Protein 3EO8 (pdb70)

Sequence (1278 aa):
GELQDTTIFKRQSVRKFKKNQDVSDEDILKIKAAGAAPSGKNIQNWHFVVIKRRRDLEKIADVITKKQQEILVVEDKVSVDKANRFRKFVKNFTLFYLKAPVLVLVFTKVYNPSGYYELELIDAPKETIDKLFIRNPGQSLGAAIENFTLSAIELGYGSCWLTSQNYAADEIEAVLEAETGFEKGEYFLGALALGVPEDNLKSPSSKKPVEEEEICTFIKGELQDTTIFKRQSVRKFKNQDVSDEDILKIKAAGAAPSGKNIQNWHFVVIKRRRDLEKIADVITKKQQEILVEDKVSVDKANRFRKKFVKNFTLFYLKAPVLVLVFTKVYNPSGYYELELIDAPKETIDKLFIRNPGQSLGAAIENFTLSAIELGYGSCWLTSQNYAADEIEAVVLEAETGFEKGEYFLGALALGVPEDNLKSPSKKPVVEEICTFIKGELQDTTIFKRQSVRKFKNQDVSDEEDILLKIKKAAGAAPSGKNIQNWHFVVIKRRDLEKIADVITKKKQQEILVEDKVSVDKANRFRKFVKNFTLFYLKAPVLVLVFTKVYNPSSGYYELELIDAPKETIDKLFIRNPGQSLGAAIENFTLSAIELGYGSCWLTSQNYAADEIEAVLEAETGFEKGEYFLGALALGVPEDNLKSPSSKKPVEEICTFIKGELQDTTIFKRQSVRKFKNQDVSDEDILKIKKAAGAAPSGKNIQNWHFVVIKRRDDLEEKIADVITTKKKQQQQEILVEDKVSVDKANRFRKFVKNFTLFYLKAPVLVLVFTKVYNPSSGYYELELIDAPKETIDKLFIRNPGQSLGAAIENFTLSAIELGYGSCWLTSQNYAADEIEAVLEAETGFEKGEEYFLGALALGVPEDNLKSPSKKPVEEICTFIKGELQDTIFKKRQSVRKFKNQDDVSDEDILKIKAAGAAPSGKNIIQNWHFVVIKRRDLEKIADVITKKQQEILVVEDKVSVDKANRFRKFVKNFTLFYLKAPVLVLVFTKVYNPSGYYELELIDAPKETIDKLFIRNPGQSLGAAIENFTLSAIELGYGSCWLTSQNYAADEIEAVLEAETGFEEKGEYFLGALALGVPEDNLKSPSSKKPVEEICTFIKGELQDTTIFKRQSVRKFKNQDDVSDEDILKIKAAGAAPSGKNIIQNWHFVVIKRRDLEKKIADVITKKQQEILVEDKVSVDKANRFRKFVKNFTLFYLKAPVLVLVFTKVYNPSGYYELEELIDAPKETIDKLFIRNPGQSLGAAIENFTLSAIELGYGSCWLTSQNYAADEIEAVLEAETGFEKGEYFLGALALGVPEDNLKSPSKKPVEEICTFIK

Secondary structure (DSSP, 8-state):
--HHHHHHH--B---B-S----HHHHH--HHHHTS--GGG----EEEEE--TT--HHHHHHHHHHHHHHH---S-HHHHHHHHHHHHHHTGGGGGSSEEEEEEE-----TTHHHHHHTT--HHHHHHHHTT----HHHHHHHHHHHHHHHTT-EEE---TTGGGHHHHHHHHHHHH----TT-EE---EEEPBPSS--------GGGGEEEE-/--HHHHHHH--B---B-S----HHHHH--HHHHTS--GGG----EEEEE--S---HHHHHHHHHHHHHHH---S-HHHHHHHHHHHHHHTGGGGGSSEEEEEEE-----TTHHHHHHTT--HHHHHGGGGG----HHHHHHHHHHHHHHHTT-EEE---TTGGGHHHHHHHHHHHH----TT-EE---EEEPBPSS--------GGGGEEE--/--HHHHHHH--B---B-S----HHHHH--TTGGGS--GGG----EEEEE--S---HHHHHHHHHHHHHHH---S-HHHHHHHHHHHHHHTGGGGGSSEEEEEEE-----TTHHHHHHTT--HHHHHHHHTT----HHHHHHHHHHHHHHHTT-EEE---GGGGGHHHHHHHHHHHH----TT-EE---EEEPBPSS--------GGGGEEEE-/--HHHHHHH--B---B-S----HHHHH--HHHHTS--GGG----EEEEE--TT--HHHHHHHHHHHHHHH---S-HHHHHHHHHHHHHHTGGGGGSSEEEEEEE-----TTHHHHHHTT--HHHHHHHHHT----HHHHHHHHHHHHHHHTT-EEE---GGGGGHHHHHHHHHHHH----TT-EE---EEEPBPSS--------GGGGEEEE-/--HHHHHHH--B---B-S----HHHH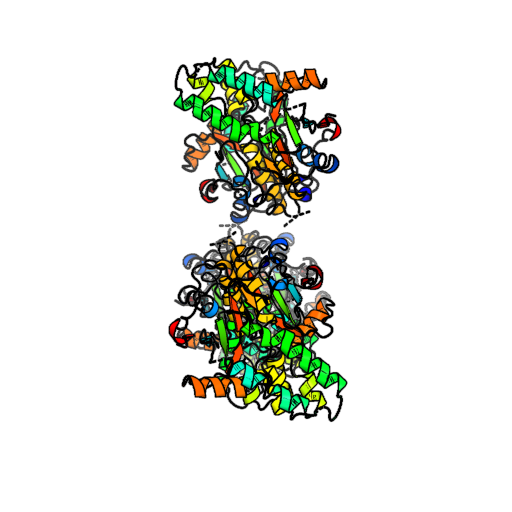H--HHHHTS--GGG----EEEEE--S---HHHHHHHHHHHHHHH---S-HHHHHHHHHHHHHHTGGGGGSSEEEEEEE-----TTHHHHHHTT--HHHHHGGGGG----HHHHHHHHHHHHHHHTT-EEE---GGGGGHHHHHHHHHHHH----TT-EE---EEEPBPSS--------GGGGEEE--/--HHHHHHH--B---B-S----HHHHH--HHHHTS--GGG----EEEEE--S---HHHHHHHHHHHHHHH---S-HHHHHHHHHHHHHHTGGGGGSSEEEEEEE-----TTHHHHHHTT--HHHHHGGGGG----HHHHHHHHHHHHHHHTT-EEE---GGGGGHHHHHHHHHHHH----TT-EE---EEEPBPSS--------GGGGEEE--

Nearest PDB structures (foldseek):
  3eo8-assembly3_E  TM=9.958E-01  e=1.649E-38  Clostridioides difficile 630
  3gfa-assembly1_B  TM=7.137E-01  e=1.592E-14  Clostridioides difficile 630
  6q1l-assembly1_B  TM=7.432E-01  e=4.715E-11  Thermotoga neapolitana DSM 4359
  2isj-assembly1_A  TM=7.017E-01  e=3.077E-09  Sinorhizobium meliloti
  1zch-assembly1_A-2  TM=7.242E-01  e=1.239E-08  Bacillus subtilis

B-factor: mean 27.44, std 5.78, range [9.27, 62.82]

Foldseek 3Di:
DDQVVLVVPADAFLAFDPDDDDPVLLVCLVQLQPFDAAVSPSFKDKDKDQDLVLVVLVVLLVVLLVVVLVCCPVPVVVSVVSVVCCVRAPPSLSNFRMDIFMKGAADQHPPQVVCVVVPHDPVVSCVVPVVRRSCRSVRSVVSSQSSLVVVQKHKHKFDPSVSSFVVSVVSCCVPPVDDQVRITGDIIRMHRGDPDDDDDDDDDPVVVDDDDD/DDDVVLVVPADAFLAFDPDDDDPVLLVCLVLLQPFDAAVSPSFKDKDKDQDLVLVVLVVLLVVLLVVVLVCCPVDVPVSVVSVVCCVRAPVSLSNFRMDIWMKGAQDQHPPQVVCVVVVHDPVVSVVVPVVRRSCRSVRSVVSSQSSLVVVQKHKHKFDPSVSSFVVSVVSCCVVPVDDQDRITTDIIRMHRGDPDDDDDDDDDPVVPDDDDD/DDQVVLVVVADAFLAFDPDDDDPVLLVCLVLLQPFDAAVSPSFKDKDKDQDLVLVVLVVLLVVLLVVVLVCCVVDVPVSVVSVVCCVRAPPSLSNFRMDIFMKGAADQHPPQVVCVVVPHDPVVSVVVPVVRRSCRSVRSVVSSQSSLVVVQKHKHKFDPSVVSFVVSVVSCCVVPVDDQDRITTDIISMHRGDPDDDDDDDDDPVVVDDDDD/DDDVVLVVVADAFLAFDPDDDDPVLLVCLVQLQPFDAAVSPSFKDKDKDQDLVLVVLVVLLVVLLVVVLVCCPVPVVVSVVSVVCCVRAPPSLSNFRMDIFMKGAADQHPPQVVCVVVPHDPVVSVVCCVVRRSCRSVRSVVSSQSSLVVVQKHKHKFDPSVVSFVVSVVSCCVVPVDDQDRITTDIIRMHRGDPDDDDDDDDDPVVVDDDDD/DDQVVLVVVADAFLAFDPDDDDPVLLVCLVQLQPFDAAVSPSFKDKDKDQDLVLVVLVVLLVVLLVVVLVCCPVPVVVSVVSVVCCVRAPPSLSNFRMDIFMKGAADQHPPQVVCVVVPHPPVVSVVVCVVRRSCSSVRSVVSSQSSLVVVQKHKHKADPSVSSFVVSVVSCCVPPVDDQDRITTDIISMHRGDPDDDDDDDDDPVVVDDDDD/DDQVVLVVVADAFLAFDPDDDDPVLLVCLVLLQPFDAAVSPSFKDKDKDQDLVLVVLVVLLVVLLVVVLVCCVPDVVVSVVVVVCCVRAPVSLSNFRMDIFMKGAADQHPPQVVCVVVVHDPVVSVVVPVVRRSCRSVRSVVSSQSSLVVVQKHKHKDDPSVSSFVVSVVSCCVVPVDDQDRITTDIISMHHGDPDDDDDDDDDPVVVDDDDD

InterPro domains:
  IPR000415 Nitroreductase-like [G3DSA:3.40.109.10] (1-218)
  IPR000415 Nitroreductase-like [SSF55469] (1-218)
  IPR029479 Nitroreductase [PF00881] (8-195)
  IPR050627 Nitroreductase/BluB [PTHR23026] (3-215)

Solvent-accessible surface area: 53155 Å² total

Structure (mmCIF, N/CA/C/O backbone):
data_3EO8
#
_entry.id   3EO8
#
_cell.length_a   51.843
_cell.length_b   183.265
_cell.length_c   74.393
_cell.angle_alpha   90.000
_cell.angle_beta   104.890
_cell.angle_gamma   90.000
#
_symmetry.space_group_name_H-M   'P 1 21 1'
#
loop_
_entity.id
_entity.type
_entity.pdbx_description
1 polymer 'BluB-like flavoprotein'
2 non-polymer 'FLAVIN MONONUCLEOTIDE'
3 non-polymer 'ACETATE ION'
4 non-polymer 'CHLORIDE ION'
5 non-polymer GLYCEROL
6 water water
#
loop_
_atom_site.group_PDB
_atom_site.id
_atom_site.type_symbol
_atom_site.label_atom_id
_atom_site.label_alt_id
_atom_site.label_comp_id
_atom_site.label_asym_id
_atom_site.label_entity_id
_atom_site.label_seq_id
_atom_site.pdbx_PDB_ins_code
_atom_site.Cartn_x
_atom_site.Cartn_y
_atom_site.Cartn_z
_atom_site.occupancy
_atom_site.B_iso_or_equiv
_atom_site.auth_seq_id
_atom_site.auth_comp_id
_atom_site.auth_asym_id
_atom_site.auth_atom_id
_atom_site.pdbx_PDB_model_num
ATOM 1 N N . GLY A 1 1 ? 43.835 149.043 -9.148 1.00 33.49 0 GLY A N 1
ATOM 2 C CA . GLY A 1 1 ? 45.282 149.252 -9.438 1.00 32.90 0 GLY A CA 1
ATOM 3 C C . GLY A 1 1 ? 46.114 149.185 -8.169 1.00 32.33 0 GLY A C 1
ATOM 4 O O . GLY A 1 1 ? 45.590 148.942 -7.076 1.00 33.97 0 GLY A O 1
ATOM 13 N N . GLU A 1 3 ? 49.481 151.032 -5.970 1.00 29.78 2 GLU A N 1
ATOM 14 C CA . GLU A 1 3 ? 50.287 152.237 -5.783 1.00 29.44 2 GLU A CA 1
ATOM 15 C C . GLU A 1 3 ? 51.738 151.904 -6.128 1.00 29.21 2 GLU A C 1
ATOM 16 O O . GLU A 1 3 ? 52.167 150.751 -5.964 1.00 27.83 2 GLU A O 1
ATOM 22 N N . LEU A 1 4 ? 52.471 152.912 -6.617 1.00 28.62 3 LEU A N 1
ATOM 23 C CA . LEU A 1 4 ? 53.798 152.712 -7.175 1.00 28.24 3 LEU A CA 1
ATOM 24 C C . LEU A 1 4 ? 54.790 152.034 -6.215 1.00 28.07 3 LEU A C 1
ATOM 25 O O . LEU A 1 4 ? 55.469 151.075 -6.580 1.00 26.79 3 LEU A O 1
ATOM 30 N N . GLN A 1 5 ? 54.933 152.590 -5.016 1.00 28.41 4 GLN A N 1
ATOM 31 C CA . GLN A 1 5 ? 55.904 152.064 -4.059 1.00 28.31 4 GLN A CA 1
ATOM 32 C C . GLN A 1 5 ? 55.531 150.650 -3.695 1.00 28.21 4 GLN A C 1
ATOM 33 O O . GLN A 1 5 ? 56.388 149.802 -3.507 1.00 28.06 4 GLN A O 1
ATOM 39 N N . ASP A 1 6 ? 54.235 150.372 -3.591 1.00 28.17 5 ASP A N 1
ATOM 40 C CA . ASP A 1 6 ? 53.809 149.014 -3.276 1.00 28.52 5 ASP A CA 1
ATOM 41 C C . ASP A 1 6 ? 54.299 148.055 -4.352 1.00 27.73 5 ASP A C 1
ATOM 42 O O . ASP A 1 6 ? 54.786 146.954 -4.042 1.00 28.42 5 ASP A O 1
ATOM 47 N N . THR A 1 7 ? 54.200 148.469 -5.613 1.00 27.35 6 THR A N 1
ATOM 48 C CA A THR A 1 7 ? 54.692 147.629 -6.722 0.50 27.05 6 THR A CA 1
ATOM 49 C CA B THR A 1 7 ? 54.677 147.649 -6.711 0.50 27.20 6 THR A CA 1
ATOM 50 C C . THR A 1 7 ? 56.208 147.508 -6.682 1.00 27.08 6 THR A C 1
ATOM 51 O O . THR A 1 7 ? 56.743 146.433 -6.898 1.00 25.93 6 THR A O 1
ATOM 58 N N . ILE A 1 8 ? 56.892 148.621 -6.427 1.00 26.45 7 ILE A N 1
ATOM 59 C CA . ILE A 1 8 ? 58.355 148.629 -6.416 1.00 26.68 7 ILE A CA 1
ATOM 60 C C . ILE A 1 8 ? 58.907 147.696 -5.331 1.00 26.61 7 ILE A C 1
ATOM 61 O O . ILE A 1 8 ? 59.886 146.992 -5.579 1.00 26.33 7 ILE A O 1
ATOM 66 N N . PHE A 1 9 ? 58.248 147.654 -4.176 1.00 26.07 8 PHE A N 1
ATOM 67 C CA . PHE A 1 9 ? 58.789 146.872 -3.052 1.00 27.46 8 PHE A CA 1
ATOM 68 C C . PHE A 1 9 ? 58.242 145.449 -3.012 1.00 27.97 8 PHE A C 1
ATOM 69 O O . PHE A 1 9 ? 58.746 144.603 -2.285 1.00 28.16 8 PHE A O 1
ATOM 77 N N . LYS A 1 10 ? 57.232 145.184 -3.831 1.00 28.80 9 LYS A N 1
ATOM 78 C CA . LYS A 1 10 ? 56.749 143.822 -4.065 1.00 29.57 9 LYS A CA 1
ATOM 79 C C . LYS A 1 10 ? 57.589 143.088 -5.105 1.00 28.41 9 LYS A C 1
ATOM 80 O O . LYS A 1 10 ? 57.587 141.853 -5.141 1.00 28.09 9 LYS A O 1
ATOM 86 N N . ARG A 1 11 ? 58.290 143.835 -5.960 1.00 27.33 10 ARG A N 1
ATOM 87 C CA . ARG A 1 11 ? 59.043 143.235 -7.036 1.00 26.43 10 ARG A CA 1
ATOM 88 C C . ARG A 1 11 ? 60.158 142.338 -6.532 1.00 26.16 10 ARG A C 1
ATOM 89 O O . ARG A 1 11 ? 61.039 142.755 -5.748 1.00 25.88 10 ARG A O 1
ATOM 97 N N . GLN A 1 12 ? 60.131 141.111 -7.028 1.00 25.41 11 GLN A N 1
ATOM 98 C CA . GLN A 1 12 ? 61.195 140.167 -6.816 1.00 25.44 11 GLN A CA 1
ATOM 99 C C . GLN A 1 12 ? 61.511 139.459 -8.141 1.00 25.49 11 GLN A C 1
ATOM 100 O O . GLN A 1 12 ? 60.704 139.484 -9.070 1.00 24.49 11 GLN A O 1
ATOM 106 N N . SER A 1 13 ? 62.661 138.789 -8.230 1.00 25.05 12 SER A N 1
ATOM 107 C CA . SER A 1 13 ? 62.884 137.856 -9.345 1.00 24.79 12 SER A CA 1
ATOM 108 C C . SER A 1 13 ? 62.158 136.539 -9.116 1.00 25.84 12 SER A C 1
ATOM 109 O O . SER A 1 13 ? 62.547 135.725 -8.262 1.00 25.82 12 SER A O 1
ATOM 112 N N . VAL A 1 14 ? 61.102 136.340 -9.901 1.00 25.43 13 VAL A N 1
ATOM 113 C CA . VAL A 1 14 ? 60.200 135.213 -9.746 1.00 25.15 13 VAL A CA 1
ATOM 114 C C . VAL A 1 14 ? 60.667 134.051 -10.600 1.00 24.86 13 VAL A C 1
ATOM 115 O O . VAL A 1 14 ? 60.700 134.150 -11.825 1.00 24.92 13 VAL A O 1
ATOM 119 N N . ARG A 1 15 ? 61.033 132.957 -9.935 1.00 24.79 14 ARG A N 1
ATOM 120 C CA . ARG A 1 15 ? 61.577 131.786 -10.637 1.00 25.33 14 ARG A CA 1
ATOM 121 C C . ARG A 1 15 ? 60.716 130.535 -10.463 1.00 25.27 14 ARG A C 1
ATOM 122 O O . ARG A 1 15 ? 61.034 129.477 -10.986 1.00 25.49 14 ARG A O 1
ATOM 130 N N . LYS A 1 16 ? 59.594 130.662 -9.765 1.00 25.31 15 LYS A N 1
ATOM 131 C CA . LYS A 1 16 ? 58.660 129.572 -9.647 1.00 25.53 15 LYS A CA 1
ATOM 132 C C . LYS A 1 16 ? 57.283 130.168 -9.816 1.00 25.23 15 LYS A C 1
ATOM 133 O O . LYS A 1 16 ? 57.025 131.259 -9.305 1.00 24.23 15 LYS A O 1
ATOM 136 N N . PHE A 1 17 ? 56.440 129.444 -10.553 1.00 24.82 16 PHE A N 1
ATOM 137 C CA . PHE A 1 17 ? 55.139 129.930 -11.025 1.00 25.27 16 PHE A CA 1
ATOM 138 C C . PHE A 1 17 ? 54.000 128.967 -10.757 1.00 25.82 16 PHE A C 1
ATOM 139 O O . PHE A 1 17 ? 54.168 127.749 -10.798 1.00 25.25 16 PHE A O 1
ATOM 147 N N . LYS A 1 18 ? 52.822 129.537 -10.521 1.00 25.85 17 LYS A N 1
ATOM 148 C CA A LYS A 1 18 ? 51.603 128.757 -10.356 0.50 26.76 17 LYS A CA 1
ATOM 149 C CA B LYS A 1 18 ? 51.615 128.743 -10.351 0.50 26.69 17 LYS A CA 1
ATOM 150 C C . LYS A 1 18 ? 51.116 128.295 -11.721 1.00 27.25 17 LYS A C 1
ATOM 151 O O . LYS A 1 18 ? 51.571 128.797 -12.750 1.00 26.78 17 LYS A O 1
ATOM 162 N N . ASN A 1 19 ? 50.217 127.316 -11.726 1.00 28.26 18 ASN A N 1
ATOM 163 C CA . ASN A 1 19 ? 49.685 126.784 -12.958 1.00 29.19 18 ASN A CA 1
ATOM 164 C C . ASN A 1 19 ? 48.470 127.570 -13.385 1.00 29.47 18 ASN A C 1
ATOM 165 O O . ASN A 1 19 ? 47.328 127.122 -13.179 1.00 29.85 18 ASN A O 1
ATOM 170 N N . GLN A 1 20 ? 48.715 128.756 -13.925 1.00 28.69 19 GLN A N 1
ATOM 171 C CA . GLN A 1 20 ? 47.667 129.694 -14.290 1.00 28.92 19 GLN A CA 1
ATOM 172 C C . GLN A 1 20 ? 48.158 130.460 -15.496 1.00 28.96 19 GLN A C 1
ATOM 173 O O . GLN A 1 20 ? 49.357 130.646 -15.675 1.00 28.89 19 GLN A O 1
ATOM 179 N N . ASP A 1 21 ? 47.217 130.928 -16.297 1.00 29.19 20 ASP A N 1
ATOM 180 C CA . ASP A 1 21 ? 47.541 131.585 -17.547 1.00 29.84 20 ASP A CA 1
ATOM 181 C C . ASP A 1 21 ? 47.720 133.091 -17.360 1.00 29.28 20 ASP A C 1
ATOM 182 O O . ASP A 1 21 ? 47.319 133.653 -16.337 1.00 29.78 20 ASP A O 1
ATOM 185 N N . VAL A 1 22 ? 48.374 133.719 -18.333 1.00 28.69 21 VAL A N 1
ATOM 186 C CA . VAL A 1 22 ? 48.469 135.172 -18.431 1.00 27.84 21 VAL A CA 1
ATOM 187 C C . VAL A 1 22 ? 47.716 135.602 -19.681 1.00 28.02 21 VAL A C 1
ATOM 188 O O . VAL A 1 22 ? 48.003 135.106 -20.782 1.00 26.91 21 VAL A O 1
ATOM 192 N N . SER A 1 23 ? 46.718 136.479 -19.531 1.00 28.04 22 SER A N 1
ATOM 193 C CA . SER A 1 23 ? 45.942 136.897 -20.698 1.00 27.68 22 SER A CA 1
ATOM 194 C C . SER A 1 23 ? 46.741 137.786 -21.640 1.00 27.51 22 SER A C 1
ATOM 195 O O . SER A 1 23 ? 47.595 138.594 -21.209 1.00 25.99 22 SER A O 1
ATOM 198 N N . ASP A 1 24 ? 46.482 137.637 -22.935 1.00 26.94 23 ASP A N 1
ATOM 199 C CA . ASP A 1 24 ? 47.106 138.506 -23.939 1.00 27.06 23 ASP A CA 1
ATOM 200 C C . ASP A 1 24 ? 46.822 139.998 -23.687 1.00 26.25 23 ASP A C 1
ATOM 201 O O . ASP A 1 24 ? 47.713 140.841 -23.810 1.00 25.49 23 ASP A O 1
ATOM 206 N N . GLU A 1 25 ? 45.582 140.304 -23.323 1.00 25.92 24 GLU A N 1
ATOM 207 C CA . GLU A 1 25 ? 45.159 141.660 -22.988 1.00 26.30 24 GLU A CA 1
ATOM 208 C C . GLU A 1 25 ? 46.020 142.253 -21.869 1.00 26.03 24 GLU A C 1
ATOM 209 O O . GLU A 1 25 ? 46.370 143.428 -21.919 1.00 26.16 24 GLU A O 1
ATOM 211 N N . ASP A 1 26 ? 46.368 141.453 -20.860 1.00 25.35 25 ASP A N 1
ATOM 212 C CA . ASP A 1 26 ? 47.170 141.956 -19.759 1.00 24.38 25 ASP A CA 1
ATOM 213 C C . ASP A 1 26 ? 48.620 142.149 -20.212 1.00 23.94 25 ASP A C 1
ATOM 214 O O . ASP A 1 26 ? 49.278 143.115 -19.850 1.00 23.67 25 ASP A O 1
ATOM 219 N N . ILE A 1 27 ? 49.098 141.246 -21.045 1.00 24.22 26 ILE A N 1
ATOM 220 C CA . ILE A 1 27 ? 50.472 141.344 -21.549 1.00 23.81 26 ILE A CA 1
ATOM 221 C C . ILE A 1 27 ? 50.596 142.594 -22.421 1.00 25.03 26 ILE A C 1
ATOM 222 O O . ILE A 1 27 ? 51.609 143.304 -22.404 1.00 25.58 26 ILE A O 1
ATOM 227 N N . LEU A 1 28 ? 49.552 142.870 -23.191 1.00 25.34 27 LEU A N 1
ATOM 228 C CA . LEU A 1 28 ? 49.527 144.090 -23.986 1.00 26.40 27 LEU A CA 1
ATOM 229 C C . LEU A 1 28 ? 49.628 145.346 -23.108 1.00 26.03 27 LEU A C 1
ATOM 230 O O . LEU A 1 28 ? 50.353 146.295 -23.461 1.00 25.80 27 LEU A O 1
ATOM 235 N N . LYS A 1 29 ? 48.924 145.363 -21.969 1.00 25.69 28 LYS A N 1
ATOM 236 C CA . LYS A 1 29 ? 49.034 146.481 -21.030 1.00 25.41 28 LYS A CA 1
ATOM 237 C C . LYS A 1 29 ? 50.472 146.634 -20.538 1.00 25.06 28 LYS A C 1
ATOM 238 O O . LYS A 1 29 ? 50.957 147.753 -20.408 1.00 25.14 28 LYS A O 1
ATOM 251 N N . ILE A 1 31 ? 53.215 145.830 -22.145 1.00 24.11 30 ILE A N 1
ATOM 252 C CA . ILE A 1 31 ? 54.051 146.290 -23.249 1.00 24.39 30 ILE A CA 1
ATOM 253 C C . ILE A 1 31 ? 53.750 147.773 -23.510 1.00 24.62 30 ILE A C 1
ATOM 254 O O . ILE A 1 31 ? 54.643 148.550 -23.815 1.00 24.85 30 ILE A O 1
ATOM 259 N N . LYS A 1 32 ? 52.499 148.166 -23.349 1.00 24.28 31 LYS A N 1
ATOM 260 C CA . LYS A 1 32 ? 52.152 149.588 -23.511 1.00 25.01 31 LYS A CA 1
ATOM 261 C C . LYS A 1 32 ? 52.908 150.417 -22.480 1.00 24.23 31 LYS A C 1
ATOM 262 O O . LYS A 1 32 ? 53.441 151.461 -22.784 1.00 23.55 31 LYS A O 1
ATOM 268 N N . ALA A 1 33 ? 52.976 149.919 -21.253 1.00 24.16 32 ALA A N 1
ATOM 269 C CA . ALA A 1 33 ? 53.716 150.609 -20.200 1.00 23.90 32 ALA A CA 1
ATOM 270 C C . ALA A 1 33 ? 55.208 150.652 -20.521 1.00 23.98 32 ALA A C 1
ATOM 271 O O . ALA A 1 33 ? 55.848 151.681 -20.339 1.00 24.71 32 ALA A O 1
ATOM 273 N N . ALA A 1 34 ? 55.768 149.528 -20.962 1.00 24.08 33 ALA A N 1
ATOM 274 C CA . ALA A 1 34 ? 57.168 149.470 -21.384 1.00 23.21 33 ALA A CA 1
ATOM 275 C C . ALA A 1 34 ? 57.490 150.538 -22.431 1.00 23.67 33 ALA A C 1
ATOM 276 O O . ALA A 1 34 ? 58.541 151.203 -22.388 1.00 24.29 33 ALA A O 1
ATOM 278 N N . GLY A 1 35 ? 56.590 150.678 -23.384 1.00 24.04 34 GLY A N 1
ATOM 279 C CA . GLY A 1 35 ? 56.751 151.617 -24.508 1.00 24.50 34 GLY A CA 1
ATOM 280 C C . GLY A 1 35 ? 56.698 153.085 -24.133 1.00 25.01 34 GLY A C 1
ATOM 281 O O . GLY A 1 35 ? 57.080 153.949 -24.922 1.00 24.70 34 GLY A O 1
ATOM 282 N N . ALA A 1 36 ? 56.201 153.361 -22.931 1.00 24.44 35 ALA A N 1
ATOM 283 C CA . ALA A 1 36 ? 56.183 154.713 -22.389 1.00 24.97 35 ALA A CA 1
ATOM 284 C C . ALA A 1 36 ? 57.483 155.106 -21.677 1.00 25.10 35 ALA A C 1
ATOM 285 O O . ALA A 1 36 ? 57.604 156.241 -21.231 1.00 26.59 35 ALA A O 1
ATOM 287 N N . ALA A 1 37 ? 58.440 154.178 -21.553 1.00 25.36 36 ALA A N 1
ATOM 288 C CA . ALA A 1 37 ? 59.713 154.442 -20.890 1.00 24.82 36 ALA A CA 1
ATOM 289 C C . ALA A 1 37 ? 60.496 155.495 -21.643 1.00 25.21 36 ALA A C 1
ATOM 290 O O . ALA A 1 37 ? 60.374 155.597 -22.869 1.00 24.86 36 ALA A O 1
ATOM 292 N N . PRO A 1 38 ? 61.351 156.245 -20.929 1.00 24.56 37 PRO A N 1
ATOM 293 C CA . PRO A 1 38 ? 62.197 157.203 -21.607 1.00 24.09 37 PRO A CA 1
ATOM 294 C C . PRO A 1 38 ? 63.247 156.433 -22.382 1.00 24.09 37 PRO A C 1
ATOM 295 O O . PRO A 1 38 ? 63.514 155.264 -22.057 1.00 23.72 37 PRO A O 1
ATOM 299 N N . SER A 1 39 ? 63.789 157.055 -23.412 1.00 24.09 38 SER A N 1
ATOM 300 C CA . SER A 1 39 ? 64.866 156.472 -24.165 1.00 23.84 38 SER A CA 1
ATOM 301 C C . SER A 1 39 ? 65.677 157.538 -24.856 1.00 24.80 38 SER A C 1
ATOM 302 O O . SER A 1 39 ? 65.158 158.594 -25.180 1.00 24.67 38 SER A O 1
ATOM 305 N N . GLY A 1 40 ? 66.948 157.244 -25.119 1.00 25.71 39 GLY A N 1
ATOM 306 C CA . GLY A 1 40 ? 67.842 158.225 -25.724 1.00 26.00 39 GLY A CA 1
ATOM 307 C C . GLY A 1 40 ? 67.302 158.705 -27.053 1.00 25.97 39 GLY A C 1
ATOM 308 O O . GLY A 1 40 ? 67.053 157.905 -27.949 1.00 25.33 39 GLY A O 1
ATOM 309 N N . LYS A 1 41 ? 67.096 160.019 -27.169 1.00 26.35 40 LYS A N 1
ATOM 310 C CA . LYS A 1 41 ? 66.589 160.636 -28.397 1.00 26.46 40 LYS A CA 1
ATOM 311 C C . LYS A 1 41 ? 65.304 159.939 -28.894 1.00 26.21 40 LYS A C 1
ATOM 312 O O . LYS A 1 41 ? 65.036 159.862 -30.093 1.00 25.83 40 LYS A O 1
ATOM 318 N N . ASN A 1 42 ? 64.493 159.465 -27.949 1.00 25.74 41 ASN A N 1
ATOM 319 C CA . ASN A 1 42 ? 63.228 158.770 -28.261 1.00 25.28 41 ASN A CA 1
ATOM 320 C C . ASN A 1 42 ? 63.407 157.590 -29.211 1.00 25.17 41 ASN A C 1
ATOM 321 O O . ASN A 1 42 ? 62.505 157.287 -29.976 1.00 25.79 41 ASN A O 1
ATOM 326 N N . ILE A 1 43 ? 64.562 156.922 -29.142 1.00 24.74 42 ILE A N 1
ATOM 327 C CA . ILE A 1 43 ? 64.852 155.794 -30.019 1.00 25.64 42 ILE A CA 1
ATOM 328 C C . ILE A 1 43 ? 63.894 154.613 -29.808 1.00 25.73 42 ILE A C 1
ATOM 329 O O . ILE A 1 43 ? 63.630 153.873 -30.750 1.00 26.17 42 ILE A O 1
ATOM 334 N N . GLN A 1 44 ? 63.354 154.449 -28.597 1.00 25.82 43 GLN A N 1
ATOM 335 C CA . GLN A 1 44 ? 62.450 153.349 -28.311 1.00 24.76 43 GLN A CA 1
ATOM 336 C C . GLN A 1 44 ? 62.977 152.051 -28.909 1.00 24.99 43 GLN A C 1
ATOM 337 O O . GLN A 1 44 ? 62.288 151.377 -29.671 1.00 24.12 43 GLN A O 1
ATOM 343 N N . ASN A 1 45 ? 64.187 151.680 -28.502 1.00 24.29 44 ASN A N 1
ATOM 344 C CA . ASN A 1 45 ? 64.890 150.547 -29.085 1.00 23.99 44 ASN A CA 1
ATOM 345 C C . ASN A 1 45 ? 64.474 149.250 -28.452 1.00 24.46 44 ASN A C 1
ATOM 346 O O . ASN A 1 45 ? 65.236 148.619 -27.709 1.00 24.76 44 ASN A O 1
ATOM 351 N N . TRP A 1 46 ? 63.217 148.877 -28.678 1.00 23.99 45 TRP A N 1
ATOM 352 C CA . TRP A 1 46 ? 62.697 147.664 -28.065 1.00 24.15 45 TRP A CA 1
ATOM 353 C C . TRP A 1 46 ? 61.607 147.041 -28.917 1.00 24.83 45 TRP A C 1
ATOM 354 O O . TRP A 1 46 ? 60.868 147.764 -29.588 1.00 23.18 45 TRP A O 1
ATOM 365 N N . HIS A 1 47 ? 61.536 145.707 -28.887 1.00 25.40 46 HIS A N 1
ATOM 366 C CA . HIS A 1 47 ? 60.445 144.951 -29.519 1.00 25.58 46 HIS A CA 1
ATOM 367 C C . HIS A 1 47 ? 60.210 143.710 -28.667 1.00 25.26 46 HIS A C 1
ATOM 368 O O . HIS A 1 47 ? 61.132 142.947 -28.411 1.00 25.53 46 HIS A O 1
ATOM 375 N N . PHE A 1 48 ? 58.976 143.506 -28.229 1.00 25.00 47 PHE A N 1
ATOM 376 C CA . PHE A 1 48 ? 58.657 142.403 -27.343 1.00 25.44 47 PHE A CA 1
ATOM 377 C C . PHE A 1 48 ? 57.983 141.270 -28.118 1.00 25.71 47 PHE A C 1
ATOM 378 O O . PHE A 1 48 ? 56.879 141.458 -28.644 1.00 25.93 47 PHE A O 1
ATOM 386 N N . VAL A 1 49 ? 58.624 140.100 -28.141 1.00 24.83 48 VAL A N 1
ATOM 387 C CA . VAL A 1 49 ? 58.087 138.915 -28.791 1.00 24.51 48 VAL A CA 1
ATOM 388 C C . VAL A 1 49 ? 57.503 138.002 -27.743 1.00 24.24 48 VAL A C 1
ATOM 389 O O . VAL A 1 49 ? 58.215 137.483 -26.904 1.00 23.21 48 VAL A O 1
ATOM 393 N N . VAL A 1 50 ? 56.183 137.834 -27.767 1.00 24.31 49 VAL A N 1
ATOM 394 C CA . VAL A 1 50 ? 55.499 137.104 -26.718 1.00 23.95 49 VAL A CA 1
ATOM 395 C C . VAL A 1 50 ? 55.211 135.656 -27.118 1.00 23.10 49 VAL A C 1
ATOM 396 O O . VAL A 1 50 ? 54.516 135.399 -28.111 1.00 24.00 49 VAL A O 1
ATOM 400 N N . ILE A 1 51 ? 55.741 134.705 -26.352 1.00 23.03 50 ILE A N 1
ATOM 401 C CA . ILE A 1 51 ? 55.619 133.303 -26.690 1.00 23.10 50 ILE A CA 1
ATOM 402 C C . ILE A 1 51 ? 54.909 132.534 -25.610 1.00 24.56 50 ILE A C 1
ATOM 403 O O . ILE A 1 51 ? 55.291 132.596 -24.451 1.00 23.64 50 ILE A O 1
ATOM 408 N N . LYS A 1 52 ? 53.869 131.796 -26.015 1.00 25.26 51 LYS A N 1
ATOM 409 C CA . LYS A 1 52 ? 53.210 130.815 -25.170 1.00 25.68 51 LYS A CA 1
ATOM 410 C C . LYS A 1 52 ? 53.345 129.394 -25.732 1.00 26.48 51 LYS A C 1
ATOM 411 O O . LYS A 1 52 ? 52.980 128.421 -25.054 1.00 27.47 51 LYS A O 1
ATOM 417 N N . ARG A 1 53 ? 53.893 129.273 -26.937 1.00 25.84 52 ARG A N 1
ATOM 418 C CA A ARG A 1 53 ? 53.970 127.968 -27.598 0.50 26.53 52 ARG A CA 1
ATOM 419 C CA B ARG A 1 53 ? 54.014 127.991 -27.641 0.50 26.64 52 ARG A CA 1
ATOM 420 C C . ARG A 1 53 ? 55.040 127.116 -26.919 1.00 25.81 52 ARG A C 1
ATOM 421 O O . ARG A 1 53 ? 56.215 127.434 -26.951 1.00 26.47 52 ARG A O 1
ATOM 436 N N . ARG A 1 54 ? 54.617 126.016 -26.288 1.00 26.42 53 ARG A N 1
ATOM 437 C CA . ARG A 1 54 ? 55.542 125.210 -25.461 1.00 26.20 53 ARG A CA 1
ATOM 438 C C . ARG A 1 54 ? 56.701 124.682 -26.268 1.00 25.74 53 ARG A C 1
ATOM 439 O O . ARG A 1 54 ? 57.840 124.707 -25.799 1.00 27.04 53 ARG A O 1
ATOM 447 N N . ASP A 1 55 ? 56.436 124.212 -27.484 1.00 25.73 54 ASP A N 1
ATOM 448 C CA . ASP A 1 55 ? 57.508 123.565 -28.218 1.00 26.24 54 ASP A CA 1
ATOM 449 C C . ASP A 1 55 ? 58.590 124.552 -28.606 1.00 24.98 54 ASP A C 1
ATOM 450 O O . ASP A 1 55 ? 59.737 124.161 -28.741 1.00 24.79 54 ASP A O 1
ATOM 455 N N . LEU A 1 56 ? 58.223 125.809 -28.860 1.00 24.44 55 LEU A N 1
ATOM 456 C CA . LEU A 1 56 ? 59.219 126.840 -29.164 1.00 23.77 55 LEU A CA 1
ATOM 457 C C . LEU A 1 56 ? 60.054 127.157 -27.918 1.00 23.44 55 LEU A C 1
ATOM 458 O O . LEU A 1 56 ? 61.267 127.300 -27.981 1.00 22.83 55 LEU A O 1
ATOM 471 N N . GLU A 1 58 ? 60.758 125.090 -25.635 1.00 24.95 57 GLU A N 1
ATOM 472 C CA . GLU A 1 58 ? 61.663 123.963 -25.425 1.00 25.71 57 GLU A CA 1
ATOM 473 C C . GLU A 1 58 ? 62.785 124.001 -26.444 1.00 24.54 57 GLU A C 1
ATOM 474 O O . GLU A 1 58 ? 63.929 123.633 -26.147 1.00 24.34 57 GLU A O 1
ATOM 480 N N . LYS A 1 59 ? 62.457 124.397 -27.677 1.00 23.71 58 LYS A N 1
ATOM 481 C CA . LYS A 1 59 ? 63.472 124.530 -28.705 1.00 23.74 58 LYS A CA 1
ATOM 482 C C . LYS A 1 59 ? 64.531 125.562 -28.335 1.00 23.33 58 LYS A C 1
ATOM 483 O O . LYS A 1 59 ? 65.706 125.379 -28.611 1.00 23.31 58 LYS A O 1
ATOM 489 N N . ILE A 1 60 ? 64.107 126.640 -27.703 1.00 22.94 59 ILE A N 1
ATOM 490 C CA . ILE A 1 60 ? 65.013 127.726 -27.287 1.00 23.55 59 ILE A CA 1
ATOM 491 C C . ILE A 1 60 ? 65.927 127.164 -26.183 1.00 24.22 59 ILE A C 1
ATOM 492 O O . ILE A 1 60 ? 67.125 127.374 -26.173 1.00 23.58 59 ILE A O 1
ATOM 497 N N . ALA A 1 61 ? 65.340 126.405 -25.282 1.00 23.76 60 ALA A N 1
ATOM 498 C CA . ALA A 1 61 ? 66.100 125.790 -24.179 1.00 23.96 60 ALA A CA 1
ATOM 499 C C . ALA A 1 61 ? 67.176 124.873 -24.726 1.00 24.60 60 ALA A C 1
ATOM 500 O O . ALA A 1 61 ? 68.349 124.935 -24.316 1.00 25.34 60 ALA A O 1
ATOM 502 N N . ASP A 1 62 ? 66.820 124.077 -25.719 1.00 24.35 61 ASP A N 1
ATOM 503 C CA . ASP A 1 62 ? 67.777 123.140 -26.298 1.00 24.20 61 ASP A CA 1
ATOM 504 C C . ASP A 1 62 ? 68.969 123.844 -26.941 1.00 23.73 61 ASP A C 1
ATOM 505 O O . ASP A 1 62 ? 70.081 123.318 -26.859 1.00 23.69 61 ASP A O 1
ATOM 510 N N . VAL A 1 63 ? 68.780 125.003 -27.599 1.00 23.80 62 VAL A N 1
ATOM 511 C CA . VAL A 1 63 ? 69.949 125.692 -28.194 1.00 23.94 62 VAL A CA 1
ATOM 512 C C . VAL A 1 63 ? 70.805 126.366 -27.114 1.00 23.99 62 VAL A C 1
ATOM 513 O O . VAL A 1 63 ? 72.031 126.476 -27.256 1.00 24.62 62 VAL A O 1
ATOM 517 N N . ILE A 1 64 ? 70.166 126.777 -26.018 1.00 23.39 63 ILE A N 1
ATOM 518 C CA . ILE A 1 64 ? 70.905 127.304 -24.872 1.00 23.18 63 ILE A CA 1
ATOM 519 C C . ILE A 1 64 ? 71.784 126.183 -24.286 1.00 24.48 63 ILE A C 1
ATOM 520 O O . ILE A 1 64 ? 73.022 126.330 -24.108 1.00 24.63 63 ILE A O 1
ATOM 525 N N . THR A 1 65 ? 71.170 125.038 -24.072 1.00 25.36 64 THR A N 1
ATOM 526 C CA . THR A 1 65 ? 71.903 123.848 -23.583 1.00 25.51 64 THR A CA 1
ATOM 527 C C . THR A 1 65 ? 73.059 123.433 -24.499 1.00 26.13 64 THR A C 1
ATOM 528 O O . THR A 1 65 ? 74.200 123.182 -24.039 1.00 26.16 64 THR A O 1
ATOM 532 N N . LYS A 1 66 ? 72.807 123.405 -25.802 1.00 25.56 65 LYS A N 1
ATOM 533 C CA . LYS A 1 66 ? 73.810 122.968 -26.743 1.00 26.31 65 LYS A CA 1
ATOM 534 C C . LYS A 1 66 ? 75.003 123.911 -26.723 1.00 25.64 65 LYS A C 1
ATOM 535 O O . LYS A 1 66 ? 76.156 123.485 -26.736 1.00 27.17 65 LYS A O 1
ATOM 541 N N . LYS A 1 67 ? 74.734 125.202 -26.713 1.00 25.40 66 LYS A N 1
ATOM 542 C CA . LYS A 1 67 ? 75.804 126.204 -26.643 1.00 25.94 66 LYS A CA 1
ATOM 543 C C . LYS A 1 67 ? 76.536 126.088 -25.307 1.00 25.39 66 LYS A C 1
ATOM 544 O O . LYS A 1 67 ? 77.742 126.138 -25.261 1.00 22.93 66 LYS A O 1
ATOM 550 N N . GLN A 1 68 ? 75.770 125.962 -24.222 1.00 23.47 67 GLN A N 1
ATOM 551 C CA . GLN A 1 68 ? 76.353 125.692 -22.885 1.00 24.17 67 GLN A CA 1
ATOM 552 C C . GLN A 1 68 ? 77.303 124.506 -22.890 1.00 23.72 67 GLN A C 1
ATOM 553 O O . GLN A 1 68 ? 78.378 124.567 -22.309 1.00 24.61 67 GLN A O 1
ATOM 559 N N . GLN A 1 69 ? 76.901 123.414 -23.531 1.00 23.99 68 GLN A N 1
ATOM 560 C CA . GLN A 1 69 ? 77.729 122.229 -23.515 1.00 24.86 68 GLN A CA 1
ATOM 561 C C . GLN A 1 69 ? 79.065 122.434 -24.244 1.00 24.87 68 GLN A C 1
ATOM 562 O O . GLN A 1 69 ? 80.075 121.885 -23.826 1.00 25.50 68 GLN A O 1
ATOM 568 N N . GLU A 1 70 ? 79.070 123.218 -25.322 1.00 24.97 69 GLU A N 1
ATOM 569 C CA . GLU A 1 70 ? 80.307 123.528 -26.029 1.00 26.56 69 GLU A CA 1
ATOM 570 C C . GLU A 1 70 ? 81.280 124.243 -25.102 1.00 25.94 69 GLU A C 1
ATOM 571 O O . GLU A 1 70 ? 82.488 123.965 -25.147 1.00 25.65 69 GLU A O 1
ATOM 577 N N . ILE A 1 71 ? 80.755 125.138 -24.258 1.00 25.02 70 ILE A N 1
ATOM 578 C CA . ILE A 1 71 ? 81.572 125.825 -23.255 1.00 24.80 70 ILE A CA 1
ATOM 579 C C . ILE A 1 71 ? 82.044 124.844 -22.152 1.00 24.34 70 ILE A C 1
ATOM 580 O O . ILE A 1 71 ? 83.222 124.803 -21.844 1.00 23.98 70 ILE A O 1
ATOM 585 N N . LEU A 1 72 ? 81.128 124.023 -21.627 1.00 23.65 71 LEU A N 1
ATOM 586 C CA . LEU A 1 72 ? 81.440 123.076 -20.558 1.00 23.95 71 LEU A CA 1
ATOM 587 C C . LEU A 1 72 ? 82.556 122.073 -20.891 1.00 24.01 71 LEU A C 1
ATOM 588 O O . LEU A 1 72 ? 83.414 121.773 -20.049 1.00 23.69 71 LEU A O 1
ATOM 593 N N . VAL A 1 73 ? 82.536 121.506 -22.092 1.00 24.57 72 VAL A N 1
ATOM 594 C CA A VAL A 1 73 ? 83.563 120.534 -22.470 0.50 24.21 72 VAL A CA 1
ATOM 595 C CA B VAL A 1 73 ? 83.550 120.541 -22.507 0.50 24.12 72 VAL A CA 1
ATOM 596 C C . VAL A 1 73 ? 84.940 121.181 -22.496 1.00 23.88 72 VAL A C 1
ATOM 597 O O . VAL A 1 73 ? 85.947 120.514 -22.260 1.00 24.42 72 VAL A O 1
ATOM 604 N N . GLU A 1 74 ? 85.007 122.473 -22.768 1.00 23.74 73 GLU A N 1
ATOM 605 C CA . GLU A 1 74 ? 86.305 123.163 -22.656 1.00 23.93 73 GLU A CA 1
ATOM 606 C C . GLU A 1 74 ? 86.640 123.565 -21.196 1.00 22.91 73 GLU A C 1
ATOM 607 O O . GLU A 1 74 ? 87.805 123.537 -20.797 1.00 23.70 73 GLU A O 1
ATOM 621 N N . ASP A 1 76 ? 85.843 121.970 -18.527 1.00 22.19 75 ASP A N 1
ATOM 622 C CA . ASP A 1 76 ? 86.245 120.790 -17.775 1.00 23.26 75 ASP A CA 1
ATOM 623 C C . ASP A 1 76 ? 87.729 120.512 -17.898 1.00 23.69 75 ASP A C 1
ATOM 624 O O . ASP A 1 76 ? 88.312 119.884 -17.013 1.00 24.81 75 ASP A O 1
ATOM 629 N N . LYS A 1 77 ? 88.335 120.928 -18.997 1.00 24.50 76 LYS A N 1
ATOM 630 C CA . LYS A 1 77 ? 89.769 120.709 -19.204 1.00 25.27 76 LYS A CA 1
ATOM 631 C C . LYS A 1 77 ? 90.637 121.634 -18.327 1.00 25.64 76 LYS A C 1
ATOM 632 O O . LYS A 1 77 ? 91.826 121.362 -18.131 1.00 26.66 76 LYS A O 1
ATOM 638 N N . VAL A 1 78 ? 90.048 122.710 -17.819 1.00 25.72 77 VAL A N 1
ATOM 639 C CA . VAL A 1 78 ? 90.756 123.707 -16.989 1.00 25.88 77 VAL A CA 1
ATOM 640 C C . VAL A 1 78 ? 90.369 123.527 -15.529 1.00 25.99 77 VAL A C 1
ATOM 641 O O . VAL A 1 78 ? 91.230 123.463 -14.657 1.00 26.70 77 VAL A O 1
ATOM 645 N N . SER A 1 79 ? 89.070 123.458 -15.254 1.00 26.44 78 SER A N 1
ATOM 646 C CA . SER A 1 79 ? 88.598 123.352 -13.888 1.00 27.03 78 SER A CA 1
ATOM 647 C C . SER A 1 79 ? 87.222 122.710 -13.827 1.00 27.00 78 SER A C 1
ATOM 648 O O . SER A 1 79 ? 86.223 123.350 -14.149 1.00 25.80 78 SER A O 1
ATOM 651 N N . VAL A 1 80 ? 87.189 121.468 -13.358 1.00 26.88 79 VAL A N 1
ATOM 652 C CA . VAL A 1 80 ? 85.954 120.711 -13.262 1.00 27.75 79 VAL A CA 1
ATOM 653 C C . VAL A 1 80 ? 85.008 121.394 -12.262 1.00 27.38 79 VAL A C 1
ATOM 654 O O . VAL A 1 80 ? 83.800 121.396 -12.467 1.00 27.11 79 VAL A O 1
ATOM 658 N N . ASP A 1 81 ? 85.547 121.998 -11.197 1.00 28.30 80 ASP A N 1
ATOM 659 C CA . ASP A 1 81 ? 84.686 122.641 -10.199 1.00 28.24 80 ASP A CA 1
ATOM 660 C C . ASP A 1 81 ? 84.009 123.878 -10.782 1.00 28.63 80 ASP A C 1
ATOM 661 O O . ASP A 1 81 ? 82.800 124.111 -10.583 1.00 26.76 80 ASP A O 1
ATOM 666 N N . LYS A 1 82 ? 84.783 124.671 -11.510 1.00 28.45 81 LYS A N 1
ATOM 667 C CA . LYS A 1 82 ? 84.220 125.829 -12.168 1.00 29.50 81 LYS A CA 1
ATOM 668 C C . LYS A 1 82 ? 83.197 125.400 -13.221 1.00 27.99 81 LYS A C 1
ATOM 669 O O . LYS A 1 82 ? 82.133 126.012 -13.314 1.00 27.69 81 LYS A O 1
ATOM 675 N N . ALA A 1 83 ? 83.490 124.343 -13.984 1.00 26.65 82 ALA A N 1
ATOM 676 C CA . ALA A 1 83 ? 82.462 123.809 -14.920 1.00 26.05 82 ALA A CA 1
ATOM 677 C C . ALA A 1 83 ? 81.198 123.392 -14.157 1.00 26.16 82 ALA A C 1
ATOM 678 O O . ALA A 1 83 ? 80.055 123.725 -14.553 1.00 26.07 82 ALA A O 1
ATOM 680 N N . ASN A 1 84 ? 81.387 122.683 -13.047 1.00 26.04 83 ASN A N 1
ATOM 681 C CA . ASN A 1 84 ? 80.242 122.288 -12.204 1.00 25.89 83 ASN A CA 1
ATOM 682 C C . ASN A 1 84 ? 79.453 123.447 -11.657 1.00 25.66 83 ASN A C 1
ATOM 683 O O . ASN A 1 84 ? 78.212 123.377 -11.593 1.00 24.24 83 ASN A O 1
ATOM 688 N N . ARG A 1 85 ? 80.130 124.517 -11.251 1.00 24.78 84 ARG A N 1
ATOM 689 C CA . ARG A 1 85 ? 79.417 125.709 -10.826 1.00 25.91 84 ARG A CA 1
ATOM 690 C C . ARG A 1 85 ? 78.557 126.256 -11.986 1.00 24.94 84 ARG A C 1
ATOM 691 O O . ARG A 1 85 ? 77.397 126.657 -11.786 1.00 24.90 84 ARG A O 1
ATOM 699 N N . PHE A 1 86 ? 79.078 126.203 -13.198 1.00 24.64 85 PHE A N 1
ATOM 700 C CA . PHE A 1 86 ? 78.304 126.672 -14.379 1.00 24.48 85 PHE A CA 1
ATOM 701 C C . PHE A 1 86 ? 77.110 125.754 -14.719 1.00 24.94 85 PHE A C 1
ATOM 702 O O . PHE A 1 86 ? 76.037 126.242 -15.089 1.00 25.36 85 PHE A O 1
ATOM 710 N N . ARG A 1 87 ? 77.276 124.441 -14.566 1.00 25.20 86 ARG A N 1
ATOM 711 C CA . ARG A 1 87 ? 76.154 123.510 -14.716 1.00 24.81 86 ARG A CA 1
ATOM 712 C C . ARG A 1 87 ? 74.989 123.868 -13.794 1.00 25.63 86 ARG A C 1
ATOM 713 O O . ARG A 1 87 ? 73.821 123.877 -14.200 1.00 24.24 86 ARG A O 1
ATOM 721 N N . LYS A 1 88 ? 75.310 124.133 -12.531 1.00 26.81 87 LYS A N 1
ATOM 722 C CA . LYS A 1 88 ? 74.264 124.429 -11.540 1.00 26.38 87 LYS A CA 1
ATOM 723 C C . LYS A 1 88 ? 73.661 125.781 -11.872 1.00 26.48 87 LYS A C 1
ATOM 724 O O . LYS A 1 88 ? 72.452 125.966 -11.784 1.00 26.22 87 LYS A O 1
ATOM 728 N N . PHE A 1 89 ? 74.514 126.733 -12.243 1.00 25.78 88 PHE A N 1
ATOM 729 C CA . PHE A 1 89 ? 74.051 128.090 -12.555 1.00 26.30 88 PHE A CA 1
ATOM 730 C C . PHE A 1 89 ? 73.013 128.120 -13.698 1.00 26.52 88 PHE A C 1
ATOM 731 O O . PHE A 1 89 ? 71.961 128.766 -13.595 1.00 26.05 88 PHE A O 1
ATOM 739 N N . VAL A 1 90 ? 73.307 127.415 -14.787 1.00 26.16 89 VAL A N 1
ATOM 740 C CA . VAL A 1 90 ? 72.398 127.436 -15.932 1.00 25.89 89 VAL A CA 1
ATOM 741 C C . VAL A 1 90 ? 71.020 126.830 -15.608 1.00 26.24 89 VAL A C 1
ATOM 742 O O . VAL A 1 90 ? 70.003 127.354 -16.064 1.00 27.27 89 VAL A O 1
ATOM 746 N N . LYS A 1 91 ? 70.981 125.781 -14.779 1.00 26.42 90 LYS A N 1
ATOM 747 C CA . LYS A 1 91 ? 69.698 125.184 -14.348 1.00 27.85 90 LYS A CA 1
ATOM 748 C C . LYS A 1 91 ? 68.904 126.130 -13.510 1.00 26.90 90 LYS A C 1
ATOM 749 O O . LYS A 1 91 ? 67.686 126.273 -13.681 1.00 28.46 90 LYS A O 1
ATOM 755 N N . ASN A 1 92 ? 69.586 126.761 -12.566 1.00 26.56 91 ASN A N 1
ATOM 756 C CA . ASN A 1 92 ? 68.889 127.549 -11.553 1.00 27.03 91 ASN A CA 1
ATOM 757 C C . ASN A 1 92 ? 68.535 128.966 -11.983 1.00 26.61 91 ASN A C 1
ATOM 758 O O . ASN A 1 92 ? 67.489 129.511 -11.584 1.00 25.73 91 ASN A O 1
ATOM 763 N N . PHE A 1 93 ? 69.403 129.543 -12.809 1.00 25.37 92 PHE A N 1
ATOM 764 C CA . PHE A 1 93 ? 69.292 130.942 -13.253 1.00 25.68 92 PHE A CA 1
ATOM 765 C C . PHE A 1 93 ? 69.062 131.141 -14.757 1.00 25.00 92 PHE A C 1
ATOM 766 O O . PHE A 1 93 ? 69.029 132.275 -15.249 1.00 23.62 92 PHE A O 1
ATOM 774 N N . THR A 1 94 ? 68.856 130.078 -15.508 1.00 24.82 93 THR A N 1
ATOM 775 C CA . THR A 1 94 ? 68.473 130.282 -16.908 1.00 26.03 93 THR A CA 1
ATOM 776 C C . THR A 1 94 ? 67.281 129.373 -17.295 1.00 25.68 93 THR A C 1
ATOM 777 O O . THR A 1 94 ? 66.205 129.858 -17.652 1.00 26.06 93 THR A O 1
ATOM 781 N N . LEU A 1 95 ? 67.447 128.058 -17.194 1.00 25.22 94 LEU A N 1
ATOM 782 C CA . LEU A 1 95 ? 66.470 127.173 -17.794 1.00 25.64 94 LEU A CA 1
ATOM 783 C C . LEU A 1 95 ? 65.184 127.053 -16.957 1.00 25.86 94 LEU A C 1
ATOM 784 O O . LEU A 1 95 ? 64.255 126.377 -17.379 1.00 26.43 94 LEU A O 1
ATOM 789 N N . PHE A 1 96 ? 65.139 127.707 -15.792 1.00 25.37 95 PHE A N 1
ATOM 790 C CA . PHE A 1 96 ? 63.921 127.756 -14.974 1.00 25.55 95 PHE A CA 1
ATOM 791 C C . PHE A 1 96 ? 62.763 128.464 -15.657 1.00 25.29 95 PHE A C 1
ATOM 792 O O . PHE A 1 96 ? 61.620 128.297 -15.245 1.00 25.51 95 PHE A O 1
ATOM 800 N N . TYR A 1 97 ? 63.029 129.258 -16.690 1.00 25.19 96 TYR A N 1
ATOM 801 C CA . TYR A 1 97 ? 61.948 129.958 -17.394 1.00 25.32 96 TYR A CA 1
ATOM 802 C C . TYR A 1 97 ? 60.878 129.007 -17.928 1.00 25.55 96 TYR A C 1
ATOM 803 O O . TYR A 1 97 ? 59.734 129.417 -18.134 1.00 26.61 96 TYR A O 1
ATOM 812 N N . LEU A 1 98 ? 61.233 127.743 -18.154 1.00 25.63 97 LEU A N 1
ATOM 813 C CA . LEU A 1 98 ? 60.287 126.777 -18.685 1.00 25.67 97 LEU A CA 1
ATOM 814 C C . LEU A 1 98 ? 59.146 126.517 -17.690 1.00 25.61 97 LEU A C 1
ATOM 815 O O . LEU A 1 98 ? 58.114 125.987 -18.049 1.00 25.52 97 LEU A O 1
ATOM 820 N N . LYS A 1 99 ? 59.366 126.912 -16.439 1.00 25.53 98 LYS A N 1
ATOM 821 C CA . LYS A 1 99 ? 58.359 126.779 -15.383 1.00 25.24 98 LYS A CA 1
ATOM 822 C C . LYS A 1 99 ? 57.219 127.773 -15.522 1.00 24.83 98 LYS A C 1
ATOM 823 O O . LYS A 1 99 ? 56.189 127.609 -14.847 1.00 24.47 98 LYS A O 1
ATOM 829 N N . ALA A 1 100 ? 57.402 128.804 -16.352 1.00 24.70 99 ALA A N 1
ATOM 830 C CA . ALA A 1 100 ? 56.380 129.828 -16.585 1.00 24.11 99 ALA A CA 1
ATOM 831 C C . ALA A 1 100 ? 55.548 129.526 -17.828 1.00 24.40 99 ALA A C 1
ATOM 832 O O . ALA A 1 100 ? 56.031 128.880 -18.753 1.00 24.20 99 ALA A O 1
ATOM 834 N N . PRO A 1 101 ? 54.294 130.020 -17.860 1.00 24.74 100 PRO A N 1
ATOM 835 C CA . PRO A 1 101 ? 53.439 129.932 -19.031 1.00 24.25 100 PRO A CA 1
ATOM 836 C C . PRO A 1 101 ? 53.825 130.841 -20.191 1.00 24.45 100 PRO A C 1
ATOM 837 O O . PRO A 1 101 ? 53.417 130.585 -21.305 1.00 24.32 100 PRO A O 1
ATOM 841 N N . VAL A 1 102 ? 54.612 131.881 -19.950 1.00 24.81 101 VAL A N 1
ATOM 842 C CA . VAL A 1 102 ? 54.945 132.848 -21.000 1.00 24.39 101 VAL A CA 1
ATOM 843 C C . VAL A 1 102 ? 56.423 133.145 -20.977 1.00 24.59 101 VAL A C 1
ATOM 844 O O . VAL A 1 102 ? 56.993 133.349 -19.911 1.00 25.10 101 VAL A O 1
ATOM 848 N N . LEU A 1 103 ? 57.031 133.149 -22.158 1.00 24.09 102 LEU A N 1
ATOM 849 C CA . LEU A 1 103 ? 58.395 133.614 -22.380 1.00 23.55 102 LEU A CA 1
ATOM 850 C C . LEU A 1 103 ? 58.303 134.849 -23.270 1.00 24.04 102 LEU A C 1
ATOM 851 O O . LEU A 1 103 ? 57.717 134.788 -24.337 1.00 24.51 102 LEU A O 1
ATOM 856 N N . VAL A 1 104 ? 58.909 135.955 -22.841 1.00 24.47 103 VAL A N 1
ATOM 857 C CA . VAL A 1 104 ? 58.963 137.143 -23.673 1.00 24.40 103 VAL A CA 1
ATOM 858 C C . VAL A 1 104 ? 60.412 137.359 -24.092 1.00 24.37 103 VAL A C 1
ATOM 859 O O . VAL A 1 104 ? 61.301 137.394 -23.259 1.00 26.03 103 VAL A O 1
ATOM 863 N N . LEU A 1 105 ? 60.669 137.473 -25.382 1.00 23.48 104 LEU A N 1
ATOM 864 C CA . LEU A 1 105 ? 61.987 137.792 -25.850 1.00 23.80 104 LEU A CA 1
ATOM 865 C C . LEU A 1 105 ? 61.979 139.263 -26.123 1.00 24.46 104 LEU A C 1
ATOM 866 O O . LEU A 1 105 ? 61.134 139.754 -26.905 1.00 25.28 104 LEU A O 1
ATOM 871 N N . VAL A 1 106 ? 62.887 139.973 -25.471 1.00 24.73 105 VAL A N 1
ATOM 872 C CA . VAL A 1 106 ? 62.958 141.404 -25.626 1.00 24.49 105 VAL A CA 1
ATOM 873 C C . VAL A 1 106 ? 64.111 141.693 -26.554 1.00 24.33 105 VAL A C 1
ATOM 874 O O . VAL A 1 106 ? 65.295 141.531 -26.181 1.00 23.93 105 VAL A O 1
ATOM 878 N N . PHE A 1 107 ? 63.754 142.083 -27.778 1.00 24.18 106 PHE A N 1
ATOM 879 C CA . PHE A 1 107 ? 64.733 142.480 -28.791 1.00 23.44 106 PHE A CA 1
ATOM 880 C C . PHE A 1 107 ? 65.048 143.961 -28.638 1.00 23.30 106 PHE A C 1
ATOM 881 O O . PHE A 1 107 ? 64.241 144.734 -28.148 1.00 23.14 106 PHE A O 1
ATOM 889 N N . THR A 1 108 ? 66.236 144.345 -29.072 1.00 22.93 107 THR A N 1
ATOM 890 C CA . THR A 1 108 ? 66.702 145.710 -28.933 1.00 23.68 107 THR A CA 1
ATOM 891 C C . THR A 1 108 ? 67.653 145.984 -30.115 1.00 23.81 107 THR A C 1
ATOM 892 O O . THR A 1 108 ? 67.894 145.110 -30.944 1.00 23.96 107 THR A O 1
ATOM 896 N N . LYS A 1 109 ? 68.106 147.214 -30.237 1.00 23.65 108 LYS A N 1
ATOM 897 C CA . LYS A 1 109 ? 69.060 147.603 -31.237 1.00 24.67 108 LYS A CA 1
ATOM 898 C C . LYS A 1 109 ? 70.043 148.638 -30.673 1.00 25.85 108 LYS A C 1
ATOM 899 O O . LYS A 1 109 ? 69.778 149.279 -29.637 1.00 25.51 108 LYS A O 1
ATOM 905 N N . VAL A 1 110 ? 71.189 148.781 -31.335 1.00 26.47 109 VAL A N 1
ATOM 906 C CA . VAL A 1 110 ? 72.227 149.680 -30.850 1.00 27.67 109 VAL A CA 1
ATOM 907 C C . VAL A 1 110 ? 71.764 151.125 -30.947 1.00 27.91 109 VAL A C 1
ATOM 908 O O . VAL A 1 110 ? 71.098 151.505 -31.906 1.00 29.59 109 VAL A O 1
ATOM 912 N N . TYR A 1 111 ? 72.072 151.910 -29.926 1.00 28.38 110 TYR A N 1
ATOM 913 C CA . TYR A 1 111 ? 71.848 153.357 -29.916 1.00 27.91 110 TYR A CA 1
ATOM 914 C C . TYR A 1 111 ? 73.209 154.029 -29.845 1.00 27.23 110 TYR A C 1
ATOM 915 O O . TYR A 1 111 ? 73.945 153.823 -28.893 1.00 26.40 110 TYR A O 1
ATOM 924 N N . ASN A 1 112 ? 73.556 154.793 -30.883 1.00 26.63 111 ASN A N 1
ATOM 925 C CA . ASN A 1 112 ? 74.807 155.558 -30.902 1.00 27.21 111 ASN A CA 1
ATOM 926 C C . ASN A 1 112 ? 74.532 156.879 -30.169 1.00 26.91 111 ASN A C 1
ATOM 927 O O . ASN A 1 112 ? 73.764 157.710 -30.660 1.00 27.46 111 ASN A O 1
ATOM 932 N N . PRO A 1 113 ? 75.109 157.056 -28.970 1.00 26.06 112 PRO A N 1
ATOM 933 C CA . PRO A 1 113 ? 74.705 158.150 -28.082 1.00 27.00 112 PRO A CA 1
ATOM 934 C C . PRO A 1 113 ? 75.358 159.473 -28.464 1.00 27.58 112 PRO A C 1
ATOM 935 O O . PRO A 1 113 ? 76.162 159.508 -29.379 1.00 27.73 112 PRO A O 1
ATOM 939 N N . SER A 1 114 ? 75.019 160.547 -27.744 1.00 29.10 113 SER A N 1
ATOM 940 C CA . SER A 1 114 ? 75.607 161.852 -28.000 1.00 28.87 113 SER A CA 1
ATOM 941 C C . SER A 1 114 ? 77.091 161.766 -27.831 1.00 28.67 113 SER A C 1
ATOM 942 O O . SER A 1 114 ? 77.574 161.077 -26.941 1.00 28.44 113 SER A O 1
ATOM 945 N N . GLY A 1 115 ? 77.826 162.459 -28.693 1.00 27.58 114 GLY A N 1
ATOM 946 C CA . GLY A 1 115 ? 79.260 162.378 -28.725 1.00 27.50 114 GLY A CA 1
ATOM 947 C C . GLY A 1 115 ? 79.738 161.472 -29.842 1.00 26.77 114 GLY A C 1
ATOM 948 O O . GLY A 1 115 ? 80.799 161.677 -30.399 1.00 26.13 114 GLY A O 1
ATOM 949 N N . TYR A 1 116 ? 78.947 160.467 -30.190 1.00 26.85 115 TYR A N 1
ATOM 950 C CA . TYR A 1 116 ? 79.395 159.465 -31.154 1.00 26.48 115 TYR A CA 1
ATOM 951 C C . TYR A 1 116 ? 79.666 160.036 -32.532 1.00 25.73 115 TYR A C 1
ATOM 952 O O . TYR A 1 116 ? 80.784 159.935 -33.072 1.00 24.78 115 TYR A O 1
ATOM 961 N N . TYR A 1 117 ? 78.650 160.626 -33.135 1.00 25.93 116 TYR A N 1
ATOM 962 C CA . TYR A 1 117 ? 78.841 161.158 -34.481 1.00 27.01 116 TYR A CA 1
ATOM 963 C C . TYR A 1 117 ? 79.763 162.387 -34.510 1.00 27.16 116 TYR A C 1
ATOM 964 O O . TYR A 1 117 ? 80.485 162.622 -35.468 1.00 27.59 116 TYR A O 1
ATOM 973 N N . GLU A 1 118 ? 79.722 163.168 -33.443 1.00 27.56 117 GLU A N 1
ATOM 974 C CA . GLU A 1 118 ? 80.593 164.325 -33.296 1.00 26.98 117 GLU A CA 1
ATOM 975 C C . GLU A 1 118 ? 82.062 163.891 -33.248 1.00 27.38 117 GLU A C 1
ATOM 976 O O . GLU A 1 118 ? 82.897 164.454 -33.937 1.00 27.18 117 GLU A O 1
ATOM 982 N N . LEU A 1 119 ? 82.371 162.860 -32.458 1.00 27.68 118 LEU A N 1
ATOM 983 C CA . LEU A 1 119 ? 83.729 162.359 -32.361 1.00 27.85 118 LEU A CA 1
ATOM 984 C C . LEU A 1 119 ? 84.184 161.656 -33.632 1.00 28.23 118 LEU A C 1
ATOM 985 O O . LEU A 1 119 ? 85.326 161.825 -34.040 1.00 28.26 118 LEU A O 1
ATOM 990 N N . GLU A 1 120 ? 83.292 160.887 -34.260 1.00 28.32 119 GLU A N 1
ATOM 991 C CA . GLU A 1 120 ? 83.558 160.277 -35.573 1.00 29.18 119 GLU A CA 1
ATOM 992 C C . GLU A 1 120 ? 83.869 161.323 -36.623 1.00 28.36 119 GLU A C 1
ATOM 993 O O . GLU A 1 120 ? 84.738 161.121 -37.470 1.00 26.83 119 GLU A O 1
ATOM 999 N N . LEU A 1 121 ? 83.161 162.446 -36.580 1.00 27.51 120 LEU A N 1
ATOM 1000 C CA . LEU A 1 121 ? 83.327 163.473 -37.589 1.00 26.86 120 LEU A CA 1
ATOM 1001 C C . LEU A 1 121 ? 84.763 163.961 -37.610 1.00 26.99 120 LEU A C 1
ATOM 1002 O O . LEU A 1 121 ? 85.285 164.267 -38.660 1.00 27.84 120 LEU A O 1
ATOM 1007 N N . ILE A 1 122 ? 85.372 164.032 -36.429 1.00 27.24 121 ILE A N 1
ATOM 1008 C CA . ILE A 1 122 ? 86.719 164.591 -36.240 1.00 27.07 121 ILE A CA 1
ATOM 1009 C C . ILE A 1 122 ? 87.774 163.501 -36.104 1.00 28.23 121 ILE A C 1
ATOM 1010 O O . ILE A 1 122 ? 88.901 163.777 -35.687 1.00 28.33 121 ILE A O 1
ATOM 1015 N N . ASP A 1 123 ? 87.417 162.281 -36.499 1.00 29.12 122 ASP A N 1
ATOM 1016 C CA . ASP A 1 123 ? 88.322 161.133 -36.484 1.00 29.85 122 ASP A CA 1
ATOM 1017 C C . ASP A 1 123 ? 88.968 160.933 -35.131 1.00 29.49 122 ASP A C 1
ATOM 1018 O O . ASP A 1 123 ? 90.173 160.734 -35.033 1.00 29.05 122 ASP A O 1
ATOM 1023 N N . ALA A 1 124 ? 88.168 161.014 -34.079 1.00 28.49 123 ALA A N 1
ATOM 1024 C CA . ALA A 1 124 ? 88.649 160.753 -32.723 1.00 29.28 123 ALA A CA 1
ATOM 1025 C C . ALA A 1 124 ? 89.051 159.296 -32.631 1.00 29.56 123 ALA A C 1
ATOM 1026 O O . ALA A 1 124 ? 88.467 158.455 -33.325 1.00 29.12 123 ALA A O 1
ATOM 1028 N N . PRO A 1 125 ? 90.038 158.982 -31.778 1.00 30.49 124 PRO A N 1
ATOM 1029 C CA . PRO A 1 125 ? 90.443 157.580 -31.601 1.00 30.92 124 PRO A CA 1
ATOM 1030 C C . PRO A 1 125 ? 89.295 156.692 -31.212 1.00 31.86 124 PRO A C 1
ATOM 1031 O O . PRO A 1 125 ? 88.454 157.089 -30.403 1.00 29.93 124 PRO A O 1
ATOM 1035 N N . LYS A 1 126 ? 89.265 155.491 -31.777 1.00 32.61 125 LYS A N 1
ATOM 1036 C CA . LYS A 1 126 ? 88.221 154.519 -31.466 1.00 33.60 125 LYS A CA 1
ATOM 1037 C C . LYS A 1 126 ? 88.125 154.276 -29.956 1.00 33.46 125 LYS A C 1
ATOM 1038 O O . LYS A 1 126 ? 87.027 154.098 -29.417 1.00 33.99 125 LYS A O 1
ATOM 1041 N N . GLU A 1 127 ? 89.267 154.288 -29.277 1.00 33.72 126 GLU A N 1
ATOM 1042 C CA . GLU A 1 127 ? 89.299 154.084 -27.820 1.00 34.25 126 GLU A CA 1
ATOM 1043 C C . GLU A 1 127 ? 88.547 155.191 -27.056 1.00 33.15 126 GLU A C 1
ATOM 1044 O O . GLU A 1 127 ? 87.953 154.930 -26.022 1.00 33.57 126 GLU A O 1
ATOM 1050 N N . THR A 1 128 ? 88.562 156.417 -27.580 1.00 31.41 127 THR A N 1
ATOM 1051 C CA . THR A 1 128 ? 87.782 157.514 -27.003 1.00 30.56 127 THR A CA 1
ATOM 1052 C C . THR A 1 128 ? 86.282 157.319 -27.223 1.00 29.48 127 THR A C 1
ATOM 1053 O O . THR A 1 128 ? 85.468 157.451 -26.296 1.00 27.99 127 THR A O 1
ATOM 1057 N N . ILE A 1 129 ? 85.910 156.966 -28.448 1.00 29.40 128 ILE A N 1
ATOM 1058 C CA . ILE A 1 129 ? 84.498 156.772 -28.756 1.00 29.17 128 ILE A CA 1
ATOM 1059 C C . ILE A 1 129 ? 83.928 155.583 -27.955 1.00 28.85 128 ILE A C 1
ATOM 1060 O O . ILE A 1 129 ? 82.766 155.602 -27.478 1.00 27.46 128 ILE A O 1
ATOM 1065 N N . ASP A 1 130 ? 84.739 154.544 -27.790 1.00 28.25 129 ASP A N 1
ATOM 1066 C CA . ASP A 1 130 ? 84.313 153.364 -27.033 1.00 28.76 129 ASP A CA 1
ATOM 1067 C C . ASP A 1 130 ? 83.863 153.707 -25.613 1.00 28.38 129 ASP A C 1
ATOM 1068 O O . ASP A 1 130 ? 82.972 153.046 -25.059 1.00 27.71 129 ASP A O 1
ATOM 1073 N N . LYS A 1 131 ? 84.477 154.735 -25.028 1.00 27.33 130 LYS A N 1
ATOM 1074 C CA . LYS A 1 131 ? 84.142 155.146 -23.659 1.00 27.49 130 LYS A CA 1
ATOM 1075 C C . LYS A 1 131 ? 82.687 155.566 -23.494 1.00 26.60 130 LYS A C 1
ATOM 1076 O O . LYS A 1 131 ? 82.126 155.400 -22.410 1.00 26.90 130 LYS A O 1
ATOM 1082 N N . LEU A 1 132 ? 82.047 156.071 -24.553 1.00 26.37 131 LEU A N 1
ATOM 1083 C CA . LEU A 1 132 ? 80.607 156.380 -24.461 1.00 26.15 131 LEU A CA 1
ATOM 1084 C C . LEU A 1 132 ? 79.789 155.133 -24.154 1.00 26.58 131 LEU A C 1
ATOM 1085 O O . LEU A 1 132 ? 78.722 155.215 -23.529 1.00 25.70 131 LEU A O 1
ATOM 1090 N N . PHE A 1 133 ? 80.277 153.969 -24.602 1.00 25.69 132 PHE A N 1
ATOM 1091 C CA . PHE A 1 133 ? 79.498 152.756 -24.504 1.00 25.33 132 PHE A CA 1
ATOM 1092 C C . PHE A 1 133 ? 79.667 151.979 -23.197 1.00 25.94 132 PHE A C 1
ATOM 1093 O O . PHE A 1 133 ? 78.851 151.091 -22.919 1.00 24.65 132 PHE A O 1
ATOM 1101 N N . ILE A 1 134 ? 80.667 152.321 -22.376 1.00 25.53 133 ILE A N 1
ATOM 1102 C CA . ILE A 1 134 ? 80.796 151.678 -21.054 1.00 25.22 133 ILE A CA 1
ATOM 1103 C C . ILE A 1 134 ? 79.567 151.972 -20.165 1.00 25.18 133 ILE A C 1
ATOM 1104 O O . ILE A 1 134 ? 79.323 151.268 -19.199 1.00 24.38 133 ILE A O 1
ATOM 1109 N N . ARG A 1 135 ? 78.835 153.041 -20.478 1.00 25.22 134 ARG A N 1
ATOM 1110 C CA . ARG A 1 135 ? 77.583 153.346 -19.796 1.00 25.35 134 ARG A CA 1
ATOM 1111 C C . ARG A 1 135 ? 76.409 153.229 -20.761 1.00 25.02 134 ARG A C 1
ATOM 1112 O O . ARG A 1 135 ? 75.325 153.709 -20.464 1.00 26.22 134 ARG A O 1
ATOM 1120 N N . ASN A 1 136 ? 76.620 152.483 -21.847 1.00 25.03 135 ASN A N 1
ATOM 1121 C CA . ASN A 1 136 ? 75.593 152.186 -22.863 1.00 24.99 135 ASN A CA 1
ATOM 1122 C C . ASN A 1 136 ? 74.187 152.784 -22.624 1.00 24.63 135 ASN A C 1
ATOM 1123 O O . ASN A 1 136 ? 73.298 152.123 -22.077 1.00 24.59 135 ASN A O 1
ATOM 1128 N N . PRO A 1 137 ? 73.987 154.061 -23.025 1.00 24.79 136 PRO A N 1
ATOM 1129 C CA . PRO A 1 137 ? 72.663 154.690 -22.909 1.00 25.31 136 PRO A CA 1
ATOM 1130 C C . PRO A 1 137 ? 71.519 153.913 -23.596 1.00 24.20 136 PRO A C 1
ATOM 1131 O O . PRO A 1 137 ? 70.389 153.878 -23.091 1.00 24.09 136 PRO A O 1
ATOM 1135 N N . GLY A 1 138 ? 71.807 153.215 -24.696 1.00 24.43 137 GLY A N 1
ATOM 1136 C CA . GLY A 1 138 ? 70.790 152.345 -25.315 1.00 24.79 137 GLY A CA 1
ATOM 1137 C C . GLY A 1 138 ? 70.259 151.271 -24.381 1.00 24.14 137 GLY A C 1
ATOM 1138 O O . GLY A 1 138 ? 69.068 150.936 -24.383 1.00 25.05 137 GLY A O 1
ATOM 1147 N N . GLN A 1 140 ? 70.640 151.412 -21.015 1.00 24.48 139 GLN A N 1
ATOM 1148 C CA . GLN A 1 140 ? 69.921 152.074 -19.954 1.00 24.66 139 GLN A CA 1
ATOM 1149 C C . GLN A 1 140 ? 68.461 152.258 -20.358 1.00 23.97 139 GLN A C 1
ATOM 1150 O O . GLN A 1 140 ? 67.545 152.059 -19.557 1.00 24.34 139 GLN A O 1
ATOM 1156 N N . SER A 1 141 ? 68.239 152.662 -21.612 1.00 23.83 140 SER A N 1
ATOM 1157 C CA . SER A 1 141 ? 66.892 152.852 -22.148 1.00 23.39 140 SER A CA 1
ATOM 1158 C C . SER A 1 141 ? 66.113 151.536 -22.120 1.00 22.43 140 SER A C 1
ATOM 1159 O O . SER A 1 141 ? 64.948 151.490 -21.681 1.00 22.69 140 SER A O 1
ATOM 1162 N N . LEU A 1 142 ? 66.730 150.462 -22.595 1.00 23.05 141 LEU A N 1
ATOM 1163 C CA . LEU A 1 142 ? 66.061 149.147 -22.568 1.00 24.00 141 LEU A CA 1
ATOM 1164 C C . LEU A 1 142 ? 65.649 148.738 -21.150 1.00 24.02 141 LEU A C 1
ATOM 1165 O O . LEU A 1 142 ? 64.512 148.268 -20.907 1.00 23.37 141 LEU A O 1
ATOM 1170 N N . GLY A 1 143 ? 66.552 148.964 -20.190 1.00 25.29 142 GLY A N 1
ATOM 1171 C CA . GLY A 1 143 ? 66.248 148.681 -18.786 1.00 24.17 142 GLY A CA 1
ATOM 1172 C C . GLY A 1 143 ? 65.068 149.452 -18.251 1.00 23.80 142 GLY A C 1
ATOM 1173 O O . GLY A 1 143 ? 64.223 148.905 -17.496 1.00 23.59 142 GLY A O 1
ATOM 1174 N N . ALA A 1 144 ? 64.966 150.717 -18.642 1.00 23.13 143 ALA A N 1
ATOM 1175 C CA . ALA A 1 144 ? 63.809 151.529 -18.266 1.00 23.24 143 ALA A CA 1
ATOM 1176 C C . ALA A 1 144 ? 62.511 150.897 -18.784 1.00 23.60 143 ALA A C 1
ATOM 1177 O O . ALA A 1 144 ? 61.526 150.761 -18.040 1.00 24.22 143 ALA A O 1
ATOM 1179 N N . ALA A 1 145 ? 62.498 150.471 -20.052 1.00 22.67 144 ALA A N 1
ATOM 1180 C CA . ALA A 1 145 ? 61.303 149.804 -20.618 1.00 23.28 144 ALA A CA 1
ATOM 1181 C C . ALA A 1 145 ? 60.958 148.501 -19.911 1.00 23.46 144 ALA A C 1
ATOM 1182 O O . ALA A 1 145 ? 59.795 148.227 -19.566 1.00 22.17 144 ALA A O 1
ATOM 1184 N N . ILE A 1 146 ? 61.973 147.680 -19.692 1.00 23.94 145 ILE A N 1
ATOM 1185 C CA . ILE A 1 146 ? 61.732 146.350 -19.079 1.00 23.49 145 ILE A CA 1
ATOM 1186 C C . ILE A 1 146 ? 61.326 146.510 -17.614 1.00 23.31 145 ILE A C 1
ATOM 1187 O O . ILE A 1 146 ? 60.446 145.776 -17.106 1.00 23.63 145 ILE A O 1
ATOM 1192 N N . GLU A 1 147 ? 61.825 147.545 -16.944 1.00 23.23 146 GLU A N 1
ATOM 1193 C CA . GLU A 1 147 ? 61.325 147.834 -15.582 1.00 22.59 146 GLU A CA 1
ATOM 1194 C C . GLU A 1 147 ? 59.867 148.267 -15.560 1.00 22.73 146 GLU A C 1
ATOM 1195 O O . GLU A 1 147 ? 59.133 147.788 -14.723 1.00 23.03 146 GLU A O 1
ATOM 1201 N N . ASN A 1 148 ? 59.434 149.097 -16.516 1.00 23.42 147 ASN A N 1
ATOM 1202 C CA . ASN A 1 148 ? 58.032 149.480 -16.633 1.00 23.44 147 ASN A CA 1
ATOM 1203 C C . ASN A 1 148 ? 57.126 148.254 -16.861 1.00 23.49 147 ASN A C 1
ATOM 1204 O O . ASN A 1 148 ? 56.049 148.138 -16.274 1.00 23.52 147 ASN A O 1
ATOM 1209 N N . PHE A 1 149 ? 57.580 147.340 -17.710 1.00 24.33 148 PHE A N 1
ATOM 1210 C CA . PHE A 1 149 ? 56.905 146.060 -17.964 1.00 23.64 148 PHE A CA 1
ATOM 1211 C C . PHE A 1 149 ? 56.815 145.276 -16.650 1.00 23.69 148 PHE A C 1
ATOM 1212 O O . PHE A 1 149 ? 55.736 144.826 -16.255 1.00 24.07 148 PHE A O 1
ATOM 1220 N N . THR A 1 150 ? 57.952 145.125 -15.993 1.00 23.02 149 THR A N 1
ATOM 1221 C CA . THR A 1 150 ? 58.069 144.375 -14.731 1.00 22.85 149 THR A CA 1
ATOM 1222 C C . THR A 1 150 ? 57.087 144.846 -13.655 1.00 22.61 149 THR A C 1
ATOM 1223 O O . THR A 1 150 ? 56.366 144.049 -13.019 1.00 24.65 149 THR A O 1
ATOM 1227 N N . LEU A 1 151 ? 57.048 146.155 -13.452 1.00 22.26 150 LEU A N 1
ATOM 1228 C CA . LEU A 1 151 ? 56.187 146.717 -12.437 1.00 22.55 150 LEU A CA 1
ATOM 1229 C C . LEU A 1 151 ? 54.721 146.535 -12.819 1.00 22.90 150 LEU A C 1
ATOM 1230 O O . LEU A 1 151 ? 53.855 146.285 -11.961 1.00 23.43 150 LEU A O 1
ATOM 1235 N N . SER A 1 152 ? 54.434 146.660 -14.109 1.00 23.68 151 SER A N 1
ATOM 1236 C CA . SER A 1 152 ? 53.070 146.531 -14.607 1.00 23.77 151 SER A CA 1
ATOM 1237 C C . SER A 1 152 ? 52.556 145.114 -14.455 1.00 23.59 151 SER A C 1
ATOM 1238 O O . SER A 1 152 ? 51.402 144.903 -14.083 1.00 22.87 151 SER A O 1
ATOM 1241 N N . ALA A 1 153 ? 53.423 144.154 -14.739 1.00 23.09 152 ALA A N 1
ATOM 1242 C CA . ALA A 1 153 ? 53.110 142.732 -14.497 1.00 24.48 152 ALA A CA 1
ATOM 1243 C C . ALA A 1 153 ? 52.655 142.526 -13.063 1.00 24.30 152 ALA A C 1
ATOM 1244 O O . ALA A 1 153 ? 51.623 141.898 -12.821 1.00 25.25 152 ALA A O 1
ATOM 1246 N N . ILE A 1 154 ? 53.398 143.094 -12.104 1.00 24.37 153 ILE A N 1
ATOM 1247 C CA . ILE A 1 154 ? 53.044 142.958 -10.668 1.00 24.60 153 ILE A CA 1
ATOM 1248 C C . ILE A 1 154 ? 51.696 143.610 -10.329 1.00 24.67 153 ILE A C 1
ATOM 1249 O O . ILE A 1 154 ? 50.815 143.003 -9.674 1.00 25.72 153 ILE A O 1
ATOM 1254 N N . GLU A 1 155 ? 51.464 144.812 -10.845 1.00 25.06 154 GLU A N 1
ATOM 1255 C CA . GLU A 1 155 ? 50.172 145.460 -10.635 1.00 24.71 154 GLU A CA 1
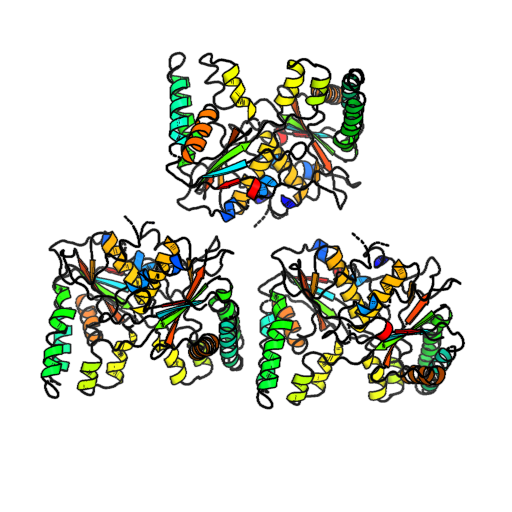ATOM 1256 C C . GLU A 1 155 ? 49.005 144.613 -11.104 1.00 24.77 154 GLU A C 1
ATOM 1257 O O . GLU A 1 155 ? 47.940 144.647 -10.501 1.00 23.96 154 GLU A O 1
ATOM 1263 N N . LEU A 1 156 ? 49.198 143.892 -12.203 1.00 24.44 155 LEU A N 1
ATOM 1264 C CA . LEU A 1 156 ? 48.134 143.086 -12.812 1.00 24.44 155 LEU A CA 1
ATOM 1265 C C . LEU A 1 156 ? 47.962 141.692 -12.165 1.00 24.86 155 LEU A C 1
ATOM 1266 O O . LEU A 1 156 ? 47.064 140.926 -12.555 1.00 25.72 155 LEU A O 1
ATOM 1271 N N . GLY A 1 157 ? 48.785 141.372 -11.162 1.00 24.49 156 GLY A N 1
ATOM 1272 C CA . GLY A 1 157 ? 48.652 140.116 -10.429 1.00 24.91 156 GLY A CA 1
ATOM 1273 C C . GLY A 1 157 ? 49.621 139.026 -10.837 1.00 25.77 156 GLY A C 1
ATOM 1274 O O . GLY A 1 157 ? 49.444 137.857 -10.480 1.00 26.02 156 GLY A O 1
ATOM 1275 N N . TYR A 1 158 ? 50.650 139.416 -11.565 1.00 24.74 157 TYR A N 1
ATOM 1276 C CA . TYR A 1 158 ? 51.631 138.479 -12.066 1.00 25.42 157 TYR A CA 1
ATOM 1277 C C . TYR A 1 158 ? 52.997 138.837 -11.505 1.00 25.39 157 TYR A C 1
ATOM 1278 O O . TYR A 1 158 ? 53.109 139.639 -10.595 1.00 25.36 157 TYR A O 1
ATOM 1287 N N . GLY A 1 159 ? 54.041 138.203 -12.034 1.00 24.51 158 GLY A N 1
ATOM 1288 C CA . GLY A 1 159 ? 55.401 138.521 -11.659 1.00 24.47 158 GLY A CA 1
ATOM 1289 C C . GLY A 1 159 ? 56.309 137.920 -12.697 1.00 23.92 158 GLY A C 1
ATOM 1290 O O . GLY A 1 159 ? 55.855 137.176 -13.562 1.00 24.25 158 GLY A O 1
ATOM 1291 N N . SER A 1 160 ? 57.601 138.231 -12.624 1.00 24.54 159 SER A N 1
ATOM 1292 C CA . SER A 1 160 ? 58.496 137.834 -13.674 1.00 24.13 159 SER A CA 1
ATOM 1293 C C . SER A 1 160 ? 59.943 137.779 -13.181 1.00 24.19 159 SER A C 1
ATOM 1294 O O . SER A 1 160 ? 60.276 138.262 -12.097 1.00 24.80 159 SER A O 1
ATOM 1297 N N . CYS A 1 161 ? 60.797 137.210 -14.008 1.00 24.66 160 CYS A N 1
ATOM 1298 C CA . CYS A 1 161 ? 62.223 137.313 -13.809 1.00 23.98 160 CYS A CA 1
ATOM 1299 C C . CYS A 1 161 ? 62.760 137.782 -15.115 1.00 24.80 160 CYS A C 1
ATOM 1300 O O . CYS A 1 161 ? 62.342 137.318 -16.167 1.00 23.96 160 CYS A O 1
ATOM 1303 N N . TRP A 1 162 ? 63.701 138.702 -15.005 1.00 24.63 161 TRP A N 1
ATOM 1304 C CA . TRP A 1 162 ? 64.469 139.264 -16.106 1.00 25.33 161 TRP A CA 1
ATOM 1305 C C . TRP A 1 162 ? 65.685 138.377 -16.340 1.00 26.06 161 TRP A C 1
ATOM 1306 O O . TRP A 1 162 ? 66.322 137.983 -15.384 1.00 26.43 161 TRP A O 1
ATOM 1317 N N . LEU A 1 163 ? 65.979 138.026 -17.589 1.00 25.37 162 LEU A N 1
ATOM 1318 C CA . LEU A 1 163 ? 67.133 137.185 -17.894 1.00 25.47 162 LEU A CA 1
ATOM 1319 C C . LEU A 1 163 ? 68.025 137.761 -18.952 1.00 24.65 162 LEU A C 1
ATOM 1320 O O . LEU A 1 163 ? 67.578 138.138 -20.028 1.00 24.88 162 LEU A O 1
ATOM 1325 N N . THR A 1 164 ? 69.316 137.766 -18.675 1.00 25.05 163 THR A N 1
ATOM 1326 C CA . THR A 1 164 ? 70.309 137.995 -19.727 1.00 24.31 163 THR A CA 1
ATOM 1327 C C . THR A 1 164 ? 71.333 136.871 -19.757 1.00 23.77 163 THR A C 1
ATOM 1328 O O . THR A 1 164 ? 72.231 136.871 -20.612 1.00 25.31 163 THR A O 1
ATOM 1332 N N . SER A 1 165 ? 71.218 135.891 -18.866 1.00 23.19 164 SER A N 1
ATOM 1333 C CA . SER A 1 165 ? 72.252 134.853 -18.745 1.00 23.16 164 SER A CA 1
ATOM 1334 C C . SER A 1 165 ? 72.283 133.919 -19.959 1.00 23.38 164 SER A C 1
ATOM 1335 O O . SER A 1 165 ? 73.237 133.211 -20.155 1.00 23.94 164 SER A O 1
ATOM 1338 N N . GLN A 1 166 ? 71.231 133.919 -20.764 1.00 23.27 165 GLN A N 1
ATOM 1339 C CA . GLN A 1 166 ? 71.215 133.112 -21.980 1.00 23.02 165 GLN A CA 1
ATOM 1340 C C . GLN A 1 166 ? 72.053 133.673 -23.129 1.00 23.88 165 GLN A C 1
ATOM 1341 O O . GLN A 1 166 ? 72.180 133.012 -24.159 1.00 24.58 165 GLN A O 1
ATOM 1347 N N . ASN A 1 167 ? 72.567 134.890 -23.000 1.00 24.20 166 ASN A N 1
ATOM 1348 C CA . ASN A 1 167 ? 72.976 135.647 -24.188 1.00 23.69 166 ASN A CA 1
ATOM 1349 C C . ASN A 1 167 ? 74.265 135.181 -24.856 1.00 23.57 166 ASN A C 1
ATOM 1350 O O . ASN A 1 167 ? 74.511 135.574 -25.989 1.00 22.90 166 ASN A O 1
ATOM 1355 N N . TYR A 1 168 ? 75.038 134.308 -24.223 1.00 23.38 167 TYR A N 1
ATOM 1356 C CA . TYR A 1 168 ? 76.115 133.609 -24.942 1.00 23.30 167 TYR A CA 1
ATOM 1357 C C . TYR A 1 168 ? 75.529 132.752 -26.098 1.00 23.24 167 TYR A C 1
ATOM 1358 O O . TYR A 1 168 ? 76.275 132.356 -27.005 1.00 22.60 167 TYR A O 1
ATOM 1367 N N . ALA A 1 169 ? 74.221 132.494 -26.058 1.00 22.75 168 ALA A N 1
ATOM 1368 C CA . ALA A 1 169 ? 73.508 131.763 -27.118 1.00 23.72 168 ALA A CA 1
ATOM 1369 C C . ALA A 1 169 ? 72.459 132.614 -27.863 1.00 23.49 168 ALA A C 1
ATOM 1370 O O . ALA A 1 169 ? 71.582 132.079 -28.532 1.00 24.09 168 ALA A O 1
ATOM 1372 N N . ALA A 1 170 ? 72.569 133.921 -27.766 1.00 24.06 169 ALA A N 1
ATOM 1373 C CA . ALA A 1 170 ? 71.586 134.826 -28.371 1.00 23.79 169 ALA A CA 1
ATOM 1374 C C . ALA A 1 170 ? 71.411 134.593 -29.870 1.00 23.95 169 ALA A C 1
ATOM 1375 O O . ALA A 1 170 ? 70.270 134.564 -30.370 1.00 24.57 169 ALA A O 1
ATOM 1377 N N . ASP A 1 171 ? 72.517 134.448 -30.592 1.00 23.13 170 ASP A N 1
ATOM 1378 C CA . ASP A 1 171 ? 72.420 134.237 -32.020 1.00 23.78 170 ASP A CA 1
ATOM 1379 C C . ASP A 1 171 ? 71.626 132.987 -32.355 1.00 23.08 170 ASP A C 1
ATOM 1380 O O . ASP A 1 171 ? 70.843 132.951 -33.313 1.00 22.56 170 ASP A O 1
ATOM 1385 N N . GLU A 1 172 ? 71.839 131.935 -31.573 1.00 22.77 171 GLU A N 1
ATOM 1386 C CA . GLU A 1 172 ? 71.203 130.652 -31.806 1.00 22.77 171 GLU A CA 1
ATOM 1387 C C . GLU A 1 172 ? 69.729 130.686 -31.460 1.00 23.53 171 GLU A C 1
ATOM 1388 O O . GLU A 1 172 ? 68.934 130.047 -32.126 1.00 24.64 171 GLU A O 1
ATOM 1394 N N . ILE A 1 173 ? 69.384 131.419 -30.414 1.00 23.06 172 ILE A N 1
ATOM 1395 C CA . ILE A 1 173 ? 67.981 131.656 -30.022 1.00 22.87 172 ILE A CA 1
ATOM 1396 C C . ILE A 1 173 ? 67.226 132.398 -31.132 1.00 22.84 172 ILE A C 1
ATOM 1397 O O . ILE A 1 173 ? 66.094 132.039 -31.481 1.00 21.00 172 ILE A O 1
ATOM 1402 N N . GLU A 1 174 ? 67.852 133.446 -31.660 1.00 23.13 173 GLU A N 1
ATOM 1403 C CA . GLU A 1 174 ? 67.296 134.212 -32.758 1.00 23.99 173 GLU A CA 1
ATOM 1404 C C . GLU A 1 174 ? 67.021 133.324 -34.000 1.00 24.33 173 GLU A C 1
ATOM 1405 O O . GLU A 1 174 ? 65.964 133.436 -34.632 1.00 23.38 173 GLU A O 1
ATOM 1411 N N . ALA A 1 175 ? 67.966 132.447 -34.326 1.00 24.05 174 ALA A N 1
ATOM 1412 C CA . ALA A 1 175 ? 67.828 131.517 -35.448 1.00 23.43 174 ALA A CA 1
ATOM 1413 C C . ALA A 1 175 ? 66.653 130.558 -35.271 1.00 23.04 174 ALA A C 1
ATOM 1414 O O . ALA A 1 175 ? 65.912 130.299 -36.214 1.00 23.92 174 ALA A O 1
ATOM 1416 N N . VAL A 1 176 ? 66.494 130.005 -34.072 1.00 24.12 175 VAL A N 1
ATOM 1417 C CA . VAL A 1 176 ? 65.326 129.163 -33.769 1.00 24.33 175 VAL A CA 1
ATOM 1418 C C . VAL A 1 176 ? 64.026 129.933 -33.931 1.00 23.52 175 VAL A C 1
ATOM 1419 O O . VAL A 1 176 ? 63.086 129.445 -34.562 1.00 22.54 175 VAL A O 1
ATOM 1423 N N . LEU A 1 177 ? 63.953 131.128 -33.353 1.00 22.87 176 LEU A N 1
ATOM 1424 C CA . LEU A 1 177 ? 62.731 131.922 -33.442 1.00 23.39 176 LEU A CA 1
ATOM 1425 C C . LEU A 1 177 ? 62.363 132.164 -34.891 1.00 23.41 176 LEU A C 1
ATOM 1426 O O . LEU A 1 177 ? 61.198 132.019 -35.280 1.00 23.36 176 LEU A O 1
ATOM 1431 N N . GLU A 1 178 ? 63.361 132.554 -35.675 1.00 23.79 177 GLU A N 1
ATOM 1432 C CA . GLU A 1 178 ? 63.159 132.852 -37.107 1.00 23.34 177 GLU A CA 1
ATOM 1433 C C . GLU A 1 178 ? 62.686 131.607 -37.870 1.00 22.80 177 GLU A C 1
ATOM 1434 O O . GLU A 1 178 ? 61.715 131.662 -38.618 1.00 22.17 177 GLU A O 1
ATOM 1440 N N . ALA A 1 179 ? 63.358 130.486 -37.628 1.00 22.28 178 ALA A N 1
ATOM 1441 C CA . ALA A 1 179 ? 63.053 129.245 -38.328 1.00 22.10 178 ALA A CA 1
ATOM 1442 C C . ALA A 1 179 ? 61.637 128.724 -38.025 1.00 21.58 178 ALA A C 1
ATOM 1443 O O . ALA A 1 179 ? 61.001 128.110 -38.898 1.00 21.22 178 ALA A O 1
ATOM 1445 N N . GLU A 1 180 ? 61.163 128.969 -36.805 1.00 22.56 179 GLU A N 1
ATOM 1446 C CA . GLU A 1 180 ? 59.913 128.402 -36.306 1.00 23.45 179 GLU A CA 1
ATOM 1447 C C . GLU A 1 180 ? 58.682 129.320 -36.408 1.00 23.81 179 GLU A C 1
ATOM 1448 O O . GLU A 1 180 ? 57.553 128.846 -36.249 1.00 24.07 179 GLU A O 1
ATOM 1454 N N . THR A 1 181 ? 58.885 130.609 -36.649 1.00 23.69 180 THR A N 1
ATOM 1455 C CA . THR A 1 181 ? 57.794 131.573 -36.626 1.00 24.51 180 THR A CA 1
ATOM 1456 C C . THR A 1 181 ? 57.754 132.551 -37.807 1.00 25.00 180 THR A C 1
ATOM 1457 O O . THR A 1 181 ? 56.765 133.247 -37.980 1.00 24.68 180 THR A O 1
ATOM 1461 N N . GLY A 1 182 ? 58.831 132.668 -38.576 1.00 25.18 181 GLY A N 1
ATOM 1462 C CA . GLY A 1 182 ? 58.904 133.705 -39.581 1.00 26.00 181 GLY A CA 1
ATOM 1463 C C . GLY A 1 182 ? 59.250 135.102 -39.072 1.00 25.71 181 GLY A C 1
ATOM 1464 O O . GLY A 1 182 ? 59.310 136.029 -39.873 1.00 26.66 181 GLY A O 1
ATOM 1465 N N . PHE A 1 183 ? 59.480 135.280 -37.766 1.00 25.35 182 PHE A N 1
ATOM 1466 C CA . PHE A 1 183 ? 59.800 136.590 -37.221 1.00 25.89 182 PHE A CA 1
ATOM 1467 C C . PHE A 1 183 ? 61.062 137.124 -37.865 1.00 26.53 182 PHE A C 1
ATOM 1468 O O . PHE A 1 183 ? 62.049 136.409 -37.903 1.00 27.85 182 PHE A O 1
ATOM 1476 N N . GLU A 1 184 ? 61.015 138.368 -38.348 1.00 26.54 183 GLU A N 1
ATOM 1477 C CA . GLU A 1 184 ? 62.162 139.021 -38.988 1.00 26.76 183 GLU A CA 1
ATOM 1478 C C . GLU A 1 184 ? 62.746 140.080 -38.052 1.00 27.08 183 GLU A C 1
ATOM 1479 O O . GLU A 1 184 ? 62.136 141.140 -37.865 1.00 26.75 183 GLU A O 1
ATOM 1481 N N . LYS A 1 185 ? 63.903 139.801 -37.454 1.00 27.06 184 LYS A N 1
ATOM 1482 C CA . LYS A 1 185 ? 64.479 140.702 -36.442 1.00 27.05 184 LYS A CA 1
ATOM 1483 C C . LYS A 1 185 ? 65.049 141.988 -37.039 1.00 27.86 184 LYS A C 1
ATOM 1484 O O . LYS A 1 185 ? 65.243 142.966 -36.320 1.00 27.22 184 LYS A O 1
ATOM 1490 N N . GLY A 1 186 ? 65.340 141.977 -38.344 1.00 28.60 185 GLY A N 1
ATOM 1491 C CA . GLY A 1 186 ? 66.011 143.095 -38.983 1.00 29.35 185 GLY A CA 1
ATOM 1492 C C . GLY A 1 186 ? 67.310 143.442 -38.279 1.00 29.39 185 GLY A C 1
ATOM 1493 O O . GLY A 1 186 ? 68.170 142.585 -38.141 1.00 29.00 185 GLY A O 1
ATOM 1494 N N . GLU A 1 187 ? 67.439 144.698 -37.839 1.00 29.87 186 GLU A N 1
ATOM 1495 C CA . GLU A 1 187 ? 68.668 145.188 -37.205 1.00 30.74 186 GLU A CA 1
ATOM 1496 C C . GLU A 1 187 ? 68.705 144.897 -35.693 1.00 28.89 186 GLU A C 1
ATOM 1497 O O . GLU A 1 187 ? 69.695 145.215 -35.011 1.00 27.17 186 GLU A O 1
ATOM 1503 N N . TYR A 1 188 ? 67.620 144.328 -35.180 1.00 26.86 187 TYR A N 1
ATOM 1504 C CA . TYR A 1 188 ? 67.485 144.072 -33.759 1.00 25.88 187 TYR A CA 1
ATOM 1505 C C . TYR A 1 188 ? 68.131 142.743 -33.392 1.00 25.46 187 TYR A C 1
ATOM 1506 O O . TYR A 1 188 ? 68.345 141.887 -34.240 1.00 24.73 187 TYR A O 1
ATOM 1515 N N . PHE A 1 189 ? 68.444 142.594 -32.115 1.00 24.58 188 PHE A N 1
ATOM 1516 C CA . PHE A 1 189 ? 69.046 141.393 -31.566 1.00 24.85 188 PHE A CA 1
ATOM 1517 C C . PHE A 1 189 ? 68.446 141.182 -30.173 1.00 24.38 188 PHE A C 1
ATOM 1518 O O . PHE A 1 189 ? 67.853 142.099 -29.581 1.00 24.27 188 PHE A O 1
ATOM 1526 N N . LEU A 1 190 ? 68.576 139.961 -29.662 1.00 24.20 189 LEU A N 1
ATOM 1527 C CA . LEU A 1 190 ? 68.016 139.625 -28.358 1.00 23.64 189 LEU A CA 1
ATOM 1528 C C . LEU A 1 190 ? 68.720 140.440 -27.284 1.00 23.87 189 LEU A C 1
ATOM 1529 O O . LEU A 1 190 ? 69.949 140.441 -27.196 1.00 23.94 189 LEU A O 1
ATOM 1534 N N . GLY A 1 191 ? 67.960 141.195 -26.505 1.00 22.83 190 GLY A N 1
ATOM 1535 C CA . GLY A 1 191 ? 68.540 141.927 -25.381 1.00 23.78 190 GLY A CA 1
ATOM 1536 C C . GLY A 1 191 ? 68.391 141.205 -24.046 1.00 24.21 190 GLY A C 1
ATOM 1537 O O . GLY A 1 191 ? 69.316 141.161 -23.232 1.00 25.38 190 GLY A O 1
ATOM 1538 N N . ALA A 1 192 ? 67.196 140.676 -23.810 1.00 24.04 191 ALA A N 1
ATOM 1539 C CA . ALA A 1 192 ? 66.857 140.052 -22.546 1.00 24.51 191 ALA A CA 1
ATOM 1540 C C . ALA A 1 192 ? 65.663 139.122 -22.793 1.00 24.64 191 ALA A C 1
ATOM 1541 O O . ALA A 1 192 ? 65.021 139.230 -23.847 1.00 24.23 191 ALA A O 1
ATOM 1551 N N . LEU A 1 194 ? 62.146 137.616 -20.456 1.00 24.41 193 LEU A N 1
ATOM 1552 C CA . LEU A 1 194 ? 61.350 137.668 -19.241 1.00 24.72 193 LEU A CA 1
ATOM 1553 C C . LEU A 1 194 ? 60.579 136.360 -19.099 1.00 25.07 193 LEU A C 1
ATOM 1554 O O . LEU A 1 194 ? 59.878 135.924 -20.056 1.00 25.28 193 LEU A O 1
ATOM 1559 N N . ALA A 1 195 ? 60.711 135.727 -17.932 1.00 25.26 194 ALA A N 1
ATOM 1560 C CA . ALA A 1 195 ? 59.842 134.600 -17.564 1.00 25.08 194 ALA A CA 1
ATOM 1561 C C . ALA A 1 195 ? 58.658 135.208 -16.824 1.00 24.92 194 ALA A C 1
ATOM 1562 O O . ALA A 1 195 ? 58.850 135.899 -15.820 1.00 25.38 194 A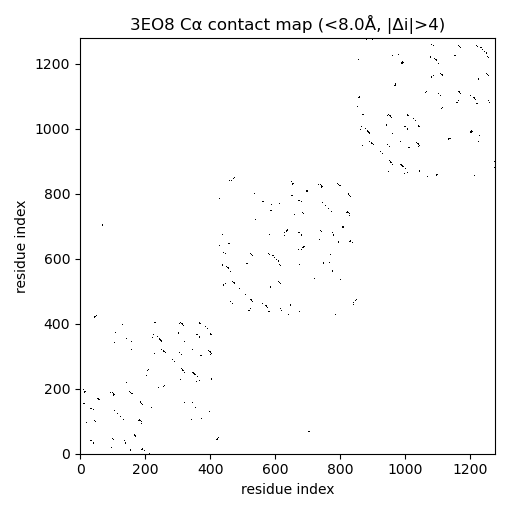LA A O 1
ATOM 1564 N N . LEU A 1 196 ? 57.446 134.935 -17.306 1.00 24.86 195 LEU A N 1
ATOM 1565 C CA . LEU A 1 196 ? 56.255 135.647 -16.872 1.00 23.89 195 LEU A CA 1
ATOM 1566 C C . LEU A 1 196 ? 55.122 134.702 -16.522 1.00 23.79 195 LEU A C 1
ATOM 1567 O O . LEU A 1 196 ? 54.770 133.825 -17.304 1.00 24.41 195 LEU A O 1
ATOM 1572 N N . GLY A 1 197 ? 54.520 134.926 -15.360 1.00 23.60 196 GLY A N 1
ATOM 1573 C CA . GLY A 1 197 ? 53.424 134.089 -14.863 1.00 24.20 196 GLY A CA 1
ATOM 1574 C C . GLY A 1 197 ? 52.827 134.589 -13.565 1.00 24.59 196 GLY A C 1
ATOM 1575 O O . GLY A 1 197 ? 53.163 135.662 -13.075 1.00 24.14 196 GLY A O 1
ATOM 1576 N N . VAL A 1 198 ? 51.911 133.810 -13.007 1.00 24.70 197 VAL A N 1
ATOM 1577 C CA . VAL A 1 198 ? 51.414 134.093 -11.684 1.00 25.35 197 VAL A CA 1
ATOM 1578 C C . VAL A 1 198 ? 52.421 133.480 -10.740 1.00 25.83 197 VAL A C 1
ATOM 1579 O O . VAL A 1 198 ? 52.693 132.278 -10.822 1.00 25.66 197 VAL A O 1
ATOM 1583 N N . PRO A 1 199 ? 53.023 134.305 -9.868 1.00 26.81 198 PRO A N 1
ATOM 1584 C CA . PRO A 1 199 ? 54.124 133.817 -9.025 1.00 26.59 198 PRO A CA 1
ATOM 1585 C C . PRO A 1 199 ? 53.696 132.829 -7.955 1.00 26.69 198 PRO A C 1
ATOM 1586 O O . PRO A 1 199 ? 52.598 132.958 -7.405 1.00 24.01 198 PRO A O 1
ATOM 1590 N N . GLU A 1 200 ? 54.551 131.849 -7.675 1.00 26.80 199 GLU A N 1
ATOM 1591 C CA . GLU A 1 200 ? 54.433 131.031 -6.468 1.00 27.84 199 GLU A CA 1
ATOM 1592 C C . GLU A 1 200 ? 54.588 131.871 -5.216 1.00 28.42 199 GLU A C 1
ATOM 1593 O O . GLU A 1 200 ? 55.150 132.967 -5.234 1.00 28.48 199 GLU A O 1
ATOM 1599 N N . ASP A 1 201 ? 54.106 131.315 -4.119 1.00 29.53 200 ASP A N 1
ATOM 1600 C CA . ASP A 1 201 ? 54.294 131.907 -2.819 1.00 30.37 200 ASP A CA 1
ATOM 1601 C C . ASP A 1 201 ? 55.720 131.673 -2.268 1.00 31.00 200 ASP A C 1
ATOM 1602 O O . ASP A 1 201 ? 56.489 130.870 -2.814 1.00 31.13 200 ASP A O 1
ATOM 1607 N N . ASN A 1 202 ? 56.047 132.434 -1.228 1.00 32.09 201 ASN A N 1
ATOM 1608 C CA . ASN A 1 202 ? 57.268 132.284 -0.443 1.00 32.77 201 ASN A CA 1
ATOM 1609 C C . ASN A 1 202 ? 58.510 132.487 -1.270 1.00 32.69 201 ASN A C 1
ATOM 1610 O O . ASN A 1 202 ? 59.447 131.677 -1.214 1.00 33.72 201 ASN A O 1
ATOM 1615 N N . LEU A 1 203 ? 58.514 133.557 -2.058 1.00 31.70 202 LEU A N 1
ATOM 1616 C CA . LEU A 1 203 ? 59.689 133.843 -2.886 1.00 31.15 202 LEU A CA 1
ATOM 1617 C C . LEU A 1 203 ? 60.729 134.603 -2.089 1.00 30.15 202 LEU A C 1
ATOM 1618 O O . LEU A 1 203 ? 60.395 135.429 -1.247 1.00 29.76 202 LEU A O 1
ATOM 1623 N N . LYS A 1 204 ? 61.992 134.299 -2.372 1.00 29.26 203 LYS A N 1
ATOM 1624 C CA . LYS A 1 204 ? 63.120 134.858 -1.649 1.00 29.49 203 LYS A CA 1
ATOM 1625 C C . LYS A 1 204 ? 63.993 135.712 -2.564 1.00 27.83 203 LYS A C 1
ATOM 1626 O O . LYS A 1 204 ? 64.209 135.388 -3.732 1.00 27.14 203 LYS A O 1
ATOM 1632 N N . SER A 1 205 ? 64.463 136.823 -2.007 1.00 26.56 204 SER A N 1
ATOM 1633 C CA . SER A 1 205 ? 65.406 137.718 -2.675 1.00 26.08 204 SER A CA 1
ATOM 1634 C C . SER A 1 205 ? 66.605 137.908 -1.770 1.00 24.89 204 SER A C 1
ATOM 1635 O O . SER A 1 205 ? 66.478 137.834 -0.559 1.00 24.08 204 SER A O 1
ATOM 1638 N N . PRO A 1 206 ? 67.779 138.150 -2.359 1.00 24.91 205 PRO A N 1
ATOM 1639 C CA . PRO A 1 206 ? 68.968 138.347 -1.563 1.00 24.15 205 PRO A CA 1
ATOM 1640 C C . PRO A 1 206 ? 68.987 139.658 -0.789 1.00 23.43 205 PRO A C 1
ATOM 1641 O O . PRO A 1 206 ? 68.211 140.580 -1.105 1.00 23.45 205 PRO A O 1
ATOM 1645 N N . SER A 1 207 ? 69.901 139.726 0.187 1.00 23.19 206 SER A N 1
ATOM 1646 C CA A SER A 1 207 ? 70.137 140.939 0.950 0.50 23.05 206 SER A CA 1
ATOM 1647 C CA B SER A 1 207 ? 70.109 140.950 0.935 0.50 23.02 206 SER A CA 1
ATOM 1648 C C . SER A 1 207 ? 70.585 142.059 0.009 1.00 22.58 206 SER A C 1
ATOM 1649 O O . SER A 1 207 ? 71.328 141.826 -0.984 1.00 23.08 206 SER A O 1
ATOM 1654 N N . LYS A 1 208 ? 70.171 143.274 0.339 1.00 22.35 207 LYS A N 1
ATOM 1655 C CA . LYS A 1 208 ? 70.519 144.428 -0.437 1.00 22.67 207 LYS A CA 1
ATOM 1656 C C . LYS A 1 208 ? 71.430 145.364 0.346 1.00 23.24 207 LYS A C 1
ATOM 1657 O O . LYS A 1 208 ? 71.460 145.359 1.580 1.00 21.83 207 LYS A O 1
ATOM 1663 N N . LYS A 1 209 ? 72.176 146.181 -0.389 1.00 23.90 208 LYS A N 1
ATOM 1664 C CA . LYS A 1 209 ? 72.971 147.231 0.216 1.00 24.28 208 LYS A CA 1
ATOM 1665 C C . LYS A 1 209 ? 72.067 148.180 0.998 1.00 24.69 208 LYS A C 1
ATOM 1666 O O . LYS A 1 209 ? 70.927 148.448 0.568 1.00 24.94 208 LYS A O 1
ATOM 1672 N N . PRO A 1 210 ? 72.559 148.703 2.129 1.00 24.71 209 PRO A N 1
ATOM 1673 C CA . PRO A 1 210 ? 71.787 149.734 2.819 1.00 24.69 209 PRO A CA 1
ATOM 1674 C C . PRO A 1 210 ? 71.802 151.009 2.013 1.00 24.48 209 PRO A C 1
ATOM 1675 O O . PRO A 1 210 ? 72.790 151.299 1.327 1.00 23.35 209 PRO A O 1
ATOM 1679 N N . VAL A 1 211 ? 70.706 151.751 2.091 1.00 25.07 210 VAL A N 1
ATOM 1680 C CA . VAL A 1 211 ? 70.535 152.925 1.219 1.00 26.06 210 VAL A CA 1
ATOM 1681 C C . VAL A 1 211 ? 71.653 153.960 1.464 1.00 26.45 210 VAL A C 1
ATOM 1682 O O . VAL A 1 211 ? 72.128 154.577 0.516 1.00 26.79 210 VAL A O 1
ATOM 1686 N N . GLU A 1 212 ? 72.132 154.093 2.702 1.00 27.96 211 GLU A N 1
ATOM 1687 C CA A GLU A 1 212 ? 73.215 155.036 2.993 0.50 27.69 211 GLU A CA 1
ATOM 1688 C CA B GLU A 1 212 ? 73.210 155.042 2.996 0.50 27.66 211 GLU A CA 1
ATOM 1689 C C . GLU A 1 212 ? 74.442 154.756 2.133 1.00 27.98 211 GLU A C 1
ATOM 1690 O O . GLU A 1 212 ? 75.203 155.672 1.812 1.00 27.45 211 GLU A O 1
ATOM 1701 N N . GLU A 1 213 ? 74.640 153.498 1.755 1.00 27.46 212 GLU A N 1
ATOM 1702 C CA A GLU A 1 213 ? 75.797 153.066 0.940 0.50 27.48 212 GLU A CA 1
ATOM 1703 C CA B GLU A 1 213 ? 75.832 153.182 0.985 0.50 27.38 212 GLU A CA 1
ATOM 1704 C C . GLU A 1 213 ? 75.697 153.450 -0.520 1.00 27.19 212 GLU A C 1
ATOM 1705 O O . GLU A 1 213 ? 76.723 153.507 -1.228 1.00 27.55 212 GLU A O 1
ATOM 1716 N N . ILE A 1 214 ? 74.470 153.660 -1.001 1.00 26.29 213 ILE A N 1
ATOM 1717 C CA . ILE A 1 214 ? 74.247 153.864 -2.430 1.00 25.91 213 ILE A CA 1
ATOM 1718 C C . ILE A 1 214 ? 73.961 155.306 -2.763 1.00 24.83 213 ILE A C 1
ATOM 1719 O O . ILE A 1 214 ? 73.507 155.614 -3.869 1.00 25.53 213 ILE A O 1
ATOM 1724 N N . CYS A 1 215 ? 74.207 156.202 -1.814 1.00 25.18 214 CYS A N 1
ATOM 1725 C CA . CYS A 1 215 ? 74.055 157.631 -2.096 1.00 25.69 214 CYS A CA 1
ATOM 1726 C C . CYS A 1 215 ? 74.966 158.505 -1.269 1.00 26.05 214 CYS A C 1
ATOM 1727 O O . CYS A 1 215 ? 75.499 158.093 -0.227 1.00 26.13 214 CYS A O 1
ATOM 1730 N N . THR A 1 216 ? 75.130 159.724 -1.767 1.00 25.70 215 THR A N 1
ATOM 1731 C CA . THR A 1 216 ? 75.933 160.764 -1.137 1.00 26.47 215 THR A CA 1
ATOM 1732 C C . THR A 1 216 ? 75.191 162.084 -1.348 1.00 26.26 215 THR A C 1
ATOM 1733 O O . THR A 1 216 ? 74.893 162.419 -2.489 1.00 25.77 215 THR A O 1
ATOM 1737 N N . PHE A 1 217 ? 74.869 162.801 -0.263 1.00 27.15 216 PHE A N 1
ATOM 1738 C CA . PHE A 1 217 ? 74.259 164.114 -0.369 1.00 28.10 216 PHE A CA 1
ATOM 1739 C C . PHE A 1 217 ? 75.342 165.154 -0.164 1.00 29.46 216 PHE A C 1
ATOM 1740 O O . PHE A 1 217 ? 75.915 165.264 0.911 1.00 28.38 216 PHE A O 1
ATOM 1748 N N . ILE A 1 218 ? 75.626 165.909 -1.216 1.00 31.31 217 ILE A N 1
ATOM 1749 C CA . ILE A 1 218 ? 76.685 166.902 -1.167 1.00 33.36 217 ILE A CA 1
ATOM 1750 C C . ILE A 1 218 ? 76.168 168.110 -0.423 1.00 35.30 217 ILE A C 1
ATOM 1751 O O . ILE A 1 218 ? 75.096 168.623 -0.724 1.00 35.21 217 ILE A O 1
ATOM 1756 N N . LYS A 1 219 ? 76.961 168.546 0.555 1.00 37.83 218 LYS A N 1
ATOM 1757 C CA . LYS A 1 219 ? 76.542 169.539 1.542 1.00 39.09 218 LYS A CA 1
ATOM 1758 C C . LYS A 1 219 ? 77.460 170.756 1.526 1.00 40.11 218 LYS A C 1
ATOM 1759 O O . LYS A 1 219 ? 78.181 170.973 0.554 1.00 40.84 218 LYS A O 1
ATOM 1765 N N . GLY B 1 1 ? 49.506 158.633 -2.103 1.00 31.53 0 GLY B N 1
ATOM 1766 C CA . GLY B 1 1 ? 50.241 157.835 -3.126 1.00 31.66 0 GLY B CA 1
ATOM 1767 C C . GLY B 1 1 ? 49.665 158.009 -4.521 1.00 31.20 0 GLY B C 1
ATOM 1768 O O . GLY B 1 1 ? 48.644 158.703 -4.691 1.00 31.68 0 GLY B O 1
ATOM 1777 N N . GLU B 1 3 ? 48.913 155.753 -8.344 1.00 28.13 2 GLU B N 1
ATOM 1778 C CA . GLU B 1 3 ? 48.801 154.432 -8.988 1.00 27.51 2 GLU B CA 1
ATOM 1779 C C . GLU B 1 3 ? 49.867 154.287 -10.076 1.00 27.32 2 GLU B C 1
ATOM 1780 O O . GLU B 1 3 ? 50.251 155.269 -10.703 1.00 26.54 2 GLU B O 1
ATOM 1786 N N . LEU B 1 4 ? 50.343 153.065 -10.290 1.00 27.27 3 LEU B N 1
ATOM 1787 C CA . LEU B 1 4 ? 51.472 152.809 -11.169 1.00 27.88 3 LEU B CA 1
ATOM 1788 C C . LEU B 1 4 ? 51.275 153.332 -12.594 1.00 27.62 3 LEU B C 1
ATOM 1789 O O . LEU B 1 4 ? 52.108 154.091 -13.091 1.00 27.39 3 LEU B O 1
ATOM 1794 N N . GLN B 1 5 ? 50.193 152.922 -13.255 1.00 27.45 4 GLN B N 1
ATOM 1795 C CA . GLN B 1 5 ? 49.993 153.333 -14.645 1.00 27.51 4 GLN B CA 1
ATOM 1796 C C . GLN B 1 5 ? 49.903 154.851 -14.764 1.00 27.86 4 GLN B C 1
ATOM 1797 O O . GLN B 1 5 ? 50.441 155.422 -15.685 1.00 27.14 4 GLN B O 1
ATOM 1803 N N . ASP B 1 6 ? 49.237 155.495 -13.812 1.00 27.61 5 ASP B N 1
ATOM 1804 C CA . ASP B 1 6 ? 49.193 156.950 -13.769 1.00 28.52 5 ASP B CA 1
ATOM 1805 C C . ASP B 1 6 ? 50.596 157.595 -13.787 1.00 27.94 5 ASP B C 1
ATOM 1806 O O . ASP B 1 6 ? 50.840 158.542 -14.553 1.00 28.22 5 ASP B O 1
ATOM 1811 N N . THR B 1 7 ? 51.514 157.063 -12.985 1.00 27.87 6 THR B N 1
ATOM 1812 C CA A THR B 1 7 ? 52.880 157.584 -12.915 0.50 27.73 6 THR B CA 1
ATOM 1813 C CA B THR B 1 7 ? 52.863 157.576 -12.903 0.50 27.45 6 THR B CA 1
ATOM 1814 C C . THR B 1 7 ? 53.603 157.325 -14.227 1.00 26.94 6 THR B C 1
ATOM 1815 O O . THR B 1 7 ? 54.253 158.213 -14.771 1.00 27.36 6 THR B O 1
ATOM 1822 N N . ILE B 1 8 ? 53.484 156.111 -14.733 1.00 25.85 7 ILE B N 1
ATOM 1823 C CA . ILE B 1 8 ? 54.119 155.724 -15.986 1.00 25.38 7 ILE B CA 1
ATOM 1824 C C . ILE B 1 8 ? 53.744 156.623 -17.182 1.00 25.30 7 ILE B C 1
ATOM 1825 O O . ILE B 1 8 ? 54.606 157.026 -17.972 1.00 25.03 7 ILE B O 1
ATOM 1830 N N . PHE B 1 9 ? 52.460 156.906 -17.324 1.00 25.30 8 PHE B N 1
ATOM 1831 C CA . PHE B 1 9 ? 51.979 157.676 -18.463 1.00 25.80 8 PHE B CA 1
ATOM 1832 C C . PHE B 1 9 ? 52.053 159.152 -18.226 1.00 26.62 8 PHE B C 1
ATOM 1833 O O . PHE B 1 9 ? 52.042 159.921 -19.194 1.00 27.00 8 PHE B O 1
ATOM 1841 N N . LYS B 1 10 ? 52.195 159.556 -16.958 1.00 26.47 9 LYS B N 1
ATOM 1842 C CA . LYS B 1 10 ? 52.458 160.953 -16.623 1.00 27.45 9 LYS B CA 1
ATOM 1843 C C . LYS B 1 10 ? 53.904 161.330 -16.922 1.00 26.69 9 LYS B C 1
ATOM 1844 O O . LYS B 1 10 ? 54.233 162.506 -17.088 1.00 27.44 9 LYS B O 1
ATOM 1850 N N . ARG B 1 11 ? 54.779 160.342 -16.926 1.00 26.00 10 ARG B N 1
ATOM 1851 C CA . ARG B 1 11 ? 56.213 160.609 -17.012 1.00 25.36 10 ARG B CA 1
ATOM 1852 C C . ARG B 1 11 ? 56.573 161.265 -18.302 1.00 25.32 10 ARG B C 1
ATOM 1853 O O . ARG B 1 11 ? 56.196 160.785 -19.354 1.00 26.02 10 ARG B O 1
ATOM 1861 N N . GLN B 1 12 ? 57.308 162.382 -18.199 1.00 25.51 11 GLN B N 1
ATOM 1862 C CA . GLN B 1 12 ? 57.914 163.093 -19.326 1.00 24.89 11 GLN B CA 1
ATOM 1863 C C . GLN B 1 12 ? 59.333 163.507 -18.989 1.00 24.41 11 GLN B C 1
ATOM 1864 O O . GLN B 1 12 ? 59.742 163.522 -17.809 1.00 24.23 11 GLN B O 1
ATOM 1870 N N . SER B 1 13 ? 60.091 163.869 -20.014 1.00 24.77 12 SER B N 1
ATOM 1871 C CA . SER B 1 13 ? 61.412 164.453 -19.802 1.00 24.67 12 SER B CA 1
ATOM 1872 C C . SER B 1 13 ? 61.219 165.917 -19.482 1.00 24.92 12 SER B C 1
ATOM 1873 O O . SER B 1 13 ? 60.952 166.736 -20.388 1.00 24.09 12 SER B O 1
ATOM 1876 N N . VAL B 1 14 ? 61.408 166.258 -18.211 1.00 24.64 13 VAL B N 1
ATOM 1877 C CA . VAL B 1 14 ? 61.112 167.582 -17.726 1.00 24.39 13 VAL B CA 1
ATOM 1878 C C . VAL B 1 14 ? 62.346 168.458 -17.907 1.00 24.71 13 VAL B C 1
ATOM 1879 O O . VAL B 1 14 ? 63.388 168.183 -17.321 1.00 24.00 13 VAL B O 1
ATOM 1883 N N . ARG B 1 15 ? 62.213 169.512 -18.727 1.00 24.20 14 ARG B N 1
ATOM 1884 C CA . ARG B 1 15 ? 63.309 170.442 -18.978 1.00 25.15 14 ARG B CA 1
ATOM 1885 C C . ARG B 1 15 ? 63.047 171.900 -18.555 1.00 25.22 14 ARG B C 1
ATOM 1886 O O . ARG B 1 15 ? 63.887 172.782 -18.740 1.00 24.48 14 ARG B O 1
ATOM 1894 N N . LYS B 1 16 ? 61.893 172.126 -17.920 1.00 25.65 15 LYS B N 1
ATOM 1895 C CA . LYS B 1 16 ? 61.570 173.411 -17.317 1.00 25.64 15 LYS B CA 1
ATOM 1896 C C . LYS B 1 16 ? 60.976 173.174 -15.931 1.00 25.47 15 LYS B C 1
ATOM 1897 O O . LYS B 1 16 ? 60.123 172.304 -15.771 1.00 24.48 15 LYS B O 1
ATOM 1900 N N . PHE B 1 17 ? 61.403 173.986 -14.954 1.00 25.59 16 PHE B N 1
ATOM 1901 C CA . PHE B 1 17 ? 61.112 173.743 -13.551 1.00 26.51 16 PHE B CA 1
ATOM 1902 C C . PHE B 1 17 ? 60.584 174.987 -12.853 1.00 26.83 16 PHE B C 1
ATOM 1903 O O . PHE B 1 17 ? 60.966 176.112 -13.185 1.00 27.53 16 PHE B O 1
ATOM 1911 N N . LYS B 1 18 ? 59.676 174.774 -11.910 1.00 27.00 17 LYS B N 1
ATOM 1912 C CA . LYS B 1 18 ? 59.189 175.853 -11.081 1.00 27.62 17 LYS B CA 1
ATOM 1913 C C . LYS B 1 18 ? 60.254 176.184 -10.041 1.00 28.26 17 LYS B C 1
ATOM 1914 O O . LYS B 1 18 ? 61.141 175.383 -9.750 1.00 27.12 17 LYS B O 1
ATOM 1920 N N . ASN B 1 19 ? 60.169 177.374 -9.486 1.00 28.73 18 ASN B N 1
ATOM 1921 C CA . ASN B 1 19 ? 61.078 177.790 -8.445 1.00 29.93 18 ASN B CA 1
ATOM 1922 C C . ASN B 1 19 ? 60.617 177.256 -7.090 1.00 30.09 18 ASN B C 1
ATOM 1923 O O . ASN B 1 19 ? 60.070 177.996 -6.266 1.00 30.33 18 ASN B O 1
ATOM 1928 N N . GLN B 1 20 ? 60.838 175.961 -6.868 1.00 30.23 19 GLN B N 1
ATOM 1929 C CA . GLN B 1 20 ? 60.459 175.290 -5.620 1.00 30.28 19 GLN B CA 1
ATOM 1930 C C . GLN B 1 20 ? 61.514 174.253 -5.274 1.00 30.44 19 GLN B C 1
ATOM 1931 O O . GLN B 1 20 ? 62.208 173.745 -6.153 1.00 29.65 19 GLN B O 1
ATOM 1937 N N . ASP B 1 21 ? 61.608 173.939 -3.992 1.00 30.35 20 ASP B N 1
ATOM 1938 C CA . ASP B 1 21 ? 62.629 173.035 -3.476 1.00 30.64 20 ASP B CA 1
ATOM 1939 C C . ASP B 1 21 ? 62.172 171.596 -3.594 1.00 28.98 20 ASP B C 1
ATOM 1940 O O . ASP B 1 21 ? 60.970 171.318 -3.716 1.00 28.74 20 ASP B O 1
ATOM 1945 N N . VAL B 1 22 ? 63.146 170.698 -3.494 1.00 27.20 21 VAL B N 1
ATOM 1946 C CA . VAL B 1 22 ? 62.922 169.260 -3.391 1.00 26.15 21 VAL B CA 1
ATOM 1947 C C . VAL B 1 22 ? 63.552 168.779 -2.081 1.00 25.98 21 VAL B C 1
ATOM 1948 O O . VAL B 1 22 ? 64.768 168.848 -1.931 1.00 26.55 21 VAL B O 1
ATOM 1952 N N . SER B 1 23 ? 62.751 168.270 -1.147 1.00 25.37 22 SER B N 1
ATOM 1953 C CA . SER B 1 23 ? 63.289 167.899 0.163 1.00 25.71 22 SER B CA 1
ATOM 1954 C C . SER B 1 23 ? 64.233 166.720 0.064 1.00 25.96 22 SER B C 1
ATOM 1955 O O . SER B 1 23 ? 64.020 165.817 -0.746 1.00 25.01 22 SER B O 1
ATOM 1958 N N . ASP B 1 24 ? 65.268 166.722 0.911 1.00 26.88 23 ASP B N 1
ATOM 1959 C CA . ASP B 1 24 ? 66.203 165.590 0.996 1.00 27.16 23 ASP B CA 1
ATOM 1960 C C . ASP B 1 24 ? 65.481 164.276 1.317 1.00 26.89 23 ASP B C 1
ATOM 1961 O O . ASP B 1 24 ? 65.849 163.204 0.813 1.00 27.38 23 ASP B O 1
ATOM 1966 N N . GLU B 1 25 ? 64.443 164.372 2.142 1.00 25.83 24 GLU B N 1
ATOM 1967 C CA . GLU B 1 25 ? 63.680 163.199 2.554 1.00 26.37 24 GLU B CA 1
ATOM 1968 C C . GLU B 1 25 ? 62.945 162.562 1.360 1.00 25.79 24 GLU B C 1
ATOM 1969 O O . GLU B 1 25 ? 62.895 161.329 1.207 1.00 26.76 24 GLU B O 1
ATOM 1975 N N . ASP B 1 26 ? 62.372 163.400 0.507 1.00 25.27 25 ASP B N 1
ATOM 1976 C CA . ASP B 1 26 ? 61.735 162.923 -0.728 1.00 25.04 25 ASP B CA 1
ATOM 1977 C C . ASP B 1 26 ? 62.776 162.320 -1.679 1.00 24.41 25 ASP B C 1
ATOM 1978 O O . ASP B 1 26 ? 62.520 161.284 -2.303 1.00 25.16 25 ASP B O 1
ATOM 1983 N N . ILE B 1 27 ? 63.942 162.942 -1.762 1.00 23.08 26 ILE B N 1
ATOM 1984 C CA . ILE B 1 27 ? 64.996 162.425 -2.634 1.00 23.54 26 ILE B CA 1
ATOM 1985 C C . ILE B 1 27 ? 65.452 161.074 -2.100 1.00 24.19 26 ILE B C 1
ATOM 1986 O O . ILE B 1 27 ? 65.686 160.133 -2.878 1.00 24.43 26 ILE B O 1
ATOM 1991 N N . LEU B 1 28 ? 65.570 160.957 -0.780 1.00 24.29 27 LEU B N 1
ATOM 1992 C CA . LEU B 1 28 ? 65.954 159.667 -0.220 1.00 25.46 27 LEU B CA 1
ATOM 1993 C C . LEU B 1 28 ? 64.930 158.564 -0.564 1.00 26.01 27 LEU B C 1
ATOM 1994 O O . LEU B 1 28 ? 65.326 157.433 -0.827 1.00 25.82 27 LEU B O 1
ATOM 1999 N N . LYS B 1 29 ? 63.627 158.894 -0.554 1.00 25.49 28 LYS B N 1
ATOM 2000 C CA . LYS B 1 29 ? 62.597 157.921 -0.975 1.00 25.61 28 LYS B CA 1
ATOM 2001 C C . LYS B 1 29 ? 62.838 157.434 -2.400 1.00 24.64 28 LYS B C 1
ATOM 2002 O O . LYS B 1 29 ? 62.683 156.252 -2.686 1.00 24.49 28 LYS B O 1
ATOM 2014 N N . ILE B 1 31 ? 65.638 157.356 -3.954 1.00 23.72 30 ILE B N 1
ATOM 2015 C CA . ILE B 1 31 ? 66.821 156.536 -3.935 1.00 23.95 30 ILE B CA 1
ATOM 2016 C C . ILE B 1 31 ? 66.542 155.126 -3.384 1.00 23.41 30 ILE B C 1
ATOM 2017 O O . ILE B 1 31 ? 66.985 154.136 -3.969 1.00 24.20 30 ILE B O 1
ATOM 2022 N N . LYS B 1 32 ? 65.785 155.018 -2.305 1.00 24.63 31 LYS B N 1
ATOM 2023 C CA . LYS B 1 32 ? 65.346 153.707 -1.800 1.00 25.28 31 LYS B CA 1
ATOM 2024 C C . LYS B 1 32 ? 64.622 152.891 -2.899 1.00 25.14 31 LYS B C 1
ATOM 2025 O O . LYS B 1 32 ? 64.817 151.684 -3.018 1.00 25.60 31 LYS B O 1
ATOM 2031 N N . ALA B 1 33 ? 63.796 153.565 -3.703 1.00 25.17 32 ALA B N 1
ATOM 2032 C CA . ALA B 1 33 ? 63.088 152.914 -4.799 1.00 24.31 32 ALA B CA 1
ATOM 2033 C C . ALA B 1 33 ? 64.100 152.416 -5.829 1.00 24.11 32 ALA B C 1
ATOM 2034 O O . ALA B 1 33 ? 64.028 151.263 -6.277 1.00 24.22 32 ALA B O 1
ATOM 2036 N N . ALA B 1 34 ? 65.075 153.264 -6.170 1.00 22.63 33 ALA B N 1
ATOM 2037 C CA . ALA B 1 34 ? 66.146 152.882 -7.097 1.00 22.98 33 ALA B CA 1
ATOM 2038 C C . ALA B 1 34 ? 66.869 151.631 -6.602 1.00 23.57 33 ALA B C 1
ATOM 2039 O O . ALA B 1 34 ? 67.145 150.682 -7.373 1.00 23.94 33 ALA B O 1
ATOM 2041 N N . GLY B 1 35 ? 67.179 151.649 -5.312 1.00 24.66 34 GLY B N 1
ATOM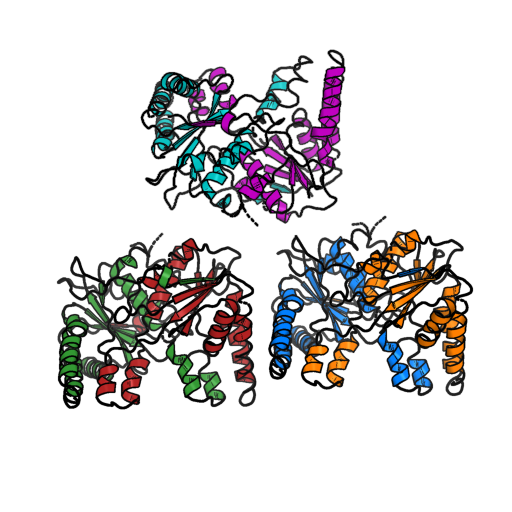 2042 C CA . GLY B 1 35 ? 67.954 150.585 -4.679 1.00 24.80 34 GLY B CA 1
ATOM 2043 C C . GLY B 1 35 ? 67.300 149.226 -4.681 1.00 25.49 34 GLY B C 1
ATOM 2044 O O . GLY B 1 35 ? 67.969 148.208 -4.479 1.00 26.16 34 GLY B O 1
ATOM 2045 N N . ALA B 1 36 ? 65.980 149.225 -4.847 1.00 25.11 35 ALA B N 1
ATOM 2046 C CA . ALA B 1 36 ? 65.167 148.021 -4.879 1.00 25.43 35 ALA B CA 1
ATOM 2047 C C . ALA B 1 36 ? 65.017 147.452 -6.306 1.00 25.31 35 ALA B C 1
ATOM 2048 O O . ALA B 1 36 ? 64.357 146.453 -6.502 1.00 24.99 35 ALA B O 1
ATOM 2050 N N . ALA B 1 37 ? 65.622 148.102 -7.297 1.00 25.12 36 ALA B N 1
ATOM 2051 C CA . ALA B 1 37 ? 65.589 147.654 -8.676 1.00 24.65 36 ALA B CA 1
ATOM 2052 C C . ALA B 1 37 ? 66.305 146.317 -8.833 1.00 24.55 36 ALA B C 1
ATOM 2053 O O . ALA B 1 37 ? 67.205 146.003 -8.055 1.00 23.91 36 ALA B O 1
ATOM 2055 N N . PRO B 1 38 ? 65.918 145.532 -9.856 1.00 23.23 37 PRO B N 1
ATOM 2056 C CA . PRO B 1 38 ? 66.602 144.287 -10.072 1.00 23.12 37 PRO B CA 1
ATOM 2057 C C . PRO B 1 38 ? 67.965 144.629 -10.678 1.00 22.86 37 PRO B C 1
ATOM 2058 O O . PRO B 1 38 ? 68.127 145.728 -11.227 1.00 24.12 37 PRO B O 1
ATOM 2062 N N . SER B 1 39 ? 68.931 143.735 -10.523 1.00 23.71 38 SER B N 1
ATOM 2063 C CA . SER B 1 39 ? 70.242 143.917 -11.113 1.00 23.42 38 SER B CA 1
ATOM 2064 C C . SER B 1 39 ? 70.928 142.600 -11.340 1.00 25.20 38 SER B C 1
ATOM 2065 O O . SER B 1 39 ? 70.726 141.677 -10.583 1.00 24.39 38 SER B O 1
ATOM 2068 N N . GLY B 1 40 ? 71.757 142.528 -12.384 1.00 24.96 39 GLY B N 1
ATOM 2069 C CA . GLY B 1 40 ? 72.476 141.301 -12.739 1.00 25.83 39 GLY B CA 1
ATOM 2070 C C . GLY B 1 40 ? 73.292 140.773 -11.574 1.00 25.97 39 GLY B C 1
ATOM 2071 O O . GLY B 1 40 ? 74.109 141.496 -11.008 1.00 25.08 39 GLY B O 1
ATOM 2072 N N . LYS B 1 41 ? 73.023 139.526 -11.202 1.00 26.04 40 LYS B N 1
ATOM 2073 C CA . LYS B 1 41 ? 73.637 138.872 -10.022 1.00 26.22 40 LYS B CA 1
ATOM 2074 C C . LYS B 1 41 ? 73.631 139.751 -8.765 1.00 26.05 40 LYS B C 1
ATOM 2075 O O . LYS B 1 41 ? 74.545 139.671 -7.947 1.00 26.45 40 LYS B O 1
ATOM 2081 N N . ASN B 1 42 ? 72.597 140.576 -8.613 1.00 25.50 41 ASN B N 1
ATOM 2082 C CA . ASN B 1 42 ? 72.467 141.472 -7.453 1.00 25.08 41 ASN B CA 1
ATOM 2083 C C . ASN B 1 42 ? 73.681 142.402 -7.280 1.00 24.87 41 ASN B C 1
ATOM 2084 O O . ASN B 1 42 ? 74.083 142.778 -6.169 1.00 23.70 41 ASN B O 1
ATOM 2089 N N . ILE B 1 43 ? 74.279 142.768 -8.395 1.00 24.15 42 ILE B N 1
ATOM 2090 C CA . ILE B 1 43 ? 75.438 143.632 -8.365 1.00 24.54 42 ILE B CA 1
ATOM 2091 C C . ILE B 1 43 ? 75.094 145.049 -7.821 1.00 23.84 42 ILE B C 1
ATOM 2092 O O . ILE B 1 43 ? 75.922 145.677 -7.170 1.00 24.32 42 ILE B O 1
ATOM 2097 N N . GLN B 1 44 ? 73.866 145.534 -8.039 1.00 23.67 43 GLN B N 1
ATOM 2098 C CA . GLN B 1 44 ? 73.474 146.813 -7.481 1.00 23.95 43 GLN B CA 1
ATOM 2099 C C . GLN B 1 44 ? 74.493 147.894 -7.845 1.00 24.42 43 GLN B C 1
ATOM 2100 O O . GLN B 1 44 ? 75.030 148.627 -6.972 1.00 24.07 43 GLN B O 1
ATOM 2106 N N . ASN B 1 45 ? 74.773 147.976 -9.147 1.00 24.51 44 ASN B N 1
ATOM 2107 C CA . ASN B 1 45 ? 75.872 148.805 -9.659 1.00 23.99 44 ASN B CA 1
ATOM 2108 C C . ASN B 1 45 ? 75.459 150.253 -9.821 1.00 24.80 44 ASN B C 1
ATOM 2109 O O . ASN B 1 45 ? 75.350 150.777 -10.936 1.00 24.86 44 ASN B O 1
ATOM 2114 N N . TRP B 1 46 ? 75.225 150.909 -8.695 1.00 24.87 45 TRP B N 1
ATOM 2115 C CA . TRP B 1 46 ? 74.716 152.265 -8.708 1.00 24.92 45 TRP B CA 1
ATOM 2116 C C . TRP B 1 46 ? 75.066 153.041 -7.423 1.00 24.19 45 TRP B C 1
ATOM 2117 O O . TRP B 1 46 ? 75.178 152.475 -6.337 1.00 24.68 45 TRP B O 1
ATOM 2128 N N . HIS B 1 47 ? 75.255 154.336 -7.578 1.00 25.41 46 HIS B N 1
ATOM 2129 C CA . HIS B 1 47 ? 75.485 155.239 -6.462 1.00 25.15 46 HIS B CA 1
ATOM 2130 C C . HIS B 1 47 ? 75.018 156.617 -6.908 1.00 25.30 46 HIS B C 1
ATOM 2131 O O . HIS B 1 47 ? 75.524 157.143 -7.888 1.00 24.86 46 HIS B O 1
ATOM 2138 N N . PHE B 1 48 ? 74.087 157.201 -6.156 1.00 23.71 47 PHE B N 1
ATOM 2139 C CA . PHE B 1 48 ? 73.447 158.466 -6.504 1.00 22.87 47 PHE B CA 1
ATOM 2140 C C . PHE B 1 48 ? 74.097 159.603 -5.719 1.00 23.31 47 PHE B C 1
ATOM 2141 O O . PHE B 1 48 ? 74.083 159.588 -4.477 1.00 23.27 47 PHE B O 1
ATOM 2149 N N . VAL B 1 49 ? 74.698 160.553 -6.437 1.00 22.89 48 VAL B N 1
ATOM 2150 C CA . VAL B 1 49 ? 75.301 161.744 -5.819 1.00 23.69 48 VAL B CA 1
ATOM 2151 C C . VAL B 1 49 ? 74.319 162.908 -6.015 1.00 23.56 48 VAL B C 1
ATOM 2152 O O . VAL B 1 49 ? 74.075 163.341 -7.142 1.00 24.04 48 VAL B O 1
ATOM 2156 N N . VAL B 1 50 ? 73.708 163.350 -4.921 1.00 24.26 49 VAL B N 1
ATOM 2157 C CA . VAL B 1 50 ? 72.691 164.396 -4.912 1.00 24.32 49 VAL B CA 1
ATOM 2158 C C . VAL B 1 50 ? 73.331 165.779 -4.642 1.00 24.52 49 VAL B C 1
ATOM 2159 O O . VAL B 1 50 ? 73.898 166.031 -3.581 1.00 23.81 49 VAL B O 1
ATOM 2163 N N . ILE B 1 51 ? 73.191 166.689 -5.605 1.00 24.67 50 ILE B N 1
ATOM 2164 C CA . ILE B 1 51 ? 73.839 167.982 -5.534 1.00 25.01 50 ILE B CA 1
ATOM 2165 C C . ILE B 1 51 ? 72.763 169.060 -5.539 1.00 25.70 50 ILE B C 1
ATOM 2166 O O . ILE B 1 51 ? 71.945 169.125 -6.452 1.00 25.64 50 ILE B O 1
ATOM 2171 N N . LYS B 1 52 ? 72.774 169.898 -4.503 1.00 26.61 51 LYS B N 1
ATOM 2172 C CA . LYS B 1 52 ? 72.000 171.126 -4.502 1.00 27.37 51 LYS B CA 1
ATOM 2173 C C . LYS B 1 52 ? 72.891 172.375 -4.556 1.00 28.60 51 LYS B C 1
ATOM 2174 O O . LYS B 1 52 ? 72.380 173.488 -4.744 1.00 29.46 51 LYS B O 1
ATOM 2180 N N . ARG B 1 53 ? 74.205 172.167 -4.439 1.00 29.28 52 ARG B N 1
ATOM 2181 C CA A ARG B 1 53 ? 75.192 173.256 -4.404 0.50 29.66 52 ARG B CA 1
ATOM 2182 C CA B ARG B 1 53 ? 75.177 173.256 -4.391 0.50 29.79 52 ARG B CA 1
ATOM 2183 C C . ARG B 1 53 ? 75.321 173.911 -5.759 1.00 29.65 52 ARG B C 1
ATOM 2184 O O . ARG B 1 53 ? 75.841 173.322 -6.701 1.00 29.57 52 ARG B O 1
ATOM 2199 N N . ARG B 1 54 ? 74.824 175.127 -5.852 1.00 29.75 53 ARG B N 1
ATOM 2200 C CA . ARG B 1 54 ? 74.818 175.899 -7.066 1.00 29.94 53 ARG B CA 1
ATOM 2201 C C . ARG B 1 54 ? 76.193 176.022 -7.746 1.00 29.25 53 ARG B C 1
ATOM 2202 O O . ARG B 1 54 ? 76.333 175.802 -8.961 1.00 29.28 53 ARG B O 1
ATOM 2210 N N . ASP B 1 55 ? 77.213 176.380 -6.974 1.00 28.66 54 ASP B N 1
ATOM 2211 C CA . ASP B 1 55 ? 78.559 176.550 -7.555 1.00 28.53 54 ASP B CA 1
ATOM 2212 C C . ASP B 1 55 ? 79.079 175.244 -8.169 1.00 27.60 54 ASP B C 1
ATOM 2213 O O . ASP B 1 55 ? 79.768 175.270 -9.182 1.00 27.37 54 ASP B O 1
ATOM 2218 N N . LEU B 1 56 ? 78.718 174.106 -7.593 1.00 26.54 55 LEU B N 1
ATOM 2219 C CA . LEU B 1 56 ? 79.190 172.812 -8.087 1.00 26.29 55 LEU B CA 1
ATOM 2220 C C . LEU B 1 56 ? 78.479 172.440 -9.371 1.00 25.71 55 LEU B C 1
ATOM 2221 O O . LEU B 1 56 ? 79.092 171.901 -10.294 1.00 25.84 55 LEU B O 1
ATOM 2234 N N . GLU B 1 58 ? 77.349 174.629 -11.436 1.00 25.15 57 GLU B N 1
ATOM 2235 C CA . GLU B 1 58 ? 77.908 175.537 -12.430 1.00 26.57 57 GLU B CA 1
ATOM 2236 C C . GLU B 1 58 ? 79.323 175.112 -12.878 1.00 25.76 57 GLU B C 1
ATOM 2237 O O . GLU B 1 58 ? 79.688 175.254 -14.062 1.00 26.65 57 GLU B O 1
ATOM 2243 N N . LYS B 1 59 ? 80.121 174.599 -11.947 1.00 25.85 58 LYS B N 1
ATOM 2244 C CA . LYS B 1 59 ? 81.458 174.092 -12.270 1.00 24.93 58 LYS B CA 1
ATOM 2245 C C . LYS B 1 59 ? 81.398 172.874 -13.198 1.00 24.98 58 LYS B C 1
ATOM 2246 O O . LYS B 1 59 ? 82.241 172.709 -14.069 1.00 24.38 58 LYS B O 1
ATOM 2252 N N . ILE B 1 60 ? 80.399 172.032 -12.990 1.00 24.79 59 ILE B N 1
ATOM 2253 C CA . ILE B 1 60 ? 80.181 170.848 -13.843 1.00 24.58 59 ILE B CA 1
ATOM 2254 C C . ILE B 1 60 ? 79.783 171.323 -15.253 1.00 25.07 59 ILE B C 1
ATOM 2255 O O . ILE B 1 60 ? 80.264 170.803 -16.283 1.00 25.17 59 ILE B O 1
ATOM 2260 N N . ALA B 1 61 ? 78.900 172.313 -15.304 1.00 25.41 60 ALA B N 1
ATOM 2261 C CA . ALA B 1 61 ? 78.512 172.938 -16.586 1.00 25.54 60 ALA B CA 1
ATOM 2262 C C . ALA B 1 61 ? 79.740 173.448 -17.306 1.00 25.62 60 ALA B C 1
ATOM 2263 O O . ALA B 1 61 ? 79.910 173.231 -18.516 1.00 24.99 60 ALA B O 1
ATOM 2265 N N . ASP B 1 62 ? 80.597 174.140 -16.569 1.00 25.17 61 ASP B N 1
ATOM 2266 C CA . ASP B 1 62 ? 81.795 174.698 -17.153 1.00 25.58 61 ASP B CA 1
ATOM 2267 C C . ASP B 1 62 ? 82.731 173.652 -17.725 1.00 25.53 61 ASP B C 1
ATOM 2268 O O . ASP B 1 62 ? 83.329 173.905 -18.762 1.00 24.29 61 ASP B O 1
ATOM 2273 N N . VAL B 1 63 ? 82.888 172.500 -17.062 1.00 25.59 62 VAL B N 1
ATOM 2274 C CA . VAL B 1 63 ? 83.745 171.446 -17.601 1.00 25.55 62 VAL B CA 1
ATOM 2275 C C . VAL B 1 63 ? 83.135 170.767 -18.826 1.00 25.42 62 VAL B C 1
ATOM 2276 O O . VAL B 1 63 ? 83.861 170.404 -19.749 1.00 24.35 62 VAL B O 1
ATOM 2280 N N . ILE B 1 64 ? 81.826 170.589 -18.838 1.00 24.99 63 ILE B N 1
ATOM 2281 C CA . ILE B 1 64 ? 81.134 170.111 -20.053 1.00 24.51 63 ILE B CA 1
ATOM 2282 C C . ILE B 1 64 ? 81.422 171.077 -21.220 1.00 24.84 63 ILE B C 1
ATOM 2283 O O . ILE B 1 64 ? 81.825 170.638 -22.305 1.00 25.57 63 ILE B O 1
ATOM 2288 N N . THR B 1 65 ? 81.237 172.378 -20.994 1.00 24.56 64 THR B N 1
ATOM 2289 C CA . THR B 1 65 ? 81.489 173.397 -22.019 1.00 24.55 64 THR B CA 1
ATOM 2290 C C . THR B 1 65 ? 82.949 173.392 -22.487 1.00 24.99 64 THR B C 1
ATOM 2291 O O . THR B 1 65 ? 83.225 173.508 -23.682 1.00 24.54 64 THR B O 1
ATOM 2295 N N . LYS B 1 66 ? 83.885 173.261 -21.565 1.00 24.97 65 LYS B N 1
ATOM 2296 C CA . LYS B 1 66 ? 85.292 173.248 -21.942 1.00 25.26 65 LYS B CA 1
ATOM 2297 C C . LYS B 1 66 ? 85.594 172.062 -22.871 1.00 25.11 65 LYS B C 1
ATOM 2298 O O . LYS B 1 66 ? 86.276 172.218 -23.903 1.00 24.87 65 LYS B O 1
ATOM 2304 N N . LYS B 1 67 ? 85.091 170.885 -22.503 1.00 24.58 66 LYS B N 1
ATOM 2305 C CA . LYS B 1 67 ? 85.250 169.708 -23.337 1.00 25.13 66 LYS B CA 1
ATOM 2306 C C . LYS B 1 67 ? 84.531 169.862 -24.684 1.00 24.80 66 LYS B C 1
ATOM 2307 O O . LYS B 1 67 ? 85.069 169.521 -25.727 1.00 23.94 66 LYS B O 1
ATOM 2313 N N . GLN B 1 68 ? 83.286 170.316 -24.637 1.00 24.98 67 GLN B N 1
ATOM 2314 C CA . GLN B 1 68 ? 82.521 170.576 -25.858 1.00 25.42 67 GLN B CA 1
ATOM 2315 C C . GLN B 1 68 ? 83.259 171.531 -26.820 1.00 25.12 67 GLN B C 1
ATOM 2316 O O . GLN B 1 68 ? 83.239 171.345 -28.026 1.00 25.40 67 GLN B O 1
ATOM 2322 N N . GLN B 1 69 ? 83.855 172.586 -26.287 1.00 25.83 68 GLN B N 1
ATOM 2323 C CA . GLN B 1 69 ? 84.568 173.549 -27.122 1.00 26.74 68 GLN B CA 1
ATOM 2324 C C . GLN B 1 69 ? 85.799 172.938 -27.800 1.00 27.09 68 GLN B C 1
ATOM 2325 O O . GLN B 1 69 ? 86.140 173.293 -28.944 1.00 26.32 68 GLN B O 1
ATOM 2331 N N . GLU B 1 70 ? 86.480 172.037 -27.100 1.00 26.48 69 GLU B N 1
ATOM 2332 C CA . GLU B 1 70 ? 87.613 171.340 -27.687 1.00 26.77 69 GLU B CA 1
ATOM 2333 C C . GLU B 1 70 ? 87.179 170.520 -28.912 1.00 26.29 69 GLU B C 1
ATOM 2334 O O . GLU B 1 70 ? 87.873 170.491 -29.932 1.00 26.91 69 GLU B O 1
ATOM 2340 N N . ILE B 1 71 ? 86.033 169.854 -28.788 1.00 25.04 70 ILE B N 1
ATOM 2341 C CA . ILE B 1 71 ? 85.420 169.099 -29.890 1.00 24.19 70 ILE B CA 1
ATOM 2342 C C . ILE B 1 71 ? 84.988 170.051 -31.014 1.00 24.13 70 ILE B C 1
ATOM 2343 O O . ILE B 1 71 ? 85.273 169.796 -32.191 1.00 22.67 70 ILE B O 1
ATOM 2348 N N . LEU B 1 72 ? 84.348 171.166 -30.643 1.00 23.38 71 LEU B N 1
ATOM 2349 C CA . LEU B 1 72 ? 83.866 172.136 -31.641 1.00 23.85 71 LEU B CA 1
ATOM 2350 C C . LEU B 1 72 ? 84.980 172.746 -32.456 1.00 24.27 71 LEU B C 1
ATOM 2351 O O . LEU B 1 72 ? 84.808 172.966 -33.653 1.00 25.13 71 LEU B O 1
ATOM 2356 N N . VAL B 1 73 ? 86.124 173.043 -31.832 1.00 24.94 72 VAL B N 1
ATOM 2357 C CA . VAL B 1 73 ? 87.252 173.591 -32.583 1.00 25.20 72 VAL B CA 1
ATOM 2358 C C . VAL B 1 73 ? 87.637 172.677 -33.747 1.00 24.71 72 VAL B C 1
ATOM 2359 O O . VAL B 1 73 ? 87.903 173.146 -34.822 1.00 24.91 72 VAL B O 1
ATOM 2363 N N . GLU B 1 74 ? 87.649 171.378 -33.512 1.00 24.46 73 GLU B N 1
ATOM 2364 C CA . GLU B 1 74 ? 87.871 170.396 -34.571 1.00 24.12 73 GLU B CA 1
ATOM 2365 C C . GLU B 1 74 ? 86.683 170.208 -35.521 1.00 23.23 73 GLU B C 1
ATOM 2366 O O . GLU B 1 74 ? 86.907 170.033 -36.708 1.00 23.11 73 GLU B O 1
ATOM 2380 N N . ASP B 1 76 ? 84.411 172.462 -36.418 1.00 22.71 75 ASP B N 1
ATOM 2381 C CA . ASP B 1 76 ? 84.366 173.628 -37.287 1.00 23.63 75 ASP B CA 1
ATOM 2382 C C . ASP B 1 76 ? 85.289 173.514 -38.526 1.00 24.37 75 ASP B C 1
ATOM 2383 O O . ASP B 1 76 ? 85.015 174.129 -39.567 1.00 24.30 75 ASP B O 1
ATOM 2388 N N . LYS B 1 77 ? 86.388 172.777 -38.392 1.00 24.14 76 LYS B N 1
ATOM 2389 C CA . LYS B 1 77 ? 87.305 172.550 -39.511 1.00 24.77 76 LYS B CA 1
ATOM 2390 C C . LYS B 1 77 ? 86.730 171.617 -40.587 1.00 24.75 76 LYS B C 1
ATOM 2391 O O . LYS B 1 77 ? 87.235 171.572 -41.720 1.00 24.09 76 LYS B O 1
ATOM 2397 N N . VAL B 1 78 ? 85.704 170.857 -40.209 1.00 24.00 77 VAL B N 1
ATOM 2398 C CA . VAL B 1 78 ? 85.123 169.834 -41.065 1.00 24.54 77 VAL B CA 1
ATOM 2399 C C . VAL B 1 78 ? 83.764 170.296 -41.573 1.00 25.17 77 VAL B C 1
ATOM 2400 O O . VAL B 1 78 ? 83.500 170.255 -42.765 1.00 25.31 77 VAL B O 1
ATOM 2404 N N . SER B 1 79 ? 82.899 170.713 -40.653 1.00 25.13 78 SER B N 1
ATOM 2405 C CA . SER B 1 79 ? 81.534 171.095 -41.003 1.00 25.66 78 SER B CA 1
ATOM 2406 C C . SER B 1 79 ? 80.957 172.054 -39.962 1.00 25.65 78 SER B C 1
ATOM 2407 O O . SER B 1 79 ? 80.564 171.628 -38.881 1.00 25.03 78 SER B O 1
ATOM 2410 N N . VAL B 1 80 ? 80.922 173.343 -40.288 1.00 25.12 79 VAL B N 1
ATOM 2411 C CA . VAL B 1 80 ? 80.305 174.330 -39.401 1.00 25.75 79 VAL B CA 1
ATOM 2412 C C . VAL B 1 80 ? 78.817 174.036 -39.218 1.00 25.55 79 VAL B C 1
ATOM 2413 O O . VAL B 1 80 ? 78.264 174.330 -38.158 1.00 25.95 79 VAL B O 1
ATOM 2417 N N . ASP B 1 81 ? 78.175 173.458 -40.241 1.00 26.28 80 ASP B N 1
ATOM 2418 C CA . ASP B 1 81 ? 76.775 173.001 -40.127 1.00 26.21 80 ASP B CA 1
ATOM 2419 C C . ASP B 1 81 ? 76.624 172.064 -38.936 1.00 25.94 80 ASP B C 1
ATOM 2420 O O . ASP B 1 81 ? 75.844 172.321 -38.019 1.00 26.24 80 ASP B O 1
ATOM 2425 N N . LYS B 1 82 ? 77.359 170.967 -38.962 1.00 25.46 81 LYS B N 1
ATOM 2426 C CA . LYS B 1 82 ? 77.296 169.980 -37.907 1.00 25.35 81 LYS B CA 1
ATOM 2427 C C . LYS B 1 82 ? 77.745 170.554 -36.558 1.00 24.05 81 LYS B C 1
ATOM 2428 O O . LYS B 1 82 ? 77.131 170.264 -35.524 1.00 24.40 81 LYS B O 1
ATOM 2434 N N . ALA B 1 83 ? 78.804 171.355 -36.569 1.00 22.95 82 ALA B N 1
ATOM 2435 C CA . ALA B 1 83 ? 79.305 172.003 -35.355 1.00 22.40 82 ALA B CA 1
ATOM 2436 C C . ALA B 1 83 ? 78.218 172.893 -34.732 1.00 22.05 82 ALA B C 1
ATOM 2437 O O . ALA B 1 83 ? 77.995 172.845 -33.520 1.00 22.07 82 ALA B O 1
ATOM 2439 N N . ASN B 1 84 ? 77.520 173.668 -35.569 1.00 22.27 83 ASN B N 1
ATOM 2440 C CA . ASN B 1 84 ? 76.480 174.576 -35.087 1.00 21.63 83 ASN B CA 1
ATOM 2441 C C . ASN B 1 84 ? 75.270 173.820 -34.523 1.00 22.08 83 ASN B C 1
ATOM 2442 O O . ASN B 1 84 ? 74.698 174.224 -33.524 1.00 22.06 83 ASN B O 1
ATOM 2447 N N . ARG B 1 85 ? 74.907 172.706 -35.138 1.00 22.02 84 ARG B N 1
ATOM 2448 C CA . ARG B 1 85 ? 73.847 171.865 -34.590 1.00 22.41 84 ARG B CA 1
ATOM 2449 C C . ARG B 1 85 ? 74.235 171.309 -33.230 1.00 22.59 84 ARG B C 1
ATOM 2450 O O . ARG B 1 85 ? 73.377 171.185 -32.349 1.00 23.17 84 ARG B O 1
ATOM 2458 N N . PHE B 1 86 ? 75.524 171.000 -33.051 1.00 22.93 85 PHE B N 1
ATOM 2459 C CA . PHE B 1 86 ? 76.046 170.504 -31.755 1.00 23.19 85 PHE B CA 1
ATOM 2460 C C . PHE B 1 86 ? 76.002 171.610 -30.710 1.00 22.78 85 PHE B C 1
ATOM 2461 O O . PHE B 1 86 ? 75.705 171.342 -29.539 1.00 24.39 85 PHE B O 1
ATOM 2469 N N . ARG B 1 87 ? 76.293 172.845 -31.120 1.00 23.23 86 ARG B N 1
ATOM 2470 C CA . ARG B 1 87 ? 76.208 173.995 -30.233 1.00 23.37 86 ARG B CA 1
ATOM 2471 C C . ARG B 1 87 ? 74.784 174.145 -29.702 1.00 24.54 86 ARG B C 1
ATOM 2472 O O . ARG B 1 87 ? 74.557 174.303 -28.480 1.00 24.39 86 ARG B O 1
ATOM 2480 N N . LYS B 1 88 ? 73.812 174.052 -30.594 1.00 24.81 87 LYS B N 1
ATOM 2481 C CA A LYS B 1 88 ? 72.415 174.186 -30.175 0.50 24.76 87 LYS B CA 1
ATOM 2482 C CA B LYS B 1 88 ? 72.404 174.167 -30.208 0.50 24.87 87 LYS B CA 1
ATOM 2483 C C . LYS B 1 88 ? 71.995 173.008 -29.292 1.00 25.13 87 LYS B C 1
ATOM 2484 O O . LYS B 1 88 ? 71.279 173.191 -28.305 1.00 25.15 87 LYS B O 1
ATOM 2489 N N . PHE B 1 89 ? 72.446 171.803 -29.645 1.00 25.12 88 PHE B N 1
ATOM 2490 C CA . PHE B 1 89 ? 72.068 170.588 -28.910 1.00 24.93 88 PHE B CA 1
ATOM 2491 C C . PHE B 1 89 ? 72.511 170.614 -27.462 1.00 24.76 88 PHE B C 1
ATOM 2492 O O . PHE B 1 89 ? 71.738 170.320 -26.543 1.00 24.49 88 PHE B O 1
ATOM 2500 N N . VAL B 1 90 ? 73.765 170.970 -27.226 1.00 25.30 89 VAL B N 1
ATOM 2501 C CA . VAL B 1 90 ? 74.264 171.010 -25.844 1.00 25.18 89 VAL B CA 1
ATOM 2502 C C . VAL B 1 90 ? 73.510 172.037 -24.998 1.00 25.15 89 VAL B C 1
ATOM 2503 O O . VAL B 1 90 ? 73.165 171.783 -23.836 1.00 23.89 89 VAL B O 1
ATOM 2507 N N . LYS B 1 91 ? 73.207 173.195 -25.584 1.00 26.30 90 LYS B N 1
ATOM 2508 C CA . LYS B 1 91 ? 72.429 174.220 -24.879 1.00 26.51 90 LYS B CA 1
ATOM 2509 C C . LYS B 1 91 ? 71.048 173.723 -24.464 1.00 26.68 90 LYS B C 1
ATOM 2510 O O . LYS B 1 91 ? 70.625 173.920 -23.314 1.00 27.03 90 LYS B O 1
ATOM 2514 N N . ASN B 1 92 ? 70.342 173.088 -25.394 1.00 26.73 91 ASN B N 1
ATOM 2515 C CA . ASN B 1 92 ? 68.949 172.732 -25.178 1.00 27.08 91 ASN B CA 1
ATOM 2516 C C . ASN B 1 92 ? 68.764 171.381 -24.505 1.00 26.76 91 ASN B C 1
ATOM 2517 O O . ASN B 1 92 ? 67.742 171.159 -23.876 1.00 27.24 91 ASN B O 1
ATOM 2522 N N . PHE B 1 93 ? 69.729 170.478 -24.690 1.00 26.36 92 PHE B N 1
ATOM 2523 C CA . PHE B 1 93 ? 69.608 169.099 -24.223 1.00 26.49 92 PHE B CA 1
ATOM 2524 C C . PHE B 1 93 ? 70.692 168.652 -23.250 1.00 25.70 92 PHE B C 1
ATOM 2525 O O . PHE B 1 93 ? 70.741 167.494 -22.869 1.00 24.63 92 PHE B O 1
ATOM 2533 N N . THR B 1 94 ? 71.500 169.578 -22.756 1.00 25.64 93 THR B N 1
ATOM 2534 C CA . THR B 1 94 ? 72.427 169.216 -21.693 1.00 24.94 93 THR B CA 1
ATOM 2535 C C . THR B 1 94 ? 72.354 170.273 -20.613 1.00 25.07 93 THR B C 1
ATOM 2536 O O . THR B 1 94 ? 71.931 169.962 -19.483 1.00 25.43 93 THR B O 1
ATOM 2540 N N . LEU B 1 95 ? 72.708 171.515 -20.951 1.00 24.23 94 LEU B N 1
ATOM 2541 C CA . LEU B 1 95 ? 72.923 172.533 -19.924 1.00 25.47 94 LEU B CA 1
ATOM 2542 C C . LEU B 1 95 ? 71.651 173.119 -19.363 1.00 25.74 94 LEU B C 1
ATOM 2543 O O . LEU B 1 95 ? 71.693 173.910 -18.397 1.00 26.87 94 LEU B O 1
ATOM 2548 N N . PHE B 1 96 ? 70.518 172.732 -19.940 1.00 25.95 95 PHE B N 1
ATOM 2549 C CA . PHE B 1 96 ? 69.219 173.060 -19.355 1.00 25.78 95 PHE B CA 1
ATOM 2550 C C . PHE B 1 96 ? 69.125 172.567 -17.906 1.00 25.63 95 PHE B C 1
ATOM 2551 O O . PHE B 1 96 ? 68.290 173.064 -17.138 1.00 26.87 95 PHE B O 1
ATOM 2559 N N . TYR B 1 97 ? 69.972 171.619 -17.492 1.00 24.47 96 TYR B N 1
ATOM 2560 C CA . TYR B 1 97 ? 69.844 171.074 -16.133 1.00 24.98 96 TYR B CA 1
ATOM 2561 C C . TYR B 1 97 ? 70.004 172.139 -15.041 1.00 24.86 96 TYR B C 1
ATOM 2562 O O . TYR B 1 97 ? 69.482 171.982 -13.936 1.00 26.02 96 TYR B O 1
ATOM 2571 N N . LEU B 1 98 ? 70.688 173.226 -15.371 1.00 24.97 97 LEU B N 1
ATOM 2572 C CA . LEU B 1 98 ? 70.853 174.355 -14.444 1.00 24.68 97 LEU B CA 1
ATOM 2573 C C . LEU B 1 98 ? 69.526 175.007 -14.046 1.00 24.49 97 LEU B C 1
ATOM 2574 O O . LEU B 1 98 ? 69.448 175.733 -13.041 1.00 24.56 97 LEU B O 1
ATOM 2579 N N . LYS B 1 99 ? 68.486 174.733 -14.819 1.00 25.08 98 LYS B N 1
ATOM 2580 C CA . LYS B 1 99 ? 67.156 175.251 -14.531 1.00 26.32 98 LYS B CA 1
ATOM 2581 C C . LYS B 1 99 ? 66.502 174.560 -13.361 1.00 25.97 98 LYS B C 1
ATOM 2582 O O . LYS B 1 99 ? 65.502 175.050 -12.831 1.00 27.68 98 LYS B O 1
ATOM 2588 N N . ALA B 1 100 ? 67.050 173.421 -12.945 1.00 25.83 99 ALA B N 1
ATOM 2589 C CA . ALA B 1 100 ? 66.452 172.632 -11.883 1.00 25.68 99 ALA B CA 1
ATOM 2590 C C . ALA B 1 100 ? 67.168 172.944 -10.568 1.00 25.99 99 ALA B C 1
ATOM 2591 O O . ALA B 1 100 ? 68.329 173.353 -10.566 1.00 24.70 99 ALA B O 1
ATOM 2593 N N . PRO B 1 101 ? 66.479 172.732 -9.445 1.00 25.19 100 PRO B N 1
ATOM 2594 C CA . PRO B 1 101 ? 67.112 172.930 -8.159 1.00 25.44 100 PRO B CA 1
ATOM 2595 C C . PRO B 1 101 ? 68.052 171.820 -7.707 1.00 25.36 100 PRO B C 1
ATOM 2596 O O . PRO B 1 101 ? 68.826 172.018 -6.769 1.00 25.32 100 PRO B O 1
ATOM 2600 N N . VAL B 1 102 ? 67.950 170.646 -8.330 1.00 24.49 101 VAL B N 1
ATOM 2601 C CA . VAL B 1 102 ? 68.753 169.485 -7.922 1.00 24.70 101 VAL B CA 1
ATOM 2602 C C . VAL B 1 102 ? 69.363 168.839 -9.160 1.00 24.41 101 VAL B C 1
ATOM 2603 O O . VAL B 1 102 ? 68.669 168.646 -10.165 1.00 25.18 101 VAL B O 1
ATOM 2607 N N . LEU B 1 103 ? 70.656 168.552 -9.084 1.00 23.36 102 LEU B N 1
ATOM 2608 C CA . LEU B 1 103 ? 71.344 167.719 -10.042 1.00 23.13 102 LEU B CA 1
ATOM 2609 C C . LEU B 1 103 ? 71.721 166.394 -9.368 1.00 22.52 102 LEU B C 1
ATOM 2610 O O . LEU B 1 103 ? 72.359 166.401 -8.324 1.00 23.14 102 LEU B O 1
ATOM 2615 N N . VAL B 1 104 ? 71.347 165.273 -9.969 1.00 23.07 103 VAL B N 1
ATOM 2616 C CA . VAL B 1 104 ? 71.768 163.970 -9.419 1.00 22.96 103 VAL B CA 1
ATOM 2617 C C . VAL B 1 104 ? 72.776 163.326 -10.380 1.00 23.21 103 VAL B C 1
ATOM 2618 O O . VAL B 1 104 ? 72.510 163.173 -11.595 1.00 25.14 103 VAL B O 1
ATOM 2622 N N . LEU B 1 105 ? 73.953 162.999 -9.877 1.00 24.24 104 LEU B N 1
ATOM 2623 C CA . LEU B 1 105 ? 74.901 162.290 -10.695 1.00 23.65 104 LEU B CA 1
ATOM 2624 C C . LEU B 1 105 ? 74.750 160.805 -10.381 1.00 23.97 104 LEU B C 1
ATOM 2625 O O . LEU B 1 105 ? 74.985 160.374 -9.243 1.00 24.97 104 LEU B O 1
ATOM 2630 N N . VAL B 1 106 ? 74.404 160.012 -11.381 1.00 23.40 105 VAL B N 1
ATOM 2631 C CA . VAL B 1 106 ? 74.304 158.572 -11.159 1.00 23.18 105 VAL B CA 1
ATOM 2632 C C . VAL B 1 106 ? 75.567 157.854 -11.646 1.00 23.26 105 VAL B C 1
ATOM 2633 O O . VAL B 1 106 ? 75.794 157.712 -12.842 1.00 22.96 105 VAL B O 1
ATOM 2637 N N . PHE B 1 107 ? 76.345 157.376 -10.679 1.00 23.16 106 PHE B N 1
ATOM 2638 C CA . PHE B 1 107 ? 77.564 156.618 -10.906 1.00 23.39 106 PHE B CA 1
ATOM 2639 C C . PHE B 1 107 ? 77.183 155.137 -11.003 1.00 23.89 106 PHE B C 1
ATOM 2640 O O . PHE B 1 107 ? 76.176 154.684 -10.447 1.00 23.73 106 PHE B O 1
ATOM 2648 N N . THR B 1 108 ? 78.038 154.393 -11.688 1.00 23.76 107 THR B N 1
ATOM 2649 C CA . THR B 1 108 ? 77.805 152.984 -11.951 1.00 23.63 107 THR B CA 1
ATOM 2650 C C . THR B 1 108 ? 79.171 152.300 -12.085 1.00 23.42 107 THR B C 1
ATOM 2651 O O . THR B 1 108 ? 80.224 152.950 -11.992 1.00 23.57 107 THR B O 1
ATOM 2655 N N . LYS B 1 109 ? 79.151 150.990 -12.284 1.00 25.08 108 LYS B N 1
ATOM 2656 C CA . LYS B 1 109 ? 80.366 150.226 -12.533 1.00 24.86 108 LYS B CA 1
ATOM 2657 C C . LYS B 1 109 ? 80.076 149.135 -13.560 1.00 25.37 108 LYS B C 1
ATOM 2658 O O . LYS B 1 109 ? 78.928 148.799 -13.807 1.00 25.14 108 LYS B O 1
ATOM 2664 N N . VAL B 1 110 ? 81.118 148.644 -14.207 1.00 25.10 109 VAL B N 1
ATOM 2665 C CA . VAL B 1 110 ? 80.963 147.584 -15.193 1.00 26.34 109 VAL B CA 1
ATOM 2666 C C . VAL B 1 110 ? 80.465 146.314 -14.505 1.00 27.16 109 VAL B C 1
ATOM 2667 O O . VAL B 1 110 ? 80.943 145.974 -13.414 1.00 28.89 109 VAL B O 1
ATOM 2671 N N . TYR B 1 111 ? 79.504 145.634 -15.129 1.00 27.18 110 TYR B N 1
ATOM 2672 C CA . TYR B 1 111 ? 79.062 144.333 -14.717 1.00 26.77 110 TYR B CA 1
ATOM 2673 C C . TYR B 1 111 ? 79.511 143.368 -15.813 1.00 27.30 110 TYR B C 1
ATOM 2674 O O . TYR B 1 111 ? 79.067 143.484 -16.939 1.00 27.98 110 TYR B O 1
ATOM 2683 N N . ASN B 1 112 ? 80.444 142.476 -15.495 1.00 27.24 111 ASN B N 1
ATOM 2684 C CA . ASN B 1 112 ? 80.790 141.396 -16.393 1.00 27.36 111 ASN B CA 1
ATOM 2685 C C . ASN B 1 112 ? 79.717 140.312 -16.286 1.00 28.16 111 ASN B C 1
ATOM 2686 O O . ASN B 1 112 ? 79.615 139.656 -15.265 1.00 28.46 111 ASN B O 1
ATOM 2691 N N . PRO B 1 113 ? 78.916 140.109 -17.346 1.00 28.12 112 PRO B N 1
ATOM 2692 C CA . PRO B 1 113 ? 77.741 139.260 -17.192 1.00 28.49 112 PRO B CA 1
ATOM 2693 C C . PRO B 1 113 ? 77.971 137.757 -17.393 1.00 28.45 112 PRO B C 1
ATOM 2694 O O . PRO B 1 113 ? 79.086 137.317 -17.678 1.00 28.11 112 PRO B O 1
ATOM 2698 N N . SER B 1 114 ? 76.895 136.974 -17.257 1.00 28.07 113 SER B N 1
ATOM 2699 C CA . SER B 1 114 ? 77.016 135.523 -17.409 1.00 27.95 113 SER B CA 1
ATOM 2700 C C . SER B 1 114 ? 77.627 135.153 -18.751 1.00 27.74 113 SER B C 1
ATOM 2701 O O . SER B 1 114 ? 77.262 135.716 -19.785 1.00 27.57 113 SER B O 1
ATOM 2704 N N . GLY B 1 115 ? 78.531 134.189 -18.731 1.00 26.62 114 GLY B N 1
ATOM 2705 C CA . GLY B 1 115 ? 79.305 133.816 -19.902 1.00 26.53 114 GLY B CA 1
ATOM 2706 C C . GLY B 1 115 ? 80.682 134.446 -19.913 1.00 26.11 114 GLY B C 1
ATOM 2707 O O . GLY B 1 115 ? 81.627 133.879 -20.452 1.00 24.83 114 GLY B O 1
ATOM 2708 N N . TYR B 1 116 ? 80.834 135.630 -19.317 1.00 26.41 115 TYR B N 1
ATOM 2709 C CA . TYR B 1 116 ? 82.119 136.335 -19.374 1.00 26.82 115 TYR B CA 1
ATOM 2710 C C . TYR B 1 116 ? 83.291 135.540 -18.767 1.00 26.93 115 TYR B C 1
ATOM 2711 O O . TYR B 1 116 ? 84.300 135.256 -19.435 1.00 27.20 115 TYR B O 1
ATOM 2720 N N . TYR B 1 117 ? 83.192 135.191 -17.491 1.00 27.39 116 TYR B N 1
ATOM 2721 C CA . TYR B 1 117 ? 84.314 134.480 -16.864 1.00 26.91 116 TYR B CA 1
ATOM 2722 C C . TYR B 1 117 ? 84.451 133.052 -17.370 1.00 26.72 116 TYR B C 1
ATOM 2723 O O . TYR B 1 117 ? 85.560 132.504 -17.401 1.00 25.58 116 TYR B O 1
ATOM 2732 N N . GLU B 1 118 ? 83.332 132.452 -17.761 1.00 25.64 117 GLU B N 1
ATOM 2733 C CA . GLU B 1 118 ? 83.350 131.094 -18.304 1.00 25.48 117 GLU B CA 1
ATOM 2734 C C . GLU B 1 118 ? 84.148 131.107 -19.606 1.00 25.22 117 GLU B C 1
ATOM 2735 O O . GLU B 1 118 ? 85.009 130.264 -19.806 1.00 25.06 117 GLU B O 1
ATOM 2741 N N . LEU B 1 119 ? 83.839 132.061 -20.490 1.00 25.33 118 LEU B N 1
ATOM 2742 C CA . LEU B 1 119 ? 84.529 132.172 -21.778 1.00 25.95 118 LEU B CA 1
ATOM 2743 C C . LEU B 1 119 ? 85.968 132.585 -21.618 1.00 25.47 118 LEU B C 1
ATOM 2744 O O . LEU B 1 119 ? 86.851 132.108 -22.345 1.00 26.08 118 LEU B O 1
ATOM 2749 N N . GLU B 1 120 ? 86.233 133.487 -20.665 1.00 26.08 119 GLU B N 1
ATOM 2750 C CA . GLU B 1 120 ? 87.616 133.862 -20.355 1.00 26.35 119 GLU B CA 1
ATOM 2751 C C . GLU B 1 120 ? 88.407 132.648 -19.869 1.00 26.75 119 GLU B C 1
ATOM 2752 O O . GLU B 1 120 ? 89.558 132.454 -20.263 1.00 24.61 119 GLU B O 1
ATOM 2755 N N . LEU B 1 121 ? 87.789 131.821 -19.036 1.00 26.77 120 LEU B N 1
ATOM 2756 C CA . LEU B 1 121 ? 88.474 130.631 -18.493 1.00 27.02 120 LEU B CA 1
ATOM 2757 C C . LEU B 1 121 ? 89.024 129.744 -19.597 1.00 27.15 120 LEU B C 1
ATOM 2758 O O . LEU B 1 121 ? 90.112 129.162 -19.452 1.00 26.97 120 LEU B O 1
ATOM 2763 N N . ILE B 1 122 ? 88.300 129.648 -20.710 1.00 27.12 121 ILE B N 1
ATOM 2764 C CA . ILE B 1 122 ? 88.672 128.753 -21.815 1.00 27.87 121 ILE B CA 1
ATOM 2765 C C . ILE B 1 122 ? 89.352 129.495 -22.969 1.00 28.47 121 ILE B C 1
ATOM 2766 O O . ILE B 1 122 ? 89.457 128.964 -24.079 1.00 28.00 121 ILE B O 1
ATOM 2771 N N . ASP B 1 123 ? 89.805 130.715 -22.679 1.00 28.77 122 ASP B N 1
ATOM 2772 C CA . ASP B 1 123 ? 90.527 131.544 -23.639 1.00 29.42 122 ASP B CA 1
ATOM 2773 C C . ASP B 1 123 ? 89.731 131.780 -24.927 1.00 28.40 122 ASP B C 1
ATOM 2774 O O . ASP B 1 123 ? 90.298 131.790 -26.008 1.00 27.50 122 ASP B O 1
ATOM 2779 N N . ALA B 1 124 ? 88.412 131.979 -24.804 1.00 27.11 123 ALA B N 1
ATOM 2780 C CA . ALA B 1 124 ? 87.588 132.359 -25.940 1.00 28.12 123 ALA B CA 1
ATOM 2781 C C . ALA B 1 124 ? 88.107 133.659 -26.556 1.00 29.01 123 ALA B C 1
ATOM 2782 O O . ALA B 1 124 ? 88.618 134.502 -25.834 1.00 29.07 123 ALA B O 1
ATOM 2784 N N . PRO B 1 125 ? 87.934 133.839 -27.882 1.00 30.41 124 PRO B N 1
ATOM 2785 C CA . PRO B 1 125 ? 88.290 135.088 -28.532 1.00 30.96 124 PRO B CA 1
ATOM 2786 C C . PRO B 1 125 ? 87.568 136.270 -27.894 1.00 31.70 124 PRO B C 1
ATOM 2787 O O . PRO B 1 125 ? 86.388 136.163 -27.521 1.00 31.00 124 PRO B O 1
ATOM 2791 N N . LYS B 1 126 ? 88.279 137.384 -27.780 1.00 32.11 125 LYS B N 1
ATOM 2792 C CA . LYS B 1 126 ? 87.688 138.608 -27.254 1.00 32.53 125 LYS B CA 1
ATOM 2793 C C . LYS B 1 126 ? 86.465 139.007 -28.041 1.00 31.55 125 LYS B C 1
ATOM 2794 O O . LYS B 1 126 ? 85.514 139.489 -27.444 1.00 31.09 125 LYS B O 1
ATOM 2799 N N . GLU B 1 127 ? 86.494 138.805 -29.362 1.00 30.48 126 GLU B N 1
ATOM 2800 C CA . GLU B 1 127 ? 85.356 139.119 -30.250 1.00 30.14 126 GLU B CA 1
ATOM 2801 C C . GLU B 1 127 ? 84.070 138.423 -29.805 1.00 29.64 126 GLU B C 1
ATOM 2802 O O . GLU B 1 127 ? 82.974 138.994 -29.898 1.00 29.86 126 GLU B O 1
ATOM 2804 N N . THR B 1 128 ? 84.195 137.192 -29.314 1.00 28.82 127 THR B N 1
ATOM 2805 C CA . THR B 1 128 ? 83.050 136.449 -28.821 1.00 28.15 127 THR B CA 1
ATOM 2806 C C . THR B 1 128 ? 82.557 137.012 -27.484 1.00 27.94 127 THR B C 1
ATOM 2807 O O . THR B 1 128 ? 81.347 137.161 -27.254 1.00 27.16 127 THR B O 1
ATOM 2811 N N . ILE B 1 129 ? 83.486 137.332 -26.605 1.00 27.48 128 ILE B N 1
ATOM 2812 C CA . ILE B 1 129 ? 83.129 137.845 -25.290 1.00 28.10 128 ILE B CA 1
ATOM 2813 C C . ILE B 1 129 ? 82.464 139.211 -25.440 1.00 27.34 128 ILE B C 1
ATOM 2814 O O . ILE B 1 129 ? 81.491 139.493 -24.755 1.00 29.05 128 ILE B O 1
ATOM 2819 N N . ASP B 1 130 ? 82.964 140.028 -26.377 1.00 26.57 129 ASP B N 1
ATOM 2820 C CA . ASP B 1 130 ? 82.438 141.378 -26.588 1.00 26.29 129 ASP B CA 1
ATOM 2821 C C . ASP B 1 130 ? 80.953 141.358 -26.910 1.00 25.70 129 ASP B C 1
ATOM 2822 O O . ASP B 1 130 ? 80.239 142.298 -26.613 1.00 25.63 129 ASP B O 1
ATOM 2827 N N . LYS B 1 131 ? 80.475 140.292 -27.546 1.00 25.01 130 LYS B N 1
ATOM 2828 C CA . LYS B 1 131 ? 79.084 140.227 -27.952 1.00 25.22 130 LYS B CA 1
ATOM 2829 C C . LYS B 1 131 ? 78.155 140.240 -26.740 1.00 24.62 130 LYS B C 1
ATOM 2830 O O . LYS B 1 131 ? 77.002 140.641 -26.839 1.00 24.74 130 LYS B O 1
ATOM 2836 N N . LEU B 1 132 ? 78.642 139.789 -25.584 1.00 24.78 131 LEU B N 1
ATOM 2837 C CA . LEU B 1 132 ? 77.819 139.851 -24.362 1.00 24.00 131 LEU B CA 1
ATOM 2838 C C . LEU B 1 132 ? 77.457 141.297 -23.990 1.00 23.71 131 LEU B C 1
ATOM 2839 O O . LEU B 1 132 ? 76.401 141.541 -23.404 1.00 23.48 131 LEU B O 1
ATOM 2844 N N . PHE B 1 133 ? 78.331 142.231 -24.347 1.00 24.40 132 PHE B N 1
ATOM 2845 C CA . PHE B 1 133 ? 78.172 143.655 -23.965 1.00 24.58 132 PHE B CA 1
ATOM 2846 C C . PHE B 1 133 ? 77.373 144.506 -24.939 1.00 24.22 132 PHE B C 1
ATOM 2847 O O . PHE B 1 133 ? 76.993 145.606 -24.575 1.00 22.93 132 PHE B O 1
ATOM 2855 N N . ILE B 1 134 ? 77.035 143.996 -26.127 1.00 23.76 133 ILE B N 1
ATOM 2856 C CA . ILE B 1 134 ? 76.199 144.789 -27.044 1.00 24.04 133 ILE B CA 1
ATOM 2857 C C . ILE B 1 134 ? 74.797 145.002 -26.427 1.00 24.09 133 ILE B C 1
ATOM 2858 O O . ILE B 1 134 ? 74.067 145.928 -26.817 1.00 25.33 133 ILE B O 1
ATOM 2863 N N . ARG B 1 135 ? 74.444 144.180 -25.429 1.00 23.99 134 ARG B N 1
ATOM 2864 C CA . ARG B 1 135 ? 73.138 144.279 -24.742 1.00 23.98 134 ARG B CA 1
ATOM 2865 C C . ARG B 1 135 ? 73.407 144.558 -23.247 1.00 24.18 134 ARG B C 1
ATOM 2866 O O . ARG B 1 135 ? 72.522 144.403 -22.409 1.00 24.82 134 ARG B O 1
ATOM 2874 N N . ASN B 1 136 ? 74.618 145.044 -22.977 1.00 24.24 135 ASN B N 1
ATOM 2875 C CA . ASN B 1 136 ? 75.105 145.464 -21.651 1.00 24.09 135 ASN B CA 1
ATOM 2876 C C . ASN B 1 136 ? 74.121 145.301 -20.499 1.00 25.23 135 ASN B C 1
ATOM 2877 O O . ASN B 1 136 ? 73.408 146.256 -20.134 1.00 25.08 135 ASN B O 1
ATOM 2882 N N . PRO B 1 137 ? 74.079 144.084 -19.916 1.00 25.26 136 PRO B N 1
ATOM 2883 C CA . PRO B 1 137 ? 73.171 143.845 -18.773 1.00 25.40 136 PRO B CA 1
ATOM 2884 C C . PRO B 1 137 ? 73.436 144.771 -17.586 1.00 24.55 136 PRO B C 1
ATOM 2885 O O . PRO B 1 137 ? 72.509 145.088 -16.857 1.00 24.18 136 PRO B O 1
ATOM 2889 N N . GLY B 1 138 ? 74.676 145.212 -17.413 1.00 23.95 137 GLY B N 1
ATOM 2890 C CA . GLY B 1 138 ? 74.992 146.174 -16.342 1.00 24.26 137 GLY B CA 1
ATOM 2891 C C . GLY B 1 138 ? 74.255 147.489 -16.512 1.00 23.73 137 GLY B C 1
ATOM 2892 O O . GLY B 1 138 ? 73.811 148.110 -15.540 1.00 24.36 137 GLY B O 1
ATOM 2901 N N . GLN B 1 140 ? 71.422 147.784 -18.436 1.00 23.73 139 GLN B N 1
ATOM 2902 C CA . GLN B 1 140 ? 69.997 147.465 -18.202 1.00 23.36 139 GLN B CA 1
ATOM 2903 C C . GLN B 1 140 ? 69.651 147.611 -16.749 1.00 23.24 139 GLN B C 1
ATOM 2904 O O . GLN B 1 140 ? 68.595 148.210 -16.391 1.00 23.76 139 GLN B O 1
ATOM 2910 N N . SER B 1 141 ? 70.521 147.085 -15.885 1.00 23.77 140 SER B N 1
ATOM 2911 C CA . SER B 1 141 ? 70.319 147.164 -14.449 1.00 23.57 140 SER B CA 1
ATOM 2912 C C . SER B 1 141 ? 70.287 148.619 -14.014 1.00 23.26 140 SER B C 1
ATOM 2913 O O . SER B 1 141 ? 69.399 149.026 -13.293 1.00 22.97 140 SER B O 1
ATOM 2916 N N . LEU B 1 142 ? 71.267 149.407 -14.433 1.00 23.46 141 LEU B N 1
ATOM 2917 C CA . LEU B 1 142 ? 71.262 150.823 -14.055 1.00 23.42 141 LEU B CA 1
ATOM 2918 C C . LEU B 1 142 ? 69.947 151.475 -14.497 1.00 23.58 141 LEU B C 1
ATOM 2919 O O . LEU B 1 142 ? 69.373 152.276 -13.793 1.00 22.97 141 LEU B O 1
ATOM 2924 N N . GLY B 1 143 ? 69.496 151.177 -15.716 1.00 23.71 142 GLY B N 1
ATOM 2925 C CA . GLY B 1 143 ? 68.261 151.780 -16.213 1.00 21.53 142 GLY B CA 1
ATOM 2926 C C . GLY B 1 143 ? 67.021 151.415 -15.409 1.00 22.04 142 GLY B C 1
ATOM 2927 O O . GLY B 1 143 ? 66.128 152.243 -15.239 1.00 21.42 142 GLY B O 1
ATOM 2928 N N . ALA B 1 144 ? 66.973 150.187 -14.886 1.00 21.78 143 ALA B N 1
ATOM 2929 C CA . ALA B 1 144 ? 65.873 149.763 -13.990 1.00 22.76 143 ALA B CA 1
ATOM 2930 C C . ALA B 1 144 ? 65.873 150.647 -12.728 1.00 22.61 143 ALA B C 1
ATOM 2931 O O . ALA B 1 144 ? 64.806 151.075 -12.254 1.00 23.71 143 ALA B O 1
ATOM 2933 N N . ALA B 1 145 ? 67.066 150.911 -12.192 1.00 22.80 144 ALA B N 1
ATOM 2934 C CA . ALA B 1 145 ? 67.216 151.705 -10.938 1.00 23.20 144 ALA B CA 1
ATOM 2935 C C . ALA B 1 145 ? 66.825 153.158 -11.187 1.00 23.57 144 ALA B C 1
ATOM 2936 O O . ALA B 1 145 ? 66.067 153.791 -10.417 1.00 24.56 144 ALA B O 1
ATOM 2938 N N . ILE B 1 146 ? 67.295 153.691 -12.303 1.00 23.18 145 ILE B N 1
ATOM 2939 C CA . ILE B 1 146 ? 66.993 155.080 -12.623 1.00 23.35 145 ILE B CA 1
ATOM 2940 C C . ILE B 1 146 ? 65.504 155.255 -12.973 1.00 23.13 145 ILE B C 1
ATOM 2941 O O . ILE B 1 146 ? 64.921 156.264 -12.650 1.00 22.93 145 ILE B O 1
ATOM 2946 N N . GLU B 1 147 ? 64.904 154.278 -13.645 1.00 23.15 146 GLU B N 1
ATOM 2947 C CA . GLU B 1 147 ? 63.449 154.314 -13.885 1.00 22.59 146 GLU B CA 1
ATOM 2948 C C . GLU B 1 147 ? 62.635 154.261 -12.585 1.00 22.82 146 GLU B C 1
ATOM 2949 O O . GLU B 1 147 ? 61.621 154.938 -12.460 1.00 22.49 146 GLU B O 1
ATOM 2955 N N . ASN B 1 148 ? 63.058 153.451 -11.608 1.00 22.98 147 ASN B N 1
ATOM 2956 C CA . ASN B 1 148 ? 62.391 153.421 -10.303 1.00 22.89 147 ASN B CA 1
ATOM 2957 C C . ASN B 1 148 ? 62.463 154.807 -9.637 1.00 22.82 147 ASN B C 1
ATOM 2958 O O . ASN B 1 148 ? 61.477 155.301 -9.069 1.00 22.33 147 ASN B O 1
ATOM 2963 N N . PHE B 1 149 ? 63.634 155.422 -9.731 1.00 21.81 148 PHE B N 1
ATOM 2964 C CA . PHE B 1 149 ? 63.852 156.763 -9.196 1.00 22.43 148 PHE B CA 1
ATOM 2965 C C . PHE B 1 149 ? 62.912 157.774 -9.859 1.00 21.77 148 PHE B C 1
ATOM 2966 O O . PHE B 1 149 ? 62.255 158.571 -9.168 1.00 23.22 148 PHE B O 1
ATOM 2974 N N . THR B 1 150 ? 62.866 157.704 -11.194 1.00 22.41 149 THR B N 1
ATOM 2975 C CA . THR B 1 150 ? 62.099 158.582 -12.075 1.00 22.14 149 THR B CA 1
ATOM 2976 C C . THR B 1 150 ? 60.612 158.492 -11.739 1.00 23.51 149 THR B C 1
ATOM 2977 O O . THR B 1 150 ? 59.961 159.511 -11.549 1.00 23.79 149 THR B O 1
ATOM 2981 N N . LEU B 1 151 ? 60.072 157.279 -11.677 1.00 23.71 150 LEU B N 1
ATOM 2982 C CA . LEU B 1 151 ? 58.655 157.136 -11.348 1.00 24.52 150 LEU B CA 1
ATOM 2983 C C . LEU B 1 151 ? 58.373 157.606 -9.932 1.00 24.48 150 LEU B C 1
ATOM 2984 O O . LEU B 1 151 ? 57.349 158.218 -9.663 1.00 24.24 150 LEU B O 1
ATOM 2989 N N . SER B 1 152 ? 59.292 157.367 -9.011 1.00 24.93 151 SER B N 1
ATOM 2990 C CA . SER B 1 152 ? 59.041 157.773 -7.637 1.00 25.35 151 SER B CA 1
ATOM 2991 C C . SER B 1 152 ? 59.036 159.301 -7.514 1.00 25.05 151 SER B C 1
ATOM 2992 O O . SER B 1 152 ? 58.306 159.840 -6.701 1.00 25.65 151 SER B O 1
ATOM 2995 N N . ALA B 1 153 ? 59.883 159.989 -8.280 1.00 25.25 152 ALA B N 1
ATOM 2996 C CA . ALA B 1 153 ? 59.846 161.460 -8.327 1.00 24.04 152 ALA B CA 1
ATOM 2997 C C . ALA B 1 153 ? 58.436 161.962 -8.651 1.00 24.05 152 ALA B C 1
ATOM 2998 O O . ALA B 1 153 ? 57.904 162.867 -8.010 1.00 24.10 152 ALA B O 1
ATOM 3000 N N . ILE B 1 154 ? 57.815 161.329 -9.636 1.00 24.28 153 ILE B N 1
ATOM 3001 C CA . ILE B 1 154 ? 56.517 161.760 -10.107 1.00 24.44 153 ILE B CA 1
ATOM 3002 C C . ILE B 1 154 ? 55.465 161.533 -9.026 1.00 24.46 153 ILE B C 1
ATOM 3003 O O . ILE B 1 154 ? 54.653 162.428 -8.732 1.00 24.52 153 ILE B O 1
ATOM 3008 N N . GLU B 1 155 ? 55.512 160.376 -8.373 1.00 24.26 154 GLU B N 1
ATOM 3009 C CA . GLU B 1 155 ? 54.544 160.079 -7.314 1.00 24.62 154 GLU B CA 1
ATOM 3010 C C . GLU B 1 155 ? 54.602 161.133 -6.226 1.00 24.06 154 GLU B C 1
ATOM 3011 O O . GLU B 1 155 ? 53.577 161.479 -5.641 1.00 24.71 154 GLU B O 1
ATOM 3017 N N . LEU B 1 156 ? 55.799 161.648 -5.974 1.00 23.85 155 LEU B N 1
ATOM 3018 C CA . LEU B 1 156 ? 56.030 162.597 -4.900 1.00 23.49 155 LEU B CA 1
ATOM 3019 C C . LEU B 1 156 ? 55.786 164.055 -5.301 1.00 23.99 155 LEU B C 1
ATOM 3020 O O . LEU B 1 156 ? 55.941 164.949 -4.462 1.00 24.56 155 LEU B O 1
ATOM 3025 N N . GLY B 1 157 ? 55.350 164.297 -6.536 1.00 23.93 156 GLY B N 1
ATOM 3026 C CA . GLY B 1 157 ? 54.997 165.658 -6.971 1.00 24.11 156 GLY B CA 1
ATOM 3027 C C . GLY B 1 157 ? 56.098 166.398 -7.723 1.00 25.02 156 GLY B C 1
ATOM 3028 O O . GLY B 1 157 ? 56.030 167.623 -7.920 1.00 25.71 156 GLY B O 1
ATOM 3029 N N . TYR B 1 158 ? 57.093 165.659 -8.165 1.00 24.26 157 TYR B N 1
ATOM 3030 C CA . TYR B 1 158 ? 58.232 166.228 -8.878 1.00 24.75 157 TYR B CA 1
ATOM 3031 C C . TYR B 1 158 ? 58.299 165.626 -10.284 1.00 25.17 157 TYR B C 1
ATOM 3032 O O . TYR B 1 158 ? 57.366 164.982 -10.736 1.00 25.64 157 TYR B O 1
ATOM 3041 N N . GLY B 1 159 ? 59.402 165.854 -10.977 1.00 23.83 158 GLY B N 1
ATOM 3042 C CA . GLY B 1 159 ? 59.626 165.270 -12.280 1.00 23.60 158 GLY B CA 1
ATOM 3043 C C . GLY B 1 159 ? 61.093 165.491 -12.584 1.00 23.12 158 GLY B C 1
ATOM 3044 O O . GLY B 1 159 ? 61.780 166.189 -11.854 1.00 22.71 158 GLY B O 1
ATOM 3045 N N . SER B 1 160 ? 61.551 164.943 -13.688 1.00 23.31 159 SER B N 1
ATOM 3046 C CA . SER B 1 160 ? 62.973 164.913 -13.948 1.00 23.21 159 SER B CA 1
ATOM 3047 C C . SER B 1 160 ? 63.241 164.714 -15.403 1.00 24.43 159 SER B C 1
ATOM 3048 O O . SER B 1 160 ? 62.340 164.269 -16.159 1.00 24.77 159 SER B O 1
ATOM 3051 N N . CYS B 1 161 ? 64.496 164.954 -15.788 1.00 24.30 160 CYS B N 1
ATOM 3052 C CA . CYS B 1 161 ? 65.011 164.527 -17.077 1.00 24.25 160 CYS B CA 1
ATOM 3053 C C . CYS B 1 161 ? 66.246 163.664 -16.827 1.00 24.54 160 CYS B C 1
ATOM 3054 O O . CYS B 1 161 ? 67.065 163.977 -15.979 1.00 24.31 160 CYS B O 1
ATOM 3057 N N . TRP B 1 162 ? 66.309 162.549 -17.546 1.00 24.12 161 TRP B N 1
ATOM 3058 C CA . TRP B 1 162 ? 67.460 161.644 -17.562 1.00 24.66 161 TRP B CA 1
ATOM 3059 C C . TRP B 1 162 ? 68.449 162.201 -18.582 1.00 24.84 161 TRP B C 1
ATOM 3060 O O . TRP B 1 162 ? 68.033 162.667 -19.656 1.00 26.29 161 TRP B O 1
ATOM 3071 N N . LEU B 1 163 ? 69.751 162.178 -18.287 1.00 25.72 162 LEU B N 1
ATOM 3072 C CA . LEU B 1 163 ? 70.757 162.703 -19.203 1.00 26.02 162 LEU B CA 1
ATOM 3073 C C . LEU B 1 163 ? 71.950 161.806 -19.329 1.00 26.01 162 LEU B C 1
ATOM 3074 O O . LEU B 1 163 ? 72.549 161.439 -18.310 1.00 26.32 162 LEU B O 1
ATOM 3079 N N . THR B 1 164 ? 72.292 161.451 -20.567 1.00 25.78 163 THR B N 1
ATOM 3080 C CA . THR B 1 164 ? 73.603 160.872 -20.868 1.00 24.82 163 THR B CA 1
ATOM 3081 C C . THR B 1 164 ? 74.386 161.702 -21.875 1.00 24.46 163 THR B C 1
ATOM 3082 O O . THR B 1 164 ? 75.510 161.360 -22.183 1.00 24.79 163 THR B O 1
ATOM 3086 N N . SER B 1 165 ? 73.823 162.818 -22.348 1.00 25.05 164 SER B N 1
ATOM 3087 C CA . SER B 1 165 ? 74.479 163.619 -23.390 1.00 24.93 164 SER B CA 1
ATOM 3088 C C . SER B 1 165 ? 75.779 164.282 -22.943 1.00 25.33 164 SER B C 1
ATOM 3089 O O . SER B 1 165 ? 76.605 164.677 -23.776 1.00 24.90 164 SER B O 1
ATOM 3092 N N . GLN B 1 166 ? 75.973 164.407 -21.635 1.00 24.59 165 GLN B N 1
ATOM 3093 C CA . GLN B 1 166 ? 77.246 164.937 -21.099 1.00 24.59 165 GLN B CA 1
ATOM 3094 C C . GLN B 1 166 ? 78.447 163.981 -21.163 1.00 24.78 165 GLN B C 1
ATOM 3095 O O . GLN B 1 166 ? 79.593 164.385 -20.897 1.00 25.06 165 GLN B O 1
ATOM 3101 N N . ASN B 1 167 ? 78.227 162.716 -21.515 1.00 25.40 166 ASN B N 1
ATOM 3102 C CA . ASN B 1 167 ? 79.225 161.711 -21.150 1.00 24.62 166 ASN B CA 1
ATOM 3103 C C . ASN B 1 167 ? 80.504 161.719 -21.990 1.00 24.15 166 ASN B C 1
ATOM 3104 O O . ASN B 1 167 ? 81.438 161.075 -21.608 1.00 25.22 166 ASN B O 1
ATOM 3109 N N . TYR B 1 168 ? 80.562 162.460 -23.094 1.00 24.35 167 TYR B N 1
ATOM 3110 C CA . TYR B 1 168 ? 81.880 162.729 -23.701 1.00 23.49 167 TYR B CA 1
ATOM 3111 C C . TYR B 1 168 ? 82.766 163.520 -22.749 1.00 23.82 167 TYR B C 1
ATOM 3112 O O . TYR B 1 168 ? 83.976 163.626 -22.985 1.00 23.68 167 TYR B O 1
ATOM 3121 N N . ALA B 1 169 ? 82.176 164.127 -21.709 1.00 23.56 168 ALA B N 1
ATOM 3122 C CA . ALA B 1 169 ? 82.967 164.861 -20.685 1.00 23.41 168 ALA B CA 1
ATOM 3123 C C . ALA B 1 169 ? 82.916 164.197 -19.310 1.00 23.72 168 ALA B C 1
ATOM 3124 O O . ALA B 1 169 ? 83.237 164.831 -18.308 1.00 24.55 168 ALA B O 1
ATOM 3126 N N . ALA B 1 170 ? 82.549 162.921 -19.261 1.00 24.56 169 ALA B N 1
ATOM 3127 C CA . ALA B 1 170 ? 82.380 162.216 -17.977 1.00 25.23 169 ALA B CA 1
ATOM 3128 C C . ALA B 1 170 ? 83.639 162.223 -17.086 1.00 24.87 169 ALA B C 1
ATOM 3129 O O . ALA B 1 170 ? 83.552 162.417 -15.866 1.00 25.39 169 ALA B O 1
ATOM 3131 N N . ASP B 1 171 ? 84.811 162.044 -17.670 1.00 24.97 170 ASP B N 1
ATOM 3132 C CA . ASP B 1 171 ? 86.025 161.944 -16.878 1.00 24.39 170 ASP B CA 1
ATOM 3133 C C . ASP B 1 171 ? 86.250 163.271 -16.192 1.00 24.21 170 ASP B C 1
ATOM 3134 O O . ASP B 1 171 ? 86.652 163.338 -15.020 1.00 24.34 170 ASP B O 1
ATOM 3139 N N . GLU B 1 172 ? 85.998 164.342 -16.940 1.00 24.20 171 GLU B N 1
ATOM 3140 C CA . GLU B 1 172 ? 86.194 165.708 -16.480 1.00 23.70 171 GLU B CA 1
ATOM 3141 C C . GLU B 1 172 ? 85.190 166.085 -15.401 1.00 23.62 171 GLU B C 1
ATOM 3142 O O . GLU B 1 172 ? 85.526 166.798 -14.440 1.00 24.79 171 GLU B O 1
ATOM 3148 N N . ILE B 1 173 ? 83.953 165.619 -15.561 1.00 23.22 172 ILE B N 1
ATOM 3149 C CA . ILE B 1 173 ? 82.927 165.775 -14.535 1.00 23.26 172 ILE B CA 1
ATOM 3150 C C . ILE B 1 173 ? 83.332 165.067 -13.229 1.00 23.89 172 ILE B C 1
ATOM 3151 O O . ILE B 1 173 ? 83.227 165.651 -12.137 1.00 24.11 172 ILE B O 1
ATOM 3156 N N . GLU B 1 174 ? 83.775 163.818 -13.341 1.00 24.64 173 GLU B N 1
ATOM 3157 C CA . GLU B 1 174 ? 84.255 163.063 -12.162 1.00 25.04 173 GLU B CA 1
ATOM 3158 C C . GLU B 1 174 ? 85.390 163.793 -11.469 1.00 25.77 173 GLU B C 1
ATOM 3159 O O . GLU B 1 174 ? 85.410 163.905 -10.234 1.00 25.91 173 GLU B O 1
ATOM 3165 N N . ALA B 1 175 ? 86.313 164.324 -12.264 1.00 25.90 174 ALA B N 1
ATOM 3166 C CA . ALA B 1 175 ? 87.465 165.061 -11.723 1.00 25.87 174 ALA B CA 1
ATOM 3167 C C . ALA B 1 175 ? 87.050 166.299 -10.938 1.00 25.96 174 ALA B C 1
ATOM 3168 O O . ALA B 1 175 ? 87.609 166.554 -9.855 1.00 26.47 174 ALA B O 1
ATOM 3170 N N . VAL B 1 176 ? 86.107 167.086 -11.459 1.00 25.29 175 VAL B N 1
ATOM 3171 C CA A VAL B 1 176 ? 85.708 168.293 -10.754 0.50 25.23 175 VAL B CA 1
ATOM 3172 C CA B VAL B 1 176 ? 85.626 168.295 -10.781 0.50 25.61 175 VAL B CA 1
ATOM 3173 C C . VAL B 1 176 ? 84.917 167.929 -9.477 1.00 25.72 175 VAL B C 1
ATOM 3174 O O . VAL B 1 176 ? 85.147 168.535 -8.416 1.00 25.19 175 VAL B O 1
ATOM 3181 N N . LEU B 1 177 ? 84.040 166.927 -9.546 1.00 25.95 176 LEU B N 1
ATOM 3182 C CA . LEU B 1 177 ? 83.350 166.458 -8.366 1.00 26.59 176 LEU B CA 1
ATOM 3183 C C . LEU B 1 177 ? 84.332 166.117 -7.256 1.00 27.47 176 LEU B C 1
ATOM 3184 O O . LEU B 1 177 ? 84.172 166.538 -6.106 1.00 27.87 176 LEU B O 1
ATOM 3189 N N . GLU B 1 178 ? 85.353 165.352 -7.618 1.00 28.54 177 GLU B N 1
ATOM 3190 C CA . GLU B 1 178 ? 86.357 164.945 -6.656 1.00 29.80 177 GLU B CA 1
ATOM 3191 C C . GLU B 1 178 ? 87.126 166.128 -6.045 1.00 29.82 177 GLU B C 1
ATOM 3192 O O . GLU B 1 178 ? 87.340 166.175 -4.842 1.00 29.38 177 GLU B O 1
ATOM 3198 N N . ALA B 1 179 ? 87.534 167.086 -6.872 1.00 30.18 178 ALA B N 1
ATOM 3199 C CA . ALA B 1 179 ? 88.241 168.272 -6.373 1.00 30.67 178 ALA B CA 1
ATOM 3200 C C . ALA B 1 179 ? 87.361 169.111 -5.436 1.00 31.00 178 ALA B C 1
ATOM 3201 O O . ALA B 1 179 ? 87.811 169.620 -4.409 1.00 30.40 178 ALA B O 1
ATOM 3203 N N . GLU B 1 180 ? 86.090 169.221 -5.765 1.00 31.69 179 GLU B N 1
ATOM 3204 C CA . GLU B 1 180 ? 85.194 170.122 -5.053 1.00 32.46 179 GLU B CA 1
ATOM 3205 C C . GLU B 1 180 ? 84.618 169.506 -3.763 1.00 33.13 179 GLU B C 1
ATOM 3206 O O . GLU B 1 180 ? 84.225 170.247 -2.839 1.00 34.02 179 GLU B O 1
ATOM 3212 N N . THR B 1 181 ? 84.580 168.174 -3.689 1.00 32.22 180 THR B N 1
ATOM 3213 C CA . THR B 1 181 ? 83.885 167.511 -2.606 1.00 31.68 180 THR B CA 1
ATOM 3214 C C . THR B 1 181 ? 84.669 166.404 -1.886 1.00 32.17 180 THR B C 1
ATOM 3215 O O . THR B 1 181 ? 84.242 165.958 -0.829 1.00 32.65 180 THR B O 1
ATOM 3219 N N . GLY B 1 182 ? 85.782 165.949 -2.459 1.00 31.90 181 GLY B N 1
ATOM 3220 C CA . GLY B 1 182 ? 86.470 164.763 -1.968 1.00 31.54 181 GLY B CA 1
ATOM 3221 C C . GLY B 1 182 ? 85.718 163.452 -2.159 1.00 31.68 181 GLY B C 1
ATOM 3222 O O . GLY B 1 182 ? 86.110 162.427 -1.600 1.00 32.57 181 GLY B O 1
ATOM 3223 N N . PHE B 1 183 ? 84.643 163.440 -2.942 1.00 30.95 182 PHE B N 1
ATOM 3224 C CA . PHE B 1 183 ? 83.956 162.189 -3.217 1.00 30.28 182 PHE B CA 1
ATOM 3225 C C . PHE B 1 183 ? 84.949 161.242 -3.881 1.00 30.27 182 PHE B C 1
ATOM 3226 O O . PHE B 1 183 ? 85.682 161.653 -4.792 1.00 28.53 182 PHE B O 1
ATOM 3234 N N . GLU B 1 184 ? 84.977 159.982 -3.416 1.00 29.91 183 GLU B N 1
ATOM 3235 C CA . GLU B 1 184 ? 85.838 158.947 -3.997 1.00 30.02 183 GLU B CA 1
ATOM 3236 C C . GLU B 1 184 ? 85.004 157.907 -4.758 1.00 29.46 183 GLU B C 1
ATOM 3237 O O . GLU B 1 184 ? 84.310 157.048 -4.166 1.00 29.45 183 GLU B O 1
ATOM 3243 N N . LYS B 1 185 ? 85.088 157.974 -6.080 1.00 28.27 184 LYS B N 1
ATOM 3244 C CA . LYS B 1 185 ? 84.322 157.089 -6.947 1.00 27.53 184 LYS B CA 1
ATOM 3245 C C . LYS B 1 185 ? 84.789 155.624 -6.932 1.00 27.31 184 LYS B C 1
ATOM 3246 O O . LYS B 1 185 ? 84.030 154.740 -7.278 1.00 27.24 184 LYS B O 1
ATOM 3252 N N . GLY B 1 186 ? 86.040 155.356 -6.567 1.00 27.53 185 GLY B N 1
ATOM 3253 C CA . GLY B 1 186 ? 86.534 153.980 -6.565 1.00 27.64 185 GLY B CA 1
ATOM 3254 C C . GLY B 1 186 ? 86.567 153.452 -7.988 1.00 27.30 185 GLY B C 1
ATOM 3255 O O . GLY B 1 186 ? 87.116 154.096 -8.863 1.00 27.19 185 GLY B O 1
ATOM 3256 N N . GLU B 1 187 ? 85.937 152.300 -8.210 1.00 27.20 186 GLU B N 1
ATOM 3257 C CA . GLU B 1 187 ? 85.828 151.678 -9.534 1.00 27.70 186 GLU B CA 1
ATOM 3258 C C . GLU B 1 187 ? 84.648 152.210 -10.359 1.00 27.61 186 GLU B C 1
ATOM 3259 O O . GLU B 1 187 ? 84.448 151.825 -11.536 1.00 26.89 186 GLU B O 1
ATOM 3261 N N . TYR B 1 188 ? 83.868 153.097 -9.744 1.00 26.65 187 TYR B N 1
ATOM 3262 C CA . TYR B 1 188 ? 82.677 153.600 -10.372 1.00 25.86 187 TYR B CA 1
ATOM 3263 C C . TYR B 1 188 ? 83.002 154.759 -11.321 1.00 25.94 187 TYR B C 1
ATOM 3264 O O . TYR B 1 188 ? 84.028 155.420 -11.178 1.00 24.46 187 TYR B O 1
ATOM 3273 N N . PHE B 1 189 ? 82.114 155.002 -12.271 1.00 25.22 188 PHE B N 1
ATOM 3274 C CA . PHE B 1 189 ? 82.223 156.117 -13.210 1.00 25.08 188 PHE B CA 1
ATOM 3275 C C . PHE B 1 189 ? 80.812 156.697 -13.438 1.00 24.64 188 PHE B C 1
ATOM 3276 O O . PHE B 1 189 ? 79.833 156.081 -13.112 1.00 24.84 188 PHE B O 1
ATOM 3284 N N . LEU B 1 190 ? 80.743 157.898 -13.982 1.00 24.50 189 LEU B N 1
ATOM 3285 C CA . LEU B 1 190 ? 79.457 158.523 -14.258 1.00 24.70 189 LEU B CA 1
ATOM 3286 C C . LEU B 1 190 ? 78.709 157.715 -15.340 1.00 24.56 189 LEU B C 1
ATOM 3287 O O . LEU B 1 190 ? 79.265 157.472 -16.417 1.00 24.50 189 LEU B O 1
ATOM 3292 N N . GLY B 1 191 ? 77.470 157.335 -15.046 1.00 24.94 190 GLY B N 1
ATOM 3293 C CA . GLY B 1 191 ? 76.572 156.672 -15.989 1.00 24.03 190 GLY B CA 1
ATOM 3294 C C . GLY B 1 191 ? 75.569 157.627 -16.626 1.00 24.20 190 GLY B C 1
ATOM 3295 O O . GLY B 1 191 ? 75.301 157.552 -17.824 1.00 23.93 190 GLY B O 1
ATOM 3296 N N . ALA B 1 192 ? 74.988 158.500 -15.811 1.00 23.46 191 ALA B N 1
ATOM 3297 C CA . ALA B 1 192 ? 73.865 159.343 -16.209 1.00 23.86 191 ALA B CA 1
ATOM 3298 C C . ALA B 1 192 ? 73.763 160.493 -15.207 1.00 23.78 191 ALA B C 1
ATOM 3299 O O . ALA B 1 192 ? 74.367 160.426 -14.140 1.00 24.95 191 ALA B O 1
ATOM 3309 N N . LEU B 1 194 ? 70.566 163.286 -13.534 1.00 23.59 193 LEU B N 1
ATOM 3310 C CA . LEU B 1 194 ? 69.136 163.600 -13.510 1.00 23.86 193 LEU B CA 1
ATOM 3311 C C . LEU B 1 194 ? 68.947 165.027 -13.079 1.00 23.93 193 LEU B C 1
ATOM 3312 O O . LEU B 1 194 ? 69.577 165.443 -12.086 1.00 24.84 193 LEU B O 1
ATOM 3317 N N . ALA B 1 195 ? 68.195 165.783 -13.894 1.00 23.90 194 ALA B N 1
ATOM 3318 C CA . ALA B 1 195 ? 67.724 167.129 -13.569 1.00 23.17 194 ALA B CA 1
ATOM 3319 C C . ALA B 1 195 ? 66.390 166.964 -12.854 1.00 23.61 194 ALA B C 1
ATOM 3320 O O . ALA B 1 195 ? 65.456 166.385 -13.404 1.00 22.41 194 ALA B O 1
ATOM 3322 N N . LEU B 1 196 ? 66.315 167.430 -11.611 1.00 23.05 195 LEU B N 1
ATOM 3323 C CA . LEU B 1 196 ? 65.173 167.108 -10.739 1.00 23.23 195 LEU B CA 1
ATOM 3324 C C . LEU B 1 196 ? 64.586 168.331 -10.062 1.00 24.23 195 LEU B C 1
ATOM 3325 O O . LEU B 1 196 ? 65.308 169.123 -9.453 1.00 24.22 195 LEU B O 1
ATOM 3330 N N . GLY B 1 197 ? 63.266 168.461 -10.167 1.00 24.06 196 GLY B N 1
ATOM 3331 C CA . GLY B 1 197 ? 62.533 169.541 -9.528 1.00 24.06 196 GLY B CA 1
ATOM 3332 C C . GLY B 1 197 ? 61.033 169.446 -9.702 1.00 24.46 196 GLY B C 1
ATOM 3333 O O . GLY B 1 197 ? 60.515 168.428 -10.117 1.00 25.20 196 GLY B O 1
ATOM 3334 N N . VAL B 1 198 ? 60.338 170.543 -9.409 1.00 24.57 197 VAL B N 1
ATOM 3335 C CA . VAL B 1 198 ? 58.892 170.627 -9.640 1.00 24.29 197 VAL B CA 1
ATOM 3336 C C . VAL B 1 198 ? 58.718 171.075 -11.083 1.00 24.31 197 VAL B C 1
ATOM 3337 O O . VAL B 1 198 ? 59.207 172.119 -11.475 1.00 24.09 197 VAL B O 1
ATOM 3341 N N . PRO B 1 199 ? 58.068 170.250 -11.908 1.00 24.73 198 PRO B N 1
ATOM 3342 C CA . PRO B 1 199 ? 57.972 170.631 -13.320 1.00 25.35 198 PRO B CA 1
ATOM 3343 C C . PRO B 1 199 ? 57.046 171.801 -13.572 1.00 25.74 198 PRO B C 1
ATOM 3344 O O . PRO B 1 199 ? 56.083 172.025 -12.827 1.00 24.45 198 PRO B O 1
ATOM 3348 N N . GLU B 1 200 ? 57.355 172.568 -14.601 1.00 27.08 199 GLU B N 1
ATOM 3349 C CA . GLU B 1 200 ? 56.377 173.517 -15.115 1.00 28.87 199 GLU B CA 1
ATOM 3350 C C . GLU B 1 2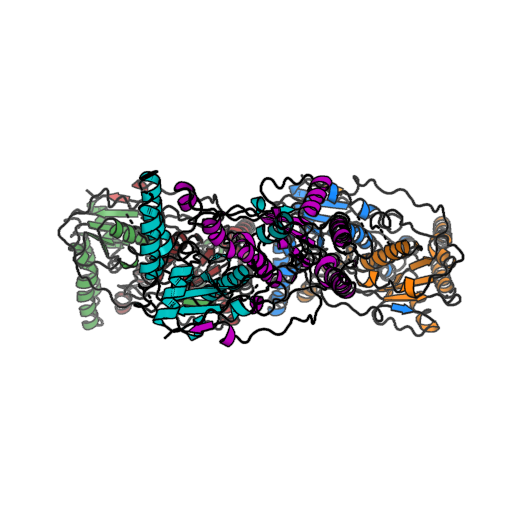00 ? 55.259 172.699 -15.723 1.00 29.55 199 GLU B C 1
ATOM 3351 O O . GLU B 1 200 ? 55.405 171.499 -15.924 1.00 30.54 199 GLU B O 1
ATOM 3357 N N . ASP B 1 201 ? 54.129 173.349 -15.978 1.00 31.19 200 ASP B N 1
ATOM 3358 C CA . ASP B 1 201 ? 52.983 172.699 -16.628 1.00 31.35 200 ASP B CA 1
ATOM 3359 C C . ASP B 1 201 ? 53.155 172.708 -18.148 1.00 30.80 200 ASP B C 1
ATOM 3360 O O . ASP B 1 201 ? 53.952 173.467 -18.685 1.00 30.78 200 ASP B O 1
ATOM 3365 N N . ASN B 1 202 ? 52.409 171.847 -18.827 1.00 30.76 201 ASN B N 1
ATOM 3366 C CA . ASN B 1 202 ? 52.205 171.926 -20.278 1.00 31.05 201 ASN B CA 1
ATOM 3367 C C . ASN B 1 202 ? 53.497 171.717 -21.036 1.00 30.21 201 ASN B C 1
ATOM 3368 O O . ASN B 1 202 ? 53.835 172.488 -21.939 1.00 30.77 201 ASN B O 1
ATOM 3373 N N . LEU B 1 203 ? 54.219 170.682 -20.624 1.00 28.79 202 LEU B N 1
ATOM 3374 C CA . LEU B 1 203 ? 55.472 170.306 -21.234 1.00 28.07 202 LEU B CA 1
ATOM 3375 C C . LEU B 1 203 ? 55.160 169.340 -22.382 1.00 27.87 202 LEU B C 1
ATOM 3376 O O . LEU B 1 203 ? 54.139 168.657 -22.384 1.00 26.55 202 LEU B O 1
ATOM 3381 N N . LYS B 1 204 ? 56.063 169.293 -23.343 1.00 26.27 203 LYS B N 1
ATOM 3382 C CA . LYS B 1 204 ? 55.854 168.515 -24.531 1.00 26.83 203 LYS B CA 1
ATOM 3383 C C . LYS B 1 204 ? 56.837 167.350 -24.646 1.00 26.37 203 LYS B C 1
ATOM 3384 O O . LYS B 1 204 ? 58.009 167.444 -24.223 1.00 25.93 203 LYS B O 1
ATOM 3386 N N . SER B 1 205 ? 56.329 166.276 -25.247 1.00 26.05 204 SER B N 1
ATOM 3387 C CA . SER B 1 205 ? 57.080 165.087 -25.543 1.00 25.49 204 SER B CA 1
ATOM 3388 C C . SER B 1 205 ? 56.788 164.664 -26.996 1.00 25.25 204 SER B C 1
ATOM 3389 O O . SER B 1 205 ? 55.681 164.862 -27.495 1.00 23.85 204 SER B O 1
ATOM 3392 N N . PRO B 1 206 ? 57.771 164.041 -27.669 1.00 24.76 205 PRO B N 1
ATOM 3393 C CA . PRO B 1 206 ? 57.508 163.511 -28.989 1.00 25.24 205 PRO B CA 1
ATOM 3394 C C . PRO B 1 206 ? 56.557 162.321 -28.956 1.00 25.10 205 PRO B C 1
ATOM 3395 O O . PRO B 1 206 ? 56.453 161.644 -27.935 1.00 25.27 205 PRO B O 1
ATOM 3399 N N . SER B 1 207 ? 55.910 162.034 -30.084 1.00 25.02 206 SER B N 1
ATOM 3400 C CA . SER B 1 207 ? 54.980 160.923 -30.152 1.00 25.16 206 SER B CA 1
ATOM 3401 C C . SER B 1 207 ? 55.733 159.623 -30.026 1.00 24.89 206 SER B C 1
ATOM 3402 O O . SER B 1 207 ? 56.931 159.539 -30.342 1.00 25.53 206 SER B O 1
ATOM 3405 N N . LYS B 1 208 ? 55.027 158.615 -29.526 1.00 24.96 207 LYS B N 1
ATOM 3406 C CA . LYS B 1 208 ? 55.614 157.290 -29.362 1.00 24.09 207 LYS B CA 1
ATOM 3407 C C . LYS B 1 208 ? 55.001 156.323 -30.354 1.00 24.41 207 LYS B C 1
ATOM 3408 O O . LYS B 1 208 ? 53.954 156.589 -30.927 1.00 24.28 207 LYS B O 1
ATOM 3414 N N . LYS B 1 209 ? 55.690 155.209 -30.525 1.00 24.22 208 LYS B N 1
ATOM 3415 C CA . LYS B 1 209 ? 55.257 154.125 -31.389 1.00 24.14 208 LYS B CA 1
ATOM 3416 C C . LYS B 1 209 ? 53.978 153.524 -30.835 1.00 24.58 208 LYS B C 1
ATOM 3417 O O . LYS B 1 209 ? 53.830 153.409 -29.605 1.00 24.22 208 LYS B O 1
ATOM 3423 N N . PRO B 1 210 ? 53.052 153.142 -31.733 1.00 25.65 209 PRO B N 1
ATOM 3424 C CA . PRO B 1 210 ? 51.879 152.441 -31.262 1.00 26.23 209 PRO B CA 1
ATOM 3425 C C . PRO B 1 210 ? 52.294 151.135 -30.639 1.00 26.11 209 PRO B C 1
ATOM 3426 O O . PRO B 1 210 ? 53.294 150.509 -31.052 1.00 26.22 209 PRO B O 1
ATOM 3430 N N . VAL B 1 211 ? 51.534 150.710 -29.646 1.00 26.39 210 VAL B N 1
ATOM 3431 C CA A VAL B 1 211 ? 51.923 149.516 -28.911 0.50 26.49 210 VAL B CA 1
ATOM 3432 C CA B VAL B 1 211 ? 51.868 149.486 -28.914 0.50 26.77 210 VAL B CA 1
ATOM 3433 C C . VAL B 1 211 ? 52.030 148.315 -29.863 1.00 26.90 210 VAL B C 1
ATOM 3434 O O . VAL B 1 211 ? 52.926 147.484 -29.733 1.00 26.50 210 VAL B O 1
ATOM 3441 N N . GLU B 1 212 ? 51.168 148.260 -30.860 1.00 28.37 211 GLU B N 1
ATOM 3442 C CA . GLU B 1 212 ? 51.176 147.165 -31.786 1.00 29.11 211 GLU B CA 1
ATOM 3443 C C . GLU B 1 212 ? 52.462 147.123 -32.620 1.00 29.21 211 GLU B C 1
ATOM 3444 O O . GLU B 1 212 ? 52.849 146.075 -33.125 1.00 29.44 211 GLU B O 1
ATOM 3450 N N . GLU B 1 213 ? 53.156 148.248 -32.758 1.00 29.06 212 GLU B N 1
ATOM 3451 C CA . GLU B 1 213 ? 54.414 148.262 -33.514 1.00 28.98 212 GLU B CA 1
ATOM 3452 C C . GLU B 1 213 ? 55.575 147.601 -32.767 1.00 28.13 212 GLU B C 1
ATOM 3453 O O . GLU B 1 213 ? 56.515 147.045 -33.379 1.00 28.73 212 GLU B O 1
ATOM 3459 N N . ILE B 1 214 ? 55.541 147.676 -31.444 1.00 26.36 213 ILE B N 1
ATOM 3460 C CA . ILE B 1 214 ? 56.674 147.252 -30.630 1.00 25.54 213 ILE B CA 1
ATOM 3461 C C . ILE B 1 214 ? 56.495 145.850 -30.059 1.00 25.15 213 ILE B C 1
ATOM 3462 O O . ILE B 1 214 ? 57.189 145.482 -29.110 1.00 25.71 213 ILE B O 1
ATOM 3467 N N . CYS B 1 215 ? 55.596 145.059 -30.643 1.00 25.48 214 CYS B N 1
ATOM 3468 C CA . CYS B 1 215 ? 55.451 143.697 -30.202 1.00 25.02 214 CYS B CA 1
ATOM 3469 C C . CYS B 1 215 ? 54.942 142.763 -31.271 1.00 24.82 214 CYS B C 1
ATOM 3470 O O . CYS B 1 215 ? 54.303 143.182 -32.238 1.00 24.78 214 CYS B O 1
ATOM 3473 N N . THR B 1 216 ? 55.216 141.487 -31.040 1.00 24.83 215 THR B N 1
ATOM 3474 C CA . THR B 1 216 ? 54.711 140.413 -31.879 1.00 24.82 215 THR B CA 1
ATOM 3475 C C . THR B 1 216 ? 54.263 139.267 -30.966 1.00 24.80 215 THR B C 1
ATOM 3476 O O . THR B 1 216 ? 55.051 138.760 -30.187 1.00 25.34 215 THR B O 1
ATOM 3480 N N . PHE B 1 217 ? 52.992 138.877 -31.058 1.00 25.28 216 PHE B N 1
ATOM 3481 C CA . PHE B 1 217 ? 52.497 137.719 -30.331 1.00 25.88 216 PHE B CA 1
ATOM 3482 C C . PHE B 1 217 ? 52.602 136.472 -31.210 1.00 26.80 216 PHE B C 1
ATOM 3483 O O . PHE B 1 217 ? 51.894 136.347 -32.209 1.00 27.33 216 PHE B O 1
ATOM 3491 N N . ILE B 1 218 ? 53.485 135.548 -30.860 1.00 28.14 217 ILE B N 1
ATOM 3492 C CA . ILE B 1 218 ? 53.629 134.322 -31.649 1.00 29.27 217 ILE B CA 1
ATOM 3493 C C . ILE B 1 218 ? 52.391 133.462 -31.472 1.00 31.80 217 ILE B C 1
ATOM 3494 O O . ILE B 1 218 ? 51.957 133.220 -30.351 1.00 30.84 217 ILE B O 1
ATOM 3499 N N . LYS B 1 219 ? 51.829 132.995 -32.586 1.00 34.13 218 LYS B N 1
ATOM 3500 C CA . LYS B 1 219 ? 50.607 132.201 -32.547 1.00 36.54 218 LYS B CA 1
ATOM 3501 C C . LYS B 1 219 ? 50.991 130.741 -32.751 1.00 38.49 218 LYS B C 1
ATOM 3502 O O . LYS B 1 219 ? 51.778 130.467 -33.654 1.00 39.87 218 LYS B O 1
ATOM 3505 N N . GLY C 1 1 ? 41.509 84.376 -9.433 1.00 33.73 0 GLY C N 1
ATOM 3506 C CA . GLY C 1 1 ? 42.741 85.180 -9.549 1.00 33.01 0 GLY C CA 1
ATOM 3507 C C . GLY C 1 1 ? 43.495 85.120 -8.245 1.00 32.48 0 GLY C C 1
ATOM 3508 O O . GLY C 1 1 ? 42.945 84.719 -7.201 1.00 33.06 0 GLY C O 1
ATOM 3517 N N . GLU C 1 3 ? 46.257 87.523 -5.866 1.00 27.72 2 GLU C N 1
ATOM 3518 C CA . GLU C 1 3 ? 46.797 88.858 -5.631 1.00 27.33 2 GLU C CA 1
ATOM 3519 C C . GLU C 1 3 ? 48.321 88.827 -5.864 1.00 27.19 2 GLU C C 1
ATOM 3520 O O . GLU C 1 3 ? 48.946 87.789 -5.695 1.00 26.70 2 GLU C O 1
ATOM 3526 N N . LEU C 1 4 ? 48.891 89.959 -6.276 1.00 26.06 3 LEU C N 1
ATOM 3527 C CA . LEU C 1 4 ? 50.298 90.016 -6.714 1.00 25.92 3 LEU C CA 1
ATOM 3528 C C . LEU C 1 4 ? 51.275 89.551 -5.653 1.00 25.87 3 LEU C C 1
ATOM 3529 O O . LEU C 1 4 ? 52.122 88.710 -5.918 1.00 26.37 3 LEU C O 1
ATOM 3534 N N . GLN C 1 5 ? 51.236 90.173 -4.480 1.00 26.15 4 GLN C N 1
ATOM 3535 C CA . GLN C 1 5 ? 52.214 89.797 -3.442 1.00 25.96 4 GLN C CA 1
ATOM 3536 C C . GLN C 1 5 ? 52.088 88.324 -3.063 1.00 25.77 4 GLN C C 1
ATOM 3537 O O . GLN C 1 5 ? 53.077 87.654 -2.845 1.00 25.96 4 GLN C O 1
ATOM 3543 N N . ASP C 1 6 ? 50.866 87.813 -2.947 1.00 26.57 5 ASP C N 1
ATOM 3544 C CA . ASP C 1 6 ? 50.698 86.384 -2.667 1.00 26.60 5 ASP C CA 1
ATOM 3545 C C . ASP C 1 6 ? 51.469 85.518 -3.667 1.00 26.53 5 ASP C C 1
ATOM 3546 O O . ASP C 1 6 ? 52.201 84.571 -3.296 1.00 26.45 5 ASP C O 1
ATOM 3551 N N . THR C 1 7 ? 51.354 85.848 -4.944 1.00 26.50 6 THR C N 1
ATOM 3552 C CA A THR C 1 7 ? 52.080 85.094 -5.988 0.50 26.16 6 THR C CA 1
ATOM 3553 C CA B THR C 1 7 ? 52.065 85.103 -5.977 0.50 26.34 6 THR C CA 1
ATOM 3554 C C . THR C 1 7 ? 53.579 85.225 -5.814 1.00 26.23 6 THR C C 1
ATOM 3555 O O . THR C 1 7 ? 54.307 84.230 -5.879 1.00 26.36 6 THR C O 1
ATOM 3562 N N . ILE C 1 8 ? 54.037 86.455 -5.594 1.00 25.90 7 ILE C N 1
ATOM 3563 C CA . ILE C 1 8 ? 55.457 86.745 -5.464 1.00 25.76 7 ILE C CA 1
ATOM 3564 C C . ILE C 1 8 ? 56.082 85.932 -4.336 1.00 26.36 7 ILE C C 1
ATOM 3565 O O . ILE C 1 8 ? 57.151 85.354 -4.509 1.00 25.07 7 ILE C O 1
ATOM 3570 N N . PHE C 1 9 ? 55.402 85.869 -3.200 1.00 26.76 8 PHE C N 1
ATOM 3571 C CA . PHE C 1 9 ? 55.966 85.180 -2.027 1.00 27.56 8 PHE C CA 1
ATOM 3572 C C . PHE C 1 9 ? 55.641 83.691 -2.005 1.00 27.78 8 PHE C C 1
ATOM 3573 O O . PHE C 1 9 ? 56.246 82.956 -1.249 1.00 28.70 8 PHE C O 1
ATOM 3581 N N . LYS C 1 10 ? 54.726 83.238 -2.848 1.00 28.33 9 LYS C N 1
ATOM 3582 C CA . LYS C 1 10 ? 54.485 81.801 -3.031 1.00 28.69 9 LYS C CA 1
ATOM 3583 C C . LYS C 1 10 ? 55.565 81.168 -3.934 1.00 29.01 9 LYS C C 1
ATOM 3584 O O . LYS C 1 10 ? 55.863 79.975 -3.844 1.00 28.86 9 LYS C O 1
ATOM 3590 N N . ARG C 1 11 ? 56.129 81.974 -4.811 1.00 27.26 10 ARG C N 1
ATOM 3591 C CA . ARG C 1 11 ? 57.088 81.484 -5.794 1.00 27.04 10 ARG C CA 1
ATOM 3592 C C . ARG C 1 11 ? 58.284 80.807 -5.146 1.00 26.67 10 ARG C C 1
ATOM 3593 O O . ARG C 1 11 ? 58.967 81.389 -4.322 1.00 27.36 10 ARG C O 1
ATOM 3601 N N . GLN C 1 12 ? 58.539 79.572 -5.555 1.00 25.79 11 GLN C N 1
ATOM 3602 C CA . GLN C 1 12 ? 59.773 78.892 -5.271 1.00 25.33 11 GLN C CA 1
ATOM 3603 C C . GLN C 1 12 ? 60.320 78.235 -6.552 1.00 23.74 11 GLN C C 1
ATOM 3604 O O . GLN C 1 12 ? 59.619 78.142 -7.561 1.00 24.48 11 GLN C O 1
ATOM 3610 N N . SER C 1 13 ? 61.557 77.766 -6.508 1.00 23.84 12 SER C N 1
ATOM 3611 C CA . SER C 1 13 ? 62.072 76.889 -7.561 1.00 23.74 12 SER C CA 1
ATOM 3612 C C . SER C 1 13 ? 61.581 75.470 -7.346 1.00 24.53 12 SER C C 1
ATOM 3613 O O . SER C 1 13 ? 62.038 74.769 -6.428 1.00 24.21 12 SER C O 1
ATOM 3616 N N . VAL C 1 14 ? 60.649 75.058 -8.195 1.00 24.28 13 VAL C N 1
ATOM 3617 C CA . VAL C 1 14 ? 60.009 73.761 -8.084 1.00 24.63 13 VAL C CA 1
ATOM 3618 C C . VAL C 1 14 ? 60.796 72.688 -8.834 1.00 24.87 13 VAL C C 1
ATOM 3619 O O . VAL C 1 14 ? 60.964 72.765 -10.051 1.00 24.28 13 VAL C O 1
ATOM 3623 N N . ARG C 1 15 ? 61.245 71.673 -8.087 1.00 25.28 14 ARG C N 1
ATOM 3624 C CA . ARG C 1 15 ? 62.061 70.599 -8.668 1.00 25.80 14 ARG C CA 1
ATOM 3625 C C . ARG C 1 15 ? 61.442 69.214 -8.491 1.00 26.08 14 ARG C C 1
ATOM 3626 O O . ARG C 1 15 ? 62.041 68.213 -8.867 1.00 26.73 14 ARG C O 1
ATOM 3634 N N . LYS C 1 16 ? 60.223 69.175 -7.959 1.00 26.13 15 LYS C N 1
ATOM 3635 C CA . LYS C 1 16 ? 59.456 67.950 -7.826 1.00 26.75 15 LYS C CA 1
ATOM 3636 C C . LYS C 1 16 ? 58.030 68.317 -8.152 1.00 25.75 15 LYS C C 1
ATOM 3637 O O . LYS C 1 16 ? 57.531 69.361 -7.737 1.00 25.03 15 LYS C O 1
ATOM 3640 N N . PHE C 1 17 ? 57.379 67.444 -8.909 1.00 26.98 16 PHE C N 1
ATOM 3641 C CA . PHE C 1 17 ? 56.095 67.722 -9.503 1.00 26.65 16 PHE C CA 1
ATOM 3642 C C . PHE C 1 17 ? 55.127 66.570 -9.322 1.00 27.89 16 PHE C C 1
ATOM 3643 O O . PHE C 1 17 ? 55.515 65.396 -9.290 1.00 27.51 16 PHE C O 1
ATOM 3651 N N . LYS C 1 18 ? 53.852 66.916 -9.222 1.00 28.94 17 LYS C N 1
ATOM 3652 C CA . LYS C 1 18 ? 52.811 65.918 -9.142 1.00 30.95 17 LYS C CA 1
ATOM 3653 C C . LYS C 1 18 ? 52.508 65.381 -10.537 1.00 32.02 17 LYS C C 1
ATOM 3654 O O . LYS C 1 18 ? 52.962 65.912 -11.545 1.00 32.51 17 LYS C O 1
ATOM 3660 N N . ASN C 1 19 ? 51.731 64.315 -10.590 1.00 33.73 18 ASN C N 1
ATOM 3661 C CA . ASN C 1 19 ? 51.408 63.694 -11.864 1.00 34.89 18 ASN C CA 1
ATOM 3662 C C . ASN C 1 19 ? 50.104 64.304 -12.375 1.00 35.03 18 ASN C C 1
ATOM 3663 O O . ASN C 1 19 ? 49.041 63.708 -12.255 1.00 35.01 18 ASN C O 1
ATOM 3668 N N . GLN C 1 20 ? 50.198 65.529 -12.898 1.00 34.55 19 GLN C N 1
ATOM 3669 C CA . GLN C 1 20 ? 49.051 66.239 -13.484 1.00 34.71 19 GLN C CA 1
ATOM 3670 C C . GLN C 1 20 ? 49.546 67.037 -14.675 1.00 33.92 19 GLN C C 1
ATOM 3671 O O . GLN C 1 20 ? 50.658 67.540 -14.653 1.00 34.16 19 GLN C O 1
ATOM 3677 N N . ASP C 1 21 ? 48.730 67.160 -15.710 1.00 33.79 20 ASP C N 1
ATOM 3678 C CA . ASP C 1 21 ? 49.146 67.893 -16.907 1.00 33.03 20 ASP C CA 1
ATOM 3679 C C . ASP C 1 21 ? 48.869 69.386 -16.728 1.00 31.39 20 ASP C C 1
ATOM 3680 O O . ASP C 1 21 ? 48.182 69.802 -15.778 1.00 31.82 20 ASP C O 1
ATOM 3685 N N . VAL C 1 22 ? 49.457 70.164 -17.633 1.00 30.11 21 VAL C N 1
ATOM 3686 C CA . VAL C 1 22 ? 49.283 71.604 -17.738 1.00 28.70 21 VAL C CA 1
ATOM 3687 C C . VAL C 1 22 ? 48.619 71.870 -19.081 1.00 28.51 21 VAL C C 1
ATOM 3688 O O . VAL C 1 22 ? 49.164 71.492 -20.117 1.00 28.12 21 VAL C O 1
ATOM 3692 N N . SER C 1 23 ? 47.451 72.520 -19.081 1.00 27.87 22 SER C N 1
ATOM 3693 C CA . SER C 1 23 ? 46.734 72.771 -20.335 1.00 27.41 22 SER C CA 1
ATOM 3694 C C . SER C 1 23 ? 47.456 73.780 -21.202 1.00 27.22 22 SER C C 1
ATOM 3695 O O . SER C 1 23 ? 48.035 74.762 -20.710 1.00 25.95 22 SER C O 1
ATOM 3698 N N . ASP C 1 24 ? 47.415 73.536 -22.507 1.00 27.32 23 ASP C N 1
ATOM 3699 C CA . ASP C 1 24 ? 47.966 74.474 -23.473 1.00 27.21 23 ASP C CA 1
ATOM 3700 C C . ASP C 1 24 ? 47.398 75.872 -23.285 1.00 25.78 23 ASP C C 1
ATOM 3701 O O . ASP C 1 24 ? 48.073 76.879 -23.429 1.00 24.05 23 ASP C O 1
ATOM 3706 N N . GLU C 1 25 ? 46.115 75.941 -22.977 1.00 25.49 24 GLU C N 1
ATOM 3707 C CA A GLU C 1 25 ? 45.448 77.220 -22.804 0.50 25.34 24 GLU C CA 1
ATOM 3708 C CA B GLU C 1 25 ? 45.470 77.234 -22.815 0.50 25.67 24 GLU C CA 1
ATOM 3709 C C . GLU C 1 25 ? 46.012 77.971 -21.603 1.00 24.84 24 GLU C C 1
ATOM 3710 O O . GLU C 1 25 ? 46.199 79.172 -21.665 1.00 25.03 24 GLU C O 1
ATOM 3721 N N . ASP C 1 26 ? 46.288 77.260 -20.515 1.00 24.09 25 ASP C N 1
ATOM 3722 C CA . ASP C 1 26 ? 46.937 77.902 -19.375 1.00 23.30 25 ASP C CA 1
ATOM 3723 C C . ASP C 1 26 ? 48.342 78.402 -19.758 1.00 23.70 25 ASP C C 1
ATOM 3724 O O . ASP C 1 26 ? 48.732 79.505 -19.395 1.00 23.97 25 ASP C O 1
ATOM 3729 N N . ILE C 1 27 ? 49.087 77.596 -20.505 1.00 23.09 26 ILE C N 1
ATOM 3730 C CA . ILE C 1 27 ? 50.445 77.987 -20.919 1.00 23.21 26 ILE C CA 1
ATOM 3731 C C . ILE C 1 27 ? 50.371 79.219 -21.797 1.00 22.69 26 ILE C C 1
ATOM 3732 O O . ILE C 1 27 ? 51.173 80.138 -21.626 1.00 23.87 26 ILE C O 1
ATOM 3737 N N . LEU C 1 28 ? 49.438 79.273 -22.749 1.00 22.78 27 LEU C N 1
ATOM 3738 C CA A LEU C 1 28 ? 49.239 80.503 -23.541 0.50 22.60 27 LEU C CA 1
ATOM 3739 C CA B LEU C 1 28 ? 49.245 80.485 -23.544 0.50 22.66 27 LEU C CA 1
ATOM 3740 C C . LEU C 1 28 ? 48.988 81.721 -22.660 1.00 23.08 27 LEU C C 1
ATOM 3741 O O . LEU C 1 28 ? 49.438 82.812 -22.975 1.00 23.94 27 LEU C O 1
ATOM 3750 N N . LYS C 1 29 ? 48.287 81.556 -21.543 1.00 23.51 28 LYS C N 1
ATOM 3751 C CA . LYS C 1 29 ? 48.075 82.705 -20.642 1.00 24.48 28 LYS C CA 1
ATOM 3752 C C . LYS C 1 29 ? 49.377 83.208 -20.023 1.00 24.06 28 LYS C C 1
ATOM 3753 O O . LYS C 1 29 ? 49.600 84.418 -19.885 1.00 23.27 28 LYS C O 1
ATOM 3765 N N . ILE C 1 31 ? 52.305 82.880 -21.402 1.00 23.34 30 ILE C N 1
ATOM 3766 C CA . ILE C 1 31 ? 53.096 83.463 -22.480 1.00 23.41 30 ILE C CA 1
ATOM 3767 C C . ILE C 1 31 ? 52.619 84.883 -22.811 1.00 24.07 30 ILE C C 1
ATOM 3768 O O . ILE C 1 31 ? 53.436 85.789 -23.067 1.00 23.82 30 ILE C O 1
ATOM 3773 N N . LYS C 1 32 ? 51.298 85.089 -22.802 1.00 24.56 31 LYS C N 1
ATOM 3774 C CA A LYS C 1 32 ? 50.738 86.408 -23.049 0.50 24.84 31 LYS C CA 1
ATOM 3775 C CA B LYS C 1 32 ? 50.742 86.402 -23.053 0.50 25.02 31 LYS C CA 1
ATOM 3776 C C . LYS C 1 32 ? 51.251 87.360 -21.981 1.00 24.32 31 LYS C C 1
ATOM 3777 O O . LYS C 1 32 ? 51.612 88.486 -22.275 1.00 22.97 31 LYS C O 1
ATOM 3788 N N . ALA C 1 33 ? 51.284 86.868 -20.736 1.00 23.90 32 ALA C N 1
ATOM 3789 C CA . ALA C 1 33 ? 51.807 87.639 -19.608 1.00 23.53 32 ALA C CA 1
ATOM 3790 C C . ALA C 1 33 ? 53.271 87.984 -19.810 1.00 23.15 32 ALA C C 1
ATOM 3791 O O . ALA C 1 33 ? 53.687 89.142 -19.622 1.00 23.16 32 ALA C O 1
ATOM 3793 N N . ALA C 1 34 ? 54.069 86.981 -20.149 1.00 22.45 33 ALA C N 1
ATOM 3794 C CA . ALA C 1 34 ? 55.480 87.175 -20.509 1.00 22.24 33 ALA C CA 1
ATOM 3795 C C . ALA C 1 34 ? 55.646 88.250 -21.564 1.00 23.87 33 ALA C C 1
ATOM 3796 O O . ALA C 1 34 ? 56.533 89.113 -21.474 1.00 24.44 33 ALA C O 1
ATOM 3798 N N . GLY C 1 35 ? 54.787 88.219 -22.573 1.00 24.53 34 GLY C N 1
ATOM 3799 C CA . GLY C 1 35 ? 54.933 89.106 -23.718 1.00 24.81 34 GLY C CA 1
ATOM 3800 C C . GLY C 1 35 ? 54.603 90.554 -23.391 1.00 24.36 34 GLY C C 1
ATOM 3801 O O . GLY C 1 35 ? 54.867 91.443 -24.192 1.00 25.40 34 GLY C O 1
ATOM 3802 N N . ALA C 1 36 ? 54.010 90.771 -22.218 1.00 23.78 35 ALA C N 1
ATOM 3803 C CA . ALA C 1 36 ? 53.682 92.112 -21.734 1.00 24.12 35 ALA C CA 1
ATOM 3804 C C . ALA C 1 36 ? 54.814 92.736 -20.928 1.00 24.78 35 ALA C C 1
ATOM 3805 O O . ALA C 1 36 ? 54.705 93.876 -20.505 1.00 24.58 35 ALA C O 1
ATOM 3807 N N . ALA C 1 37 ? 55.909 92.003 -20.714 1.00 24.87 36 ALA C N 1
ATOM 3808 C CA . ALA C 1 37 ? 57.040 92.514 -19.974 1.00 24.43 36 ALA C CA 1
ATOM 3809 C C . ALA C 1 37 ? 57.669 93.704 -20.690 1.00 24.74 36 ALA C C 1
ATOM 3810 O O . ALA C 1 37 ? 57.587 93.806 -21.923 1.00 24.96 36 ALA C O 1
ATOM 3812 N N . PRO C 1 38 ? 58.356 94.578 -19.934 1.00 24.01 37 PRO C N 1
ATOM 3813 C CA . PRO C 1 38 ? 59.037 95.664 -20.608 1.00 23.98 37 PRO C CA 1
ATOM 3814 C C . PRO C 1 38 ? 60.315 95.088 -21.237 1.00 24.18 37 PRO C C 1
ATOM 3815 O O . PRO C 1 38 ? 60.781 94.015 -20.843 1.00 22.98 37 PRO C O 1
ATOM 3819 N N . SER C 1 39 ? 60.834 95.790 -22.219 1.00 23.70 38 SER C N 1
ATOM 3820 C CA . SER C 1 39 ? 62.073 95.406 -22.859 1.00 23.85 38 SER C CA 1
ATOM 3821 C C . SER C 1 39 ? 62.726 96.591 -23.532 1.00 24.57 38 SER C C 1
ATOM 3822 O O . SER C 1 39 ? 62.040 97.487 -24.063 1.00 24.01 38 SER C O 1
ATOM 3825 N N . GLY C 1 40 ? 64.048 96.541 -23.584 1.00 24.30 39 GLY C N 1
ATOM 3826 C CA . GLY C 1 40 ? 64.831 97.605 -24.171 1.00 25.97 39 GLY C CA 1
ATOM 3827 C C . GLY C 1 40 ? 64.394 97.907 -25.583 1.00 25.53 39 GLY C C 1
ATOM 3828 O O . GLY C 1 40 ? 64.324 97.002 -26.436 1.00 26.16 39 GLY C O 1
ATOM 3829 N N . LYS C 1 41 ? 64.059 99.170 -25.814 1.00 25.86 40 LYS C N 1
ATOM 3830 C CA . LYS C 1 41 ? 63.565 99.629 -27.113 1.00 26.80 40 LYS C CA 1
ATOM 3831 C C . LYS C 1 41 ? 62.450 98.739 -27.666 1.00 26.44 40 LYS C C 1
ATOM 3832 O O . LYS C 1 41 ? 62.248 98.624 -28.866 1.00 24.66 40 LYS C O 1
ATOM 3838 N N . ASN C 1 42 ? 61.674 98.164 -26.758 1.00 26.25 41 ASN C N 1
ATOM 3839 C CA . ASN C 1 42 ? 60.564 97.279 -27.119 1.00 26.04 41 ASN C CA 1
ATOM 3840 C C . ASN C 1 42 ? 60.986 96.103 -27.992 1.00 25.65 41 ASN C C 1
ATOM 3841 O O . ASN C 1 42 ? 60.203 95.599 -28.807 1.00 25.11 41 ASN C O 1
ATOM 3846 N N . ILE C 1 43 ? 62.218 95.636 -27.812 1.00 24.92 42 ILE C N 1
ATOM 3847 C CA . ILE C 1 43 ? 62.740 94.544 -28.633 1.00 26.02 42 ILE C CA 1
ATOM 3848 C C . ILE C 1 43 ? 61.970 93.233 -28.451 1.00 25.64 42 ILE C C 1
ATOM 3849 O O . ILE C 1 43 ? 61.917 92.407 -29.368 1.00 25.18 42 ILE C O 1
ATOM 3854 N N . GLN C 1 44 ? 61.385 93.027 -27.272 1.00 25.55 43 GLN C N 1
ATOM 3855 C CA . GLN C 1 44 ? 60.628 91.804 -26.986 1.00 26.16 43 GLN C CA 1
ATOM 3856 C C . GLN C 1 44 ? 61.390 90.560 -27.422 1.00 25.28 43 GLN C C 1
ATOM 3857 O O . GLN C 1 44 ? 60.909 89.743 -28.217 1.00 24.52 43 GLN C O 1
ATOM 3863 N N . ASN C 1 45 ? 62.612 90.447 -26.895 1.00 25.14 44 ASN C N 1
ATOM 3864 C CA . ASN C 1 45 ? 63.601 89.437 -27.320 1.00 24.36 44 ASN C CA 1
ATOM 3865 C C . ASN C 1 45 ? 63.329 88.089 -26.651 1.00 25.08 44 ASN C C 1
ATOM 3866 O O . ASN C 1 45 ? 64.103 87.606 -25.812 1.00 25.66 44 ASN C O 1
ATOM 3871 N N . TRP C 1 46 ? 62.199 87.505 -27.023 1.00 24.36 45 TRP C N 1
ATOM 3872 C CA . TRP C 1 46 ? 61.756 86.246 -26.418 1.00 24.92 45 TRP C CA 1
ATOM 3873 C C . TRP C 1 46 ? 60.886 85.416 -27.338 1.00 24.37 45 TRP C C 1
ATOM 3874 O O . TRP C 1 46 ? 60.104 85.939 -28.127 1.00 24.39 45 TRP C O 1
ATOM 3885 N N . HIS C 1 47 ? 61.060 84.101 -27.252 1.00 24.39 46 HIS C N 1
ATOM 3886 C CA . HIS C 1 47 ? 60.217 83.153 -27.952 1.00 24.03 46 HIS C CA 1
ATOM 3887 C C . HIS C 1 47 ? 60.147 81.840 -27.139 1.00 23.79 46 HIS C C 1
ATOM 3888 O O . HIS C 1 47 ? 61.159 81.207 -26.860 1.00 24.45 46 HIS C O 1
ATOM 3895 N N . PHE C 1 48 ? 58.956 81.457 -26.738 1.00 23.23 47 PHE C N 1
ATOM 3896 C CA . PHE C 1 48 ? 58.768 80.316 -25.875 1.00 22.73 47 PHE C CA 1
ATOM 3897 C C . PHE C 1 48 ? 58.417 79.072 -26.679 1.00 23.49 47 PHE C C 1
ATOM 3898 O O . PHE C 1 48 ? 57.379 79.053 -27.320 1.00 22.87 47 PHE C O 1
ATOM 3906 N N . VAL C 1 49 ? 59.265 78.043 -26.619 1.00 22.51 48 VAL C N 1
ATOM 3907 C CA . VAL C 1 49 ? 59.007 76.758 -27.300 1.00 22.89 48 VAL C CA 1
ATOM 3908 C C . VAL C 1 49 ? 58.526 75.800 -26.218 1.00 23.40 48 VAL C C 1
ATOM 3909 O O . VAL C 1 49 ? 59.295 75.410 -25.341 1.00 24.92 48 VAL C O 1
ATOM 3913 N N . VAL C 1 50 ? 57.229 75.478 -26.270 1.00 24.15 49 VAL C N 1
ATOM 3914 C CA . VAL C 1 50 ? 56.558 74.602 -25.293 1.00 22.74 49 VAL C CA 1
ATOM 3915 C C . VAL C 1 50 ? 56.595 73.151 -25.777 1.00 23.31 49 VAL C C 1
ATOM 3916 O O . VAL C 1 50 ? 56.064 72.805 -26.847 1.00 22.64 49 VAL C O 1
ATOM 3920 N N . ILE C 1 51 ? 57.197 72.283 -24.966 1.00 23.63 50 ILE C N 1
ATOM 3921 C CA . ILE C 1 51 ? 57.401 70.893 -25.307 1.00 23.09 50 ILE C CA 1
ATOM 3922 C C . ILE C 1 51 ? 56.734 69.983 -24.273 1.00 23.73 50 ILE C C 1
ATOM 3923 O O . ILE C 1 51 ? 57.034 70.094 -23.082 1.00 21.83 50 ILE C O 1
ATOM 3928 N N . LYS C 1 52 ? 55.866 69.084 -24.738 1.00 24.10 51 LYS C N 1
ATOM 3929 C CA . LYS C 1 52 ? 55.295 68.005 -23.903 1.00 26.20 51 LYS C CA 1
ATOM 3930 C C . LYS C 1 52 ? 55.727 66.586 -24.362 1.00 28.08 51 LYS C C 1
ATOM 3931 O O . LYS C 1 52 ? 55.578 65.595 -23.629 1.00 29.72 51 LYS C O 1
ATOM 3937 N N . ARG C 1 53 ? 56.323 66.501 -25.540 1.00 28.60 52 ARG C N 1
ATOM 3938 C CA . ARG C 1 53 ? 56.720 65.240 -26.133 1.00 29.83 52 ARG C CA 1
ATOM 3939 C C . ARG C 1 53 ? 57.885 64.632 -25.366 1.00 28.11 52 ARG C C 1
ATOM 3940 O O . ARG C 1 53 ? 58.978 65.221 -25.350 1.00 28.56 52 ARG C O 1
ATOM 3948 N N . ARG C 1 54 ? 57.687 63.473 -24.741 1.00 27.85 53 ARG C N 1
ATOM 3949 C CA . ARG C 1 54 ? 58.740 62.897 -23.884 1.00 27.56 53 ARG C CA 1
ATOM 3950 C C . ARG C 1 54 ? 59.989 62.571 -24.690 1.00 27.13 53 ARG C C 1
ATOM 3951 O O . ARG C 1 54 ? 61.100 62.708 -24.189 1.00 27.32 53 ARG C O 1
ATOM 3959 N N . ASP C 1 55 ? 59.814 62.109 -25.925 1.00 27.24 54 ASP C N 1
ATOM 3960 C CA . ASP C 1 55 ? 60.979 61.686 -26.680 1.00 27.37 54 ASP C CA 1
ATOM 3961 C C . ASP C 1 55 ? 61.879 62.871 -26.959 1.00 26.29 54 ASP C C 1
ATOM 3962 O O . ASP C 1 55 ? 63.096 62.698 -26.939 1.00 25.00 54 ASP C O 1
ATOM 3967 N N . LEU C 1 56 ? 61.315 64.066 -27.170 1.00 24.91 55 LEU C N 1
ATOM 3968 C CA . LEU C 1 56 ? 62.155 65.235 -27.410 1.00 25.20 55 LEU C CA 1
ATOM 3969 C C . LEU C 1 56 ? 62.830 65.740 -26.112 1.00 23.98 55 LEU C C 1
ATOM 3970 O O . LEU C 1 56 ? 63.998 66.154 -26.096 1.00 23.81 55 LEU C O 1
ATOM 3983 N N . GLU C 1 58 ? 63.718 63.813 -23.746 1.00 24.51 57 GLU C N 1
ATOM 3984 C CA . GLU C 1 58 ? 64.761 62.830 -23.494 1.00 24.41 57 GLU C CA 1
ATOM 3985 C C . GLU C 1 58 ? 65.935 63.018 -24.451 1.00 23.97 57 GLU C C 1
ATOM 3986 O O . GLU C 1 58 ? 67.068 62.849 -24.049 1.00 24.57 57 GLU C O 1
ATOM 3992 N N . LYS C 1 59 ? 65.687 63.413 -25.699 1.00 23.75 58 LYS C N 1
ATOM 3993 C CA . LYS C 1 59 ? 66.814 63.693 -26.626 1.00 24.83 58 LYS C CA 1
ATOM 3994 C C . LYS C 1 59 ? 67.594 64.954 -26.237 1.00 24.45 58 LYS C C 1
ATOM 3995 O O . LYS C 1 59 ? 68.806 65.029 -26.440 1.00 24.07 58 LYS C O 1
ATOM 4001 N N . ILE C 1 60 ? 66.884 65.953 -25.715 1.00 24.28 59 ILE C N 1
ATOM 4002 C CA . ILE C 1 60 ? 67.513 67.137 -25.133 1.00 24.90 59 ILE C CA 1
ATOM 4003 C C . ILE C 1 60 ? 68.415 66.745 -23.946 1.00 25.33 59 ILE C C 1
ATOM 4004 O O . ILE C 1 60 ? 69.592 67.191 -23.848 1.00 24.91 59 ILE C O 1
ATOM 4009 N N . ALA C 1 61 ? 67.891 65.873 -23.091 1.00 24.72 60 ALA C N 1
ATOM 4010 C CA . ALA C 1 61 ? 68.650 65.399 -21.930 1.00 25.40 60 ALA C CA 1
ATOM 4011 C C . ALA C 1 61 ? 69.929 64.728 -22.438 1.00 25.48 60 ALA C C 1
ATOM 4012 O O . ALA C 1 61 ? 71.018 64.979 -21.905 1.00 26.58 60 ALA C O 1
ATOM 4014 N N . ASP C 1 62 ? 69.805 63.952 -23.520 1.00 25.89 61 ASP C N 1
ATOM 4015 C CA . ASP C 1 62 ? 70.953 63.264 -24.130 1.00 26.36 61 ASP C CA 1
ATOM 4016 C C . ASP C 1 62 ? 72.011 64.235 -24.664 1.00 26.40 61 ASP C C 1
ATOM 4017 O O . ASP C 1 62 ? 73.195 63.971 -24.537 1.00 26.00 61 ASP C O 1
ATOM 4022 N N . VAL C 1 63 ? 71.603 65.349 -25.277 1.00 25.59 62 VAL C N 1
ATOM 4023 C CA . VAL C 1 63 ? 72.596 66.248 -25.836 1.00 25.21 62 VAL C CA 1
ATOM 4024 C C . VAL C 1 63 ? 73.285 66.972 -24.681 1.00 23.90 62 VAL C C 1
ATOM 4025 O O . VAL C 1 63 ? 74.469 67.255 -24.746 1.00 22.42 62 VAL C O 1
ATOM 4029 N N . ILE C 1 64 ? 72.546 67.236 -23.613 1.00 23.23 63 ILE C N 1
ATOM 4030 C CA . ILE C 1 64 ? 73.149 67.890 -22.436 1.00 23.63 63 ILE C CA 1
ATOM 4031 C C . ILE C 1 64 ? 74.215 66.965 -21.795 1.00 24.23 63 ILE C C 1
ATOM 4032 O O . ILE C 1 64 ? 75.322 67.411 -21.455 1.00 26.04 63 ILE C O 1
ATOM 4037 N N . THR C 1 65 ? 73.883 65.688 -21.624 1.00 24.42 64 THR C N 1
ATOM 4038 C CA . THR C 1 65 ? 74.779 64.740 -20.941 1.00 24.23 64 THR C CA 1
ATOM 4039 C C . THR C 1 65 ? 75.958 64.405 -21.872 1.00 24.92 64 THR C C 1
ATOM 4040 O O . THR C 1 65 ? 77.096 64.224 -21.412 1.00 25.36 64 THR C O 1
ATOM 4044 N N . LYS C 1 66 ? 75.707 64.394 -23.181 1.00 24.83 65 LYS C N 1
ATOM 4045 C CA A LYS C 1 66 ? 76.772 64.184 -24.169 0.50 24.62 65 LYS C CA 1
ATOM 4046 C CA B LYS C 1 66 ? 76.775 64.176 -24.149 0.50 24.45 65 LYS C CA 1
ATOM 4047 C C . LYS C 1 66 ? 77.826 65.280 -24.091 1.00 24.36 65 LYS C C 1
ATOM 4048 O O . LYS C 1 66 ? 79.030 65.003 -24.073 1.00 23.61 65 LYS C O 1
ATOM 4059 N N . LYS C 1 67 ? 77.368 66.528 -24.101 1.00 24.57 66 LYS C N 1
ATOM 4060 C CA . LYS C 1 67 ? 78.255 67.671 -23.992 1.00 24.90 66 LYS C CA 1
ATOM 4061 C C . LYS C 1 67 ? 78.948 67.634 -22.626 1.00 25.12 66 LYS C C 1
ATOM 4062 O O . LYS C 1 67 ? 80.150 67.808 -22.544 1.00 23.69 66 LYS C O 1
ATOM 4068 N N . GLN C 1 68 ? 78.196 67.370 -21.561 1.00 24.17 67 GLN C N 1
ATOM 4069 C CA . GLN C 1 68 ? 78.813 67.276 -20.234 1.00 24.97 67 GLN C CA 1
ATOM 4070 C C . GLN C 1 68 ? 79.980 66.281 -20.207 1.00 24.96 67 GLN C C 1
ATOM 4071 O O . GLN C 1 68 ? 81.022 66.555 -19.640 1.00 25.19 67 GLN C O 1
ATOM 4077 N N . GLN C 1 69 ? 79.799 65.120 -20.816 1.00 24.94 68 GLN C N 1
ATOM 4078 C CA . GLN C 1 69 ? 80.793 64.076 -20.720 1.00 25.91 68 GLN C CA 1
ATOM 4079 C C . GLN C 1 69 ? 82.054 64.474 -21.497 1.00 25.71 68 GLN C C 1
ATOM 4080 O O . GLN C 1 69 ? 83.177 64.138 -21.109 1.00 25.31 68 GLN C O 1
ATOM 4086 N N . GLU C 1 70 ? 81.874 65.197 -22.591 1.00 25.09 69 GLU C N 1
ATOM 4087 C CA . GLU C 1 70 ? 83.017 65.721 -23.359 1.00 25.84 69 GLU C CA 1
ATOM 4088 C C . GLU C 1 70 ? 83.825 66.707 -22.493 1.00 24.81 69 GLU C C 1
ATOM 4089 O O . GLU C 1 70 ? 85.054 66.677 -22.490 1.00 26.01 69 GLU C O 1
ATOM 4095 N N . ILE C 1 71 ? 83.126 67.528 -21.720 1.00 24.35 70 ILE C N 1
ATOM 4096 C CA . ILE C 1 71 ? 83.778 68.441 -20.763 1.00 23.55 70 ILE C CA 1
ATOM 4097 C C . ILE C 1 71 ? 84.467 67.657 -19.629 1.00 23.18 70 ILE C C 1
ATOM 4098 O O . ILE C 1 71 ? 85.625 67.961 -19.263 1.00 23.69 70 ILE C O 1
ATOM 4103 N N . LEU C 1 72 ? 83.768 66.655 -19.086 1.00 23.24 71 LEU C N 1
ATOM 4104 C CA . LEU C 1 72 ? 84.296 65.798 -18.003 1.00 23.30 71 LEU C CA 1
ATOM 4105 C C . LEU C 1 72 ? 85.589 65.100 -18.380 1.00 23.50 71 LEU C C 1
ATOM 4106 O O . LEU C 1 72 ? 86.466 64.899 -17.544 1.00 25.70 71 LEU C O 1
ATOM 4111 N N . VAL C 1 73 ? 85.699 64.670 -19.633 1.00 24.87 72 VAL C N 1
ATOM 4112 C CA . VAL C 1 73 ? 86.921 64.028 -20.073 1.00 24.81 72 VAL C CA 1
ATOM 4113 C C . VAL C 1 73 ? 88.101 65.002 -19.992 1.00 25.19 72 VAL C C 1
ATOM 4114 O O . VAL C 1 73 ? 89.228 64.617 -19.663 1.00 25.81 72 VAL C O 1
ATOM 4118 N N . GLU C 1 74 ? 87.865 66.250 -20.317 1.00 25.21 73 GLU C N 1
ATOM 4119 C CA . GLU C 1 74 ? 88.939 67.220 -20.238 1.00 25.51 73 GLU C CA 1
ATOM 4120 C C . GLU C 1 74 ? 89.188 67.617 -18.781 1.00 25.00 73 GLU C C 1
ATOM 4121 O O . GLU C 1 74 ? 90.324 67.855 -18.406 1.00 25.51 73 GLU C O 1
ATOM 4135 N N . ASP C 1 76 ? 88.946 65.748 -16.141 1.00 25.37 75 ASP C N 1
ATOM 4136 C CA . ASP C 1 76 ? 89.662 64.634 -15.523 1.00 26.99 75 ASP C CA 1
ATOM 4137 C C . ASP C 1 76 ? 91.155 64.758 -15.718 1.00 27.44 75 ASP C C 1
ATOM 4138 O O . ASP C 1 76 ? 91.919 64.214 -14.939 1.00 28.64 75 ASP C O 1
ATOM 4143 N N . LYS C 1 77 ? 91.577 65.452 -16.771 1.00 27.93 76 LYS C N 1
ATOM 4144 C CA . LYS C 1 77 ? 93.009 65.662 -17.029 1.00 29.14 76 LYS C CA 1
ATOM 4145 C C . LYS C 1 77 ? 93.642 66.669 -16.067 1.00 29.25 76 LYS C C 1
ATOM 4146 O O . LYS C 1 77 ? 94.881 66.700 -15.933 1.00 29.64 76 LYS C O 1
ATOM 4152 N N . VAL C 1 78 ? 92.811 67.484 -15.422 1.00 29.49 77 VAL C N 1
ATOM 4153 C CA . VAL C 1 78 ? 93.270 68.533 -14.509 1.00 29.80 77 VAL C CA 1
ATOM 4154 C C . VAL C 1 78 ? 92.876 68.174 -13.069 1.00 29.33 77 VAL C C 1
ATOM 4155 O O . VAL C 1 78 ? 93.709 68.204 -12.172 1.00 30.09 77 VAL C O 1
ATOM 4159 N N . SER C 1 79 ? 91.612 67.826 -12.865 1.00 28.23 78 SER C N 1
ATOM 4160 C CA . SER C 1 79 ? 91.075 67.517 -11.539 1.00 27.95 78 SER C CA 1
ATOM 4161 C C . SER C 1 79 ? 89.918 66.549 -11.617 1.00 27.31 78 SER C C 1
ATOM 4162 O O . SER C 1 79 ? 88.774 66.944 -11.892 1.00 26.62 78 SER C O 1
ATOM 4165 N N . VAL C 1 80 ? 90.197 65.282 -11.323 1.00 26.73 79 VAL C N 1
ATOM 4166 C CA . VAL C 1 80 ? 89.128 64.295 -11.236 1.00 26.37 79 VAL C CA 1
ATOM 4167 C C . VAL C 1 80 ? 88.091 64.719 -10.189 1.00 26.32 79 VAL C C 1
ATOM 4168 O O . VAL C 1 80 ? 86.881 64.538 -10.370 1.00 26.80 79 VAL C O 1
ATOM 4172 N N . ASP C 1 81 ? 88.545 65.303 -9.085 1.00 26.39 80 ASP C N 1
ATOM 4173 C CA . ASP C 1 81 ? 87.585 65.724 -8.030 1.00 26.61 80 ASP C CA 1
ATOM 4174 C C . ASP C 1 81 ? 86.625 66.809 -8.508 1.00 26.21 80 ASP C C 1
ATOM 4175 O O . ASP C 1 81 ? 85.437 66.766 -8.231 1.00 25.82 80 ASP C O 1
ATOM 4180 N N . LYS C 1 82 ? 87.141 67.823 -9.195 1.00 26.14 81 LYS C N 1
ATOM 4181 C CA . LYS C 1 82 ? 86.259 68.817 -9.788 1.00 26.28 81 LYS C CA 1
ATOM 4182 C C . LYS C 1 82 ? 85.304 68.206 -10.852 1.00 25.64 81 LYS C C 1
ATOM 4183 O O . LYS C 1 82 ? 84.129 68.555 -10.907 1.00 25.96 81 LYS C O 1
ATOM 4189 N N . ALA C 1 83 ? 85.808 67.304 -11.687 1.00 25.99 82 ALA C N 1
ATOM 4190 C CA . ALA C 1 83 ? 84.947 66.534 -12.607 1.00 26.15 82 ALA C CA 1
ATOM 4191 C C . ALA C 1 83 ? 83.797 65.838 -11.845 1.00 26.50 82 ALA C C 1
ATOM 4192 O O . ALA C 1 83 ? 82.625 65.950 -12.185 1.00 26.30 82 ALA C O 1
ATOM 4194 N N . ASN C 1 84 ? 84.129 65.150 -10.769 1.00 27.67 83 ASN C N 1
ATOM 4195 C CA . ASN C 1 84 ? 83.105 64.427 -10.014 1.00 27.91 83 ASN C CA 1
ATOM 4196 C C . ASN C 1 84 ? 82.000 65.310 -9.445 1.00 27.78 83 ASN C C 1
ATOM 4197 O O . ASN C 1 84 ? 80.846 64.903 -9.388 1.00 28.29 83 ASN C O 1
ATOM 4202 N N . ARG C 1 85 ? 82.353 66.526 -9.034 1.00 27.70 84 ARG C N 1
ATOM 4203 C CA . ARG C 1 85 ? 81.378 67.469 -8.506 1.00 28.03 84 ARG C CA 1
ATOM 4204 C C . ARG C 1 85 ? 80.456 67.942 -9.629 1.00 27.75 84 ARG C C 1
ATOM 4205 O O . ARG C 1 85 ? 79.257 68.150 -9.433 1.00 27.15 84 ARG C O 1
ATOM 4208 N N . PHE C 1 86 ? 81.014 68.128 -10.825 1.00 28.36 85 PHE C N 1
ATOM 4209 C CA . PHE C 1 86 ? 80.203 68.575 -11.980 1.00 28.46 85 PHE C CA 1
ATOM 4210 C C . PHE C 1 86 ? 79.230 67.482 -12.423 1.00 28.59 85 PHE C C 1
ATOM 4211 O O . PHE C 1 86 ? 78.099 67.750 -12.799 1.00 30.34 85 PHE C O 1
ATOM 4219 N N . ARG C 1 87 ? 79.662 66.240 -12.342 1.00 29.60 86 ARG C N 1
ATOM 4220 C CA . ARG C 1 87 ? 78.796 65.122 -12.685 1.00 29.64 86 ARG C CA 1
ATOM 4221 C C . ARG C 1 87 ? 77.570 65.122 -11.788 1.00 29.22 86 ARG C C 1
ATOM 4222 O O . ARG C 1 87 ? 76.468 64.952 -12.277 1.00 29.11 86 ARG C O 1
ATOM 4230 N N . LYS C 1 88 ? 77.736 65.391 -10.493 1.00 28.61 87 LYS C N 1
ATOM 4231 C CA . LYS C 1 88 ? 76.615 65.368 -9.539 1.00 28.53 87 LYS C CA 1
ATOM 4232 C C . LYS C 1 88 ? 75.705 66.573 -9.712 1.00 27.72 87 LYS C C 1
ATOM 4233 O O . LYS C 1 88 ? 74.488 66.470 -9.611 1.00 26.65 87 LYS C O 1
ATOM 4236 N N . PHE C 1 89 ? 76.330 67.725 -9.936 1.00 27.92 88 PHE C N 1
ATOM 4237 C CA . PHE C 1 89 ? 75.628 68.979 -10.125 1.00 27.87 88 PHE C CA 1
ATOM 4238 C C . PHE C 1 89 ? 74.576 68.929 -11.253 1.00 27.14 88 PHE C C 1
ATOM 4239 O O . PHE C 1 89 ? 73.432 69.381 -11.096 1.00 28.08 88 PHE C O 1
ATOM 4247 N N . VAL C 1 90 ? 74.961 68.382 -12.395 1.00 27.00 89 VAL C N 1
ATOM 4248 C CA . VAL C 1 90 ? 74.078 68.359 -13.575 1.00 26.61 89 VAL C CA 1
ATOM 4249 C C . VAL C 1 90 ? 72.877 67.458 -13.309 1.00 25.99 89 VAL C C 1
ATOM 4250 O O . VAL C 1 90 ? 71.772 67.765 -13.676 1.00 25.80 89 VAL C O 1
ATOM 4254 N N . LYS C 1 91 ? 73.093 66.348 -12.635 1.00 26.06 90 LYS C N 1
ATOM 4255 C CA . LYS C 1 91 ? 71.985 65.465 -12.300 1.00 26.38 90 LYS C CA 1
ATOM 4256 C C . LYS C 1 91 ? 70.975 66.186 -11.412 1.00 26.64 90 LYS C C 1
ATOM 4257 O O . LYS C 1 91 ? 69.771 66.099 -11.613 1.00 26.48 90 LYS C O 1
ATOM 4261 N N . ASN C 1 92 ? 71.472 66.862 -10.392 1.00 27.31 91 ASN C N 1
ATOM 4262 C CA . ASN C 1 92 ? 70.582 67.423 -9.376 1.00 27.61 91 ASN C CA 1
ATOM 4263 C C . ASN C 1 92 ? 69.967 68.748 -9.775 1.00 27.55 91 ASN C C 1
ATOM 4264 O O . ASN C 1 92 ? 68.816 69.040 -9.421 1.00 27.08 91 ASN C O 1
ATOM 4269 N N . PHE C 1 93 ? 70.717 69.532 -10.528 1.00 26.39 92 PHE C N 1
ATOM 4270 C CA . PHE C 1 93 ? 70.287 70.898 -10.883 1.00 27.22 92 PHE C CA 1
ATOM 4271 C C . PHE C 1 93 ? 70.008 71.163 -12.355 1.00 26.53 92 PHE C C 1
ATOM 4272 O O . PHE C 1 93 ? 69.724 72.298 -12.731 1.00 26.67 92 PHE C O 1
ATOM 4280 N N . THR C 1 94 ? 70.024 70.115 -13.176 1.00 26.27 93 THR C N 1
ATOM 4281 C CA . THR C 1 94 ? 69.612 70.239 -14.553 1.00 25.72 93 THR C CA 1
ATOM 4282 C C . THR C 1 94 ? 68.626 69.128 -14.954 1.00 26.26 93 THR C C 1
ATOM 4283 O O . THR C 1 94 ? 67.498 69.423 -15.380 1.00 27.08 93 THR C O 1
ATOM 4287 N N . LEU C 1 95 ? 69.023 67.869 -14.810 1.00 26.25 94 LEU C N 1
ATOM 4288 C CA . LEU C 1 95 ? 68.220 66.784 -15.393 1.00 26.77 94 LEU C CA 1
ATOM 4289 C C . LEU C 1 95 ? 66.909 66.483 -14.663 1.00 26.65 94 LEU C C 1
ATOM 4290 O O . LEU C 1 95 ? 66.087 65.713 -15.158 1.00 26.94 94 LEU C O 1
ATOM 4295 N N . PHE C 1 96 ? 66.697 67.129 -13.514 1.00 26.69 95 PHE C N 1
ATOM 4296 C CA . PHE C 1 96 ? 65.433 67.000 -12.781 1.00 26.22 95 PHE C CA 1
ATOM 4297 C C . PHE C 1 96 ? 64.224 67.516 -13.584 1.00 25.87 95 PHE C C 1
ATOM 4298 O O . PHE C 1 96 ? 63.076 67.190 -13.244 1.00 25.52 95 PHE C O 1
ATOM 4306 N N . TYR C 1 97 ? 64.458 68.340 -14.611 1.00 25.53 96 TYR C N 1
ATOM 4307 C CA . TYR C 1 97 ? 63.364 68.828 -15.462 1.00 25.46 96 TYR C CA 1
ATOM 4308 C C . TYR C 1 97 ? 62.497 67.695 -16.031 1.00 25.42 96 TYR C C 1
ATOM 4309 O O . TYR C 1 97 ? 61.284 67.857 -16.221 1.00 25.19 96 TYR C O 1
ATOM 4318 N N . LEU C 1 98 ? 63.110 66.534 -16.265 1.00 25.36 97 LEU C N 1
ATOM 4319 C CA . LEU C 1 98 ? 62.400 65.382 -16.773 1.00 25.14 97 LEU C CA 1
ATOM 4320 C C . LEU C 1 98 ? 61.285 64.944 -15.833 1.00 25.30 97 LEU C C 1
ATOM 4321 O O . LEU C 1 98 ? 60.374 64.219 -16.244 1.00 25.44 97 LEU C O 1
ATOM 4326 N N . LYS C 1 99 ? 61.312 65.407 -14.587 1.00 24.78 98 LYS C N 1
ATOM 4327 C CA . LYS C 1 99 ? 60.222 65.086 -13.654 1.00 25.69 98 LYS C CA 1
ATOM 4328 C C . LYS C 1 99 ? 58.948 65.889 -13.892 1.00 24.53 98 LYS C C 1
ATOM 4329 O O . LYS C 1 99 ? 57.900 65.568 -13.306 1.00 24.38 98 LYS C O 1
ATOM 4335 N N . ALA C 1 100 ? 59.029 66.934 -14.722 1.00 24.51 99 ALA C N 1
ATOM 4336 C CA . ALA C 1 100 ? 57.887 67.795 -15.021 1.00 25.02 99 ALA C CA 1
ATOM 4337 C C . ALA C 1 100 ? 57.180 67.293 -16.295 1.00 25.17 99 ALA C C 1
ATOM 4338 O O . ALA C 1 100 ? 57.814 66.657 -17.145 1.00 26.15 99 ALA C O 1
ATOM 4340 N N . PRO C 1 101 ? 55.889 67.585 -16.434 1.00 25.64 100 PRO C N 1
ATOM 4341 C CA . PRO C 1 101 ? 55.164 67.254 -17.664 1.00 25.34 100 PRO C CA 1
ATOM 4342 C C . PRO C 1 101 ? 55.469 68.170 -18.851 1.00 24.89 100 PRO C C 1
ATOM 4343 O O . PRO C 1 101 ? 55.168 67.805 -19.983 1.00 26.23 100 PRO C O 1
ATOM 4347 N N . VAL C 1 102 ? 56.035 69.354 -18.599 1.00 24.99 101 VAL C N 1
ATOM 4348 C CA . VAL C 1 102 ? 56.289 70.348 -19.658 1.00 24.51 101 VAL C CA 1
ATOM 4349 C C . VAL C 1 102 ? 57.687 70.922 -19.493 1.00 23.20 101 VAL C C 1
ATOM 4350 O O . VAL C 1 102 ? 58.078 71.307 -18.389 1.00 24.63 101 VAL C O 1
ATOM 4354 N N . LEU C 1 103 ? 58.394 70.995 -20.606 1.00 23.05 102 LEU C N 1
ATOM 4355 C CA . LEU C 1 103 ? 59.657 71.709 -20.727 1.00 22.39 102 LEU C CA 1
ATOM 4356 C C . LEU C 1 103 ? 59.398 72.895 -21.662 1.00 22.41 102 LEU C C 1
ATOM 4357 O O . LEU C 1 103 ? 58.884 72.690 -22.774 1.00 22.63 102 LEU C O 1
ATOM 4362 N N . VAL C 1 104 ? 59.759 74.107 -21.235 1.00 22.55 103 VAL C N 1
ATOM 4363 C CA . VAL C 1 104 ? 59.629 75.315 -22.091 1.00 22.02 103 VAL C CA 1
ATOM 4364 C C . VAL C 1 104 ? 61.069 75.761 -22.400 1.00 23.44 103 VAL C C 1
ATOM 4365 O O . VAL C 1 104 ? 61.828 76.058 -21.476 1.00 23.74 103 VAL C O 1
ATOM 4369 N N . LEU C 1 105 ? 61.449 75.765 -23.670 1.00 23.50 104 LEU C N 1
ATOM 4370 C CA . LEU C 1 105 ? 62.733 76.313 -24.060 1.00 23.95 104 LEU C CA 1
ATOM 4371 C C . LEU C 1 105 ? 62.487 77.811 -24.308 1.00 24.08 104 LEU C C 1
ATOM 4372 O O . LEU C 1 105 ? 61.642 78.149 -25.146 1.00 24.46 104 LEU C O 1
ATOM 4377 N N . VAL C 1 106 ? 63.193 78.699 -23.605 1.00 23.69 105 VAL C N 1
ATOM 4378 C CA . VAL C 1 106 ? 62.988 80.140 -23.821 1.00 24.55 105 VAL C CA 1
ATOM 4379 C C . VAL C 1 106 ? 64.135 80.647 -24.674 1.00 24.82 105 VAL C C 1
ATOM 4380 O O . VAL C 1 106 ? 65.267 80.746 -24.202 1.00 24.75 105 VAL C O 1
ATOM 4384 N N . PHE C 1 107 ? 63.820 80.954 -25.937 1.00 24.26 106 PHE C N 1
ATOM 4385 C CA . PHE C 1 107 ? 64.767 81.558 -26.864 1.00 24.30 106 PHE C CA 1
ATOM 4386 C C . PHE C 1 107 ? 64.796 83.073 -26.693 1.00 23.68 106 PHE C C 1
ATOM 4387 O O . PHE C 1 107 ? 63.819 83.691 -26.298 1.00 23.11 106 PHE C O 1
ATOM 4395 N N . THR C 1 108 ? 65.938 83.664 -27.027 1.00 23.37 107 THR C N 1
ATOM 4396 C CA . THR C 1 108 ? 66.104 85.097 -26.935 1.00 24.03 107 THR C CA 1
ATOM 4397 C C . THR C 1 108 ? 67.014 85.560 -28.046 1.00 24.50 107 THR C C 1
ATOM 4398 O O . THR C 1 108 ? 67.454 84.752 -28.855 1.00 23.72 107 THR C O 1
ATOM 4402 N N . LYS C 1 109 ? 67.287 86.849 -28.091 1.00 25.07 108 LYS C N 1
ATOM 4403 C CA . LYS C 1 109 ? 68.281 87.375 -29.024 1.00 25.61 108 LYS C CA 1
ATOM 4404 C C . LYS C 1 109 ? 69.050 88.519 -28.377 1.00 26.35 108 LYS C C 1
ATOM 4405 O O . LYS C 1 109 ? 68.645 89.036 -27.355 1.00 26.60 108 LYS C O 1
ATOM 4411 N N . VAL C 1 110 ? 70.143 88.912 -29.011 1.00 27.69 109 VAL C N 1
ATOM 4412 C CA . VAL C 1 110 ? 70.994 89.964 -28.491 1.00 28.03 109 VAL C CA 1
ATOM 4413 C C . VAL C 1 110 ? 70.332 91.315 -28.656 1.00 28.45 109 VAL C C 1
ATOM 4414 O O . VAL C 1 110 ? 69.746 91.599 -29.699 1.00 29.11 109 VAL C O 1
ATOM 4418 N N . TYR C 1 111 ? 70.449 92.157 -27.632 1.00 28.59 110 TYR C N 1
ATOM 4419 C CA . TYR C 1 111 ? 70.029 93.549 -27.701 1.00 28.37 110 TYR C CA 1
ATOM 4420 C C . TYR C 1 111 ? 71.276 94.409 -27.534 1.00 28.66 110 TYR C C 1
ATOM 4421 O O . TYR C 1 111 ? 72.008 94.273 -26.559 1.00 29.13 110 TYR C O 1
ATOM 4430 N N . ASN C 1 112 ? 71.557 95.226 -28.536 1.00 28.45 111 ASN C N 1
ATOM 4431 C CA . ASN C 1 112 ? 72.644 96.173 -28.457 1.00 28.88 111 ASN C CA 1
ATOM 4432 C C . ASN C 1 112 ? 72.128 97.443 -27.816 1.00 28.65 111 ASN C C 1
ATOM 4433 O O . ASN C 1 112 ? 71.279 98.156 -28.388 1.00 29.00 111 ASN C O 1
ATOM 4438 N N . PRO C 1 113 ? 72.592 97.722 -26.595 1.00 27.89 112 PRO C N 1
ATOM 4439 C CA . PRO C 1 113 ? 72.017 98.787 -25.809 1.00 28.00 112 PRO C CA 1
ATOM 4440 C C . PRO C 1 113 ? 72.510 100.181 -26.150 1.00 27.93 112 PRO C C 1
ATOM 4441 O O . PRO C 1 113 ? 73.449 100.334 -26.960 1.00 27.48 112 PRO C O 1
ATOM 4445 N N . SER C 1 114 ? 71.845 101.187 -25.573 1.00 27.11 113 SER C N 1
ATOM 4446 C CA A SER C 1 114 ? 72.242 102.561 -25.764 0.50 27.27 113 SER C CA 1
ATOM 4447 C CA B SER C 1 114 ? 72.249 102.586 -25.725 0.50 27.17 113 SER C CA 1
ATOM 4448 C C . SER C 1 114 ? 73.728 102.715 -25.474 1.00 27.09 113 SER C C 1
ATOM 4449 O O . SER C 1 114 ? 74.250 102.208 -24.467 1.00 27.42 113 SER C O 1
ATOM 4454 N N . GLY C 1 115 ? 74.418 103.393 -26.369 1.00 26.58 114 GLY C N 1
ATOM 4455 C CA . GLY C 1 115 ? 75.842 103.529 -26.246 1.00 26.57 114 GLY C CA 1
ATOM 4456 C C . GLY C 1 115 ? 76.594 102.659 -27.237 1.00 27.11 114 GLY C C 1
ATOM 4457 O O . GLY C 1 115 ? 77.712 102.981 -27.653 1.00 25.68 114 GLY C O 1
ATOM 4458 N N . TYR C 1 116 ? 75.997 101.547 -27.637 1.00 27.44 115 TYR C N 1
ATOM 4459 C CA . TYR C 1 116 ? 76.740 100.578 -28.431 1.00 27.36 115 TYR C CA 1
ATOM 4460 C C . TYR C 1 116 ? 77.087 101.153 -29.792 1.00 27.22 115 TYR C C 1
ATOM 4461 O O . TYR C 1 116 ? 78.263 101.163 -30.195 1.00 25.59 115 TYR C O 1
ATOM 4470 N N . TYR C 1 117 ? 76.076 101.616 -30.519 1.00 26.43 116 TYR C N 1
ATOM 4471 C CA . TYR C 1 117 ? 76.322 102.091 -31.893 1.00 26.75 116 TYR C CA 1
ATOM 4472 C C . TYR C 1 117 ? 77.071 103.396 -31.908 1.00 26.32 116 TYR C C 1
ATOM 4473 O O . TYR C 1 117 ? 77.840 103.695 -32.822 1.00 25.19 116 TYR C O 1
ATOM 4482 N N . GLU C 1 118 ? 76.847 104.187 -30.875 1.00 25.69 117 GLU C N 1
ATOM 4483 C CA . GLU C 1 118 ? 77.539 105.443 -30.718 1.00 25.78 117 GLU C CA 1
ATOM 4484 C C . GLU C 1 118 ? 79.028 105.223 -30.490 1.00 25.57 117 GLU C C 1
ATOM 4485 O O . GLU C 1 118 ? 79.859 105.861 -31.146 1.00 25.55 117 GLU C O 1
ATOM 4491 N N . LEU C 1 119 ? 79.374 104.301 -29.589 1.00 25.59 118 LEU C N 1
ATOM 4492 C CA . LEU C 1 119 ? 80.793 103.987 -29.331 1.00 25.72 118 LEU C CA 1
ATOM 4493 C C . LEU C 1 119 ? 81.458 103.254 -30.488 1.00 26.53 118 LEU C C 1
ATOM 4494 O O . LEU C 1 119 ? 82.633 103.476 -30.754 1.00 26.84 118 LEU C O 1
ATOM 4499 N N . GLU C 1 120 ? 80.716 102.398 -31.196 1.00 27.65 119 GLU C N 1
ATOM 4500 C CA . GLU C 1 120 ? 81.254 101.765 -32.408 1.00 28.39 119 GLU C CA 1
ATOM 4501 C C . GLU C 1 120 ? 81.594 102.826 -33.441 1.00 28.54 119 GLU C C 1
ATOM 4502 O O . GLU C 1 120 ? 82.620 102.736 -34.091 1.00 27.46 119 GLU C O 1
ATOM 4508 N N . LEU C 1 121 ? 80.749 103.857 -33.550 1.00 28.42 120 LEU C N 1
ATOM 4509 C CA . LEU C 1 121 ? 80.922 104.895 -34.577 1.00 28.28 120 LEU C CA 1
ATOM 4510 C C . LEU C 1 121 ? 82.260 105.605 -34.451 1.00 28.60 120 LEU C C 1
ATOM 4511 O O . LEU C 1 121 ? 82.853 105.946 -35.452 1.00 29.15 120 LEU C O 1
ATOM 4516 N N . ILE C 1 122 ? 82.712 105.823 -33.220 1.00 29.36 121 ILE C N 1
ATOM 4517 C CA . ILE C 1 122 ? 83.947 106.540 -32.943 1.00 29.67 121 ILE C CA 1
ATOM 4518 C C . ILE C 1 122 ? 85.101 105.578 -32.640 1.00 31.01 121 ILE C C 1
ATOM 4519 O O . ILE C 1 122 ? 86.133 105.988 -32.106 1.00 32.52 121 ILE C O 1
ATOM 4524 N N . ASP C 1 123 ? 84.925 104.313 -32.990 1.00 32.17 122 ASP C N 1
ATOM 4525 C CA . ASP C 1 123 ? 85.953 103.289 -32.816 1.00 32.88 122 ASP C CA 1
ATOM 4526 C C . ASP C 1 123 ? 86.511 103.234 -31.406 1.00 32.10 122 ASP C C 1
ATOM 4527 O O . ASP C 1 123 ? 87.713 103.116 -31.191 1.00 30.85 122 ASP C O 1
ATOM 4532 N N . ALA C 1 124 ? 85.612 103.293 -30.434 1.00 30.80 123 ALA C N 1
ATOM 4533 C CA . ALA C 1 124 ? 86.016 103.173 -29.048 1.00 30.95 123 ALA C CA 1
ATOM 4534 C C . ALA C 1 124 ? 86.647 101.799 -28.856 1.00 31.25 123 ALA C C 1
ATOM 4535 O O . ALA C 1 124 ? 86.323 100.861 -29.584 1.00 31.01 123 ALA C O 1
ATOM 4537 N N . PRO C 1 125 ? 87.532 101.668 -27.858 1.00 31.78 124 PRO C N 1
ATOM 4538 C CA . PRO C 1 125 ? 88.148 100.368 -27.568 1.00 32.30 124 PRO C CA 1
ATOM 4539 C C . PRO C 1 125 ? 87.094 99.315 -27.213 1.00 32.64 124 PRO C C 1
ATOM 4540 O O . PRO C 1 125 ? 86.071 99.647 -26.595 1.00 31.97 124 PRO C O 1
ATOM 4544 N N . LYS C 1 126 ? 87.323 98.064 -27.613 1.00 32.80 125 LYS C N 1
ATOM 4545 C CA . LYS C 1 126 ? 86.388 96.973 -27.308 1.00 33.54 125 LYS C CA 1
ATOM 4546 C C . LYS C 1 126 ? 86.115 96.875 -25.823 1.00 33.67 125 LYS C C 1
ATOM 4547 O O . LYS C 1 126 ? 84.984 96.656 -25.412 1.00 33.61 125 LYS C O 1
ATOM 4549 N N . GLU C 1 127 ? 87.164 97.033 -25.028 1.00 33.62 126 GLU C N 1
ATOM 4550 C CA . GLU C 1 127 ? 87.058 96.977 -23.573 1.00 33.81 126 GLU C CA 1
ATOM 4551 C C . GLU C 1 127 ? 86.020 97.975 -23.055 1.00 32.74 126 GLU C C 1
ATOM 4552 O O . GLU C 1 127 ? 85.306 97.686 -22.107 1.00 33.95 126 GLU C O 1
ATOM 4554 N N . THR C 1 128 ? 85.930 99.139 -23.694 1.00 31.68 127 THR C N 1
ATOM 4555 C CA . THR C 1 128 ? 84.937 100.151 -23.324 1.00 30.73 127 THR C CA 1
ATOM 4556 C C . THR C 1 128 ? 83.510 99.749 -23.724 1.00 30.28 127 THR C C 1
ATOM 4557 O O . THR C 1 128 ? 82.581 99.891 -22.937 1.00 27.52 127 THR C O 1
ATOM 4561 N N . ILE C 1 129 ? 83.341 99.229 -24.936 1.00 29.71 128 ILE C N 1
ATOM 4562 C CA . ILE C 1 129 ? 82.012 98.813 -25.381 1.00 30.11 128 ILE C CA 1
ATOM 4563 C C . ILE C 1 129 ? 81.546 97.600 -24.572 1.00 29.37 128 ILE C C 1
ATOM 4564 O O . ILE C 1 129 ? 80.363 97.468 -24.189 1.00 27.41 128 ILE C O 1
ATOM 4569 N N . ASP C 1 130 ? 82.476 96.709 -24.272 1.00 28.77 129 ASP C N 1
ATOM 4570 C CA . ASP C 1 130 ? 82.166 95.554 -23.421 1.00 30.06 129 ASP C CA 1
ATOM 4571 C C . ASP C 1 130 ? 81.463 95.889 -22.098 1.00 29.73 129 ASP C C 1
ATOM 4572 O O . ASP C 1 130 ? 80.652 95.105 -21.604 1.00 29.57 129 ASP C O 1
ATOM 4577 N N . LYS C 1 131 ? 81.785 97.044 -21.512 1.00 29.31 130 LYS C N 1
ATOM 4578 C CA . LYS C 1 131 ? 81.203 97.445 -20.239 1.00 29.47 130 LYS C CA 1
ATOM 4579 C C . LYS C 1 131 ? 79.699 97.609 -20.320 1.00 27.47 130 LYS C C 1
ATOM 4580 O O . LYS C 1 131 ? 78.984 97.373 -19.343 1.00 27.43 130 LYS C O 1
ATOM 4586 N N . LEU C 1 132 ? 79.175 97.974 -21.484 1.00 26.44 131 LEU C N 1
ATOM 4587 C CA . LEU C 1 132 ? 77.709 98.004 -21.659 1.00 26.32 131 LEU C CA 1
ATOM 4588 C C . LEU C 1 132 ? 77.035 96.630 -21.408 1.00 26.61 131 LEU C C 1
ATOM 4589 O O . LEU C 1 132 ? 75.874 96.566 -20.945 1.00 25.90 131 LEU C O 1
ATOM 4594 N N . PHE C 1 133 ? 77.757 95.545 -21.708 1.00 26.61 132 PHE C N 1
ATOM 4595 C CA . PHE C 1 133 ? 77.196 94.209 -21.672 1.00 27.08 132 PHE C CA 1
ATOM 4596 C C . PHE C 1 133 ? 77.384 93.491 -20.332 1.00 26.50 132 PHE C C 1
ATOM 4597 O O . PHE C 1 133 ? 76.716 92.485 -20.080 1.00 25.87 132 PHE C O 1
ATOM 4605 N N . ILE C 1 134 ? 78.205 94.043 -19.431 1.00 26.32 133 ILE C N 1
ATOM 4606 C CA . ILE C 1 134 ? 78.289 93.452 -18.099 1.00 25.80 133 ILE C CA 1
ATOM 4607 C C . ILE C 1 134 ? 76.963 93.591 -17.344 1.00 25.72 133 ILE C C 1
ATOM 4608 O O . ILE C 1 134 ? 76.724 92.835 -16.424 1.00 27.21 133 ILE C O 1
ATOM 4613 N N . ARG C 1 135 ? 76.111 94.521 -17.747 1.00 25.61 134 ARG C N 1
ATOM 4614 C CA . ARG C 1 135 ? 74.768 94.617 -17.168 1.00 25.69 134 ARG C CA 1
ATOM 4615 C C . ARG C 1 135 ? 73.717 94.317 -18.211 1.00 26.05 134 ARG C C 1
ATOM 4616 O O . ARG C 1 135 ? 72.546 94.667 -18.046 1.00 26.27 134 ARG C O 1
ATOM 4624 N N . ASN C 1 136 ? 74.142 93.604 -19.256 1.00 25.91 135 ASN C N 1
ATOM 4625 C CA . ASN C 1 136 ? 73.279 93.093 -20.319 1.00 26.06 135 ASN C CA 1
ATOM 4626 C C . ASN C 1 136 ? 71.780 93.427 -20.224 1.00 25.13 135 ASN C C 1
ATOM 4627 O O . ASN C 1 136 ? 70.969 92.614 -19.729 1.00 24.78 135 ASN C O 1
ATOM 4632 N N . PRO C 1 137 ? 71.395 94.598 -20.759 1.00 24.54 136 PRO C N 1
ATOM 4633 C CA . PRO C 1 137 ? 70.002 94.984 -20.795 1.00 24.06 136 PRO C CA 1
ATOM 4634 C C . PRO C 1 137 ? 69.070 94.032 -21.542 1.00 24.08 136 PRO C C 1
ATOM 4635 O O . PRO C 1 137 ? 67.885 93.905 -21.177 1.00 22.96 136 PRO C O 1
ATOM 4639 N N . GLY C 1 138 ? 69.566 93.359 -22.562 1.00 24.08 137 GLY C N 1
ATOM 4640 C CA . GLY C 1 138 ? 68.756 92.337 -23.246 1.00 24.13 137 GLY C CA 1
ATOM 4641 C C . GLY C 1 138 ? 68.358 91.186 -22.335 1.00 24.45 137 GLY C C 1
ATOM 4642 O O . GLY C 1 138 ? 67.212 90.743 -22.377 1.00 23.90 137 GLY C O 1
ATOM 4651 N N . GLN C 1 140 ? 68.314 91.371 -19.012 1.00 24.99 139 GLN C N 1
ATOM 4652 C CA . GLN C 1 140 ? 67.347 91.960 -18.063 1.00 25.03 139 GLN C CA 1
ATOM 4653 C C . GLN C 1 140 ? 65.943 91.870 -18.584 1.00 24.54 139 GLN C C 1
ATOM 4654 O O . GLN C 1 140 ? 65.018 91.505 -17.846 1.00 25.44 139 GLN C O 1
ATOM 4660 N N . SER C 1 141 ? 65.773 92.279 -19.841 1.00 25.10 140 SER C N 1
ATOM 4661 C CA . SER C 1 141 ? 64.500 92.223 -20.529 1.00 24.82 140 SER C CA 1
ATOM 4662 C C . SER C 1 141 ? 63.963 90.787 -20.539 1.00 24.69 140 SER C C 1
ATOM 4663 O O . SER C 1 141 ? 62.813 90.563 -20.217 1.00 24.38 140 SER C O 1
ATOM 4666 N N . LEU C 1 142 ? 64.819 89.825 -20.882 1.00 24.35 141 LEU C N 1
ATOM 4667 C CA . LEU C 1 142 ? 64.396 88.394 -20.881 1.00 24.17 141 LEU C CA 1
ATOM 4668 C C . LEU C 1 142 ? 63.910 87.970 -19.491 1.00 24.40 141 LEU C C 1
ATOM 4669 O O . LEU C 1 142 ? 62.845 87.278 -19.325 1.00 24.35 141 LEU C O 1
ATOM 4674 N N . GLY C 1 143 ? 64.652 88.404 -18.470 1.00 23.88 142 GLY C N 1
ATOM 4675 C CA . GLY C 1 143 ? 64.330 88.097 -17.096 1.00 23.22 142 GLY C CA 1
ATOM 4676 C C . GLY C 1 143 ? 62.962 88.617 -16.713 1.00 23.14 142 GLY C C 1
ATOM 4677 O O . GLY C 1 143 ? 62.193 87.968 -16.021 1.00 22.14 142 GLY C O 1
ATOM 4678 N N . ALA C 1 144 ? 62.648 89.820 -17.158 1.00 23.07 143 ALA C N 1
ATOM 4679 C CA . ALA C 1 144 ? 61.331 90.403 -16.872 1.00 22.59 143 ALA C CA 1
ATOM 4680 C C . ALA C 1 144 ? 60.212 89.554 -17.473 1.00 22.75 143 ALA C C 1
ATOM 4681 O O . ALA C 1 144 ? 59.175 89.327 -16.826 1.00 24.17 143 ALA C O 1
ATOM 4683 N N . ALA C 1 145 ? 60.403 89.083 -18.714 1.00 23.00 144 ALA C N 1
ATOM 4684 C CA . ALA C 1 145 ? 59.411 88.232 -19.393 1.00 22.88 144 ALA C CA 1
ATOM 4685 C C . ALA C 1 145 ? 59.250 86.888 -18.672 1.00 22.89 144 ALA C C 1
ATOM 4686 O O . ALA C 1 145 ? 58.151 86.425 -18.414 1.00 22.44 144 ALA C O 1
ATOM 4688 N N . ILE C 1 146 ? 60.361 86.249 -18.370 1.00 23.64 145 ILE C N 1
ATOM 4689 C CA . ILE C 1 146 ? 60.300 84.924 -17.706 1.00 23.36 145 ILE C CA 1
ATOM 4690 C C . ILE C 1 146 ? 59.680 85.045 -16.278 1.00 23.49 145 ILE C C 1
ATOM 4691 O O . ILE C 1 146 ? 58.953 84.132 -15.803 1.00 24.07 145 ILE C O 1
ATOM 4696 N N . GLU C 1 147 ? 59.933 86.157 -15.588 1.00 22.87 146 GLU C N 1
ATOM 4697 C CA . GLU C 1 147 ? 59.316 86.378 -14.289 1.00 23.02 146 GLU C CA 1
ATOM 4698 C C . GLU C 1 147 ? 57.813 86.569 -14.422 1.00 22.86 146 GLU C C 1
ATOM 4699 O O . GLU C 1 147 ? 57.036 86.037 -13.629 1.00 22.98 146 GLU C O 1
ATOM 4705 N N . ASN C 1 148 ? 57.361 87.312 -15.433 1.00 22.87 147 ASN C N 1
ATOM 4706 C CA . ASN C 1 148 ? 55.918 87.425 -15.650 1.00 22.79 147 ASN C CA 1
ATOM 4707 C C . ASN C 1 148 ? 55.288 86.033 -15.887 1.00 23.17 147 ASN C C 1
ATOM 4708 O O . ASN C 1 148 ? 54.192 85.688 -15.356 1.00 23.71 147 ASN C O 1
ATOM 4713 N N . PHE C 1 149 ? 55.981 85.224 -16.671 1.00 22.73 148 PHE C N 1
ATOM 4714 C CA . PHE C 1 149 ? 55.536 83.839 -16.962 1.00 22.85 148 PHE C CA 1
ATOM 4715 C C . PHE C 1 149 ? 55.461 83.029 -15.659 1.00 23.04 148 PHE C C 1
ATOM 4716 O O . PHE C 1 149 ? 54.472 82.333 -15.387 1.00 22.88 148 PHE C O 1
ATOM 4724 N N . THR C 1 150 ? 56.531 83.137 -14.871 1.00 23.00 149 THR C N 1
ATOM 4725 C CA . THR C 1 150 ? 56.690 82.417 -13.582 1.00 23.20 149 THR C CA 1
ATOM 4726 C C . THR C 1 150 ? 55.552 82.724 -12.619 1.00 23.01 149 THR C C 1
ATOM 4727 O O . THR C 1 150 ? 54.932 81.819 -12.029 1.00 23.55 149 THR C O 1
ATOM 4731 N N . LEU C 1 151 ? 55.294 84.010 -12.437 1.00 22.99 150 LEU C N 1
ATOM 4732 C CA . LEU C 1 151 ? 54.228 84.422 -11.506 1.00 22.96 150 LEU C CA 1
ATOM 4733 C C . LEU C 1 151 ? 52.874 83.962 -12.047 1.00 23.31 150 LEU C C 1
ATOM 4734 O O . LEU C 1 151 ? 52.017 83.515 -11.284 1.00 23.02 150 LEU C O 1
ATOM 4739 N N . SER C 1 152 ? 52.658 84.074 -13.348 1.00 23.35 151 SER C N 1
ATOM 4740 C CA . SER C 1 152 ? 51.407 83.604 -13.937 1.00 23.02 151 SER C CA 1
ATOM 4741 C C . SER C 1 152 ? 51.160 82.093 -13.723 1.00 23.04 151 SER C C 1
ATOM 4742 O O . SER C 1 152 ? 50.016 81.676 -13.428 1.00 23.41 151 SER C O 1
ATOM 4745 N N . ALA C 1 153 ? 52.219 81.287 -13.856 1.00 22.55 152 ALA C N 1
ATOM 4746 C CA . ALA C 1 153 ? 52.125 79.847 -13.572 1.00 23.18 152 ALA C CA 1
ATOM 4747 C C . ALA C 1 153 ? 51.506 79.613 -12.209 1.00 24.12 152 ALA C C 1
ATOM 4748 O O . ALA C 1 153 ? 50.651 78.734 -12.053 1.00 25.99 152 ALA C O 1
ATOM 4750 N N . ILE C 1 154 ? 51.983 80.363 -11.214 1.00 23.92 153 ILE C N 1
ATOM 4751 C CA . ILE C 1 154 ? 51.577 80.196 -9.826 1.00 23.92 153 ILE C CA 1
ATOM 4752 C C . ILE C 1 154 ? 50.130 80.582 -9.656 1.00 23.88 153 ILE C C 1
ATOM 4753 O O . ILE C 1 154 ? 49.343 79.871 -9.021 1.00 23.55 153 ILE C O 1
ATOM 4758 N N . GLU C 1 155 ? 49.760 81.692 -10.270 1.00 24.00 154 GLU C N 1
ATOM 4759 C CA . GLU C 1 155 ? 48.364 82.118 -10.231 1.00 24.75 154 GLU C CA 1
ATOM 4760 C C . GLU C 1 155 ? 47.439 81.031 -10.760 1.00 25.54 154 GLU C C 1
ATOM 4761 O O . GLU C 1 155 ? 46.338 80.831 -10.231 1.00 24.79 154 GLU C O 1
ATOM 4767 N N . LEU C 1 156 ? 47.883 80.353 -11.807 1.00 25.47 155 LEU C N 1
ATOM 4768 C CA . LEU C 1 156 ? 47.070 79.328 -12.458 1.00 25.57 155 LEU C CA 1
ATOM 4769 C C . LEU C 1 156 ? 47.152 77.952 -11.784 1.00 26.25 155 LEU C C 1
ATOM 4770 O O . LEU C 1 156 ? 46.544 76.984 -12.272 1.00 26.90 155 LEU C O 1
ATOM 4775 N N . GLY C 1 157 ? 47.858 77.847 -10.663 1.00 25.15 156 GLY C N 1
ATOM 4776 C CA . GLY C 1 157 ? 47.888 76.590 -9.920 1.00 24.65 156 GLY C CA 1
ATOM 4777 C C . GLY C 1 157 ? 49.078 75.706 -10.198 1.00 24.18 156 GLY C C 1
ATOM 4778 O O . GLY C 1 157 ? 49.120 74.549 -9.773 1.00 23.79 156 GLY C O 1
ATOM 4779 N N . TYR C 1 158 ? 50.087 76.258 -10.876 1.00 23.75 157 TYR C N 1
ATOM 4780 C CA . TYR C 1 158 ? 51.266 75.494 -11.201 1.00 24.17 157 TYR C CA 1
ATOM 4781 C C . TYR C 1 158 ? 52.474 76.117 -10.519 1.00 24.31 157 TYR C C 1
ATOM 4782 O O . TYR C 1 158 ? 52.346 76.972 -9.641 1.00 23.92 157 TYR C O 1
ATOM 4791 N N . GLY C 1 159 ? 53.645 75.613 -10.876 1.00 24.12 158 GLY C N 1
ATOM 4792 C CA . GLY C 1 159 ? 54.917 76.196 -10.460 1.00 24.35 158 GLY C CA 1
ATOM 4793 C C . GLY C 1 159 ? 55.994 75.738 -11.412 1.00 23.55 158 GLY C C 1
ATOM 4794 O O . GLY C 1 159 ? 55.743 74.912 -12.318 1.00 24.27 158 GLY C O 1
ATOM 4795 N N . SER C 1 160 ? 57.200 76.255 -11.219 1.00 23.52 159 SER C N 1
ATOM 4796 C CA . SER C 1 160 ? 58.273 76.048 -12.175 1.00 23.78 159 SER C CA 1
ATOM 4797 C C . SER C 1 160 ? 59.612 76.242 -11.533 1.00 23.55 159 SER C C 1
ATOM 4798 O O . SER C 1 160 ? 59.724 76.821 -10.431 1.00 22.79 159 SER C O 1
ATOM 4801 N N . CYS C 1 161 ? 60.627 75.735 -12.226 1.00 24.45 160 CYS C N 1
ATOM 4802 C CA . CYS C 1 161 ? 62.000 76.106 -11.997 1.00 24.50 160 CYS C CA 1
ATOM 4803 C C . CYS C 1 161 ? 62.562 76.706 -13.272 1.00 24.44 160 CYS C C 1
ATOM 4804 O O . CYS C 1 161 ? 62.333 76.223 -14.371 1.00 24.83 160 CYS C O 1
ATOM 4807 N N . TRP C 1 162 ? 63.300 77.784 -13.082 1.00 24.78 161 TRP C N 1
ATOM 4808 C CA . TRP C 1 162 ? 64.064 78.480 -14.126 1.00 24.21 161 TRP C CA 1
ATOM 4809 C C . TRP C 1 162 ? 65.451 77.839 -14.207 1.00 25.22 161 TRP C C 1
ATOM 4810 O O . TRP C 1 162 ? 66.053 77.565 -13.167 1.00 25.71 161 TRP C O 1
ATOM 4821 N N . LEU C 1 163 ? 65.911 77.541 -15.425 1.00 24.38 162 LEU C N 1
ATOM 4822 C CA . LEU C 1 163 ? 67.189 76.875 -15.631 1.00 25.05 162 LEU C CA 1
ATOM 4823 C C . LEU C 1 163 ? 68.063 77.598 -16.636 1.00 25.18 162 LEU C C 1
ATOM 4824 O O . LEU C 1 163 ? 67.619 77.966 -17.710 1.00 25.34 162 LEU C O 1
ATOM 4829 N N . THR C 1 164 ? 69.320 77.785 -16.274 1.00 25.49 163 THR C N 1
ATOM 4830 C CA . THR C 1 164 ? 70.363 78.181 -17.223 1.00 24.85 163 THR C CA 1
ATOM 4831 C C . THR C 1 164 ? 71.565 77.271 -17.100 1.00 24.95 163 THR C C 1
ATOM 4832 O O . THR C 1 164 ? 72.537 77.401 -17.856 1.00 23.38 163 THR C O 1
ATOM 4836 N N . SER C 1 165 ? 71.520 76.295 -16.185 1.00 24.14 164 SER C N 1
ATOM 4837 C CA . SER C 1 165 ? 72.674 75.440 -16.000 1.00 24.52 164 SER C CA 1
ATOM 4838 C C . SER C 1 165 ? 73.004 74.588 -17.245 1.00 24.39 164 SER C C 1
ATOM 4839 O O . SER C 1 165 ? 74.152 74.159 -17.424 1.00 24.71 164 SER C O 1
ATOM 4842 N N . GLN C 1 166 ? 72.031 74.380 -18.126 1.00 24.03 165 GLN C N 1
ATOM 4843 C CA . GLN C 1 166 ? 72.250 73.618 -19.352 1.00 23.58 165 GLN C CA 1
ATOM 4844 C C . GLN C 1 166 ? 73.037 74.390 -20.429 1.00 23.94 165 GLN C C 1
ATOM 4845 O O . GLN C 1 166 ? 73.371 73.825 -21.492 1.00 23.73 165 GLN C O 1
ATOM 4851 N N . ASN C 1 167 ? 73.294 75.672 -20.198 1.00 22.45 166 ASN C N 1
ATOM 4852 C CA . ASN C 1 167 ? 73.693 76.523 -21.317 1.00 23.36 166 ASN C CA 1
ATOM 4853 C C . ASN C 1 167 ? 75.076 76.271 -21.888 1.00 22.79 166 ASN C C 1
ATOM 4854 O O . ASN C 1 167 ? 75.355 76.756 -22.997 1.00 23.31 166 ASN C O 1
ATOM 4859 N N . TYR C 1 168 ? 75.922 75.489 -21.207 1.00 22.68 167 TYR C N 1
ATOM 4860 C CA . TYR C 1 168 ? 77.205 75.091 -21.851 1.00 23.68 167 TYR C CA 1
ATOM 4861 C C . TYR C 1 168 ? 76.921 74.152 -23.038 1.00 23.55 167 TYR C C 1
ATOM 4862 O O . TYR C 1 168 ? 77.826 73.874 -23.826 1.00 23.54 167 TYR C O 1
ATOM 4871 N N . ALA C 1 169 ? 75.673 73.694 -23.152 1.00 23.17 168 ALA C N 1
ATOM 4872 C CA . ALA C 1 169 ? 75.226 72.856 -24.274 1.00 23.59 168 ALA C CA 1
ATOM 4873 C C . ALA C 1 169 ? 74.151 73.508 -25.132 1.00 23.63 168 ALA C C 1
ATOM 4874 O O . ALA C 1 169 ? 73.470 72.815 -25.903 1.00 22.74 168 ALA C O 1
ATOM 4876 N N . ALA C 1 170 ? 74.012 74.828 -25.014 1.00 24.16 169 ALA C N 1
ATOM 4877 C CA . ALA C 1 170 ? 72.958 75.593 -25.729 1.00 24.45 169 ALA C CA 1
ATOM 4878 C C . ALA C 1 170 ? 72.962 75.345 -27.220 1.00 23.90 169 ALA C C 1
ATOM 4879 O O . ALA C 1 170 ? 71.937 75.100 -27.806 1.00 23.61 169 ALA C O 1
ATOM 4881 N N . ASP C 1 171 ? 74.133 75.380 -27.836 1.00 24.39 170 ASP C N 1
ATOM 4882 C CA . ASP C 1 171 ? 74.174 75.211 -29.280 1.00 25.20 170 ASP C CA 1
ATOM 4883 C C . ASP C 1 171 ? 73.658 73.845 -29.673 1.00 24.27 170 ASP C C 1
ATOM 4884 O O . ASP C 1 171 ? 72.941 73.681 -30.691 1.00 23.12 170 ASP C O 1
ATOM 4889 N N . GLU C 1 172 ? 74.006 72.852 -28.859 1.00 24.61 171 GLU C N 1
ATOM 4890 C CA . GLU C 1 172 ? 73.657 71.466 -29.163 1.00 23.95 171 GLU C CA 1
ATOM 4891 C C . GLU C 1 172 ? 72.150 71.227 -28.894 1.00 24.05 171 GLU C C 1
ATOM 4892 O O . GLU C 1 172 ? 71.521 70.464 -29.616 1.00 23.55 171 GLU C O 1
ATOM 4898 N N . ILE C 1 173 ? 71.581 71.936 -27.917 1.00 23.81 172 ILE C N 1
ATOM 4899 C CA . ILE C 1 173 ? 70.134 71.882 -27.607 1.00 23.45 172 ILE C CA 1
ATOM 4900 C C . ILE C 1 173 ? 69.335 72.517 -28.762 1.00 24.62 172 ILE C C 1
ATOM 4901 O O . ILE C 1 173 ? 68.318 71.949 -29.215 1.00 24.76 172 ILE C O 1
ATOM 4906 N N . GLU C 1 174 ? 69.814 73.654 -29.250 1.00 23.78 173 GLU C N 1
ATOM 4907 C CA . GLU C 1 174 ? 69.212 74.322 -30.425 1.00 24.35 173 GLU C CA 1
ATOM 4908 C C . GLU C 1 174 ? 69.229 73.414 -31.654 1.00 24.13 173 GLU C C 1
ATOM 4909 O O . GLU C 1 174 ? 68.253 73.300 -32.394 1.00 24.24 173 GLU C O 1
ATOM 4915 N N . ALA C 1 175 ? 70.362 72.758 -31.881 1.00 24.22 174 ALA C N 1
ATOM 4916 C CA . ALA C 1 175 ? 70.485 71.852 -33.008 1.00 24.31 174 ALA C CA 1
ATOM 4917 C C . ALA C 1 175 ? 69.553 70.656 -32.922 1.00 24.80 174 ALA C C 1
ATOM 4918 O O . ALA C 1 175 ? 68.978 70.251 -33.938 1.00 25.11 174 ALA C O 1
ATOM 4920 N N . VAL C 1 176 ? 69.400 70.048 -31.754 1.00 23.90 175 VAL C N 1
ATOM 4921 C CA . VAL C 1 176 ? 68.533 68.880 -31.680 1.00 24.20 175 VAL C CA 1
ATOM 4922 C C . VAL C 1 176 ? 67.091 69.320 -31.852 1.00 24.56 175 VAL C C 1
ATOM 4923 O O . VAL C 1 176 ? 66.312 68.628 -32.509 1.00 24.22 175 VAL C O 1
ATOM 4927 N N . LEU C 1 177 ? 66.743 70.476 -31.299 1.00 24.21 176 LEU C N 1
ATOM 4928 C CA . LEU C 1 177 ? 65.393 71.014 -31.531 1.00 24.76 176 LEU C CA 1
ATOM 4929 C C . LEU C 1 177 ? 65.113 71.143 -33.021 1.00 24.01 176 LEU C C 1
ATOM 4930 O O . LEU C 1 177 ? 64.057 70.686 -33.507 1.00 25.40 176 LEU C O 1
ATOM 4935 N N . GLU C 1 178 ? 66.041 71.737 -33.766 1.00 24.37 177 GLU C N 1
ATOM 4936 C CA . GLU C 1 178 ? 65.828 71.921 -35.207 1.00 24.55 177 GLU C CA 1
ATOM 4937 C C . GLU C 1 178 ? 65.716 70.569 -35.930 1.00 24.63 177 GLU C C 1
ATOM 4938 O O . GLU C 1 178 ? 64.873 70.390 -36.802 1.00 24.45 177 GLU C O 1
ATOM 4944 N N . ALA C 1 179 ? 66.588 69.625 -35.568 1.00 24.98 178 ALA C N 1
ATOM 4945 C CA . ALA C 1 179 ? 66.584 68.275 -36.138 1.00 24.83 178 ALA C CA 1
ATOM 4946 C C . ALA C 1 179 ? 65.248 67.546 -35.922 1.00 24.47 178 ALA C C 1
ATOM 4947 O O . ALA C 1 179 ? 64.741 66.831 -36.807 1.00 23.84 178 ALA C O 1
ATOM 4949 N N . GLU C 1 180 ? 64.698 67.711 -34.730 1.00 23.97 179 GLU C N 1
ATOM 4950 C CA . GLU C 1 180 ? 63.492 66.979 -34.341 1.00 25.24 179 GLU C CA 1
ATOM 4951 C C . GLU C 1 180 ? 62.179 67.649 -34.665 1.00 25.80 179 GLU C C 1
ATOM 4952 O O . GLU C 1 180 ? 61.145 66.980 -34.655 1.00 25.89 179 GLU C O 1
ATOM 4958 N N . THR C 1 181 ? 62.186 68.959 -34.930 1.00 25.91 180 THR C N 1
ATOM 4959 C CA . THR C 1 181 ? 60.943 69.708 -35.117 1.00 25.24 180 THR C CA 1
ATOM 4960 C C . THR C 1 181 ? 60.934 70.681 -36.312 1.00 25.30 180 THR C C 1
ATOM 4961 O O . THR C 1 181 ? 59.892 71.245 -36.627 1.00 25.22 180 THR C O 1
ATOM 4965 N N . GLY C 1 182 ? 62.095 70.927 -36.904 1.00 24.89 181 GLY C N 1
ATOM 4966 C CA . GLY C 1 182 ? 62.256 71.945 -37.944 1.00 25.47 181 GLY C CA 1
ATOM 4967 C C . GLY C 1 182 ? 62.225 73.386 -37.470 1.00 25.55 181 GLY C C 1
ATOM 4968 O O . GLY C 1 182 ? 62.282 74.307 -38.286 1.00 25.19 181 GLY C O 1
ATOM 4969 N N . PHE C 1 183 ? 62.153 73.606 -36.166 1.00 26.24 182 PHE C N 1
ATOM 4970 C CA . PHE C 1 183 ? 62.101 74.977 -35.625 1.00 27.00 182 PHE C CA 1
ATOM 4971 C C . PHE C 1 183 ? 63.249 75.785 -36.194 1.00 27.87 182 PHE C C 1
ATOM 4972 O O . PHE C 1 183 ? 64.386 75.321 -36.172 1.00 28.01 182 PHE C O 1
ATOM 4980 N N . GLU C 1 184 ? 62.959 76.983 -36.713 1.00 28.85 183 GLU C N 1
ATOM 4981 C CA . GLU C 1 184 ? 64.001 77.867 -37.268 1.00 30.35 183 GLU C CA 1
ATOM 4982 C C . GLU C 1 184 ? 64.214 79.021 -36.309 1.00 28.39 183 GLU C C 1
ATOM 4983 O O . GLU C 1 184 ? 63.372 79.927 -36.245 1.00 28.88 183 GLU C O 1
ATOM 4989 N N . LYS C 1 185 ? 65.323 78.999 -35.581 1.00 27.57 184 LYS C N 1
ATOM 4990 C CA . LYS C 1 185 ? 65.598 80.014 -34.560 1.00 26.72 184 LYS C CA 1
ATOM 4991 C C . LYS C 1 185 ? 65.986 81.375 -35.148 1.00 27.16 184 LYS C C 1
ATOM 4992 O O . LYS C 1 185 ? 65.813 82.413 -34.508 1.00 25.02 184 LYS C O 1
ATOM 4998 N N . GLY C 1 186 ? 66.520 81.391 -36.363 1.00 27.10 185 GLY C N 1
ATOM 4999 C CA . GLY C 1 186 ? 66.950 82.677 -36.953 1.00 27.33 185 GLY C CA 1
ATOM 5000 C C . GLY C 1 186 ? 68.086 83.266 -36.150 1.00 27.70 185 GLY C C 1
ATOM 5001 O O . GLY C 1 186 ? 69.101 82.605 -35.929 1.00 28.00 185 GLY C O 1
ATOM 5002 N N . GLU C 1 187 ? 67.919 84.510 -35.707 1.00 27.47 186 GLU C N 1
ATOM 5003 C CA . GLU C 1 187 ? 68.935 85.180 -34.925 1.00 27.06 186 GLU C CA 1
ATOM 5004 C C . GLU C 1 187 ? 68.805 84.850 -33.437 1.00 26.42 186 GLU C C 1
ATOM 5005 O O . GLU C 1 187 ? 69.575 85.363 -32.621 1.00 26.64 186 GLU C O 1
ATOM 5007 N N . TYR C 1 188 ? 67.798 84.051 -33.087 1.00 25.68 187 TYR C N 1
ATOM 5008 C CA . TYR C 1 188 ? 67.549 83.685 -31.712 1.00 25.33 187 TYR C CA 1
ATOM 5009 C C . TYR C 1 188 ? 68.406 82.512 -31.296 1.00 24.75 187 TYR C C 1
ATOM 5010 O O . TYR C 1 188 ? 68.909 81.758 -32.115 1.00 25.28 187 TYR C O 1
ATOM 5019 N N . PHE C 1 189 ? 68.538 82.357 -29.991 1.00 24.48 188 PHE C N 1
ATOM 5020 C CA . PHE C 1 189 ? 69.295 81.281 -29.392 1.00 24.03 188 PHE C CA 1
ATOM 5021 C C . PHE C 1 189 ? 68.701 80.970 -28.019 1.00 24.06 188 PHE C C 1
ATOM 5022 O O . PHE C 1 189 ? 67.901 81.753 -27.502 1.00 24.13 188 PHE C O 1
ATOM 5030 N N . LEU C 1 190 ? 69.069 79.827 -27.424 1.00 24.70 189 LEU C N 1
ATOM 5031 C CA . LEU C 1 190 ? 68.507 79.416 -26.152 1.00 23.86 189 LEU C CA 1
ATOM 5032 C C . LEU C 1 190 ? 68.991 80.306 -25.034 1.00 24.14 189 LEU C C 1
ATOM 5033 O O . LEU C 1 190 ? 70.203 80.461 -24.868 1.00 24.57 189 LEU C O 1
ATOM 5038 N N . GLY C 1 191 ? 68.044 80.849 -24.260 1.00 22.70 190 GLY C N 1
ATOM 5039 C CA . GLY C 1 191 ? 68.388 81.693 -23.117 1.00 23.31 190 GLY C CA 1
ATOM 5040 C C . GLY C 1 191 ? 68.278 80.969 -21.804 1.00 23.64 190 GLY C C 1
ATOM 5041 O O . GLY C 1 191 ? 69.088 81.156 -20.918 1.00 24.07 190 GLY C O 1
ATOM 5042 N N . ALA C 1 192 ? 67.189 80.216 -21.652 1.00 23.91 191 ALA C N 1
ATOM 5043 C CA . ALA C 1 192 ? 66.823 79.578 -20.402 1.00 23.38 191 ALA C CA 1
ATOM 5044 C C . ALA C 1 192 ? 65.830 78.455 -20.727 1.00 23.45 191 ALA C C 1
ATOM 5045 O O . ALA C 1 192 ? 65.273 78.388 -21.843 1.00 23.08 191 ALA C O 1
ATOM 5055 N N . LEU C 1 194 ? 62.413 76.336 -18.681 1.00 24.23 193 LEU C N 1
ATOM 5056 C CA . LEU C 1 194 ? 61.521 76.232 -17.538 1.00 24.75 193 LEU C CA 1
ATOM 5057 C C . LEU C 1 194 ? 61.011 74.783 -17.426 1.00 24.36 193 LEU C C 1
ATOM 5058 O O . LEU C 1 194 ? 60.519 74.196 -18.424 1.00 23.72 193 LEU C O 1
ATOM 5063 N N . ALA C 1 195 ? 61.080 74.231 -16.209 1.00 24.64 194 ALA C N 1
ATOM 5064 C CA . ALA C 1 195 ? 60.468 72.948 -15.892 1.00 23.05 194 ALA C CA 1
ATOM 5065 C C . ALA C 1 195 ? 59.153 73.371 -15.286 1.00 23.06 194 ALA C C 1
ATOM 5066 O O . ALA C 1 195 ? 59.131 74.134 -14.316 1.00 22.36 194 ALA C O 1
ATOM 5068 N N . LEU C 1 196 ? 58.060 72.908 -15.888 1.00 22.33 195 LEU C N 1
ATOM 5069 C CA . LEU C 1 196 ? 56.740 73.425 -15.551 1.00 23.10 195 LEU C CA 1
ATOM 5070 C C . LEU C 1 196 ? 55.753 72.328 -15.201 1.00 24.05 195 LEU C C 1
ATOM 5071 O O . LEU C 1 196 ? 55.618 71.324 -15.923 1.00 24.47 195 LEU C O 1
ATOM 5076 N N . GLY C 1 197 ? 55.030 72.494 -14.105 1.00 24.59 196 GLY C N 1
ATOM 5077 C CA . GLY C 1 197 ? 54.062 71.456 -13.713 1.00 25.27 196 GLY C CA 1
ATOM 5078 C C . GLY C 1 197 ? 53.284 71.849 -12.475 1.00 25.31 196 GLY C C 1
ATOM 5079 O O . GLY C 1 197 ? 53.387 72.985 -12.044 1.00 25.28 196 GLY C O 1
ATOM 5080 N N . VAL C 1 198 ? 52.478 70.932 -11.940 1.00 25.27 197 VAL C N 1
ATOM 5081 C CA . VAL C 1 198 ? 51.854 71.154 -10.636 1.00 25.84 197 VAL C CA 1
ATOM 5082 C C . VAL C 1 198 ? 52.869 70.729 -9.573 1.00 25.86 197 VAL C C 1
ATOM 5083 O O . VAL C 1 198 ? 53.349 69.586 -9.576 1.00 26.36 197 VAL C O 1
ATOM 5087 N N . PRO C 1 199 ? 53.251 71.664 -8.682 1.00 26.66 198 PRO C N 1
ATOM 5088 C CA . PRO C 1 199 ? 54.285 71.331 -7.696 1.00 26.60 198 PRO C CA 1
ATOM 5089 C C . PRO C 1 199 ? 53.851 70.331 -6.652 1.00 26.17 198 PRO C C 1
ATOM 5090 O O . PRO C 1 199 ? 52.672 70.300 -6.245 1.00 25.05 198 PRO C O 1
ATOM 5094 N N . GLU C 1 200 ? 54.808 69.558 -6.173 1.00 26.28 199 GLU C N 1
ATOM 5095 C CA . GLU C 1 200 ? 54.604 68.809 -4.948 1.00 27.25 199 GLU C CA 1
ATOM 5096 C C . GLU C 1 200 ? 54.515 69.780 -3.774 1.00 27.29 199 GLU C C 1
ATOM 5097 O O . GLU C 1 200 ? 54.821 70.982 -3.896 1.00 26.17 199 GLU C O 1
ATOM 5103 N N . ASP C 1 201 ? 54.042 69.273 -2.640 1.00 27.63 200 ASP C N 1
ATOM 5104 C CA . ASP C 1 201 ? 53.848 70.099 -1.470 1.00 27.86 200 ASP C CA 1
ATOM 5105 C C . ASP C 1 201 ? 55.114 70.201 -0.649 1.00 28.02 200 ASP C C 1
ATOM 5106 O O . ASP C 1 201 ? 56.012 69.389 -0.773 1.00 28.49 200 ASP C O 1
ATOM 5111 N N . ASN C 1 202 ? 55.171 71.212 0.198 1.00 28.82 201 ASN C N 1
ATOM 5112 C CA . ASN C 1 202 ? 56.222 71.340 1.204 1.00 29.14 201 ASN C CA 1
ATOM 5113 C C . ASN C 1 202 ? 57.632 71.325 0.623 1.00 29.54 201 ASN C C 1
ATOM 5114 O O . ASN C 1 202 ? 58.486 70.579 1.081 1.00 30.38 201 ASN C O 1
ATOM 5119 N N . LEU C 1 203 ? 57.847 72.149 -0.397 1.00 28.98 202 LEU C N 1
ATOM 5120 C CA . LEU C 1 203 ? 59.158 72.297 -1.023 1.00 28.42 202 LEU C CA 1
ATOM 5121 C C . LEU C 1 203 ? 59.991 73.327 -0.282 1.00 28.61 202 LEU C C 1
ATOM 5122 O O . LEU C 1 203 ? 59.454 74.187 0.435 1.00 28.27 202 LEU C O 1
ATOM 5127 N N . LYS C 1 204 ? 61.303 73.246 -0.476 1.00 28.12 203 LYS C N 1
ATOM 5128 C CA . LYS C 1 204 ? 62.235 74.090 0.258 1.00 29.10 203 LYS C CA 1
ATOM 5129 C C . LYS C 1 204 ? 62.956 75.111 -0.602 1.00 27.56 203 LYS C C 1
ATOM 5130 O O . LYS C 1 204 ? 63.352 74.833 -1.720 1.00 26.44 203 LYS C O 1
ATOM 5136 N N . SER C 1 205 ? 63.189 76.281 -0.019 1.00 26.15 204 SER C N 1
ATOM 5137 C CA . SER C 1 205 ? 63.979 77.314 -0.652 1.00 25.93 204 SER C CA 1
ATOM 5138 C C . SER C 1 205 ? 64.976 77.807 0.373 1.00 26.12 204 SER C C 1
ATOM 5139 O O . SER C 1 205 ? 64.653 77.810 1.553 1.00 26.85 204 SER C O 1
ATOM 5142 N N . PRO C 1 206 ? 66.159 78.251 -0.064 1.00 25.98 205 PRO C N 1
ATOM 5143 C CA . PRO C 1 206 ? 67.106 78.811 0.886 1.00 26.27 205 PRO C CA 1
ATOM 5144 C C . PRO C 1 206 ? 66.665 80.129 1.456 1.00 25.94 205 PRO C C 1
ATOM 5145 O O . PRO C 1 206 ? 65.828 80.826 0.881 1.00 27.45 205 PRO C O 1
ATOM 5149 N N . SER C 1 207 ? 67.277 80.507 2.564 1.00 25.77 206 SER C N 1
ATOM 5150 C CA A SER C 1 207 ? 67.017 81.806 3.167 0.50 25.33 206 SER C CA 1
ATOM 5151 C CA B SER C 1 207 ? 67.014 81.812 3.162 0.50 25.76 206 SER C CA 1
ATOM 5152 C C . SER C 1 207 ? 67.415 82.944 2.222 1.00 24.96 206 SER C C 1
ATOM 5153 O O . SER C 1 207 ? 68.323 82.792 1.398 1.00 25.10 206 SER C O 1
ATOM 5158 N N . LYS C 1 208 ? 66.750 84.087 2.361 1.00 25.58 207 LYS C N 1
ATOM 5159 C CA . LYS C 1 208 ? 67.062 85.242 1.504 1.00 25.41 207 LYS C CA 1
ATOM 5160 C C . LYS C 1 208 ? 67.623 86.356 2.374 1.00 25.49 207 LYS C C 1
ATOM 5161 O O . LYS C 1 208 ? 67.411 86.397 3.590 1.00 24.58 207 LYS C O 1
ATOM 5167 N N . LYS C 1 209 ? 68.306 87.269 1.716 1.00 25.07 208 LYS C N 1
ATOM 5168 C CA . LYS C 1 209 ? 68.867 88.439 2.366 1.00 25.06 208 LYS C CA 1
ATOM 5169 C C . LYS C 1 209 ? 67.776 89.246 3.062 1.00 26.33 208 LYS C C 1
ATOM 5170 O O . LYS C 1 209 ? 66.654 89.334 2.592 1.00 26.24 208 LYS C O 1
ATOM 5176 N N . PRO C 1 210 ? 68.110 89.858 4.199 1.00 25.62 209 PRO C N 1
ATOM 5177 C CA . PRO C 1 210 ? 67.111 90.700 4.820 1.00 25.90 209 PRO C CA 1
ATOM 5178 C C . PRO C 1 210 ? 66.929 91.966 3.965 1.00 25.34 209 PRO C C 1
ATOM 5179 O O . PRO C 1 210 ? 67.856 92.409 3.283 1.00 24.29 209 PRO C O 1
ATOM 5183 N N . VAL C 1 211 ? 65.740 92.540 4.010 1.00 25.60 210 VAL C N 1
ATOM 5184 C CA . VAL C 1 211 ? 65.443 93.701 3.166 1.00 26.16 210 VAL C CA 1
ATOM 5185 C C . VAL C 1 211 ? 66.464 94.823 3.369 1.00 26.28 210 VAL C C 1
ATOM 5186 O O . VAL C 1 211 ? 66.850 95.495 2.431 1.00 25.66 210 VAL C O 1
ATOM 5190 N N . GLU C 1 212 ? 66.919 95.037 4.607 1.00 27.36 211 GLU C N 1
ATOM 5191 C CA . GLU C 1 212 ? 67.812 96.169 4.859 1.00 27.50 211 GLU C CA 1
ATOM 5192 C C . GLU C 1 212 ? 69.197 95.960 4.219 1.00 27.05 211 GLU C C 1
ATOM 5193 O O . GLU C 1 212 ? 69.928 96.936 3.953 1.00 26.12 211 GLU C O 1
ATOM 5199 N N . GLU C 1 213 ? 69.549 94.701 3.926 1.00 25.81 212 GLU C N 1
ATOM 5200 C CA . GLU C 1 213 ? 70.821 94.426 3.236 1.00 26.28 212 GLU C CA 1
ATOM 5201 C C . GLU C 1 213 ? 70.779 94.814 1.752 1.00 25.86 212 GLU C C 1
ATOM 5202 O O . GLU C 1 213 ? 71.811 95.116 1.152 1.00 25.14 212 GLU C O 1
ATOM 5208 N N . ILE C 1 214 ? 69.590 94.803 1.165 1.00 24.97 213 ILE C N 1
ATOM 5209 C CA . ILE C 1 214 ? 69.466 94.990 -0.260 1.00 24.13 213 ILE C CA 1
ATOM 5210 C C . ILE C 1 214 ? 68.944 96.358 -0.679 1.00 24.17 213 ILE C C 1
ATOM 5211 O O . ILE C 1 214 ? 68.642 96.541 -1.865 1.00 25.10 213 ILE C O 1
ATOM 5216 N N . CYS C 1 215 ? 68.845 97.307 0.259 1.00 24.16 214 CYS C N 1
ATOM 5217 C CA . CYS C 1 215 ? 68.550 98.667 -0.102 1.00 24.22 214 CYS C CA 1
ATOM 5218 C C . CYS C 1 215 ? 69.145 99.696 0.830 1.00 24.20 214 CYS C C 1
ATOM 5219 O O . CYS C 1 215 ? 69.527 99.398 1.981 1.00 23.95 214 CYS C O 1
ATOM 5222 N N . THR C 1 216 ? 69.219 100.906 0.297 1.00 24.36 215 THR C N 1
ATOM 5223 C CA . THR C 1 216 ? 69.751 102.045 0.993 1.00 24.34 215 THR C CA 1
ATOM 5224 C C . THR C 1 216 ? 68.918 103.244 0.581 1.00 24.58 215 THR C C 1
ATOM 5225 O O . THR C 1 216 ? 68.692 103.437 -0.596 1.00 22.76 215 THR C O 1
ATOM 5229 N N . PHE C 1 217 ? 68.502 104.064 1.545 1.00 24.87 216 PHE C N 1
ATOM 5230 C CA . PHE C 1 217 ? 67.686 105.224 1.253 1.00 25.86 216 PHE C CA 1
ATOM 5231 C C . PHE C 1 217 ? 68.521 106.471 1.476 1.00 27.76 216 PHE C C 1
ATOM 5232 O O . PHE C 1 217 ? 68.998 106.712 2.587 1.00 27.57 216 PHE C O 1
ATOM 5240 N N . ILE C 1 218 ? 68.685 107.272 0.430 1.00 29.40 217 ILE C N 1
ATOM 5241 C CA . ILE C 1 218 ? 69.448 108.504 0.527 1.00 31.60 217 ILE C CA 1
ATOM 5242 C C . ILE C 1 218 ? 68.516 109.657 0.874 1.00 33.37 217 ILE C C 1
ATOM 5243 O O . ILE C 1 218 ? 67.625 109.959 0.095 1.00 34.97 217 ILE C O 1
ATOM 5248 N N . LYS C 1 219 ? 68.774 110.330 1.998 1.00 36.68 218 LYS C N 1
ATOM 5249 C CA . LYS C 1 219 ? 67.995 111.525 2.436 1.00 37.36 218 LYS C CA 1
ATOM 5250 C C . LYS C 1 219 ? 68.523 112.869 1.870 1.00 39.21 218 LYS C C 1
ATOM 5251 O O . LYS C 1 219 ? 69.735 113.059 1.674 1.00 39.41 218 LYS C O 1
ATOM 5254 N N . GLY D 1 1 ? 44.513 94.505 -2.517 1.00 32.82 0 GLY D N 1
ATOM 5255 C CA . GLY D 1 1 ? 45.617 94.713 -3.452 1.00 31.92 0 GLY D CA 1
ATOM 5256 C C . GLY D 1 1 ? 45.102 94.606 -4.869 1.00 31.59 0 GLY D C 1
ATOM 5257 O O . GLY D 1 1 ? 43.985 95.011 -5.167 1.00 31.57 0 GLY D O 1
ATOM 5266 N N . GLU D 1 3 ? 45.152 92.063 -8.540 1.00 26.84 2 GLU D N 1
ATOM 5267 C CA . GLU D 1 3 ? 45.322 90.726 -9.067 1.00 25.92 2 GLU D CA 1
ATOM 5268 C C . GLU D 1 3 ? 46.482 90.746 -10.052 1.00 24.92 2 GLU D C 1
ATOM 5269 O O . GLU D 1 3 ? 46.797 91.781 -10.637 1.00 23.84 2 GLU D O 1
ATOM 5275 N N . LEU D 1 4 ? 47.151 89.612 -10.192 1.00 24.34 3 LEU D N 1
ATOM 5276 C CA . LEU D 1 4 ? 48.402 89.548 -10.939 1.00 24.12 3 LEU D CA 1
ATOM 5277 C C . LEU D 1 4 ? 48.296 90.037 -12.397 1.00 24.36 3 LEU D C 1
ATOM 5278 O O . LEU D 1 4 ? 49.086 90.874 -12.835 1.00 23.99 3 LEU D O 1
ATOM 5283 N N . GLN D 1 5 ? 47.365 89.472 -13.153 1.00 25.71 4 GLN D N 1
ATOM 5284 C CA . GLN D 1 5 ? 47.216 89.802 -14.563 1.00 25.88 4 GLN D CA 1
ATOM 5285 C C . GLN D 1 5 ? 46.861 91.258 -14.743 1.00 26.75 4 GLN D C 1
ATOM 5286 O O . GLN D 1 5 ? 47.376 91.907 -15.639 1.00 25.68 4 GLN D O 1
ATOM 5292 N N . ASP D 1 6 ? 45.960 91.764 -13.909 1.00 27.04 5 ASP D N 1
ATOM 5293 C CA . ASP D 1 6 ? 45.643 93.188 -13.936 1.00 27.02 5 ASP D CA 1
ATOM 5294 C C . ASP D 1 6 ? 46.902 94.058 -13.832 1.00 26.52 5 ASP D C 1
ATOM 5295 O O . ASP D 1 6 ? 47.049 95.039 -14.560 1.00 26.56 5 ASP D O 1
ATOM 5300 N N . THR D 1 7 ? 47.803 93.711 -12.922 1.00 26.02 6 THR D N 1
ATOM 5301 C CA A THR D 1 7 ? 49.030 94.458 -12.745 0.50 26.00 6 THR D CA 1
ATOM 5302 C CA B THR D 1 7 ? 49.055 94.470 -12.751 0.50 26.05 6 THR D CA 1
ATOM 5303 C C . THR D 1 7 ? 49.915 94.321 -13.987 1.00 25.82 6 THR D C 1
ATOM 5304 O O . THR D 1 7 ? 50.495 95.294 -14.468 1.00 27.32 6 THR D O 1
ATOM 5311 N N . ILE D 1 8 ? 49.987 93.111 -14.513 1.00 25.41 7 ILE D N 1
ATOM 5312 C CA . ILE D 1 8 ? 50.849 92.831 -15.642 1.00 25.81 7 ILE D CA 1
ATOM 5313 C C . ILE D 1 8 ? 50.422 93.634 -16.878 1.00 25.74 7 ILE D C 1
ATOM 5314 O O . ILE D 1 8 ? 51.279 94.156 -17.579 1.00 24.49 7 ILE D O 1
ATOM 5319 N N . PHE D 1 9 ? 49.114 93.725 -17.117 1.00 26.05 8 PHE D N 1
ATOM 5320 C CA . PHE D 1 9 ? 48.602 94.422 -18.299 1.00 26.86 8 PHE D CA 1
ATOM 5321 C C . PHE D 1 9 ? 48.375 95.923 -18.072 1.00 27.74 8 PHE D C 1
ATOM 5322 O O . PHE D 1 9 ? 48.216 96.694 -19.034 1.00 28.76 8 PHE D O 1
ATOM 5330 N N . LYS D 1 10 ? 48.408 96.349 -16.819 1.00 26.88 9 LYS D N 1
ATOM 5331 C CA . LYS D 1 10 ? 48.421 97.779 -16.498 1.00 27.68 9 LYS D CA 1
ATOM 5332 C C . LYS D 1 10 ? 49.800 98.407 -16.718 1.00 27.57 9 LYS D C 1
ATOM 5333 O O . LYS D 1 10 ? 49.925 99.626 -16.975 1.00 27.12 9 LYS D O 1
ATOM 5338 N N . ARG D 1 11 ? 50.845 97.585 -16.600 1.00 26.48 10 ARG D N 1
ATOM 5339 C CA . ARG D 1 11 ? 52.200 98.096 -16.616 1.00 25.97 10 ARG D CA 1
ATOM 5340 C C . ARG D 1 11 ? 52.536 98.772 -17.939 1.00 25.56 10 ARG D C 1
ATOM 5341 O O . ARG D 1 11 ? 52.461 98.155 -19.010 1.00 24.46 10 ARG D O 1
ATOM 5349 N N . GLN D 1 12 ? 52.971 100.032 -17.828 1.00 25.01 11 GLN D N 1
ATOM 5350 C CA . GLN D 1 12 ? 53.614 100.732 -18.892 1.00 25.44 11 GLN D CA 1
ATOM 5351 C C . GLN D 1 12 ? 54.938 101.346 -18.421 1.00 25.16 11 GLN D C 1
ATOM 5352 O O . GLN D 1 12 ? 55.185 101.488 -17.213 1.00 23.91 11 GLN D O 1
ATOM 5358 N N . SER D 1 13 ? 55.744 101.766 -19.379 1.00 25.08 12 SER D N 1
ATOM 5359 C CA . SER D 1 13 ? 56.866 102.666 -19.085 1.00 25.34 12 SER D CA 1
ATOM 5360 C C . SER D 1 13 ? 56.360 104.096 -18.871 1.00 26.42 12 SER D C 1
ATOM 5361 O O . SER D 1 13 ? 55.958 104.768 -19.814 1.00 26.76 12 SER D O 1
ATOM 5364 N N . VAL D 1 14 ? 56.374 104.542 -17.617 1.00 26.50 13 VAL D N 1
ATOM 5365 C CA . VAL D 1 14 ? 55.883 105.844 -17.225 1.00 25.81 13 VAL D CA 1
ATOM 5366 C C . VAL D 1 14 ? 56.984 106.904 -17.318 1.00 25.96 13 VAL D C 1
ATOM 5367 O O . VAL D 1 14 ? 58.004 106.779 -16.674 1.00 26.97 13 VAL D O 1
ATOM 5371 N N . ARG D 1 15 ? 56.786 107.922 -18.169 1.00 25.71 14 ARG D N 1
ATOM 5372 C CA . ARG D 1 15 ? 57.758 108.983 -18.361 1.00 25.36 14 ARG D CA 1
ATOM 5373 C C . ARG D 1 15 ? 57.203 110.379 -18.043 1.00 25.68 14 ARG D C 1
ATOM 5374 O O . ARG D 1 15 ? 57.882 111.387 -18.274 1.00 24.98 14 ARG D O 1
ATOM 5382 N N . LYS D 1 16 ? 55.978 110.434 -17.515 1.00 26.56 15 LYS D N 1
ATOM 5383 C CA . LYS D 1 16 ? 55.378 111.663 -17.009 1.00 28.02 15 LYS D CA 1
ATOM 5384 C C . LYS D 1 16 ? 54.668 111.317 -15.717 1.00 27.43 15 LYS D C 1
ATOM 5385 O O . LYS D 1 16 ? 53.973 110.292 -15.635 1.00 27.23 15 LYS D O 1
ATOM 5389 N N . PHE D 1 17 ? 54.822 112.184 -14.716 1.00 27.80 16 PHE D N 1
ATOM 5390 C CA . PHE D 1 17 ? 54.396 111.904 -13.363 1.00 28.17 16 PHE D CA 1
ATOM 5391 C C . PHE D 1 17 ? 53.628 113.074 -12.753 1.00 28.91 16 PHE D C 1
ATOM 5392 O O . PHE D 1 17 ? 53.924 114.250 -13.022 1.00 29.23 16 PHE D O 1
ATOM 5400 N N . LYS D 1 18 ? 52.665 112.738 -11.909 1.00 29.51 17 LYS D N 1
ATOM 5401 C CA . LYS D 1 18 ? 51.952 113.722 -11.126 1.00 30.00 17 LYS D CA 1
ATOM 5402 C C . LYS D 1 18 ? 52.792 114.221 -9.976 1.00 30.64 17 LYS D C 1
ATOM 5403 O O . LYS D 1 18 ? 53.798 113.604 -9.553 1.00 29.76 17 LYS D O 1
ATOM 5409 N N . ASN D 1 19 ? 52.382 115.363 -9.460 1.00 31.53 18 ASN D N 1
ATOM 5410 C CA . ASN D 1 19 ? 53.080 115.951 -8.346 1.00 32.49 18 ASN D CA 1
ATOM 5411 C C . ASN D 1 19 ? 52.590 115.359 -7.044 1.00 32.38 18 ASN D C 1
ATOM 5412 O O . ASN D 1 19 ? 51.776 115.971 -6.324 1.00 31.46 18 ASN D O 1
ATOM 5417 N N . GLN D 1 20 ? 53.082 114.160 -6.748 1.00 31.66 19 GLN D N 1
ATOM 5418 C CA . GLN D 1 20 ? 52.651 113.410 -5.572 1.00 32.56 19 GLN D CA 1
ATOM 5419 C C . GLN D 1 20 ? 53.820 112.610 -5.002 1.00 32.35 19 GLN D C 1
ATOM 5420 O O . GLN D 1 20 ? 54.661 112.160 -5.744 1.00 32.26 19 GLN D O 1
ATOM 5426 N N . ASP D 1 21 ? 53.849 112.430 -3.687 1.00 31.72 20 ASP D N 1
ATOM 5427 C CA . ASP D 1 21 ? 54.947 111.712 -3.031 1.00 31.25 20 ASP D CA 1
ATOM 5428 C C . ASP D 1 21 ? 54.811 110.204 -3.165 1.00 30.26 20 ASP D C 1
ATOM 5429 O O . ASP D 1 21 ? 53.706 109.688 -3.329 1.00 29.69 20 ASP D O 1
ATOM 5431 N N . VAL D 1 22 ? 55.936 109.511 -3.024 1.00 28.98 21 VAL D N 1
ATOM 5432 C CA . VAL D 1 22 ? 55.967 108.063 -2.880 1.00 28.25 21 VAL D CA 1
ATOM 5433 C C . VAL D 1 22 ? 56.490 107.745 -1.478 1.00 28.89 21 VAL D C 1
ATOM 5434 O O . VAL D 1 22 ? 57.637 108.074 -1.174 1.00 29.32 21 VAL D O 1
ATOM 5438 N N . SER D 1 23 ? 55.688 107.109 -0.624 1.00 27.55 22 SER D N 1
ATOM 5439 C CA . SER D 1 23 ? 56.137 106.843 0.743 1.00 27.52 22 SER D CA 1
ATOM 5440 C C . SER D 1 23 ? 57.278 105.828 0.792 1.00 27.03 22 SER D C 1
ATOM 5441 O O . SER D 1 23 ? 57.291 104.874 0.023 1.00 25.94 22 SER D O 1
ATOM 5444 N N . ASP D 1 24 ? 58.224 106.045 1.712 1.00 26.62 23 ASP D N 1
ATOM 5445 C CA . ASP D 1 24 ? 59.289 105.075 1.975 1.00 26.40 23 ASP D CA 1
ATOM 5446 C C . ASP D 1 24 ? 58.763 103.702 2.313 1.00 26.11 23 ASP D C 1
ATOM 5447 O O . ASP D 1 24 ? 59.371 102.688 1.956 1.00 25.24 23 ASP D O 1
ATOM 5452 N N . GLU D 1 25 ? 57.637 103.651 3.015 1.00 25.86 24 GLU D N 1
ATOM 5453 C CA . GLU D 1 25 ? 57.069 102.369 3.386 1.00 25.81 24 GLU D CA 1
ATOM 5454 C C . GLU D 1 25 ? 56.611 101.574 2.171 1.00 25.38 24 GLU D C 1
ATOM 5455 O O . GLU D 1 25 ? 56.753 100.366 2.135 1.00 25.82 24 GLU D O 1
ATOM 5458 N N . ASP D 1 26 ? 56.051 102.255 1.181 1.00 24.77 25 ASP D N 1
ATOM 5459 C CA . ASP D 1 26 ? 55.598 101.575 -0.032 1.00 24.30 25 ASP D CA 1
ATOM 5460 C C . ASP D 1 26 ? 56.816 101.103 -0.794 1.00 23.92 25 ASP D C 1
ATOM 5461 O O . ASP D 1 26 ? 56.826 99.987 -1.307 1.00 25.37 25 ASP D O 1
ATOM 5466 N N . ILE D 1 27 ? 57.860 101.931 -0.827 1.00 23.13 26 ILE D N 1
ATOM 5467 C CA . ILE D 1 27 ? 59.071 101.573 -1.585 1.00 23.28 26 ILE D CA 1
ATOM 5468 C C . ILE D 1 27 ? 59.711 100.325 -0.980 1.00 23.51 26 ILE D C 1
ATOM 5469 O O . ILE D 1 27 ? 60.152 99.433 -1.701 1.00 24.01 26 ILE D O 1
ATOM 5474 N N . LEU D 1 28 ? 59.742 100.245 0.350 1.00 24.28 27 LEU D N 1
ATOM 5475 C CA . LEU D 1 28 ? 60.209 99.035 1.014 1.00 25.15 27 LEU D CA 1
ATOM 5476 C C . LEU D 1 28 ? 59.438 97.788 0.570 1.00 25.51 27 LEU D C 1
ATOM 5477 O O . LEU D 1 28 ? 60.045 96.732 0.350 1.00 25.33 27 LEU D O 1
ATOM 5482 N N . LYS D 1 29 ? 58.112 97.895 0.451 1.00 25.09 28 LYS D N 1
ATOM 5483 C CA . LYS D 1 29 ? 57.312 96.759 -0.020 1.00 25.14 28 LYS D CA 1
ATOM 5484 C C . LYS D 1 29 ? 57.733 96.347 -1.434 1.00 23.94 28 LYS D C 1
ATOM 5485 O O . LYS D 1 29 ? 57.821 95.155 -1.745 1.00 24.32 28 LYS D O 1
ATOM 5498 N N . ILE D 1 31 ? 60.705 96.745 -2.677 1.00 22.82 30 ILE D N 1
ATOM 5499 C CA . ILE D 1 31 ? 62.037 96.140 -2.557 1.00 23.44 30 ILE D CA 1
ATOM 5500 C C . ILE D 1 31 ? 61.950 94.727 -1.957 1.00 23.55 30 ILE D C 1
ATOM 5501 O O . ILE D 1 31 ? 62.683 93.836 -2.375 1.00 23.91 30 ILE D O 1
ATOM 5506 N N . LYS D 1 32 ? 61.037 94.496 -1.011 1.00 23.88 31 LYS D N 1
ATOM 5507 C CA A LYS D 1 32 ? 60.848 93.182 -0.422 0.50 24.05 31 LYS D CA 1
ATOM 5508 C CA B LYS D 1 32 ? 60.900 93.171 -0.436 0.50 24.38 31 LYS D CA 1
ATOM 5509 C C . LYS D 1 32 ? 60.435 92.205 -1.532 1.00 24.32 31 LYS D C 1
ATOM 5510 O O . LYS D 1 32 ? 60.919 91.074 -1.602 1.00 24.06 31 LYS D O 1
ATOM 5521 N N . ALA D 1 33 ? 59.525 92.676 -2.387 1.00 24.46 32 ALA D N 1
ATOM 5522 C CA . ALA D 1 33 ? 59.057 91.908 -3.543 1.00 25.15 32 ALA D CA 1
ATOM 5523 C C . ALA D 1 33 ? 60.186 91.581 -4.504 1.00 25.28 32 ALA D C 1
ATOM 5524 O O . ALA D 1 33 ? 60.299 90.449 -4.932 1.00 26.78 32 ALA D O 1
ATOM 5526 N N . ALA D 1 34 ? 61.001 92.576 -4.856 1.00 24.03 33 ALA D N 1
ATOM 5527 C CA . ALA D 1 34 ? 62.188 92.397 -5.687 1.00 24.30 33 ALA D CA 1
ATOM 5528 C C . ALA D 1 34 ? 63.076 91.307 -5.138 1.00 24.23 33 ALA D C 1
ATOM 5529 O O . ALA D 1 34 ? 63.524 90.412 -5.876 1.00 23.58 33 ALA D O 1
ATOM 5531 N N . GLY D 1 35 ? 63.334 91.394 -3.846 1.00 23.84 34 GLY D N 1
ATOM 5532 C CA . GLY D 1 35 ? 64.246 90.449 -3.165 1.00 23.38 34 GLY D CA 1
ATOM 5533 C C . GLY D 1 35 ? 63.762 89.013 -3.111 1.00 24.49 34 GLY D C 1
ATOM 5534 O O . GLY D 1 35 ? 64.540 88.123 -2.796 1.00 24.33 34 GLY D O 1
ATOM 5535 N N . ALA D 1 36 ? 62.462 88.794 -3.363 1.00 23.38 35 ALA D N 1
ATOM 5536 C CA . ALA D 1 36 ? 61.902 87.452 -3.490 1.00 23.50 35 ALA D CA 1
ATOM 5537 C C . ALA D 1 36 ? 62.042 86.840 -4.880 1.00 24.14 35 ALA D C 1
ATOM 5538 O O . ALA D 1 36 ? 61.644 85.682 -5.073 1.00 24.47 35 ALA D O 1
ATOM 5540 N N . ALA D 1 37 ? 62.584 87.578 -5.851 1.00 23.08 36 ALA D N 1
ATOM 5541 C CA . ALA D 1 37 ? 62.764 87.044 -7.196 1.00 24.21 36 ALA D CA 1
ATOM 5542 C C . ALA D 1 37 ? 63.748 85.869 -7.189 1.00 23.95 36 ALA D C 1
ATOM 5543 O O . ALA D 1 37 ? 64.581 85.759 -6.294 1.00 24.07 36 ALA D O 1
ATOM 5545 N N . PRO D 1 38 ? 63.636 84.962 -8.175 1.00 23.75 37 PRO D N 1
ATOM 5546 C CA . PRO D 1 38 ? 64.595 83.859 -8.244 1.00 23.34 37 PRO D CA 1
ATOM 5547 C C . PRO D 1 38 ? 65.908 84.440 -8.725 1.00 23.41 37 PRO D C 1
ATOM 5548 O O . PRO D 1 38 ? 65.915 85.526 -9.298 1.00 23.77 37 PRO D O 1
ATOM 5552 N N . SER D 1 39 ? 67.003 83.729 -8.490 1.00 22.41 38 SER D N 1
ATOM 5553 C CA . SER D 1 39 ? 68.317 84.133 -8.993 1.00 23.10 38 SER D CA 1
ATOM 5554 C C . SER D 1 39 ? 69.224 82.934 -9.014 1.00 23.96 38 SER D C 1
ATOM 5555 O O . SER D 1 39 ? 69.103 82.031 -8.160 1.00 23.66 38 SER D O 1
ATOM 5558 N N . GLY D 1 40 ? 70.176 82.965 -9.934 1.00 25.25 39 GLY D N 1
ATOM 5559 C CA . GLY D 1 40 ? 71.116 81.874 -10.106 1.00 26.36 39 GLY D CA 1
ATOM 5560 C C . GLY D 1 40 ? 71.840 81.597 -8.814 1.00 27.62 39 GLY D C 1
ATOM 5561 O O . GLY D 1 40 ? 72.458 82.506 -8.217 1.00 26.97 39 GLY D O 1
ATOM 5562 N N . LYS D 1 41 ? 71.761 80.339 -8.373 1.00 28.39 40 LYS D N 1
ATOM 5563 C CA . LYS D 1 41 ? 72.388 79.917 -7.130 1.00 28.99 40 LYS D CA 1
ATOM 5564 C C . LYS D 1 41 ? 72.058 80.837 -5.941 1.00 28.17 40 LYS D C 1
ATOM 5565 O O . LYS D 1 41 ? 72.846 80.975 -5.005 1.00 27.97 40 LYS D O 1
ATOM 5571 N N . ASN D 1 42 ? 70.869 81.424 -5.959 1.00 27.04 41 ASN D N 1
ATOM 5572 C CA . ASN D 1 42 ? 70.452 82.303 -4.897 1.00 26.91 41 ASN D CA 1
ATOM 5573 C C . ASN D 1 42 ? 71.431 83.457 -4.687 1.00 26.60 41 ASN D C 1
ATOM 5574 O O . ASN D 1 42 ? 71.515 84.018 -3.583 1.00 25.83 41 ASN D O 1
ATOM 5579 N N . ILE D 1 43 ? 72.115 83.859 -5.756 1.00 26.04 42 ILE D N 1
ATOM 5580 C CA . ILE D 1 43 ? 73.056 84.987 -5.670 1.00 26.83 42 ILE D CA 1
ATOM 5581 C C . ILE D 1 43 ? 72.408 86.320 -5.207 1.00 26.02 42 ILE D C 1
ATOM 5582 O O . ILE D 1 43 ? 73.046 87.138 -4.539 1.00 25.11 42 ILE D O 1
ATOM 5587 N N . GLN D 1 44 ? 71.141 86.532 -5.548 1.00 25.72 43 GLN D N 1
ATOM 5588 C CA . GLN D 1 44 ? 70.421 87.750 -5.137 1.00 25.59 43 GLN D CA 1
ATOM 5589 C C . GLN D 1 44 ? 71.268 88.996 -5.412 1.00 24.87 43 GLN D C 1
ATOM 5590 O O . GLN D 1 44 ? 71.578 89.773 -4.493 1.00 23.82 43 GLN D O 1
ATOM 5596 N N . ASN D 1 45 ? 71.646 89.143 -6.685 1.00 24.02 44 ASN D N 1
ATOM 5597 C CA . ASN D 1 45 ? 72.654 90.104 -7.113 1.00 23.30 44 ASN D CA 1
ATOM 5598 C C . ASN D 1 45 ? 72.026 91.459 -7.372 1.00 23.60 44 ASN D C 1
ATOM 5599 O O . ASN D 1 45 ? 71.960 91.941 -8.515 1.00 23.54 44 ASN D O 1
ATOM 5604 N N . TRP D 1 46 ? 71.529 92.064 -6.302 1.00 23.39 45 TRP D N 1
ATOM 5605 C CA . TRP D 1 46 ? 70.833 93.313 -6.427 1.00 24.95 45 TRP D CA 1
ATOM 5606 C C . TRP D 1 46 ? 70.945 94.164 -5.173 1.00 24.56 45 TRP D C 1
ATOM 5607 O O . TRP D 1 46 ? 71.040 93.650 -4.067 1.00 24.30 45 TRP D O 1
ATOM 5618 N N . HIS D 1 47 ? 70.982 95.474 -5.376 1.00 24.96 46 HIS D N 1
ATOM 5619 C CA . HIS D 1 47 ? 70.897 96.426 -4.277 1.00 24.49 46 HIS D CA 1
ATOM 5620 C C . HIS D 1 47 ? 70.255 97.705 -4.810 1.00 24.30 46 HIS D C 1
ATOM 5621 O O . HIS D 1 47 ? 70.717 98.281 -5.785 1.00 24.46 46 HIS D O 1
ATOM 5628 N N . PHE D 1 48 ? 69.195 98.129 -4.142 1.00 22.65 47 PHE D N 1
ATOM 5629 C CA . PHE D 1 48 ? 68.367 99.283 -4.556 1.00 22.34 47 PHE D CA 1
ATOM 5630 C C . PHE D 1 48 ? 68.740 100.529 -3.754 1.00 23.07 47 PHE D C 1
ATOM 5631 O O . PHE D 1 48 ? 68.576 100.550 -2.548 1.00 22.50 47 PHE D O 1
ATOM 5639 N N . VAL D 1 49 ? 69.290 101.546 -4.426 1.00 23.39 48 VAL D N 1
ATOM 5640 C CA . VAL D 1 49 ? 69.630 102.828 -3.768 1.00 22.45 48 VAL D CA 1
ATOM 5641 C C . VAL D 1 49 ? 68.494 103.788 -4.143 1.00 23.10 48 VAL D C 1
ATOM 5642 O O . VAL D 1 49 ? 68.371 104.190 -5.296 1.00 24.78 48 VAL D O 1
ATOM 5646 N N . VAL D 1 50 ? 67.685 104.147 -3.155 1.00 23.27 49 VAL D N 1
ATOM 5647 C CA . VAL D 1 50 ? 66.467 104.930 -3.336 1.00 23.17 49 VAL D CA 1
ATOM 5648 C C . VAL D 1 50 ? 66.786 106.394 -3.089 1.00 23.34 49 VAL D C 1
ATOM 5649 O O . VAL D 1 50 ? 67.184 106.752 -1.985 1.00 24.09 49 VAL D O 1
ATOM 5653 N N . ILE D 1 51 ? 66.679 107.233 -4.121 1.00 23.73 50 ILE D N 1
ATOM 5654 C CA . ILE D 1 51 ? 67.042 108.646 -4.023 1.00 24.15 50 ILE D CA 1
ATOM 5655 C C . ILE D 1 51 ? 65.837 109.585 -4.154 1.00 25.29 50 ILE D C 1
ATOM 5656 O O . ILE D 1 51 ? 65.105 109.537 -5.144 1.00 25.50 50 ILE D O 1
ATOM 5661 N N . LYS D 1 52 ? 65.653 110.439 -3.151 1.00 26.06 51 LYS D N 1
ATOM 5662 C CA . LYS D 1 52 ? 64.696 111.522 -3.208 1.00 27.24 51 LYS D CA 1
ATOM 5663 C C . LYS D 1 52 ? 65.374 112.911 -3.159 1.00 27.77 51 LYS D C 1
ATOM 5664 O O . LYS D 1 52 ? 64.727 113.913 -3.423 1.00 28.01 51 LYS D O 1
ATOM 5670 N N . ARG D 1 53 ? 66.685 112.968 -2.905 1.00 28.45 52 ARG D N 1
ATOM 5671 C CA . ARG D 1 53 ? 67.388 114.250 -2.832 1.00 28.68 52 ARG D CA 1
ATOM 5672 C C . ARG D 1 53 ? 67.558 114.843 -4.229 1.00 27.86 52 ARG D C 1
ATOM 5673 O O . ARG D 1 53 ? 68.361 114.350 -5.031 1.00 27.23 52 ARG D O 1
ATOM 5681 N N . ARG D 1 54 ? 66.828 115.898 -4.519 1.00 27.64 53 ARG D N 1
ATOM 5682 C CA . ARG D 1 54 ? 66.907 116.555 -5.843 1.00 27.52 53 ARG D CA 1
ATOM 5683 C C . ARG D 1 54 ? 68.339 116.928 -6.277 1.00 26.77 53 ARG D C 1
ATOM 5684 O O . ARG D 1 54 ? 68.688 116.777 -7.434 1.00 27.04 53 ARG D O 1
ATOM 5692 N N . ASP D 1 55 ? 69.143 117.462 -5.358 1.00 26.78 54 ASP D N 1
ATOM 5693 C CA A ASP D 1 55 ? 70.530 117.855 -5.638 0.50 26.46 54 ASP D CA 1
ATOM 5694 C CA B ASP D 1 55 ? 70.488 117.879 -5.718 0.50 26.70 54 ASP D CA 1
ATOM 5695 C C . ASP D 1 55 ? 71.295 116.693 -6.244 1.00 26.10 54 ASP D C 1
ATOM 5696 O O . ASP D 1 55 ? 72.062 116.844 -7.219 1.00 26.03 54 ASP D O 1
ATOM 5705 N N . LEU D 1 56 ? 71.108 115.514 -5.653 1.00 25.38 55 LEU D N 1
ATOM 5706 C CA . LEU D 1 56 ? 71.816 114.332 -6.133 1.00 25.06 55 LEU D CA 1
ATOM 5707 C C . LEU D 1 56 ? 71.259 113.846 -7.481 1.00 24.09 55 LEU D C 1
ATOM 5708 O O . LEU D 1 56 ? 72.003 113.479 -8.386 1.00 23.64 55 LEU D O 1
ATOM 5721 N N . GLU D 1 58 ? 70.033 115.755 -9.711 1.00 23.29 57 GLU D N 1
ATOM 5722 C CA A GLU D 1 58 ? 70.525 116.731 -10.684 0.50 23.22 57 GLU D CA 1
ATOM 5723 C CA B GLU D 1 58 ? 70.516 116.729 -10.681 0.50 23.37 57 GLU D CA 1
ATOM 5724 C C . GLU D 1 58 ? 72.003 116.501 -10.967 1.00 23.05 57 GLU D C 1
ATOM 5725 O O . GLU D 1 58 ? 72.452 116.638 -12.110 1.00 24.39 57 GLU D O 1
ATOM 5736 N N . LYS D 1 59 ? 72.768 116.116 -9.945 1.00 23.20 58 LYS D N 1
ATOM 5737 C CA . LYS D 1 59 ? 74.220 115.851 -10.153 1.00 22.94 58 LYS D CA 1
ATOM 5738 C C . LYS D 1 59 ? 74.452 114.613 -11.011 1.00 23.13 58 LYS D C 1
ATOM 5739 O O . LYS D 1 59 ? 75.444 114.530 -11.766 1.00 23.08 58 LYS D O 1
ATOM 5745 N N . ILE D 1 60 ? 73.572 113.632 -10.862 1.00 23.49 59 ILE D N 1
ATOM 5746 C CA . ILE D 1 60 ? 73.618 112.418 -11.681 1.00 23.43 59 ILE D CA 1
ATOM 5747 C C . ILE D 1 60 ? 73.303 112.803 -13.137 1.00 23.49 59 ILE D C 1
ATOM 5748 O O . ILE D 1 60 ? 73.981 112.348 -14.056 1.00 23.44 59 ILE D O 1
ATOM 5753 N N . ALA D 1 61 ? 72.303 113.663 -13.341 1.00 23.78 60 ALA D N 1
ATOM 5754 C CA . ALA D 1 61 ? 71.968 114.127 -14.709 1.00 23.82 60 ALA D CA 1
ATOM 5755 C C . ALA D 1 61 ? 73.173 114.827 -15.312 1.00 23.91 60 ALA D C 1
ATOM 5756 O O . ALA D 1 61 ? 73.500 114.596 -16.481 1.00 24.40 60 ALA D O 1
ATOM 5758 N N . ASP D 1 62 ? 73.845 115.649 -14.515 1.00 23.61 61 ASP D N 1
ATOM 5759 C CA . ASP D 1 62 ? 75.040 116.331 -14.998 1.00 23.42 61 ASP D CA 1
ATOM 5760 C C . ASP D 1 62 ? 76.196 115.381 -15.413 1.00 23.52 61 ASP D C 1
ATOM 5761 O O . ASP D 1 62 ? 76.882 115.655 -16.412 1.00 23.51 61 ASP D O 1
ATOM 5766 N N . VAL D 1 63 ? 76.437 114.279 -14.689 1.00 23.32 62 VAL D N 1
ATOM 5767 C CA . VAL D 1 63 ? 77.553 113.379 -15.097 1.00 23.26 62 VAL D CA 1
ATOM 5768 C C . VAL D 1 63 ? 77.155 112.606 -16.352 1.00 22.26 62 VAL D C 1
ATOM 5769 O O . VAL D 1 63 ? 78.014 112.309 -17.208 1.00 24.23 62 VAL D O 1
ATOM 5773 N N . ILE D 1 64 ? 75.854 112.347 -16.494 1.00 22.75 63 ILE D N 1
ATOM 5774 C CA . ILE D 1 64 ? 75.371 111.671 -17.707 1.00 22.97 63 ILE D CA 1
ATOM 5775 C C . ILE D 1 64 ? 75.592 112.582 -18.932 1.00 23.77 63 ILE D C 1
ATOM 5776 O O . ILE D 1 64 ? 76.131 112.154 -19.951 1.00 24.43 63 ILE D O 1
ATOM 5781 N N . THR D 1 65 ? 75.166 113.834 -18.811 1.00 24.64 64 THR D N 1
ATOM 5782 C CA A THR D 1 65 ? 75.291 114.815 -19.882 0.55 24.14 64 THR D CA 1
ATOM 5783 C CA B THR D 1 65 ? 75.288 114.784 -19.918 0.45 24.14 64 THR D CA 1
ATOM 5784 C C . THR D 1 65 ? 76.755 115.098 -20.202 1.00 24.78 64 THR D C 1
ATOM 5785 O O . THR D 1 65 ? 77.131 115.221 -21.357 1.00 24.44 64 THR D O 1
ATOM 5792 N N . LYS D 1 66 ? 77.579 115.203 -19.160 1.00 24.43 65 LYS D N 1
ATOM 5793 C CA A LYS D 1 66 ? 79.020 115.438 -19.322 0.55 24.38 65 LYS D CA 1
ATOM 5794 C CA B LYS D 1 66 ? 79.009 115.443 -19.328 0.45 24.37 65 LYS D CA 1
ATOM 5795 C C . LYS D 1 66 ? 79.663 114.316 -20.119 1.00 24.16 65 LYS D C 1
ATOM 5796 O O . LYS D 1 66 ? 80.409 114.559 -21.051 1.00 24.53 65 LYS D O 1
ATOM 5807 N N . LYS D 1 67 ? 79.380 113.075 -19.736 1.00 24.74 66 LYS D N 1
ATOM 5808 C CA . LYS D 1 67 ? 79.934 111.935 -20.453 1.00 24.83 66 LYS D CA 1
ATOM 5809 C C . LYS D 1 67 ? 79.395 111.893 -21.898 1.00 25.04 66 LYS D C 1
ATOM 5810 O O . LYS D 1 67 ? 80.148 111.702 -22.851 1.00 25.23 66 LYS D O 1
ATOM 5816 N N . GLN D 1 68 ? 78.095 112.114 -22.055 1.00 24.75 67 GLN D N 1
ATOM 5817 C CA A GLN D 1 68 ? 77.489 112.203 -23.380 0.50 25.05 67 GLN D CA 1
ATOM 5818 C CA B GLN D 1 68 ? 77.513 112.188 -23.382 0.50 25.10 67 GLN D CA 1
ATOM 5819 C C . GLN D 1 68 ? 78.234 113.201 -24.286 1.00 25.22 67 GLN D C 1
ATOM 5820 O O . GLN D 1 68 ? 78.525 112.898 -25.435 1.00 25.12 67 GLN D O 1
ATOM 5831 N N . GLN D 1 69 ? 78.512 114.409 -23.771 1.00 25.08 68 GLN D N 1
ATOM 5832 C CA A GLN D 1 69 ? 79.113 115.457 -24.581 0.50 25.05 68 GLN D CA 1
ATOM 5833 C CA B GLN D 1 69 ? 79.129 115.447 -24.581 0.50 24.97 68 GLN D CA 1
ATOM 5834 C C . GLN D 1 69 ? 80.503 115.012 -25.033 1.00 25.06 68 GLN D C 1
ATOM 5835 O O . GLN D 1 69 ? 80.922 115.326 -26.123 1.00 24.34 68 GLN D O 1
ATOM 5846 N N . GLU D 1 70 ? 81.206 114.293 -24.176 1.00 24.61 69 GLU D N 1
ATOM 5847 C CA . GLU D 1 70 ? 82.539 113.835 -24.525 1.00 24.86 69 GLU D CA 1
ATOM 5848 C C . GLU D 1 70 ? 82.462 112.849 -25.701 1.00 24.33 69 GLU D C 1
ATOM 5849 O O . GLU D 1 70 ? 83.319 112.870 -26.620 1.00 25.92 69 GLU D O 1
ATOM 5855 N N . ILE D 1 71 ? 81.429 112.032 -25.705 1.00 24.47 70 ILE D N 1
ATOM 5856 C CA . ILE D 1 71 ? 81.166 111.077 -26.800 1.00 24.02 70 ILE D CA 1
ATOM 5857 C C . ILE D 1 71 ? 80.736 111.823 -28.074 1.00 23.78 70 ILE D C 1
ATOM 5858 O O . ILE D 1 71 ? 81.203 111.502 -29.171 1.00 23.54 70 ILE D O 1
ATOM 5863 N N . LEU D 1 72 ? 79.862 112.811 -27.902 1.00 24.09 71 LEU D N 1
ATOM 5864 C CA . LEU D 1 72 ? 79.362 113.687 -28.994 1.00 23.81 71 LEU D CA 1
ATOM 5865 C C . LEU D 1 72 ? 80.469 114.420 -29.755 1.00 23.94 71 LEU D C 1
ATOM 5866 O O . LEU D 1 72 ? 80.415 114.563 -30.978 1.00 23.65 71 LEU D O 1
ATOM 5871 N N . VAL D 1 73 ? 81.468 114.917 -29.037 1.00 24.32 72 VAL D N 1
ATOM 5872 C CA . VAL D 1 73 ? 82.598 115.572 -29.678 1.00 24.65 72 VAL D CA 1
ATOM 5873 C C . VAL D 1 73 ? 83.289 114.647 -30.685 1.00 24.05 72 VAL D C 1
ATOM 5874 O O . VAL D 1 73 ? 83.661 115.063 -31.780 1.00 24.18 72 VAL D O 1
ATOM 5878 N N . GLU D 1 74 ? 83.471 113.398 -30.301 1.00 23.85 73 GLU D N 1
ATOM 5879 C CA . GLU D 1 74 ? 84.023 112.401 -31.198 1.00 24.05 73 GLU D CA 1
ATOM 5880 C C . GLU D 1 74 ? 83.037 111.974 -32.302 1.00 22.95 73 GLU D C 1
ATOM 5881 O O . GLU D 1 74 ? 83.442 111.755 -33.437 1.00 23.23 73 GLU D O 1
ATOM 5895 N N . ASP D 1 76 ? 80.758 113.867 -33.717 1.00 22.13 75 ASP D N 1
ATOM 5896 C CA . ASP D 1 76 ? 80.645 114.953 -34.697 1.00 23.35 75 ASP D CA 1
ATOM 5897 C C . ASP D 1 76 ? 81.751 114.867 -35.733 1.00 24.15 75 ASP D C 1
ATOM 5898 O O . ASP D 1 76 ? 81.615 115.436 -36.810 1.00 24.14 75 ASP D O 1
ATOM 5903 N N . LYS D 1 77 ? 82.849 114.190 -35.396 1.00 24.71 76 LYS D N 1
ATOM 5904 C CA . LYS D 1 77 ? 83.943 114.006 -36.360 1.00 26.26 76 LYS D CA 1
ATOM 5905 C C . LYS D 1 77 ? 83.593 113.022 -37.477 1.00 25.60 76 LYS D C 1
ATOM 5906 O O . LYS D 1 77 ? 84.250 113.056 -38.519 1.00 26.80 76 LYS D O 1
ATOM 5912 N N . VAL D 1 78 ? 82.596 112.163 -37.256 1.00 25.98 77 VAL D N 1
ATOM 5913 C CA . VAL D 1 78 ? 82.219 111.104 -38.198 1.00 25.78 77 VAL D CA 1
ATOM 5914 C C . VAL D 1 78 ? 80.828 111.375 -38.772 1.00 25.83 77 VAL D C 1
ATOM 5915 O O . VAL D 1 78 ? 80.628 111.285 -39.985 1.00 26.02 77 VAL D O 1
ATOM 5919 N N . SER D 1 79 ? 79.863 111.685 -37.908 1.00 25.03 78 SER D N 1
ATOM 5920 C CA . SER D 1 79 ? 78.523 112.034 -38.373 1.00 24.69 78 SER D CA 1
ATOM 5921 C C . SER D 1 79 ? 77.799 112.950 -37.388 1.00 23.55 78 SER D C 1
ATOM 5922 O O . SER D 1 79 ? 77.370 112.513 -36.315 1.00 22.14 78 SER D O 1
ATOM 5925 N N . VAL D 1 80 ? 77.671 114.214 -37.764 1.00 23.64 79 VAL D N 1
ATOM 5926 C CA . VAL D 1 80 ? 76.957 115.203 -36.966 1.00 23.89 79 VAL D CA 1
ATOM 5927 C C . VAL D 1 80 ? 75.466 114.804 -36.850 1.00 23.64 79 VAL D C 1
ATOM 5928 O O . VAL D 1 80 ? 74.825 115.062 -35.839 1.00 23.76 79 VAL D O 1
ATOM 5932 N N . ASP D 1 81 ? 74.918 114.147 -37.871 1.00 24.30 80 ASP D N 1
ATOM 5933 C CA . ASP D 1 81 ? 73.518 113.683 -37.788 1.00 24.61 80 ASP D CA 1
ATOM 5934 C C . ASP D 1 81 ? 73.304 112.627 -36.711 1.00 24.63 80 ASP D C 1
ATOM 5935 O O . ASP D 1 81 ? 72.309 112.652 -35.975 1.00 23.91 80 ASP D O 1
ATOM 5940 N N . LYS D 1 82 ? 74.228 111.673 -36.639 1.00 25.00 81 LYS D N 1
ATOM 5941 C CA . LYS D 1 82 ? 74.153 110.630 -35.619 1.00 25.34 81 LYS D CA 1
ATOM 5942 C C . LYS D 1 82 ? 74.355 111.231 -34.227 1.00 24.01 81 LYS D C 1
ATOM 5943 O O . LYS D 1 82 ? 73.740 110.811 -33.278 1.00 24.16 81 LYS D O 1
ATOM 5949 N N . ALA D 1 83 ? 75.243 112.207 -34.132 1.00 23.99 82 ALA D N 1
ATOM 5950 C CA . ALA D 1 83 ? 75.474 112.920 -32.875 1.00 24.01 82 ALA D CA 1
ATOM 5951 C C . ALA D 1 83 ? 74.182 113.632 -32.446 1.00 24.08 82 ALA D C 1
ATOM 5952 O O . ALA D 1 83 ? 73.726 113.465 -31.329 1.00 24.21 82 ALA D O 1
ATOM 5954 N N . ASN D 1 84 ? 73.535 114.317 -33.386 1.00 24.44 83 ASN D N 1
ATOM 5955 C CA . ASN D 1 84 ? 72.272 115.006 -33.107 1.00 24.49 83 ASN D CA 1
ATOM 5956 C C . ASN D 1 84 ? 71.161 114.060 -32.650 1.00 24.40 83 ASN D C 1
ATOM 5957 O O . ASN D 1 84 ? 70.378 114.397 -31.751 1.00 25.28 83 ASN D O 1
ATOM 5962 N N . ARG D 1 85 ? 71.100 112.869 -33.258 1.00 24.63 84 ARG D N 1
ATOM 5963 C CA . ARG D 1 85 ? 70.137 111.835 -32.864 1.00 24.70 84 ARG D CA 1
ATOM 5964 C C . ARG D 1 85 ? 70.386 111.368 -31.431 1.00 25.08 84 ARG D C 1
ATOM 5965 O O . ARG D 1 85 ? 69.443 111.202 -30.622 1.00 24.06 84 ARG D O 1
ATOM 5967 N N . PHE D 1 86 ? 71.665 111.224 -31.080 1.00 25.84 85 PHE D N 1
ATOM 5968 C CA . PHE D 1 86 ? 72.047 110.821 -29.708 1.00 26.43 85 PHE D CA 1
ATOM 5969 C C . PHE D 1 86 ? 71.700 111.911 -28.664 1.00 26.48 85 PHE D C 1
ATOM 5970 O O . PHE D 1 86 ? 71.264 111.617 -27.551 1.00 28.36 85 PHE D O 1
ATOM 5978 N N . ARG D 1 87 ? 71.871 113.164 -29.037 1.00 28.43 86 ARG D N 1
ATOM 5979 C CA . ARG D 1 87 ? 71.501 114.281 -28.176 1.00 29.62 86 ARG D CA 1
ATOM 5980 C C . ARG D 1 87 ? 70.000 114.272 -27.881 1.00 29.50 86 ARG D C 1
ATOM 5981 O O . ARG D 1 87 ? 69.583 114.385 -26.725 1.00 30.15 86 ARG D O 1
ATOM 5989 N N . LYS D 1 88 ? 69.185 114.109 -28.914 1.00 28.76 87 LYS D N 1
ATOM 5990 C CA . LYS D 1 88 ? 67.732 114.071 -28.724 1.00 28.51 87 LYS D CA 1
ATOM 5991 C C . LYS D 1 88 ? 67.359 112.834 -27.910 1.00 27.35 87 LYS D C 1
ATOM 5992 O O . LYS D 1 88 ? 66.497 112.899 -27.023 1.00 27.57 87 LYS D O 1
ATOM 5995 N N . PHE D 1 89 ? 67.964 111.698 -28.244 1.00 26.89 88 PHE D N 1
ATOM 5996 C CA . PHE D 1 89 ? 67.635 110.449 -27.555 1.00 27.09 88 PHE D CA 1
ATOM 5997 C C . PHE D 1 89 ? 67.846 110.516 -26.020 1.00 26.19 88 PHE D C 1
ATOM 5998 O O . PHE D 1 89 ? 66.980 110.141 -25.230 1.00 25.92 88 PHE D O 1
ATOM 6006 N N . VAL D 1 90 ? 68.996 111.010 -25.598 1.00 24.96 89 VAL D N 1
ATOM 6007 C CA . VAL D 1 90 ? 69.290 111.084 -24.167 1.00 24.55 89 VAL D CA 1
ATOM 6008 C C . VAL D 1 90 ? 68.321 112.031 -23.459 1.00 25.51 89 VAL D C 1
ATOM 6009 O O . VAL D 1 90 ? 67.882 111.753 -22.357 1.00 24.58 89 VAL D O 1
ATOM 6013 N N . LYS D 1 91 ? 67.924 113.110 -24.118 1.00 25.10 90 LYS D N 1
ATOM 6014 C CA . LYS D 1 91 ? 66.989 114.035 -23.491 1.00 25.87 90 LYS D CA 1
ATOM 6015 C C . LYS D 1 91 ? 65.653 113.362 -23.234 1.00 25.72 90 LYS D C 1
ATOM 6016 O O . LYS D 1 91 ? 65.104 113.520 -22.163 1.00 25.36 90 LYS D O 1
ATOM 6022 N N . ASN D 1 92 ? 65.135 112.654 -24.232 1.00 26.26 91 ASN D N 1
ATOM 6023 C CA . ASN D 1 92 ? 63.761 112.157 -24.182 1.00 26.81 91 ASN D CA 1
ATOM 6024 C C . ASN D 1 92 ? 63.666 110.800 -23.523 1.00 26.53 91 ASN D C 1
ATOM 6025 O O . ASN D 1 92 ? 62.611 110.457 -22.985 1.00 27.41 91 ASN D O 1
ATOM 6030 N N . PHE D 1 93 ? 64.746 110.031 -23.576 1.00 25.17 92 PHE D N 1
ATOM 6031 C CA . PHE D 1 93 ? 64.719 108.651 -23.034 1.00 25.68 92 PHE D CA 1
ATOM 6032 C C . PHE D 1 93 ? 65.693 108.387 -21.896 1.00 24.88 92 PHE D C 1
ATOM 6033 O O . PHE D 1 93 ? 65.781 107.267 -21.440 1.00 23.71 92 PHE D O 1
ATOM 6041 N N . THR D 1 94 ? 66.379 109.419 -21.406 1.00 24.45 93 THR D N 1
ATOM 6042 C CA . THR D 1 94 ? 67.133 109.322 -20.151 1.00 24.39 93 THR D CA 1
ATOM 6043 C C . THR D 1 94 ? 66.759 110.414 -19.148 1.00 24.98 93 THR D C 1
ATOM 6044 O O . THR D 1 94 ? 66.334 110.118 -18.032 1.00 25.08 93 THR D O 1
ATOM 6048 N N . LEU D 1 95 ? 66.877 111.678 -19.545 1.00 25.04 94 LEU D N 1
ATOM 6049 C CA . LEU D 1 95 ? 66.828 112.756 -18.569 1.00 25.47 94 LEU D CA 1
ATOM 6050 C C . LEU D 1 95 ? 65.405 113.047 -18.089 1.00 25.47 94 LEU D C 1
ATOM 6051 O O . LEU D 1 95 ? 65.206 113.845 -17.158 1.00 26.37 94 LEU D O 1
ATOM 6056 N N . PHE D 1 96 ? 64.410 112.405 -18.721 1.00 24.96 95 PHE D N 1
ATOM 6057 C CA . PHE D 1 96 ? 63.003 112.524 -18.248 1.00 24.75 95 PHE D CA 1
ATOM 6058 C C . PHE D 1 96 ? 62.832 112.026 -16.817 1.00 23.73 95 PHE D C 1
ATOM 6059 O O . PHE D 1 96 ? 61.839 112.362 -16.179 1.00 24.30 95 PHE D O 1
ATOM 6067 N N . TYR D 1 97 ? 63.782 111.242 -16.289 1.00 23.87 96 TYR D N 1
ATOM 6068 C CA . TYR D 1 97 ? 63.676 110.743 -14.913 1.00 24.15 96 TYR D CA 1
ATOM 6069 C C . TYR D 1 97 ? 63.547 111.847 -13.867 1.00 24.40 96 TYR D C 1
ATOM 6070 O O . TYR D 1 97 ? 62.918 111.658 -12.826 1.00 25.67 96 TYR D O 1
ATOM 6079 N N . LEU D 1 98 ? 64.095 113.018 -14.185 1.00 24.25 97 LEU D N 1
ATOM 6080 C CA . LEU D 1 98 ? 63.992 114.196 -13.335 1.00 24.40 97 LEU D CA 1
ATOM 6081 C C . LEU D 1 98 ? 62.535 114.635 -13.112 1.00 24.46 97 LEU D C 1
ATOM 6082 O O . LEU D 1 98 ? 62.228 115.389 -12.174 1.00 24.37 97 LEU D O 1
ATOM 6087 N N . LYS D 1 99 ? 61.629 114.150 -13.956 1.00 23.91 98 LYS D N 1
ATOM 6088 C CA . LYS D 1 99 ? 60.217 114.454 -13.811 1.00 24.50 98 LYS D CA 1
ATOM 6089 C C . LYS D 1 99 ? 59.561 113.703 -12.662 1.00 23.94 98 LYS D C 1
ATOM 6090 O O . LYS D 1 99 ? 58.457 114.077 -12.232 1.00 25.30 98 LYS D O 1
ATOM 6096 N N . ALA D 1 100 ? 60.225 112.658 -12.160 1.00 24.31 99 ALA D N 1
ATOM 6097 C CA . ALA D 1 100 ? 59.683 111.787 -11.106 1.00 24.74 99 ALA D CA 1
ATOM 6098 C C . ALA D 1 100 ? 60.180 112.262 -9.724 1.00 25.00 99 ALA D C 1
ATOM 6099 O O . ALA D 1 100 ? 61.224 112.916 -9.625 1.00 26.06 99 ALA D O 1
ATOM 6101 N N . PRO D 1 101 ? 59.435 111.949 -8.659 1.00 25.15 100 PRO D N 1
ATOM 6102 C CA . PRO D 1 101 ? 59.878 112.277 -7.294 1.00 24.79 100 PRO D CA 1
ATOM 6103 C C . PRO D 1 101 ? 61.005 111.371 -6.744 1.00 25.16 100 PRO D C 1
ATOM 6104 O O . PRO D 1 101 ? 61.675 111.747 -5.791 1.00 25.66 100 PRO D O 1
ATOM 6108 N N . VAL D 1 102 ? 61.210 110.202 -7.356 1.00 24.70 101 VAL D N 1
ATOM 6109 C CA . VAL D 1 102 ? 62.129 109.193 -6.842 1.00 24.65 101 VAL D CA 1
ATOM 6110 C C . VAL D 1 102 ? 62.927 108.642 -7.998 1.00 24.21 101 VAL D C 1
ATOM 6111 O O . VAL D 1 102 ? 62.370 108.295 -9.044 1.00 24.96 101 VAL D O 1
ATOM 6115 N N . LEU D 1 103 ? 64.230 108.572 -7.787 1.00 23.80 102 LEU D N 1
ATOM 6116 C CA . LEU D 1 103 ? 65.132 107.857 -8.646 1.00 23.75 102 LEU D CA 1
ATOM 6117 C C . LEU D 1 103 ? 65.676 106.680 -7.846 1.00 24.30 102 LEU D C 1
ATOM 6118 O O . LEU D 1 103 ? 66.230 106.876 -6.749 1.00 24.35 102 LEU D O 1
ATOM 6123 N N . VAL D 1 104 ? 65.578 105.483 -8.416 1.00 24.41 103 VAL D N 1
ATOM 6124 C CA . VAL D 1 104 ? 66.167 104.276 -7.802 1.00 25.56 103 VAL D CA 1
ATOM 6125 C C . VAL D 1 104 ? 67.339 103.825 -8.694 1.00 26.50 103 VAL D C 1
ATOM 6126 O O . VAL D 1 104 ? 67.163 103.615 -9.901 1.00 26.80 103 VAL D O 1
ATOM 6130 N N . LEU D 1 105 ? 68.521 103.726 -8.102 1.00 26.16 104 LEU D N 1
ATOM 6131 C CA . LEU D 1 105 ? 69.698 103.152 -8.770 1.00 25.37 104 LEU D CA 1
ATOM 6132 C C . LEU D 1 105 ? 69.736 101.688 -8.402 1.00 25.71 104 LEU D C 1
ATOM 6133 O O . LEU D 1 105 ? 69.772 101.361 -7.234 1.00 26.90 104 LEU D O 1
ATOM 6138 N N . VAL D 1 106 ? 69.695 100.795 -9.386 1.00 25.10 105 VAL D N 1
ATOM 6139 C CA . VAL D 1 106 ? 69.717 99.375 -9.093 1.00 24.75 105 VAL D CA 1
ATOM 6140 C C . VAL D 1 106 ? 71.115 98.873 -9.401 1.00 25.13 105 VAL D C 1
ATOM 6141 O O . VAL D 1 106 ? 71.516 98.798 -10.572 1.00 25.55 105 VAL D O 1
ATOM 6145 N N . PHE D 1 107 ? 71.833 98.521 -8.339 1.00 24.60 106 PHE D N 1
ATOM 6146 C CA . PHE D 1 107 ? 73.189 97.974 -8.439 1.00 23.99 106 PHE D CA 1
ATOM 6147 C C . PHE D 1 107 ? 73.061 96.477 -8.569 1.00 23.95 106 PHE D C 1
ATOM 6148 O O . PHE D 1 107 ? 72.081 95.878 -8.103 1.00 23.52 106 PHE D O 1
ATOM 6156 N N . THR D 1 108 ? 74.060 95.867 -9.181 1.00 24.38 107 THR D N 1
ATOM 6157 C CA . THR D 1 108 ? 74.081 94.432 -9.361 1.00 24.32 107 THR D CA 1
ATOM 6158 C C . THR D 1 108 ? 75.531 93.956 -9.347 1.00 25.07 107 THR D C 1
ATOM 6159 O O . THR D 1 108 ? 76.453 94.783 -9.252 1.00 24.54 107 THR D O 1
ATOM 6163 N N . LYS D 1 109 ? 75.750 92.644 -9.453 1.00 25.10 108 LYS D N 1
ATOM 6164 C CA . LYS D 1 109 ? 77.121 92.132 -9.612 1.00 26.29 108 LYS D CA 1
ATOM 6165 C C . LYS D 1 109 ? 77.142 90.989 -10.610 1.00 26.98 108 LYS D C 1
ATOM 6166 O O . LYS D 1 109 ? 76.093 90.475 -10.988 1.00 26.67 108 LYS D O 1
ATOM 6172 N N . VAL D 1 110 ? 78.334 90.634 -11.069 1.00 27.92 109 VAL D N 1
ATOM 6173 C CA . VAL D 1 110 ? 78.486 89.541 -11.998 1.00 28.07 109 VAL D CA 1
ATOM 6174 C C . VAL D 1 110 ? 78.157 88.230 -11.328 1.00 28.62 109 VAL D C 1
ATOM 6175 O O . VAL D 1 110 ? 78.538 87.990 -10.169 1.00 29.31 109 VAL D O 1
ATOM 6179 N N . TYR D 1 111 ? 77.432 87.382 -12.051 1.00 27.63 110 TYR D N 1
ATOM 6180 C CA . TYR D 1 111 ? 77.221 86.009 -11.664 1.00 27.68 110 TYR D CA 1
ATOM 6181 C C . TYR D 1 111 ? 77.948 85.142 -12.678 1.00 28.02 110 TYR D C 1
ATOM 6182 O O . TYR D 1 111 ? 77.655 85.181 -13.862 1.00 27.62 110 TYR D O 1
ATOM 6191 N N . ASN D 1 112 ? 78.934 84.392 -12.205 1.00 28.67 111 ASN D N 1
ATOM 6192 C CA . ASN D 1 112 ? 79.603 83.411 -13.047 1.00 29.36 111 ASN D CA 1
ATOM 6193 C C . ASN D 1 112 ? 78.760 82.158 -13.061 1.00 28.81 111 ASN D C 1
ATOM 6194 O O . ASN D 1 112 ? 78.634 81.490 -12.041 1.00 28.78 111 ASN D O 1
ATOM 6199 N N . PRO D 1 113 ? 78.149 81.847 -14.208 1.00 28.40 112 PRO D N 1
ATOM 6200 C CA . PRO D 1 113 ? 77.119 80.822 -14.255 1.00 28.40 112 PRO D CA 1
ATOM 6201 C C . PRO D 1 113 ? 77.684 79.406 -14.387 1.00 28.18 112 PRO D C 1
ATOM 6202 O O . PRO D 1 113 ? 78.894 79.207 -14.544 1.00 28.09 112 PRO D O 1
ATOM 6206 N N . SER D 1 114 ? 76.792 78.427 -14.319 1.00 28.04 113 SER D N 1
ATOM 6207 C CA A SER D 1 114 ? 77.174 77.043 -14.503 0.50 27.67 113 SER D CA 1
ATOM 6208 C CA B SER D 1 114 ? 77.127 77.016 -14.548 0.50 28.06 113 SER D CA 1
ATOM 6209 C C . SER D 1 114 ? 77.890 76.835 -15.835 1.00 27.85 113 SER D C 1
ATOM 6210 O O . SER D 1 114 ? 77.472 77.348 -16.883 1.00 28.36 113 SER D O 1
ATOM 6215 N N . GLY D 1 115 ? 78.966 76.062 -15.780 1.00 26.88 114 GLY D N 1
ATOM 6216 C CA . GLY D 1 115 ? 79.838 75.868 -16.918 1.00 26.64 114 GLY D CA 1
ATOM 6217 C C . GLY D 1 115 ? 81.067 76.761 -16.896 1.00 26.19 114 GLY D C 1
ATOM 6218 O O . GLY D 1 115 ? 82.083 76.432 -17.529 1.00 25.52 114 GLY D O 1
ATOM 6219 N N . TYR D 1 116 ? 81.001 77.885 -16.179 1.00 25.79 115 TYR D N 1
ATOM 6220 C CA . TYR D 1 116 ? 82.093 78.877 -16.232 1.00 25.95 115 TYR D CA 1
ATOM 6221 C C . TYR D 1 116 ? 83.387 78.330 -15.626 1.00 25.67 115 TYR D C 1
ATOM 6222 O O . TYR D 1 116 ? 84.440 78.329 -16.276 1.00 25.67 115 TYR D O 1
ATOM 6231 N N . TYR D 1 117 ? 83.321 77.853 -14.385 1.00 25.57 116 TYR D N 1
ATOM 6232 C CA . TYR D 1 117 ? 84.541 77.388 -13.714 1.00 25.06 116 TYR D CA 1
ATOM 6233 C C . TYR D 1 117 ? 85.004 76.086 -14.318 1.00 24.42 116 TYR D C 1
ATOM 6234 O O . TYR D 1 117 ? 86.215 75.838 -14.410 1.00 24.49 116 TYR D O 1
ATOM 6243 N N . GLU D 1 118 ? 84.054 75.285 -14.783 1.00 23.86 117 GLU D N 1
ATOM 6244 C CA . GLU D 1 118 ? 84.382 74.045 -15.466 1.00 24.27 117 GLU D CA 1
ATOM 6245 C C . GLU D 1 118 ? 85.178 74.290 -16.745 1.00 24.43 117 GLU D C 1
ATOM 6246 O O . GLU D 1 118 ? 86.211 73.656 -16.983 1.00 23.96 117 GLU D O 1
ATOM 6252 N N . LEU D 1 119 ? 84.667 75.194 -17.582 1.00 24.54 118 LEU D N 1
ATOM 6253 C CA . LEU D 1 119 ? 85.353 75.546 -18.840 1.00 24.92 118 LEU D CA 1
ATOM 6254 C C . LEU D 1 119 ? 86.664 76.282 -18.608 1.00 25.15 118 LEU D C 1
ATOM 6255 O O . LEU D 1 119 ? 87.637 76.069 -19.357 1.00 25.42 118 LEU D O 1
ATOM 6260 N N . GLU D 1 120 ? 86.737 77.117 -17.566 1.00 25.73 119 GLU D N 1
ATOM 6261 C CA . GLU D 1 120 ? 88.029 77.760 -17.237 1.00 25.96 119 GLU D CA 1
ATOM 6262 C C . GLU D 1 120 ? 89.051 76.713 -16.784 1.00 25.37 119 GLU D C 1
ATOM 6263 O O . GLU D 1 120 ? 90.227 76.799 -17.111 1.00 24.52 119 GLU D O 1
ATOM 6269 N N . LEU D 1 121 ? 88.609 75.693 -16.067 1.00 24.47 120 LEU D N 1
ATOM 6270 C CA . LEU D 1 121 ? 89.544 74.677 -15.590 1.00 24.65 120 LEU D CA 1
ATOM 6271 C C . LEU D 1 121 ? 90.271 73.953 -16.714 1.00 24.71 120 LEU D C 1
ATOM 6272 O O . LEU D 1 121 ? 91.442 73.562 -16.565 1.00 25.27 120 LEU D O 1
ATOM 6277 N N . ILE D 1 122 ? 89.567 73.748 -17.826 1.00 24.45 121 ILE D N 1
ATOM 6278 C CA . ILE D 1 122 ? 90.111 73.050 -18.978 1.00 25.54 121 ILE D CA 1
ATOM 6279 C C . ILE D 1 122 ? 90.629 74.038 -20.039 1.00 25.52 121 ILE D C 1
ATOM 6280 O O . ILE D 1 122 ? 90.881 73.636 -21.173 1.00 26.12 121 ILE D O 1
ATOM 6285 N N . ASP D 1 123 ? 90.799 75.300 -19.661 1.00 25.86 122 ASP D N 1
ATOM 6286 C CA . ASP D 1 123 ? 91.287 76.338 -20.569 1.00 26.64 122 ASP D CA 1
ATOM 6287 C C . ASP D 1 123 ? 90.545 76.306 -21.899 1.00 26.08 122 ASP D C 1
ATOM 6288 O O . ASP D 1 123 ? 91.149 76.306 -22.976 1.00 26.55 122 ASP D O 1
ATOM 6293 N N . ALA D 1 124 ? 89.217 76.278 -21.825 1.00 24.83 123 ALA D N 1
ATOM 6294 C CA . ALA D 1 124 ? 88.397 76.331 -23.010 1.00 25.05 123 ALA D CA 1
ATOM 6295 C C . ALA D 1 124 ? 88.664 77.682 -23.665 1.00 25.40 123 ALA D C 1
ATOM 6296 O O . ALA D 1 124 ? 89.014 78.637 -22.979 1.00 25.47 123 ALA D O 1
ATOM 6298 N N . PRO D 1 125 ? 88.466 77.778 -24.988 1.00 26.32 124 PRO D N 1
ATOM 6299 C CA . PRO D 1 125 ? 88.584 79.053 -25.678 1.00 27.10 124 PRO D CA 1
ATOM 6300 C C . PRO D 1 125 ? 87.720 80.143 -25.077 1.00 26.76 124 PRO D C 1
ATOM 6301 O O . PRO D 1 125 ? 86.574 79.888 -24.668 1.00 26.39 124 PRO D O 1
ATOM 6305 N N . LYS D 1 126 ? 88.226 81.366 -25.038 1.00 26.96 125 LYS D N 1
ATOM 6306 C CA . LYS D 1 126 ? 87.426 82.479 -24.505 1.00 27.95 125 LYS D CA 1
ATOM 6307 C C . LYS D 1 126 ? 86.091 82.588 -25.212 1.00 27.92 125 LYS D C 1
ATOM 6308 O O . LYS D 1 126 ? 85.057 82.802 -24.560 1.00 27.76 125 LYS D O 1
ATOM 6311 N N . GLU D 1 127 ? 86.099 82.427 -26.537 1.00 27.94 126 GLU D N 1
ATOM 6312 C CA . GLU D 1 127 ? 84.847 82.534 -27.296 1.00 29.18 126 GLU D CA 1
ATOM 6313 C C . GLU D 1 127 ? 83.804 81.541 -26.898 1.00 27.75 126 GLU D C 1
ATOM 6314 O O . GLU D 1 127 ? 82.614 81.847 -26.942 1.00 26.99 126 GLU D O 1
ATOM 6320 N N . THR D 1 128 ? 84.247 80.374 -26.445 1.00 27.13 127 THR D N 1
ATOM 6321 C CA . THR D 1 128 ? 83.343 79.347 -25.943 1.00 26.62 127 THR D CA 1
ATOM 6322 C C . THR D 1 128 ? 82.779 79.755 -24.581 1.00 26.42 127 THR D C 1
ATOM 6323 O O . THR D 1 128 ? 81.552 79.685 -24.347 1.00 25.18 127 THR D O 1
ATOM 6327 N N . ILE D 1 129 ? 83.647 80.205 -23.683 1.00 26.49 128 ILE D N 1
ATOM 6328 C CA . ILE D 1 129 ? 83.212 80.680 -22.359 1.00 27.37 128 ILE D CA 1
ATOM 6329 C C . ILE D 1 129 ? 82.279 81.897 -22.484 1.00 26.97 128 ILE D C 1
ATOM 6330 O O . ILE D 1 129 ? 81.254 81.970 -21.783 1.00 25.87 128 ILE D O 1
ATOM 6335 N N . ASP D 1 130 ? 82.583 82.804 -23.416 1.00 25.67 129 ASP D N 1
ATOM 6336 C CA . ASP D 1 130 ? 81.758 83.988 -23.657 1.00 27.35 129 ASP D CA 1
ATOM 6337 C C . ASP D 1 130 ? 80.329 83.625 -24.003 1.00 26.06 129 ASP D C 1
ATOM 6338 O O . ASP D 1 130 ? 79.412 84.412 -23.758 1.00 27.10 129 ASP D O 1
ATOM 6343 N N . LYS D 1 131 ? 80.113 82.443 -24.585 1.00 25.66 130 LYS D N 1
ATOM 6344 C CA . LYS D 1 131 ? 78.748 82.037 -24.883 1.00 25.15 130 LYS D CA 1
ATOM 6345 C C . LYS D 1 131 ? 77.837 81.957 -23.675 1.00 25.07 130 LYS D C 1
ATOM 6346 O O . LYS D 1 131 ? 76.633 82.183 -23.801 1.00 24.62 130 LYS D O 1
ATOM 6352 N N . LEU D 1 132 ? 78.385 81.595 -22.521 1.00 25.29 131 LEU D N 1
ATOM 6353 C CA . LEU D 1 132 ? 77.589 81.584 -21.280 1.00 24.97 131 LEU D CA 1
ATOM 6354 C C . LEU D 1 132 ? 77.037 82.992 -20.928 1.00 25.45 131 LEU D C 1
ATOM 6355 O O . LEU D 1 132 ? 75.916 83.137 -20.434 1.00 25.50 131 LEU D O 1
ATOM 6360 N N . PHE D 1 133 ? 77.807 84.030 -21.232 1.00 25.09 132 PHE D N 1
ATOM 6361 C CA . PHE D 1 133 ? 77.459 85.427 -20.874 1.00 25.28 132 PHE D CA 1
ATOM 6362 C C . PHE D 1 133 ? 76.619 86.132 -21.949 1.00 26.05 132 PHE D C 1
ATOM 6363 O O . PHE D 1 133 ? 75.942 87.104 -21.671 1.00 26.20 132 PHE D O 1
ATOM 6371 N N . ILE D 1 134 ? 76.601 85.598 -23.165 1.00 26.76 133 ILE D N 1
ATOM 6372 C CA . ILE D 1 134 ? 75.639 86.071 -24.174 1.00 27.09 133 ILE D CA 1
ATOM 6373 C C . ILE D 1 134 ? 74.220 85.851 -23.633 1.00 27.08 133 ILE D C 1
ATOM 6374 O O . ILE D 1 134 ? 73.317 86.602 -23.939 1.00 26.37 133 ILE D O 1
ATOM 6379 N N . ARG D 1 135 ? 74.080 84.826 -22.804 1.00 25.93 134 ARG D N 1
ATOM 6380 C CA . ARG D 1 135 ? 72.803 84.425 -22.216 1.00 26.71 134 ARG D CA 1
ATOM 6381 C C . ARG D 1 135 ? 72.685 84.926 -20.771 1.00 26.46 134 ARG D C 1
ATOM 6382 O O . ARG D 1 135 ? 71.724 84.571 -20.043 1.00 27.04 134 ARG D O 1
ATOM 6390 N N . ASN D 1 136 ? 73.625 85.788 -20.378 1.00 26.17 135 ASN D N 1
ATOM 6391 C CA . ASN D 1 136 ? 73.829 86.300 -18.991 1.00 24.95 135 ASN D CA 1
ATOM 6392 C C . ASN D 1 136 ? 72.749 86.004 -17.928 1.00 24.55 135 ASN D C 1
ATOM 6393 O O . ASN D 1 136 ? 71.850 86.826 -17.687 1.00 23.63 135 ASN D O 1
ATOM 6398 N N . PRO D 1 137 ? 72.846 84.837 -17.269 1.00 23.90 136 PRO D N 1
ATOM 6399 C CA . PRO D 1 137 ? 71.933 84.439 -16.200 1.00 24.40 136 PRO D CA 1
ATOM 6400 C C . PRO D 1 137 ? 71.888 85.414 -15.026 1.00 24.23 136 PRO D C 1
ATOM 6401 O O . PRO D 1 137 ? 70.832 85.573 -14.371 1.00 24.86 136 PRO D O 1
ATOM 6405 N N . GLY D 1 138 ? 73.013 86.077 -14.771 1.00 24.26 137 GLY D N 1
ATOM 6406 C CA . GLY D 1 138 ? 73.076 87.124 -13.753 1.00 25.60 137 GLY D CA 1
ATOM 6407 C C . GLY D 1 138 ? 72.098 88.245 -14.051 1.00 24.83 137 GLY D C 1
ATOM 6408 O O . GLY D 1 138 ? 71.418 88.752 -13.147 1.00 24.89 137 GLY D O 1
ATOM 6417 N N . GLN D 1 140 ? 69.556 88.087 -16.274 1.00 25.07 139 GLN D N 1
ATOM 6418 C CA . GLN D 1 140 ? 68.197 87.509 -16.172 1.00 24.87 139 GLN D CA 1
ATOM 6419 C C . GLN D 1 140 ? 67.671 87.599 -14.750 1.00 25.65 139 GLN D C 1
ATOM 6420 O O . GLN D 1 140 ? 66.533 87.982 -14.536 1.00 24.50 139 GLN D O 1
ATOM 6426 N N . SER D 1 141 ? 68.498 87.238 -13.770 1.00 25.63 140 SER D N 1
ATOM 6427 C CA . SER D 1 141 ? 68.088 87.295 -12.353 1.00 25.13 140 SER D CA 1
ATOM 6428 C C . SER D 1 141 ? 67.753 88.730 -11.941 1.00 24.74 140 SER D C 1
ATOM 6429 O O . SER D 1 141 ? 66.770 88.961 -11.266 1.00 23.66 140 SER D O 1
ATOM 6432 N N . LEU D 1 142 ? 68.614 89.673 -12.333 1.00 24.29 141 LEU D N 1
ATOM 6433 C CA . LEU D 1 142 ? 68.371 91.097 -12.049 1.00 23.98 141 LEU D CA 1
ATOM 6434 C C . LEU D 1 142 ? 67.042 91.544 -12.638 1.00 23.65 141 LEU D C 1
ATOM 6435 O O . LEU D 1 142 ? 66.273 92.262 -11.971 1.00 23.25 141 LEU D O 1
ATOM 6440 N N . GLY D 1 143 ? 66.757 91.099 -13.871 1.00 23.57 142 GLY D N 1
ATOM 6441 C CA . GLY D 1 143 ? 65.497 91.429 -14.522 1.00 23.59 142 GLY D CA 1
ATOM 6442 C C . GLY D 1 143 ? 64.295 90.910 -13.770 1.00 23.48 142 GLY D C 1
ATOM 6443 O O . GLY D 1 143 ? 63.285 91.584 -13.651 1.00 23.65 142 GLY D O 1
ATOM 6444 N N . ALA D 1 144 ? 64.389 89.684 -13.257 1.00 24.41 143 ALA D N 1
ATOM 6445 C CA . ALA D 1 144 ? 63.315 89.160 -12.417 1.00 23.76 143 ALA D CA 1
ATOM 6446 C C . ALA D 1 144 ? 63.025 90.027 -11.181 1.00 23.54 143 ALA D C 1
ATOM 6447 O O . ALA D 1 144 ? 61.853 90.266 -10.844 1.00 24.20 143 ALA D O 1
ATOM 6449 N N . ALA D 1 145 ? 64.076 90.474 -10.482 1.00 23.20 144 ALA D N 1
ATOM 6450 C CA . ALA D 1 145 ? 63.927 91.315 -9.307 1.00 23.21 144 ALA D CA 1
ATOM 6451 C C . ALA D 1 145 ? 63.285 92.669 -9.671 1.00 23.56 144 ALA D C 1
ATOM 6452 O O . ALA D 1 145 ? 62.364 93.143 -9.005 1.00 22.73 144 ALA D O 1
ATOM 6454 N N . ILE D 1 146 ? 63.797 93.306 -10.709 1.00 23.92 145 ILE D N 1
ATOM 6455 C CA . ILE D 1 146 ? 63.273 94.625 -11.093 1.00 23.66 145 ILE D CA 1
ATOM 6456 C C . ILE D 1 146 ? 61.817 94.512 -11.589 1.00 22.82 145 ILE D C 1
ATOM 6457 O O . ILE D 1 146 ? 60.995 95.425 -11.380 1.00 23.48 145 ILE D O 1
ATOM 6462 N N . GLU D 1 147 ? 61.502 93.426 -12.285 1.00 21.82 146 GLU D N 1
ATOM 6463 C CA . GLU D 1 147 ? 60.092 93.184 -12.657 1.00 22.13 146 GLU D CA 1
ATOM 6464 C C . GLU D 1 147 ? 59.190 93.010 -11.445 1.00 23.03 146 GLU D C 1
ATOM 6465 O O . GLU D 1 147 ? 58.062 93.497 -11.423 1.00 20.84 146 GLU D O 1
ATOM 6471 N N . ASN D 1 148 ? 59.633 92.264 -10.435 1.00 23.22 147 ASN D N 1
ATOM 6472 C CA . ASN D 1 148 ? 58.859 92.174 -9.213 1.00 22.90 147 ASN D CA 1
ATOM 6473 C C . ASN D 1 148 ? 58.620 93.558 -8.581 1.00 22.78 147 ASN D C 1
ATOM 6474 O O . ASN D 1 148 ? 57.512 93.863 -8.108 1.00 23.11 147 ASN D O 1
ATOM 6479 N N . PHE D 1 149 ? 59.666 94.378 -8.578 1.00 23.85 148 PHE D N 1
ATOM 6480 C CA . PHE D 1 149 ? 59.599 95.751 -8.060 1.00 23.77 148 PHE D CA 1
ATOM 6481 C C . PHE D 1 149 ? 58.546 96.537 -8.854 1.00 24.67 148 PHE D C 1
ATOM 6482 O O . PHE D 1 149 ? 57.647 97.192 -8.294 1.00 24.07 148 PHE D O 1
ATOM 6490 N N . THR D 1 150 ? 58.683 96.428 -10.172 1.00 24.70 149 THR D N 1
ATOM 6491 C CA . THR D 1 150 ? 57.864 97.158 -11.157 1.00 24.76 149 THR D CA 1
ATOM 6492 C C . THR D 1 150 ? 56.373 96.861 -10.932 1.00 24.70 149 THR D C 1
ATOM 6493 O O . THR D 1 150 ? 55.542 97.765 -10.864 1.00 24.96 149 THR D O 1
ATOM 6497 N N . LEU D 1 151 ? 56.029 95.586 -10.851 1.00 24.58 150 LEU D N 1
ATOM 6498 C CA . LEU D 1 151 ? 54.609 95.202 -10.681 1.00 24.78 150 LEU D CA 1
ATOM 6499 C C . LEU D 1 151 ? 54.086 95.654 -9.324 1.00 24.40 150 LEU D C 1
ATOM 6500 O O . LEU D 1 151 ? 52.954 96.132 -9.205 1.00 24.40 150 LEU D O 1
ATOM 6505 N N . SER D 1 152 ? 54.911 95.550 -8.299 1.00 24.78 151 SER D N 1
ATOM 6506 C CA . SER D 1 152 ? 54.531 96.021 -6.953 1.00 25.13 151 SER D CA 1
ATOM 6507 C C . SER D 1 152 ? 54.248 97.514 -6.911 1.00 23.96 151 SER D C 1
ATOM 6508 O O . SER D 1 152 ? 53.231 97.950 -6.329 1.00 24.88 151 SER D O 1
ATOM 6511 N N . ALA D 1 153 ? 55.107 98.290 -7.562 1.00 24.55 152 ALA D N 1
ATOM 6512 C CA . ALA D 1 153 ? 54.861 99.731 -7.700 1.00 24.43 152 ALA D CA 1
ATOM 6513 C C . ALA D 1 153 ? 53.442 99.994 -8.184 1.00 23.98 152 ALA D C 1
ATOM 6514 O O . ALA D 1 153 ? 52.717 100.843 -7.637 1.00 24.57 152 ALA D O 1
ATOM 6516 N N . ILE D 1 154 ? 53.021 99.240 -9.202 1.00 23.98 153 ILE D N 1
ATOM 6517 C CA . ILE D 1 154 ? 51.697 99.454 -9.810 1.00 24.10 153 ILE D CA 1
ATOM 6518 C C . ILE D 1 154 ? 50.596 99.076 -8.826 1.00 24.07 153 ILE D C 1
ATOM 6519 O O . ILE D 1 154 ? 49.545 99.768 -8.687 1.00 24.59 153 ILE D O 1
ATOM 6524 N N . GLU D 1 155 ? 50.782 97.943 -8.163 1.00 24.00 154 GLU D N 1
ATOM 6525 C CA . GLU D 1 155 ? 49.788 97.506 -7.194 1.00 24.63 154 GLU D CA 1
ATOM 6526 C C . GLU D 1 155 ? 49.562 98.560 -6.123 1.00 24.90 154 GLU D C 1
ATOM 6527 O O . GLU D 1 155 ? 48.434 98.704 -5.594 1.00 24.26 154 GLU D O 1
ATOM 6533 N N . LEU D 1 156 ? 50.635 99.258 -5.756 1.00 25.26 155 LEU D N 1
ATOM 6534 C CA . LEU D 1 156 ? 50.575 100.268 -4.690 1.00 25.46 155 LEU D CA 1
ATOM 6535 C C . LEU D 1 156 ? 50.147 101.665 -5.164 1.00 25.78 155 LEU D C 1
ATOM 6536 O O . LEU D 1 156 ? 50.096 102.602 -4.361 1.00 26.11 155 LEU D O 1
ATOM 6541 N N . GLY D 1 157 ? 49.787 101.778 -6.439 1.00 25.63 156 GLY D N 1
ATOM 6542 C CA . GLY D 1 157 ? 49.234 103.022 -7.006 1.00 25.37 156 GLY D CA 1
ATOM 6543 C C . GLY D 1 157 ? 50.242 103.936 -7.648 1.00 25.32 156 GLY D C 1
ATOM 6544 O O . GLY D 1 157 ? 49.959 105.101 -7.905 1.00 24.09 156 GLY D O 1
ATOM 6545 N N . TYR D 1 158 ? 51.426 103.401 -7.925 1.00 24.77 157 TYR D N 1
ATOM 6546 C CA . TYR D 1 158 ? 52.465 104.154 -8.601 1.00 24.85 157 TYR D CA 1
ATOM 6547 C C . TYR D 1 158 ? 52.771 103.590 -10.015 1.00 25.10 157 TYR D C 1
ATOM 6548 O O . TYR D 1 158 ? 52.003 102.792 -10.537 1.00 25.45 157 TYR D O 1
ATOM 6557 N N . GLY D 1 159 ? 53.872 104.019 -10.638 1.00 24.61 158 GLY D N 1
ATOM 6558 C CA . GLY D 1 159 ? 54.359 103.411 -11.855 1.00 24.25 158 GLY D CA 1
ATOM 6559 C C . GLY D 1 159 ? 55.800 103.836 -12.038 1.00 24.11 158 GLY D C 1
ATOM 6560 O O . GLY D 1 159 ? 56.298 104.641 -11.266 1.00 23.90 158 GLY D O 1
ATOM 6561 N N . SER D 1 160 ? 56.443 103.311 -13.064 1.00 23.71 159 SER D N 1
ATOM 6562 C CA . SER D 1 160 ? 57.873 103.525 -13.258 1.00 23.81 159 SER D CA 1
ATOM 6563 C C . SER D 1 160 ? 58.277 103.337 -14.691 1.00 23.70 159 SER D C 1
ATOM 6564 O O . SER D 1 160 ? 57.550 102.783 -15.506 1.00 24.09 159 SER D O 1
ATOM 6567 N N . CYS D 1 161 ? 59.472 103.817 -14.984 1.00 24.21 160 CYS D N 1
ATOM 6568 C CA . CYS D 1 161 ? 60.176 103.448 -16.184 1.00 24.13 160 CYS D CA 1
ATOM 6569 C C . CYS D 1 161 ? 61.522 102.842 -15.774 1.00 24.08 160 CYS D C 1
ATOM 6570 O O . CYS D 1 161 ? 62.206 103.329 -14.854 1.00 24.72 160 CYS D O 1
ATOM 6573 N N . TRP D 1 162 ? 61.838 101.730 -16.429 1.00 24.14 161 TRP D N 1
ATOM 6574 C CA . TRP D 1 162 ? 63.097 101.032 -16.298 1.00 24.15 161 TRP D CA 1
ATOM 6575 C C . TRP D 1 162 ? 64.076 101.697 -17.253 1.00 24.46 161 TRP D C 1
ATOM 6576 O O . TRP D 1 162 ? 63.701 102.014 -18.389 1.00 25.84 161 TRP D O 1
ATOM 6587 N N . LEU D 1 163 ? 65.311 101.958 -16.817 1.00 25.06 162 LEU D N 1
ATOM 6588 C CA . LEU D 1 163 ? 66.276 102.617 -17.684 1.00 24.78 162 LEU D CA 1
ATOM 6589 C C . LEU D 1 163 ? 67.622 101.927 -17.678 1.00 24.42 162 LEU D C 1
ATOM 6590 O O . LEU D 1 163 ? 68.194 101.664 -16.622 1.00 24.92 162 LEU D O 1
ATOM 6595 N N . THR D 1 164 ? 68.175 101.716 -18.856 1.00 24.38 163 THR D N 1
ATOM 6596 C CA . THR D 1 164 ? 69.581 101.350 -18.995 1.00 23.82 163 THR D CA 1
ATOM 6597 C C . THR D 1 164 ? 70.306 102.264 -19.979 1.00 23.76 163 THR D C 1
ATOM 6598 O O . THR D 1 164 ? 71.484 102.079 -20.224 1.00 23.46 163 THR D O 1
ATOM 6602 N N . SER D 1 165 ? 69.616 103.261 -20.526 1.00 24.01 164 SER D N 1
ATOM 6603 C CA . SER D 1 165 ? 70.212 104.137 -21.525 1.00 24.36 164 SER D CA 1
ATOM 6604 C C . SER D 1 165 ? 71.355 104.968 -20.954 1.00 24.33 164 SER D C 1
ATOM 6605 O O . SER D 1 165 ? 72.191 105.423 -21.698 1.00 24.52 164 SER D O 1
ATOM 6608 N N . GLN D 1 166 ? 71.415 105.119 -19.632 1.00 24.13 165 GLN D N 1
ATOM 6609 C CA . GLN D 1 166 ? 72.477 105.891 -18.989 1.00 24.22 165 GLN D CA 1
ATOM 6610 C C . GLN D 1 166 ? 73.829 105.167 -18.879 1.00 24.17 165 GLN D C 1
ATOM 6611 O O . GLN D 1 166 ? 74.832 105.764 -18.489 1.00 24.20 165 GLN D O 1
ATOM 6617 N N . ASN D 1 167 ? 73.852 103.875 -19.176 1.00 23.93 166 ASN D N 1
ATOM 6618 C CA . ASN D 1 167 ? 74.972 103.045 -18.739 1.00 24.59 166 ASN D CA 1
ATOM 6619 C C . ASN D 1 167 ? 76.325 103.253 -19.434 1.00 24.13 166 ASN D C 1
ATOM 6620 O O . ASN D 1 167 ? 77.325 102.743 -18.946 1.00 24.54 166 ASN D O 1
ATOM 6625 N N . TYR D 1 168 ? 76.399 104.026 -20.524 1.00 24.52 167 TYR D N 1
ATOM 6626 C CA . TYR D 1 168 ? 77.703 104.453 -21.070 1.00 24.60 167 TYR D CA 1
ATOM 6627 C C . TYR D 1 168 ? 78.424 105.440 -20.105 1.00 23.99 167 TYR D C 1
ATOM 6628 O O . TYR D 1 168 ? 79.610 105.769 -20.299 1.00 24.48 167 TYR D O 1
ATOM 6637 N N . ALA D 1 169 ? 77.684 105.893 -19.090 1.00 24.39 168 ALA D N 1
ATOM 6638 C CA . ALA D 1 169 ? 78.195 106.727 -17.987 1.00 24.53 168 ALA D CA 1
ATOM 6639 C C . ALA D 1 169 ? 78.057 106.086 -16.598 1.00 23.98 168 ALA D C 1
ATOM 6640 O O . ALA D 1 169 ? 78.058 106.803 -15.577 1.00 24.09 168 ALA D O 1
ATOM 6642 N N . ALA D 1 170 ? 77.989 104.766 -16.538 1.00 24.79 169 ALA D N 1
ATOM 6643 C CA . ALA D 1 170 ? 77.707 104.051 -15.261 1.00 24.51 169 ALA D CA 1
ATOM 6644 C C . ALA D 1 170 ? 78.824 104.300 -14.265 1.00 24.01 169 ALA D C 1
ATOM 6645 O O . ALA D 1 170 ? 78.581 104.579 -13.121 1.00 23.87 169 ALA D O 1
ATOM 6647 N N . ASP D 1 171 ? 80.076 104.227 -14.704 1.00 24.32 170 ASP D N 1
ATOM 6648 C CA . ASP D 1 171 ? 81.174 104.434 -13.775 1.00 24.68 170 ASP D CA 1
ATOM 6649 C C . ASP D 1 171 ? 81.088 105.808 -13.156 1.00 24.33 170 ASP D C 1
ATOM 6650 O O . ASP D 1 171 ? 81.412 106.010 -11.979 1.00 24.36 170 ASP D O 1
ATOM 6655 N N . GLU D 1 172 ? 80.708 106.780 -13.980 1.00 23.79 171 GLU D N 1
ATOM 6656 C CA . GLU D 1 172 ? 80.676 108.160 -13.540 1.00 23.85 171 GLU D CA 1
ATOM 6657 C C . GLU D 1 172 ? 79.484 108.420 -12.598 1.00 23.92 171 GLU D C 1
ATOM 6658 O O . GLU D 1 172 ? 79.572 109.246 -11.662 1.00 23.79 171 GLU D O 1
ATOM 6664 N N . ILE D 1 173 ? 78.405 107.685 -12.821 1.00 24.01 172 ILE D N 1
ATOM 6665 C CA . ILE D 1 173 ? 77.228 107.731 -11.937 1.00 24.05 172 ILE D CA 1
ATOM 6666 C C . ILE D 1 173 ? 77.587 107.144 -10.574 1.00 24.83 172 ILE D C 1
ATOM 6667 O O . ILE D 1 173 ? 77.304 107.749 -9.530 1.00 23.43 172 ILE D O 1
ATOM 6672 N N . GLU D 1 174 ? 78.257 105.994 -10.588 1.00 24.25 173 GLU D N 1
ATOM 6673 C CA . GLU D 1 174 ? 78.739 105.385 -9.348 1.00 24.83 173 GLU D CA 1
ATOM 6674 C C . GLU D 1 174 ? 79.644 106.338 -8.563 1.00 24.81 173 GLU D C 1
ATOM 6675 O O . GLU D 1 174 ? 79.535 106.467 -7.346 1.00 25.33 173 GLU D O 1
ATOM 6681 N N . ALA D 1 175 ? 80.551 107.009 -9.254 1.00 24.36 174 ALA D N 1
ATOM 6682 C CA . ALA D 1 175 ? 81.460 107.910 -8.590 1.00 24.09 174 ALA D CA 1
ATOM 6683 C C . ALA D 1 175 ? 80.747 109.084 -7.946 1.00 24.30 174 ALA D C 1
ATOM 6684 O O . ALA D 1 175 ? 81.045 109.439 -6.774 1.00 24.20 174 ALA D O 1
ATOM 6686 N N . VAL D 1 176 ? 79.829 109.730 -8.667 1.00 24.61 175 VAL D N 1
ATOM 6687 C CA . VAL D 1 176 ? 79.100 110.855 -8.046 1.00 24.76 175 VAL D CA 1
ATOM 6688 C C . VAL D 1 176 ? 78.234 110.376 -6.868 1.00 24.17 175 VAL D C 1
ATOM 6689 O O . VAL D 1 176 ? 78.135 111.063 -5.861 1.00 23.20 175 VAL D O 1
ATOM 6693 N N . LEU D 1 177 ? 77.665 109.184 -6.954 1.00 23.99 176 LEU D N 1
ATOM 6694 C CA . LEU D 1 177 ? 76.911 108.658 -5.802 1.00 24.00 176 LEU D CA 1
ATOM 6695 C C . LEU D 1 177 ? 77.824 108.516 -4.580 1.00 24.32 176 LEU D C 1
ATOM 6696 O O . LEU D 1 177 ? 77.458 108.923 -3.463 1.00 25.95 176 LEU D O 1
ATOM 6701 N N . GLU D 1 178 ? 79.019 107.966 -4.790 1.00 24.01 177 GLU D N 1
ATOM 6702 C CA . GLU D 1 178 ? 79.912 107.711 -3.668 1.00 23.77 177 GLU D CA 1
ATOM 6703 C C . GLU D 1 178 ? 80.392 109.039 -3.057 1.00 23.43 177 GLU D C 1
ATOM 6704 O O . GLU D 1 178 ? 80.529 109.150 -1.829 1.00 23.91 177 GLU D O 1
ATOM 6710 N N . ALA D 1 179 ? 80.605 110.037 -3.920 1.00 22.82 178 ALA D N 1
ATOM 6711 C CA . ALA D 1 179 ? 81.115 111.361 -3.520 1.00 22.60 178 ALA D CA 1
ATOM 6712 C C . ALA D 1 179 ? 80.083 112.072 -2.696 1.00 22.89 178 ALA D C 1
ATOM 6713 O O . ALA D 1 179 ? 80.389 112.750 -1.710 1.00 22.10 178 ALA D O 1
ATOM 6715 N N . GLU D 1 180 ? 78.839 111.902 -3.103 1.00 23.16 179 GLU D N 1
ATOM 6716 C CA . GLU D 1 180 ? 77.739 112.623 -2.468 1.00 24.36 179 GLU D CA 1
ATOM 6717 C C . GLU D 1 180 ? 77.117 111.909 -1.280 1.00 24.52 179 GLU D C 1
ATOM 6718 O O . GLU D 1 180 ? 76.370 112.527 -0.502 1.00 24.26 179 GLU D O 1
ATOM 6724 N N . THR D 1 181 ? 77.367 110.611 -1.136 1.00 24.56 180 THR D N 1
ATOM 6725 C CA . THR D 1 181 ? 76.674 109.851 -0.098 1.00 24.39 180 THR D CA 1
ATOM 6726 C C . THR D 1 181 ? 77.533 108.892 0.702 1.00 23.84 180 THR D C 1
ATOM 6727 O O . THR D 1 181 ? 77.074 108.394 1.723 1.00 24.47 180 THR D O 1
ATOM 6731 N N . GLY D 1 182 ? 78.753 108.619 0.252 1.00 23.06 181 GLY D N 1
ATOM 6732 C CA . GLY D 1 182 ? 79.574 107.625 0.888 1.00 24.04 181 GLY D CA 1
ATOM 6733 C C . GLY D 1 182 ? 79.207 106.194 0.534 1.00 24.38 181 GLY D C 1
ATOM 6734 O O . GLY D 1 182 ? 79.791 105.268 1.078 1.00 24.99 181 GLY D O 1
ATOM 6735 N N . PHE D 1 183 ? 78.243 106.008 -0.361 1.00 25.01 182 PHE D N 1
ATOM 6736 C CA . PHE D 1 183 ? 77.780 104.661 -0.696 1.00 25.70 182 PHE D CA 1
ATOM 6737 C C . PHE D 1 183 ? 78.966 103.805 -1.148 1.00 26.44 182 PHE D C 1
ATOM 6738 O O . PHE D 1 183 ? 79.758 104.232 -2.005 1.00 26.77 182 PHE D O 1
ATOM 6746 N N . GLU D 1 184 ? 79.111 102.618 -0.540 1.00 26.85 183 GLU D N 1
ATOM 6747 C CA . GLU D 1 184 ? 80.232 101.737 -0.868 1.00 27.51 183 GLU D CA 1
ATOM 6748 C C . GLU D 1 184 ? 79.692 100.564 -1.675 1.00 28.25 183 GLU D C 1
ATOM 6749 O O . GLU D 1 184 ? 79.094 99.663 -1.115 1.00 27.72 183 GLU D O 1
ATOM 6751 N N . LYS D 1 185 ? 79.915 100.586 -2.989 1.00 28.23 184 LYS D N 1
ATOM 6752 C CA . LYS D 1 185 ? 79.366 99.571 -3.900 1.00 28.04 184 LYS D CA 1
ATOM 6753 C C . LYS D 1 185 ? 80.046 98.227 -3.812 1.00 28.34 184 LYS D C 1
ATOM 6754 O O . LYS D 1 185 ? 79.511 97.247 -4.285 1.00 25.85 184 LYS D O 1
ATOM 6760 N N . GLY D 1 186 ? 81.263 98.180 -3.287 1.00 28.87 185 GLY D N 1
ATOM 6761 C CA . GLY D 1 186 ? 81.992 96.888 -3.251 1.00 29.72 185 GLY D CA 1
ATOM 6762 C C . GLY D 1 186 ? 82.220 96.343 -4.643 1.00 29.20 185 GLY D C 1
ATOM 6763 O O . GLY D 1 186 ? 82.767 97.044 -5.493 1.00 29.80 185 GLY D O 1
ATOM 6764 N N . GLU D 1 187 ? 81.815 95.084 -4.857 1.00 29.42 186 GLU D N 1
ATOM 6765 C CA A GLU D 1 187 ? 81.945 94.399 -6.145 0.50 29.16 186 GLU D CA 1
ATOM 6766 C CA B GLU D 1 187 ? 81.950 94.414 -6.156 0.50 28.68 186 GLU D CA 1
ATOM 6767 C C . GLU D 1 187 ? 80.785 94.752 -7.077 1.00 28.56 186 GLU D C 1
ATOM 6768 O O . GLU D 1 187 ? 80.732 94.294 -8.217 1.00 29.63 186 GLU D O 1
ATOM 6776 N N . TYR D 1 188 ? 79.839 95.543 -6.579 1.00 27.51 187 TYR D N 1
ATOM 6777 C CA . TYR D 1 188 ? 78.639 95.845 -7.328 1.00 25.95 187 TYR D CA 1
ATOM 6778 C C . TYR D 1 188 ? 78.872 97.015 -8.251 1.00 25.68 187 TYR D C 1
ATOM 6779 O O . TYR D 1 188 ? 79.814 97.833 -8.057 1.00 26.20 187 TYR D O 1
ATOM 6788 N N . PHE D 1 189 ? 77.974 97.125 -9.230 1.00 24.12 188 PHE D N 1
ATOM 6789 C CA . PHE D 1 189 ? 78.029 98.188 -10.236 1.00 23.82 188 PHE D CA 1
ATOM 6790 C C . PHE D 1 189 ? 76.622 98.534 -10.667 1.00 23.24 188 PHE D C 1
ATOM 6791 O O . PHE D 1 189 ? 75.677 97.790 -10.420 1.00 22.21 188 PHE D O 1
ATOM 6799 N N . LEU D 1 190 ? 76.457 99.694 -11.302 1.00 23.87 189 LEU D N 1
ATOM 6800 C CA . LEU D 1 190 ? 75.122 100.107 -11.688 1.00 23.49 189 LEU D CA 1
ATOM 6801 C C . LEU D 1 190 ? 74.595 99.186 -12.788 1.00 23.78 189 LEU D C 1
ATOM 6802 O O . LEU D 1 190 ? 75.277 98.952 -13.787 1.00 24.19 189 LEU D O 1
ATOM 6807 N N . GLY D 1 191 ? 73.369 98.717 -12.615 1.00 22.84 190 GLY D N 1
ATOM 6808 C CA . GLY D 1 191 ? 72.729 97.847 -13.621 1.00 24.12 190 GLY D CA 1
ATOM 6809 C C . GLY D 1 191 ? 71.644 98.572 -14.375 1.00 24.01 190 GLY D C 1
ATOM 6810 O O . GLY D 1 191 ? 71.514 98.446 -15.606 1.00 24.32 190 GLY D O 1
ATOM 6811 N N . ALA D 1 192 ? 70.809 99.291 -13.625 1.00 25.20 191 ALA D N 1
ATOM 6812 C CA . ALA D 1 192 ? 69.656 99.962 -14.180 1.00 25.42 191 ALA D CA 1
ATOM 6813 C C . ALA D 1 192 ? 69.240 101.104 -13.241 1.00 26.27 191 ALA D C 1
ATOM 6814 O O . ALA D 1 192 ? 69.746 101.209 -12.110 1.00 25.05 191 ALA D O 1
ATOM 6824 N N . LEU D 1 194 ? 65.484 103.196 -12.028 1.00 24.70 193 LEU D N 1
ATOM 6825 C CA . LEU D 1 194 ? 64.036 103.332 -12.140 1.00 24.55 193 LEU D CA 1
ATOM 6826 C C . LEU D 1 194 ? 63.600 104.740 -11.820 1.00 24.78 193 LEU D C 1
ATOM 6827 O O . LEU D 1 194 ? 64.000 105.295 -10.770 1.00 23.83 193 LEU D O 1
ATOM 6832 N N . ALA D 1 195 ? 62.797 105.319 -12.725 1.00 24.33 194 ALA D N 1
ATOM 6833 C CA . ALA D 1 195 ? 62.065 106.560 -12.480 1.00 24.08 194 ALA D CA 1
ATOM 6834 C C . ALA D 1 195 ? 60.696 106.140 -11.901 1.00 23.83 194 ALA D C 1
ATOM 6835 O O . ALA D 1 195 ? 59.944 105.372 -12.524 1.00 23.00 194 ALA D O 1
ATOM 6837 N N . LEU D 1 196 ? 60.416 106.604 -10.684 1.00 23.63 195 LEU D N 1
ATOM 6838 C CA . LEU D 1 196 ? 59.259 106.146 -9.909 1.00 23.04 195 LEU D CA 1
ATOM 6839 C C . LEU D 1 196 ? 58.403 107.279 -9.390 1.00 24.13 195 LEU D C 1
ATOM 6840 O O . LEU D 1 196 ? 58.895 108.258 -8.784 1.00 23.14 195 LEU D O 1
ATOM 6845 N N . GLY D 1 197 ? 57.094 107.121 -9.558 1.00 25.07 196 GLY D N 1
ATOM 6846 C CA . GLY D 1 197 ? 56.150 108.088 -9.006 1.00 24.49 196 GLY D CA 1
ATOM 6847 C C . GLY D 1 197 ? 54.704 107.724 -9.306 1.00 25.08 196 GLY D C 1
ATOM 6848 O O . GLY D 1 197 ? 54.411 106.612 -9.715 1.00 24.74 196 GLY D O 1
ATOM 6849 N N . VAL D 1 198 ? 53.801 108.683 -9.127 1.00 24.92 197 VAL D N 1
ATOM 6850 C CA . VAL D 1 198 ? 52.405 108.470 -9.485 1.00 25.80 197 VAL D CA 1
ATOM 6851 C C . VAL D 1 198 ? 52.273 108.895 -10.948 1.00 26.21 197 VAL D C 1
ATOM 6852 O O . VAL D 1 198 ? 52.630 110.023 -11.306 1.00 26.44 197 VAL D O 1
ATOM 6856 N N . PRO D 1 199 ? 51.880 107.953 -11.815 1.00 27.19 198 PRO D N 1
ATOM 6857 C CA . PRO D 1 199 ? 51.865 108.256 -13.239 1.00 27.45 198 PRO D CA 1
ATOM 6858 C C . PRO D 1 199 ? 50.803 109.266 -13.629 1.00 27.70 198 PRO D C 1
ATOM 6859 O O . PRO D 1 199 ? 49.733 109.309 -13.026 1.00 27.73 198 PRO D O 1
ATOM 6863 N N . GLU D 1 200 ? 51.119 110.098 -14.610 1.00 28.70 199 GLU D N 1
ATOM 6864 C CA . GLU D 1 200 ? 50.098 110.874 -15.306 1.00 29.86 199 GLU D CA 1
ATOM 6865 C C . GLU D 1 200 ? 49.140 109.901 -16.015 1.00 30.47 199 GLU D C 1
ATOM 6866 O O . GLU D 1 200 ? 49.468 108.733 -16.229 1.00 29.41 199 GLU D O 1
ATOM 6872 N N . ASP D 1 201 ? 47.954 110.382 -16.376 1.00 31.18 200 ASP D N 1
ATOM 6873 C CA . ASP D 1 201 ? 46.962 109.540 -17.032 1.00 31.91 200 ASP D CA 1
ATOM 6874 C C . ASP D 1 201 ? 47.211 109.470 -18.545 1.00 31.35 200 ASP D C 1
ATOM 6875 O O . ASP D 1 201 ? 47.970 110.253 -19.084 1.00 31.42 200 ASP D O 1
ATOM 6880 N N . ASN D 1 202 ? 46.575 108.512 -19.207 1.00 31.29 201 ASN D N 1
ATOM 6881 C CA . ASN D 1 202 ? 46.529 108.444 -20.663 1.00 32.11 201 ASN D CA 1
ATOM 6882 C C . ASN D 1 202 ? 47.917 108.420 -21.291 1.00 31.72 201 ASN D C 1
ATOM 6883 O O . ASN D 1 202 ? 48.211 109.178 -22.203 1.00 33.16 201 ASN D O 1
ATOM 6888 N N . LEU D 1 203 ? 48.769 107.539 -20.793 1.00 30.49 202 LEU D N 1
ATOM 6889 C CA . LEU D 1 203 ? 50.131 107.385 -21.311 1.00 30.40 202 LEU D CA 1
ATOM 6890 C C . LEU D 1 203 ? 50.110 106.356 -22.426 1.00 30.18 202 LEU D C 1
ATOM 6891 O O . LEU D 1 203 ? 49.269 105.470 -22.435 1.00 28.83 202 LEU D O 1
ATOM 6896 N N . LYS D 1 204 ? 51.052 106.467 -23.354 1.00 30.27 203 LYS D N 1
ATOM 6897 C CA . LYS D 1 204 ? 51.070 105.623 -24.546 1.00 30.48 203 LYS D CA 1
ATOM 6898 C C . LYS D 1 204 ? 52.222 104.607 -24.4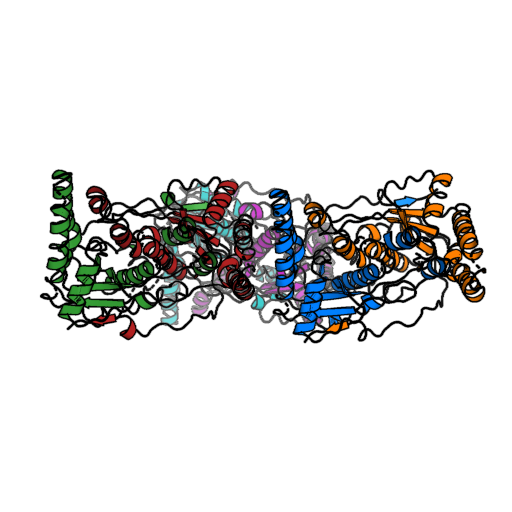85 1.00 29.29 203 LYS D C 1
ATOM 6899 O O . LYS D 1 204 ? 53.342 104.930 -24.068 1.00 29.17 203 LYS D O 1
ATOM 6905 N N . SER D 1 205 ? 51.950 103.400 -24.971 1.00 27.65 204 SER D N 1
ATOM 6906 C CA . SER D 1 205 ? 52.981 102.391 -25.203 1.00 26.74 204 SER D CA 1
ATOM 6907 C C . SER D 1 205 ? 52.897 101.877 -26.644 1.00 25.47 204 SER D C 1
ATOM 6908 O O . SER D 1 205 ? 51.840 101.882 -27.233 1.00 25.02 204 SER D O 1
ATOM 6911 N N . PRO D 1 206 ? 54.020 101.429 -27.218 1.00 24.71 205 PRO D N 1
ATOM 6912 C CA . PRO D 1 206 ? 53.919 100.873 -28.545 1.00 25.26 205 PRO D CA 1
ATOM 6913 C C . PRO D 1 206 ? 53.226 99.537 -28.512 1.00 25.64 205 PRO D C 1
ATOM 6914 O O . PRO D 1 206 ? 53.159 98.904 -27.455 1.00 27.09 205 PRO D O 1
ATOM 6918 N N . SER D 1 207 ? 52.712 99.103 -29.668 1.00 26.05 206 SER D N 1
ATOM 6919 C CA . SER D 1 207 ? 52.093 97.786 -29.787 1.00 25.11 206 SER D CA 1
ATOM 6920 C C . SER D 1 207 ? 53.117 96.684 -29.563 1.00 25.11 206 SER D C 1
ATOM 6921 O O . SER D 1 207 ? 54.332 96.882 -29.730 1.00 24.01 206 SER D O 1
ATOM 6924 N N . LYS D 1 208 ? 52.607 95.517 -29.200 1.00 24.86 207 LYS D N 1
ATOM 6925 C CA . LYS D 1 208 ? 53.444 94.347 -28.946 1.00 24.89 207 LYS D CA 1
ATOM 6926 C C . LYS D 1 208 ? 53.148 93.242 -29.958 1.00 24.38 207 LYS D C 1
ATOM 6927 O O . LYS D 1 208 ? 52.112 93.231 -30.630 1.00 25.77 207 LYS D O 1
ATOM 6933 N N . LYS D 1 209 ? 54.074 92.322 -30.041 1.00 24.51 208 LYS D N 1
ATOM 6934 C CA . LYS D 1 209 ? 53.957 91.180 -30.932 1.00 24.04 208 LYS D CA 1
ATOM 6935 C C . LYS D 1 209 ? 52.697 90.416 -30.572 1.00 24.58 208 LYS D C 1
ATOM 6936 O O . LYS D 1 209 ? 52.301 90.340 -29.407 1.00 24.93 208 LYS D O 1
ATOM 6942 N N . PRO D 1 210 ? 52.064 89.815 -31.577 1.00 25.14 209 PRO D N 1
ATOM 6943 C CA . PRO D 1 210 ? 50.950 88.937 -31.310 1.00 24.86 209 PRO D CA 1
ATOM 6944 C C . PRO D 1 210 ? 51.461 87.675 -30.599 1.00 24.58 209 PRO D C 1
ATOM 6945 O O . PRO D 1 210 ? 52.623 87.261 -30.777 1.00 23.62 209 PRO D O 1
ATOM 6949 N N . VAL D 1 211 ? 50.609 87.057 -29.795 1.00 24.85 210 VAL D N 1
ATOM 6950 C CA . VAL D 1 211 ? 51.087 85.928 -28.985 1.00 24.93 210 VAL D CA 1
ATOM 6951 C C . VAL D 1 211 ? 51.633 84.767 -29.864 1.00 25.35 210 VAL D C 1
ATOM 6952 O O . VAL D 1 211 ? 52.668 84.191 -29.546 1.00 24.07 210 VAL D O 1
ATOM 6956 N N . GLU D 1 212 ? 50.987 84.462 -30.999 1.00 25.23 211 GLU D N 1
ATOM 6957 C CA . GLU D 1 212 ? 51.439 83.343 -31.824 1.00 25.61 211 GLU D CA 1
ATOM 6958 C C . GLU D 1 212 ? 52.853 83.603 -32.395 1.00 25.62 211 GLU D C 1
ATOM 6959 O O . GLU D 1 212 ? 53.581 82.659 -32.733 1.00 25.62 211 GLU D O 1
ATOM 6965 N N . GLU D 1 213 ? 53.254 84.873 -32.465 1.00 25.23 212 GLU D N 1
ATOM 6966 C CA . GLU D 1 213 ? 54.615 85.218 -32.890 1.00 25.30 212 GLU D CA 1
ATOM 6967 C C . GLU D 1 213 ? 55.675 84.814 -31.856 1.00 25.21 212 GLU D C 1
ATOM 6968 O O . GLU D 1 213 ? 56.827 84.496 -32.224 1.00 25.24 212 GLU D O 1
ATOM 6974 N N . ILE D 1 214 ? 55.297 84.811 -30.573 1.00 24.99 213 ILE D N 1
ATOM 6975 C CA . ILE D 1 214 ? 56.286 84.670 -29.500 1.00 24.41 213 ILE D CA 1
ATOM 6976 C C . ILE D 1 214 ? 56.250 83.315 -28.849 1.00 23.62 213 ILE D C 1
ATOM 6977 O O . ILE D 1 214 ? 56.884 83.108 -27.826 1.00 23.17 213 ILE D O 1
ATOM 6982 N N . CYS D 1 215 ? 55.573 82.364 -29.495 1.00 23.61 214 CYS D N 1
ATOM 6983 C CA . CYS D 1 215 ? 55.654 81.013 -29.049 1.00 23.04 214 CYS D CA 1
ATOM 6984 C C . CYS D 1 215 ? 55.377 79.969 -30.120 1.00 22.56 214 CYS D C 1
ATOM 6985 O O . CYS D 1 215 ? 54.764 80.247 -31.149 1.00 23.69 214 CYS D O 1
ATOM 6988 N N . THR D 1 216 ? 55.806 78.750 -29.814 1.00 23.53 215 THR D N 1
ATOM 6989 C CA . THR D 1 216 ? 55.577 77.584 -30.646 1.00 22.95 215 THR D CA 1
ATOM 6990 C C . THR D 1 216 ? 55.264 76.397 -29.736 1.00 23.26 215 THR D C 1
ATOM 6991 O O . THR D 1 216 ? 55.953 76.184 -28.784 1.00 23.09 215 THR D O 1
ATOM 6995 N N . PHE D 1 217 ? 54.207 75.633 -30.030 1.00 23.68 216 PHE D N 1
ATOM 6996 C CA . PHE D 1 217 ? 53.876 74.441 -29.248 1.00 23.58 216 PHE D CA 1
ATOM 6997 C C . PHE D 1 217 ? 54.240 73.227 -30.060 1.00 24.43 216 PHE D C 1
ATOM 6998 O O . PHE D 1 217 ? 53.668 73.005 -31.128 1.00 24.46 216 PHE D O 1
ATOM 7006 N N . ILE D 1 218 ? 55.209 72.456 -29.581 1.00 26.42 217 ILE D N 1
ATOM 7007 C CA . ILE D 1 218 ? 55.646 71.278 -30.285 1.00 28.17 217 ILE D CA 1
ATOM 7008 C C . ILE D 1 218 ? 54.654 70.183 -30.059 1.00 30.67 217 ILE D C 1
ATOM 7009 O O . ILE D 1 218 ? 54.286 69.911 -28.934 1.00 31.96 217 ILE D O 1
ATOM 7014 N N . LYS D 1 219 ? 54.207 69.574 -31.152 1.00 33.54 218 LYS D N 1
ATOM 7015 C CA . LYS D 1 219 ? 53.279 68.481 -31.118 1.00 35.24 218 LYS D CA 1
ATOM 7016 C C . LYS D 1 219 ? 54.047 67.267 -31.609 1.00 36.69 218 LYS D C 1
ATOM 7017 O O . LYS D 1 219 ? 55.120 67.415 -32.211 1.00 38.14 218 LYS D O 1
ATOM 7020 N N . GLY E 1 1 ? 57.355 121.734 4.790 1.00 31.40 0 GLY E N 1
ATOM 7021 C CA . GLY E 1 1 ? 56.096 121.613 5.595 1.00 31.79 0 GLY E CA 1
ATOM 7022 C C . GLY E 1 1 ? 56.453 121.606 7.061 1.00 31.51 0 GLY E C 1
ATOM 7023 O O . GLY E 1 1 ? 57.594 121.900 7.426 1.00 32.52 0 GLY E O 1
ATOM 7032 N N . GLU E 1 3 ? 55.831 119.673 11.064 1.00 29.50 2 GLU E N 1
ATOM 7033 C CA . GLU E 1 3 ? 55.494 118.472 11.827 1.00 29.82 2 GLU E CA 1
ATOM 7034 C C . GLU E 1 3 ? 54.263 118.768 12.693 1.00 29.28 2 GLU E C 1
ATOM 7035 O O . GLU E 1 3 ? 54.088 119.880 13.178 1.00 28.81 2 GLU E O 1
ATOM 7041 N N . LEU E 1 4 ? 53.388 117.783 12.855 1.00 28.96 3 LEU E N 1
ATOM 7042 C CA . LEU E 1 4 ? 52.099 118.012 13.490 1.00 28.11 3 LEU E CA 1
ATOM 7043 C C . LEU E 1 4 ? 52.211 118.690 14.867 1.00 28.20 3 LEU E C 1
ATOM 7044 O O . LEU E 1 4 ? 51.518 119.707 15.155 1.00 26.50 3 LEU E O 1
ATOM 7049 N N . GLN E 1 5 ? 53.015 118.098 15.759 1.00 28.55 4 GLN E N 1
ATOM 7050 C CA . GLN E 1 5 ? 53.107 118.658 17.103 1.00 29.94 4 GLN E CA 1
ATOM 7051 C C . GLN E 1 5 ? 53.662 120.078 17.056 1.00 30.29 4 GLN E C 1
ATOM 7052 O O . GLN E 1 5 ? 53.249 120.923 17.842 1.00 30.37 4 GLN E O 1
ATOM 7058 N N . ASP E 1 6 ? 54.555 120.362 16.118 1.00 31.22 5 ASP E N 1
ATOM 7059 C CA . ASP E 1 6 ? 55.107 121.698 16.027 1.00 31.58 5 ASP E CA 1
ATOM 7060 C C . ASP E 1 6 ? 53.974 122.677 15.721 1.00 31.45 5 ASP E C 1
ATOM 7061 O O . ASP E 1 6 ? 53.862 123.702 16.363 1.00 31.10 5 ASP E O 1
ATOM 7066 N N . THR E 1 7 ? 53.088 122.316 14.790 1.00 30.60 6 THR E N 1
ATOM 7067 C CA . THR E 1 7 ? 51.948 123.167 14.430 1.00 29.69 6 THR E CA 1
ATOM 7068 C C . THR E 1 7 ? 50.959 123.299 15.586 1.00 29.09 6 THR E C 1
ATOM 7069 O O . THR E 1 7 ? 50.479 124.394 15.873 1.00 28.34 6 THR E O 1
ATOM 7073 N N . ILE E 1 8 ? 50.678 122.187 16.272 1.00 27.95 7 ILE E N 1
ATOM 7074 C CA . ILE E 1 8 ? 49.754 122.195 17.378 1.00 27.55 7 ILE E CA 1
ATOM 7075 C C . ILE E 1 8 ? 50.187 123.126 18.499 1.00 27.65 7 ILE E C 1
ATOM 7076 O O . ILE E 1 8 ? 49.368 123.872 19.018 1.00 27.79 7 ILE E O 1
ATOM 7081 N N . PHE E 1 9 ? 51.469 123.093 18.851 1.00 26.66 8 PHE E N 1
ATOM 7082 C CA . PHE E 1 9 ? 51.969 123.849 20.016 1.00 27.91 8 PHE E CA 1
ATOM 7083 C C . PHE E 1 9 ? 52.423 125.273 19.659 1.00 28.06 8 PHE E C 1
ATOM 7084 O O . PHE E 1 9 ? 52.609 126.107 20.546 1.00 29.00 8 PHE E O 1
ATOM 7092 N N . LYS E 1 10 ? 52.549 125.554 18.369 1.00 27.58 9 LYS E N 1
ATOM 7093 C CA A LYS E 1 10 ? 52.813 126.910 17.874 0.50 28.00 9 LYS E CA 1
ATOM 7094 C CA B LYS E 1 10 ? 52.806 126.890 17.851 0.50 28.09 9 LYS E CA 1
ATOM 7095 C C . LYS E 1 10 ? 51.515 127.704 17.780 1.00 27.90 9 LYS E C 1
ATOM 7096 O O . LYS E 1 10 ? 51.533 128.939 17.840 1.00 27.73 9 LYS E O 1
ATOM 7107 N N . ARG E 1 11 ? 50.384 127.003 17.657 1.00 26.80 10 ARG E N 1
ATOM 7108 C CA . ARG E 1 11 ? 49.084 127.633 17.481 1.00 26.47 10 ARG E CA 1
ATOM 7109 C C . ARG E 1 11 ? 48.707 128.557 18.635 1.00 26.05 10 ARG E C 1
ATOM 7110 O O . ARG E 1 11 ? 48.662 128.123 19.771 1.00 25.76 10 ARG E O 1
ATOM 7118 N N . GLN E 1 12 ? 48.414 129.815 18.289 1.00 25.67 11 GLN E N 1
ATOM 7119 C CA . GLN E 1 12 ? 47.807 130.790 19.167 1.00 24.94 11 GLN E CA 1
ATOM 7120 C C . GLN E 1 12 ? 46.640 131.497 18.462 1.00 25.35 11 GLN E C 1
ATOM 7121 O O . GLN E 1 12 ? 46.484 131.417 17.241 1.00 24.10 11 GLN E O 1
ATOM 7127 N N . SER E 1 13 ? 45.831 132.201 19.247 1.00 25.65 12 SER E N 1
ATOM 7128 C CA . SER E 1 13 ? 44.796 133.081 18.693 1.00 25.51 12 SER E CA 1
ATOM 7129 C C . SER E 1 13 ? 45.457 134.383 18.284 1.00 25.97 12 SER E C 1
ATOM 7130 O O . SER E 1 13 ? 45.768 135.215 19.146 1.00 27.13 12 SER E O 1
ATOM 7133 N N . VAL E 1 14 ? 45.668 134.558 16.974 1.00 25.78 13 VAL E N 1
ATOM 7134 C CA . VAL E 1 14 ? 46.380 135.710 16.426 1.00 25.72 13 VAL E CA 1
ATOM 7135 C C . VAL E 1 14 ? 45.452 136.928 16.250 1.00 25.26 13 VAL E C 1
ATOM 7136 O O . VAL E 1 14 ? 44.509 136.890 15.479 1.00 24.03 13 VAL E O 1
ATOM 7140 N N . ARG E 1 15 ? 45.751 138.015 16.947 1.00 24.77 14 ARG E N 1
ATOM 7141 C CA . ARG E 1 15 ? 44.909 139.195 16.835 1.00 25.85 14 ARG E CA 1
ATOM 7142 C C . ARG E 1 15 ? 45.687 140.430 16.340 1.00 26.66 14 ARG E C 1
ATOM 7143 O O . ARG E 1 15 ? 45.139 141.529 16.301 1.00 27.20 14 ARG E O 1
ATOM 7151 N N . LYS E 1 16 ? 46.949 140.230 15.937 1.00 27.06 15 LYS E N 1
ATOM 7152 C CA . LYS E 1 16 ? 47.761 141.289 15.365 1.00 27.67 15 LYS E CA 1
ATOM 7153 C C . LYS E 1 16 ? 48.496 140.700 14.179 1.00 27.14 15 LYS E C 1
ATOM 7154 O O . LYS E 1 16 ? 49.065 139.599 14.275 1.00 25.79 15 LYS E O 1
ATOM 7158 N N . PHE E 1 17 ? 48.433 141.420 13.060 1.00 26.32 16 PHE E N 1
ATOM 7159 C CA . PHE E 1 17 ? 48.895 140.923 11.774 1.00 26.38 16 PHE E CA 1
ATOM 7160 C C . PHE E 1 17 ? 49.828 141.891 11.086 1.00 26.92 16 PHE E C 1
ATOM 7161 O O . PHE E 1 17 ? 49.685 143.096 11.190 1.00 27.55 16 PHE E O 1
ATOM 7169 N N . LYS E 1 18 ? 50.766 141.347 10.330 1.00 27.73 17 LYS E N 1
ATOM 7170 C CA . LYS E 1 18 ? 51.660 142.151 9.528 1.00 28.87 17 LYS E CA 1
ATOM 7171 C C . LYS E 1 18 ? 50.956 142.608 8.259 1.00 29.29 17 LYS E C 1
ATOM 7172 O O . LYS E 1 18 ? 49.923 142.072 7.8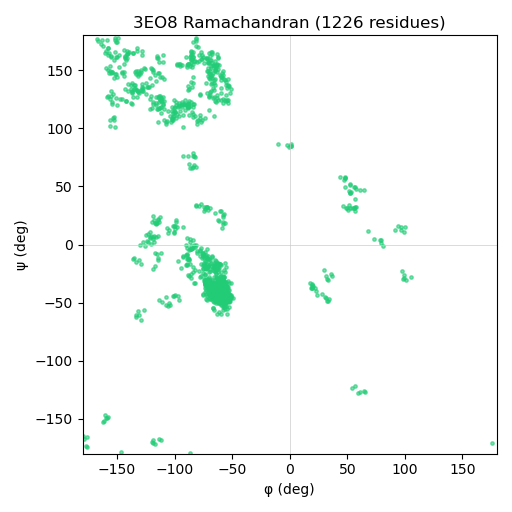70 1.00 29.89 17 LYS E O 1
ATOM 7178 N N . ASN E 1 19 ? 51.517 143.613 7.601 1.00 30.10 18 ASN E N 1
ATOM 7179 C CA . ASN E 1 19 ? 50.922 144.113 6.366 1.00 31.07 18 ASN E CA 1
ATOM 7180 C C . ASN E 1 19 ? 51.384 143.239 5.202 1.00 30.73 18 ASN E C 1
ATOM 7181 O O . ASN E 1 19 ? 52.289 143.626 4.459 1.00 30.19 18 ASN E O 1
ATOM 7186 N N . GLN E 1 20 ? 50.810 142.048 5.073 1.00 29.78 19 GLN E N 1
ATOM 7187 C CA . GLN E 1 20 ? 51.153 141.115 3.981 1.00 30.04 19 GLN E CA 1
ATOM 7188 C C . GLN E 1 20 ? 49.908 140.369 3.545 1.00 29.43 19 GLN E C 1
ATOM 7189 O O . GLN E 1 20 ? 49.061 140.108 4.383 1.00 29.76 19 GLN E O 1
ATOM 7195 N N . ASP E 1 21 ? 49.803 140.005 2.260 1.00 29.64 20 ASP E N 1
ATOM 7196 C CA A ASP E 1 21 ? 48.569 139.314 1.804 0.55 29.43 20 ASP E CA 1
ATOM 7197 C CA B ASP E 1 21 ? 48.649 139.291 1.686 0.45 29.45 20 ASP E CA 1
ATOM 7198 C C . ASP E 1 21 ? 48.711 137.800 1.976 1.00 29.38 20 ASP E C 1
ATOM 7199 O O . ASP E 1 21 ? 49.784 137.274 2.288 1.00 29.77 20 ASP E O 1
ATOM 7208 N N . VAL E 1 22 ? 47.585 137.118 1.810 1.00 28.17 21 VAL E N 1
ATOM 7209 C CA . VAL E 1 22 ? 47.508 135.660 1.849 1.00 27.55 21 VAL E CA 1
ATOM 7210 C C . VAL E 1 22 ? 47.000 135.208 0.483 1.00 27.28 21 VAL E C 1
ATOM 7211 O O . VAL E 1 22 ? 45.915 135.622 0.094 1.00 26.85 21 VAL E O 1
ATOM 7215 N N . SER E 1 23 ? 47.748 134.387 -0.252 1.00 26.87 22 SER E N 1
ATOM 7216 C CA . SER E 1 23 ? 47.285 133.986 -1.600 1.00 27.16 22 SER E CA 1
ATOM 7217 C C . SER E 1 23 ? 46.019 133.125 -1.551 1.00 26.80 22 SER E C 1
ATOM 7218 O O . SER E 1 23 ? 45.833 132.321 -0.626 1.00 26.04 22 SER E O 1
ATOM 7221 N N . ASP E 1 24 ? 45.176 133.274 -2.574 1.00 27.12 23 ASP E N 1
ATOM 7222 C CA . ASP E 1 24 ? 43.979 132.440 -2.736 1.00 26.24 23 ASP E CA 1
ATOM 7223 C C . ASP E 1 24 ? 44.347 130.978 -2.708 1.00 25.45 23 ASP E C 1
ATOM 7224 O O . ASP E 1 24 ? 43.627 130.153 -2.134 1.00 24.23 23 ASP E O 1
ATOM 7229 N N . GLU E 1 25 ? 45.503 130.647 -3.288 1.00 24.97 24 GLU E N 1
ATOM 7230 C CA . GLU E 1 25 ? 45.892 129.251 -3.418 1.00 25.50 24 GLU E CA 1
ATOM 7231 C C . GLU E 1 25 ? 46.285 128.614 -2.098 1.00 25.23 24 GLU E C 1
ATOM 7232 O O . GLU E 1 25 ? 45.967 127.462 -1.859 1.00 24.88 24 GLU E O 1
ATOM 7238 N N . ASP E 1 26 ? 46.924 129.382 -1.220 1.00 24.65 25 ASP E N 1
ATOM 7239 C CA . ASP E 1 26 ? 47.179 128.896 0.142 1.00 24.93 25 ASP E CA 1
ATOM 7240 C C . ASP E 1 26 ? 45.889 128.761 0.938 1.00 24.86 25 ASP E C 1
ATOM 7241 O O . ASP E 1 26 ? 45.712 127.816 1.694 1.00 23.77 25 ASP E O 1
ATOM 7246 N N . ILE E 1 27 ? 44.955 129.671 0.719 1.00 24.55 26 ILE E N 1
ATOM 7247 C CA . ILE E 1 27 ? 43.684 129.582 1.435 1.00 24.69 26 ILE E CA 1
ATOM 7248 C C . ILE E 1 27 ? 42.932 128.343 1.003 1.00 25.32 26 ILE E C 1
ATOM 7249 O O . ILE E 1 27 ? 42.315 127.684 1.830 1.00 25.03 26 ILE E O 1
ATOM 7254 N N . LEU E 1 28 ? 42.964 128.032 -0.289 1.00 25.71 27 LEU E N 1
ATOM 7255 C CA . LEU E 1 28 ? 42.331 126.804 -0.796 1.00 26.31 27 LEU E CA 1
ATOM 7256 C C . LEU E 1 28 ? 42.950 125.553 -0.140 1.00 25.48 27 LEU E C 1
ATOM 7257 O O . LEU E 1 28 ? 42.262 124.595 0.178 1.00 25.97 27 LEU E O 1
ATOM 7262 N N . LYS E 1 29 ? 44.265 125.559 0.051 1.00 24.97 28 LYS E N 1
ATOM 7263 C CA . LYS E 1 29 ? 44.916 124.468 0.775 1.00 25.62 28 LYS E CA 1
ATOM 7264 C C . LYS E 1 29 ? 44.367 124.289 2.166 1.00 24.25 28 LYS E C 1
ATOM 7265 O O . LYS E 1 29 ? 44.139 123.159 2.598 1.00 24.47 28 LYS E O 1
ATOM 7278 N N . ILE E 1 31 ? 41.434 125.212 3.166 1.00 24.67 30 ILE E N 1
ATOM 7279 C CA . ILE E 1 31 ? 40.053 124.759 3.059 1.00 24.38 30 ILE E CA 1
ATOM 7280 C C . ILE E 1 31 ? 40.016 123.269 2.667 1.00 24.28 30 ILE E C 1
ATOM 7281 O O . ILE E 1 31 ? 39.149 122.546 3.119 1.00 24.20 30 ILE E O 1
ATOM 7286 N N . LYS E 1 32 ? 40.964 122.821 1.859 1.00 23.85 31 LYS E N 1
ATOM 7287 C CA . LYS E 1 32 ? 41.036 121.415 1.488 1.00 24.77 31 LYS E CA 1
ATOM 7288 C C . LYS E 1 32 ? 41.280 120.564 2.726 1.00 24.06 31 LYS E C 1
ATOM 7289 O O . LYS E 1 32 ? 40.601 119.544 2.952 1.00 26.02 31 LYS E O 1
ATOM 7295 N N . ALA E 1 33 ? 42.229 121.012 3.550 1.00 24.54 32 ALA E N 1
ATOM 7296 C CA . ALA E 1 33 ? 42.474 120.391 4.849 1.00 24.17 32 ALA E CA 1
ATOM 7297 C C . ALA E 1 33 ? 41.238 120.355 5.741 1.00 24.36 32 ALA E C 1
ATOM 7298 O O . ALA E 1 33 ? 40.961 119.325 6.351 1.00 25.49 32 ALA E O 1
ATOM 7300 N N . ALA E 1 34 ? 40.539 121.489 5.871 1.00 23.81 33 ALA E N 1
ATOM 7301 C CA . ALA E 1 34 ? 39.316 121.565 6.636 1.00 24.13 33 ALA E CA 1
ATOM 7302 C C . ALA E 1 34 ? 38.305 120.516 6.186 1.00 24.35 33 ALA E C 1
ATOM 7303 O O . ALA E 1 34 ? 37.641 119.838 7.007 1.00 23.51 33 ALA E O 1
ATOM 7305 N N . GLY E 1 35 ? 38.172 120.385 4.876 1.00 23.47 34 GLY E N 1
ATOM 7306 C CA . GLY E 1 35 ? 37.160 119.497 4.297 1.00 24.45 34 GLY E CA 1
ATOM 7307 C C . GLY E 1 35 ? 37.475 118.015 4.451 1.00 25.13 34 GLY E C 1
ATOM 7308 O O . GLY E 1 35 ? 36.626 117.152 4.170 1.00 24.73 34 GLY E O 1
ATOM 7309 N N . ALA E 1 36 ? 38.689 117.719 4.913 1.00 24.18 35 ALA E N 1
ATOM 7310 C CA . ALA E 1 36 ? 39.091 116.355 5.277 1.00 24.63 35 ALA E CA 1
ATOM 7311 C C . ALA E 1 36 ? 38.751 115.970 6.721 1.00 25.08 35 ALA E C 1
ATOM 7312 O O . ALA E 1 36 ? 39.017 114.838 7.157 1.00 25.60 35 ALA E O 1
ATOM 7314 N N . ALA E 1 37 ? 38.216 116.904 7.500 1.00 25.46 36 ALA E N 1
ATOM 7315 C CA . ALA E 1 37 ? 37.936 116.630 8.899 1.00 24.80 36 ALA E CA 1
ATOM 7316 C C . ALA E 1 37 ? 36.848 115.577 8.981 1.00 25.16 36 ALA E C 1
ATOM 7317 O O . ALA E 1 37 ? 35.987 115.498 8.086 1.00 24.98 36 ALA E O 1
ATOM 7319 N N . PRO E 1 38 ? 36.817 114.830 10.094 1.00 24.51 37 PRO E N 1
ATOM 7320 C CA . PRO E 1 38 ? 35.683 113.930 10.255 1.00 24.25 37 PRO E CA 1
ATOM 7321 C C . PRO E 1 38 ? 34.384 114.699 10.540 1.00 24.20 37 PRO E C 1
ATOM 7322 O O . PRO E 1 38 ? 34.431 115.855 10.988 1.00 24.52 37 PRO E O 1
ATOM 7326 N N . SER E 1 39 ? 33.256 114.092 10.246 1.00 24.03 38 SER E N 1
ATOM 7327 C CA . SER E 1 39 ? 31.954 114.687 10.559 1.00 23.45 38 SER E CA 1
ATOM 7328 C C . SER E 1 39 ? 30.879 113.638 10.670 1.00 24.64 38 SER E C 1
ATOM 7329 O O . SER E 1 39 ? 30.925 112.624 9.989 1.00 24.52 38 SER E O 1
ATOM 7332 N N . GLY E 1 40 ? 29.888 113.899 11.519 1.00 24.21 39 GLY E N 1
ATOM 7333 C CA . GLY E 1 40 ? 28.834 112.946 11.767 1.00 25.11 39 GLY E CA 1
ATOM 7334 C C . GLY E 1 40 ? 28.203 112.512 10.470 1.00 25.35 39 GLY E C 1
ATOM 7335 O O . GLY E 1 40 ? 27.776 113.353 9.669 1.00 25.68 39 GLY E O 1
ATOM 7336 N N . LYS E 1 41 ? 28.196 111.193 10.241 1.00 26.42 40 LYS E N 1
ATOM 7337 C CA . LYS E 1 41 ? 27.624 110.591 9.026 1.00 25.70 40 LYS E CA 1
ATOM 7338 C C . LYS E 1 41 ? 28.143 111.248 7.730 1.00 26.06 40 LYS E C 1
ATOM 7339 O O . LYS E 1 41 ? 27.461 111.255 6.692 1.00 27.57 40 LYS E O 1
ATOM 7345 N N . ASN E 1 42 ? 29.378 111.757 7.777 1.00 25.75 41 ASN E N 1
ATOM 7346 C CA . ASN E 1 42 ? 30.018 112.400 6.647 1.00 25.20 41 ASN E CA 1
ATOM 7347 C C . ASN E 1 42 ? 29.217 113.601 6.111 1.00 25.14 41 ASN E C 1
ATOM 7348 O O . ASN E 1 42 ? 29.271 113.891 4.926 1.00 25.92 41 ASN E O 1
ATOM 7353 N N . ILE E 1 43 ? 28.517 114.307 6.993 1.00 24.47 42 ILE E N 1
ATOM 7354 C CA A ILE E 1 43 ? 27.681 115.446 6.613 0.50 24.32 42 ILE E CA 1
ATOM 7355 C CA B ILE E 1 43 ? 27.683 115.443 6.600 0.50 24.66 42 ILE E CA 1
ATOM 7356 C C . ILE E 1 43 ? 28.500 116.611 6.026 1.00 24.47 42 ILE E C 1
ATOM 7357 O O . ILE E 1 43 ? 28.022 117.338 5.135 1.00 24.09 42 ILE E O 1
ATOM 7366 N N . GLN E 1 44 ? 29.739 116.780 6.482 1.00 25.02 43 GLN E N 1
ATOM 7367 C CA . GLN E 1 44 ? 30.593 117.848 5.956 1.00 24.68 43 GLN E CA 1
ATOM 7368 C C . GLN E 1 44 ? 29.827 119.175 5.930 1.00 25.06 43 GLN E C 1
ATOM 7369 O O . GLN E 1 44 ? 29.670 119.821 4.893 1.00 25.16 43 GLN E O 1
ATOM 7375 N N . ASN E 1 45 ? 29.347 119.556 7.108 1.00 24.35 44 ASN E N 1
ATOM 7376 C CA . ASN E 1 45 ? 28.441 120.682 7.278 1.00 23.59 44 ASN E CA 1
ATOM 7377 C C . ASN E 1 45 ? 29.212 121.978 7.395 1.00 24.26 44 ASN E C 1
ATOM 7378 O O . ASN E 1 45 ? 29.225 122.622 8.440 1.00 23.51 44 ASN E O 1
ATOM 7383 N N . TRP E 1 46 ? 29.878 122.340 6.300 1.00 24.42 45 TRP E N 1
ATOM 7384 C CA . TRP E 1 46 ? 30.721 123.532 6.285 1.00 24.50 45 TRP E CA 1
ATOM 7385 C C . TRP E 1 46 ? 30.769 124.154 4.900 1.00 24.30 45 TRP E C 1
ATOM 7386 O O . TRP E 1 46 ? 30.682 123.448 3.916 1.00 24.14 45 TRP E O 1
ATOM 7397 N N . HIS E 1 47 ? 30.824 125.474 4.851 1.00 24.24 46 HIS E N 1
ATOM 7398 C CA . HIS E 1 47 ? 31.119 126.219 3.624 1.00 24.15 46 HIS E CA 1
ATOM 7399 C C . HIS E 1 47 ? 31.916 127.454 4.004 1.00 24.06 46 HIS E C 1
ATOM 7400 O O . HIS E 1 47 ? 31.498 128.241 4.819 1.00 24.44 46 HIS E O 1
ATOM 7407 N N . PHE E 1 48 ? 33.076 127.618 3.392 1.00 22.57 47 PHE E N 1
ATOM 7408 C CA . PHE E 1 48 ? 33.974 128.708 3.728 1.00 22.92 47 PHE E CA 1
ATOM 7409 C C . PHE E 1 48 ? 33.871 129.847 2.717 1.00 23.33 47 PHE E C 1
ATOM 7410 O O . PHE E 1 48 ? 34.244 129.678 1.538 1.00 23.44 47 PHE E O 1
ATOM 7418 N N . VAL E 1 49 ? 33.396 130.997 3.188 1.00 23.71 48 VAL E N 1
ATOM 7419 C CA . VAL E 1 49 ? 33.263 132.194 2.344 1.00 23.78 48 VAL E CA 1
ATOM 7420 C C . VAL E 1 49 ? 34.479 133.075 2.585 1.00 24.27 48 VAL E C 1
ATOM 7421 O O . VAL E 1 49 ? 34.646 133.624 3.665 1.00 24.68 48 VAL E O 1
ATOM 7425 N N . VAL E 1 50 ? 35.325 133.204 1.577 1.00 23.40 49 VAL E N 1
ATOM 7426 C CA . VAL E 1 50 ? 36.570 133.965 1.735 1.00 23.10 49 VAL E CA 1
ATOM 7427 C C . VAL E 1 50 ? 36.439 135.405 1.245 1.00 23.41 49 VAL E C 1
ATOM 7428 O O . VAL E 1 50 ? 36.158 135.657 0.076 1.00 23.53 49 VAL E O 1
ATOM 7432 N N . ILE E 1 51 ? 36.664 136.361 2.155 1.00 23.35 50 ILE E N 1
ATOM 7433 C CA . ILE E 1 51 ? 36.553 137.784 1.836 1.00 23.37 50 ILE E CA 1
ATOM 7434 C C . ILE E 1 51 ? 37.890 138.519 1.959 1.00 24.82 50 ILE E C 1
ATOM 7435 O O . ILE E 1 51 ? 38.551 138.453 2.988 1.00 24.60 50 ILE E O 1
ATOM 7440 N N . LYS E 1 52 ? 38.277 139.225 0.899 1.00 26.12 51 LYS E N 1
ATOM 7441 C CA . LYS E 1 52 ? 39.378 140.179 0.938 1.00 27.15 51 LYS E CA 1
ATOM 7442 C C . LYS E 1 52 ? 38.906 141.630 0.703 1.00 27.93 51 LYS E C 1
ATOM 7443 O O . LYS E 1 52 ? 39.629 142.569 1.009 1.00 28.46 51 LYS E O 1
ATOM 7449 N N . ARG E 1 53 ? 37.674 141.795 0.239 1.00 28.23 52 ARG E N 1
ATOM 7450 C CA . ARG E 1 53 ? 37.088 143.108 -0.077 1.00 29.21 52 ARG E CA 1
ATOM 7451 C C . ARG E 1 53 ? 36.919 143.971 1.180 1.00 28.56 52 ARG E C 1
ATOM 7452 O O . ARG E 1 53 ? 36.114 143.670 2.043 1.00 29.18 52 ARG E O 1
ATOM 7460 N N . ARG E 1 54 ? 37.694 145.039 1.308 1.00 28.76 53 ARG E N 1
ATOM 7461 C CA . ARG E 1 54 ? 37.679 145.830 2.564 1.00 28.53 53 ARG E CA 1
ATOM 7462 C C . ARG E 1 54 ? 36.301 146.409 2.882 1.00 27.58 53 ARG E C 1
ATOM 7463 O O . ARG E 1 54 ? 35.897 146.439 4.027 1.00 27.97 53 ARG E O 1
ATOM 7471 N N . ASP E 1 55 ? 35.591 146.907 1.871 1.00 27.29 54 ASP E N 1
ATOM 7472 C CA . ASP E 1 55 ? 34.337 147.589 2.164 1.00 27.17 54 ASP E CA 1
ATOM 7473 C C . ASP E 1 55 ? 33.309 146.614 2.696 1.00 25.91 54 ASP E C 1
ATOM 7474 O O . ASP E 1 55 ? 32.452 146.982 3.491 1.00 24.92 54 ASP E O 1
ATOM 7479 N N . LEU E 1 56 ? 33.389 145.354 2.271 1.00 25.27 55 LEU E N 1
ATOM 7480 C CA . LEU E 1 56 ? 32.494 144.334 2.808 1.00 24.71 55 LEU E CA 1
ATOM 7481 C C . LEU E 1 56 ? 32.877 143.994 4.234 1.00 23.76 55 LEU E C 1
ATOM 7482 O O . LEU E 1 56 ? 32.004 143.748 5.090 1.00 22.96 55 LEU E O 1
ATOM 7495 N N . GLU E 1 58 ? 34.133 146.043 6.264 1.00 23.50 57 GLU E N 1
ATOM 7496 C CA . GLU E 1 58 ? 33.739 147.187 7.099 1.00 23.78 57 GLU E CA 1
ATOM 7497 C C . GLU E 1 58 ? 32.235 147.205 7.272 1.00 23.40 57 GLU E C 1
ATOM 7498 O O . GLU E 1 58 ? 31.734 147.576 8.328 1.00 22.28 57 GLU E O 1
ATOM 7504 N N . LYS E 1 59 ? 31.508 146.766 6.243 1.00 22.15 58 LYS E N 1
ATOM 7505 C CA . LYS E 1 59 ? 30.047 146.676 6.352 1.00 22.07 58 LYS E CA 1
ATOM 7506 C C . LYS E 1 59 ? 29.647 145.636 7.385 1.00 22.10 58 LYS E C 1
ATOM 7507 O O . LYS E 1 59 ? 28.648 145.809 8.108 1.00 22.86 58 LYS E O 1
ATOM 7513 N N . ILE E 1 60 ? 30.377 144.524 7.425 1.00 22.61 59 ILE E N 1
ATOM 7514 C CA . ILE E 1 60 ? 30.121 143.484 8.433 1.00 22.73 59 ILE E CA 1
ATOM 7515 C C . ILE E 1 60 ? 30.417 144.052 9.830 1.00 23.39 59 ILE E C 1
ATOM 7516 O O . ILE E 1 60 ? 29.622 143.890 10.772 1.00 24.55 59 ILE E O 1
ATOM 7521 N N . ALA E 1 61 ? 31.546 144.729 9.986 1.00 23.42 60 ALA E N 1
ATOM 7522 C CA . ALA E 1 61 ? 31.813 145.399 11.275 1.00 23.85 60 ALA E CA 1
ATOM 7523 C C . ALA E 1 61 ? 30.677 146.352 11.717 1.00 24.03 60 ALA E C 1
ATOM 7524 O O . ALA E 1 61 ? 30.294 146.416 12.893 1.00 23.23 60 ALA E O 1
ATOM 7526 N N . ASP E 1 62 ? 30.133 147.102 10.773 1.00 24.13 61 ASP E N 1
ATOM 7527 C CA . ASP E 1 62 ? 29.084 148.046 11.103 1.00 24.31 61 ASP E CA 1
ATOM 7528 C C . ASP E 1 62 ? 27.817 147.378 11.562 1.00 24.26 61 ASP E C 1
ATOM 7529 O O . ASP E 1 62 ? 27.170 147.896 12.461 1.00 24.07 61 ASP E O 1
ATOM 7534 N N . VAL E 1 63 ? 27.476 146.211 11.002 1.00 23.80 62 VAL E N 1
ATOM 7535 C CA . VAL E 1 63 ? 26.269 145.525 11.461 1.00 24.19 62 VAL E CA 1
ATOM 7536 C C . VAL E 1 63 ? 26.487 144.907 12.833 1.00 23.87 62 VAL E C 1
ATOM 7537 O O . VAL E 1 63 ? 25.552 144.851 13.633 1.00 24.82 62 VAL E O 1
ATOM 7541 N N . ILE E 1 64 ? 27.707 144.454 13.122 1.00 23.35 63 ILE E N 1
ATOM 7542 C CA . ILE E 1 64 ? 27.973 143.913 14.469 1.00 23.84 63 ILE E CA 1
ATOM 7543 C C . ILE E 1 64 ? 27.830 145.056 15.489 1.00 24.11 63 ILE E C 1
ATOM 7544 O O . ILE E 1 64 ? 27.190 144.919 16.519 1.00 24.41 63 ILE E O 1
ATOM 7549 N N . THR E 1 65 ? 28.399 146.198 15.157 1.00 23.93 64 THR E N 1
ATOM 7550 C CA . THR E 1 65 ? 28.372 147.365 16.023 1.00 23.78 64 THR E CA 1
ATOM 7551 C C . THR E 1 65 ? 26.926 147.825 16.285 1.00 24.48 64 THR E C 1
ATOM 7552 O O . THR E 1 65 ? 26.572 148.151 17.405 1.00 24.85 64 THR E O 1
ATOM 7556 N N . LYS E 1 66 ? 26.080 147.772 15.260 1.00 24.40 65 LYS E N 1
ATOM 7557 C CA . LYS E 1 66 ? 24.723 148.271 15.364 1.00 25.04 65 LYS E CA 1
ATOM 7558 C C . LYS E 1 66 ? 23.913 147.363 16.278 1.00 25.19 65 LYS E C 1
ATOM 7559 O O . LYS E 1 66 ? 23.160 147.829 17.112 1.00 25.47 65 LYS E O 1
ATOM 7565 N N . LYS E 1 67 ? 24.087 146.058 16.125 1.00 25.64 66 LYS E N 1
ATOM 7566 C CA . LYS E 1 67 ? 23.420 145.100 17.003 1.00 25.83 66 LYS E CA 1
ATOM 7567 C C . LYS E 1 67 ? 23.955 145.202 18.439 1.00 25.25 66 LYS E C 1
ATOM 7568 O O . LYS E 1 67 ? 23.193 145.143 19.392 1.00 25.22 66 LYS E O 1
ATOM 7574 N N . GLN E 1 68 ? 25.274 145.302 18.572 1.00 24.77 67 GLN E N 1
ATOM 7575 C CA . GLN E 1 68 ? 25.895 145.566 19.862 1.00 24.61 67 GLN E CA 1
ATOM 7576 C C . GLN E 1 68 ? 25.303 146.781 20.556 1.00 24.15 67 GLN E C 1
ATOM 7577 O O . GLN E 1 68 ? 25.051 146.740 21.749 1.00 25.01 67 GLN E O 1
ATOM 7583 N N . GLN E 1 69 ? 25.088 147.860 19.824 1.00 23.93 68 GLN E N 1
ATOM 7584 C CA . GLN E 1 69 ? 24.612 149.086 20.454 1.00 25.11 68 GLN E CA 1
ATOM 7585 C C . GLN E 1 69 ? 23.182 148.914 20.957 1.00 25.33 68 GLN E C 1
ATOM 7586 O O . GLN E 1 69 ? 22.823 149.468 21.991 1.00 25.68 68 GLN E O 1
ATOM 7592 N N . GLU E 1 70 ? 22.380 148.126 20.243 1.00 25.33 69 GLU E N 1
ATOM 7593 C CA . GLU E 1 70 ? 21.008 147.848 20.663 1.00 26.15 69 GLU E CA 1
ATOM 7594 C C . GLU E 1 70 ? 21.009 147.090 21.994 1.00 25.52 69 GLU E C 1
ATOM 7595 O O . GLU E 1 70 ? 20.123 147.291 22.836 1.00 27.21 69 GLU E O 1
ATOM 7601 N N . ILE E 1 71 ? 21.996 146.219 22.174 1.00 24.83 70 ILE E N 1
ATOM 7602 C CA . ILE E 1 71 ? 22.163 145.503 23.437 1.00 24.56 70 ILE E CA 1
ATOM 7603 C C . ILE E 1 71 ? 22.670 146.434 24.554 1.00 23.51 70 ILE E C 1
ATOM 7604 O O . ILE E 1 71 ? 22.124 146.425 25.665 1.00 23.63 70 ILE E O 1
ATOM 7609 N N . LEU E 1 72 ? 23.700 147.222 24.248 1.00 23.42 71 LEU E N 1
ATOM 7610 C CA . LEU E 1 72 ? 24.291 148.187 25.205 1.00 23.51 71 LEU E CA 1
ATOM 7611 C C . LEU E 1 72 ? 23.312 149.181 25.809 1.00 23.83 71 LEU E C 1
ATOM 7612 O O . LEU E 1 72 ? 23.308 149.394 27.029 1.00 23.58 71 LEU E O 1
ATOM 7617 N N . VAL E 1 73 ? 22.497 149.838 24.984 1.00 23.87 72 VAL E N 1
ATOM 7618 C CA A VAL E 1 73 ? 21.563 150.824 25.512 0.55 24.35 72 VAL E CA 1
ATOM 7619 C CA B VAL E 1 73 ? 21.524 150.807 25.502 0.45 24.65 72 VAL E CA 1
ATOM 7620 C C . VAL E 1 73 ? 20.597 150.186 26.542 1.00 24.49 72 VAL E C 1
ATOM 7621 O O . VAL E 1 73 ? 20.154 150.841 27.485 1.00 25.32 72 VAL E O 1
ATOM 7628 N N . GLU E 1 74 ? 20.296 148.915 26.364 1.00 24.68 73 GLU E N 1
ATOM 7629 C CA . GLU E 1 74 ? 19.501 148.188 27.342 1.00 24.64 73 GLU E CA 1
ATOM 7630 C C . GLU E 1 74 ? 20.344 147.745 28.572 1.00 23.55 73 GLU E C 1
ATOM 7631 O O . GLU E 1 74 ? 19.848 147.784 29.695 1.00 24.32 73 GLU E O 1
ATOM 7645 N N . ASP E 1 76 ? 22.819 149.339 29.865 1.00 23.70 75 ASP E N 1
ATOM 7646 C CA . ASP E 1 76 ? 23.176 150.522 30.629 1.00 23.76 75 ASP E CA 1
ATOM 7647 C C . ASP E 1 76 ? 22.099 150.804 31.650 1.00 24.34 75 ASP E C 1
ATOM 7648 O O . ASP E 1 76 ? 22.369 151.425 32.684 1.00 24.30 75 ASP E O 1
ATOM 7653 N N . LYS E 1 77 ? 20.871 150.374 31.358 1.00 24.57 76 LYS E N 1
ATOM 7654 C CA . LYS E 1 77 ? 19.731 150.602 32.269 1.00 25.39 76 LYS E CA 1
ATOM 7655 C C . LYS E 1 77 ? 19.800 149.714 33.518 1.00 25.91 76 LYS E C 1
ATOM 7656 O O . LYS E 1 77 ? 19.161 150.008 34.536 1.00 26.75 76 LYS E O 1
ATOM 7662 N N . VAL E 1 78 ? 20.559 148.633 33.420 1.00 25.77 77 VAL E N 1
ATOM 7663 C CA . VAL E 1 78 ? 20.742 147.667 34.510 1.00 26.39 77 VAL E CA 1
ATOM 7664 C C . VAL E 1 78 ? 22.103 147.836 35.164 1.00 26.34 77 VAL E C 1
ATOM 7665 O O . VAL E 1 78 ? 22.193 147.963 36.387 1.00 26.45 77 VAL E O 1
ATOM 7669 N N . SER E 1 79 ? 23.166 147.842 34.365 1.00 26.51 78 SER E N 1
ATOM 7670 C CA . SER E 1 79 ? 24.528 147.961 34.898 1.00 27.09 78 SER E CA 1
ATOM 7671 C C . SER E 1 79 ? 25.481 148.606 33.887 1.00 27.49 78 SER E C 1
ATOM 7672 O O . SER E 1 79 ? 25.841 147.955 32.902 1.00 26.50 78 SER E O 1
ATOM 7675 N N . VAL E 1 80 ? 25.906 149.843 34.157 1.00 27.66 79 VAL E N 1
ATOM 7676 C CA . VAL E 1 80 ? 26.834 150.547 33.281 1.00 28.35 79 VAL E CA 1
ATOM 7677 C C . VAL E 1 80 ? 28.196 149.862 33.277 1.00 28.15 79 VAL E C 1
ATOM 7678 O O . VAL E 1 80 ? 28.876 149.857 32.244 1.00 27.15 79 VAL E O 1
ATOM 7682 N N . ASP E 1 81 ? 28.610 149.260 34.401 1.00 28.49 80 ASP E N 1
ATOM 7683 C CA . ASP E 1 81 ? 29.926 148.626 34.408 1.00 28.12 80 ASP E CA 1
ATOM 7684 C C . ASP E 1 81 ? 29.925 147.378 33.560 1.00 27.58 80 ASP E C 1
ATOM 7685 O O . ASP E 1 81 ? 30.897 147.089 32.855 1.00 25.52 80 ASP E O 1
ATOM 7690 N N . LYS E 1 82 ? 28.855 146.594 33.660 1.00 26.61 81 LYS E N 1
ATOM 7691 C CA . LYS E 1 82 ? 28.731 145.443 32.794 1.00 27.74 81 LYS E CA 1
ATOM 7692 C C . LYS E 1 82 ? 28.630 145.857 31.323 1.00 26.65 81 LYS E C 1
ATOM 7693 O O . LYS E 1 82 ? 29.209 145.181 30.473 1.00 27.42 81 LYS E O 1
ATOM 7699 N N . ALA E 1 83 ? 27.893 146.930 31.039 1.00 26.23 82 ALA E N 1
ATOM 7700 C CA . ALA E 1 83 ? 27.823 147.454 29.672 1.00 25.51 82 ALA E CA 1
ATOM 7701 C C . ALA E 1 83 ? 29.239 147.837 29.221 1.00 25.32 82 ALA E C 1
ATOM 7702 O O . ALA E 1 83 ? 29.695 147.484 28.128 1.00 24.93 82 ALA E O 1
ATOM 7704 N N . ASN E 1 84 ? 29.966 148.518 30.105 1.00 25.52 83 ASN E N 1
ATOM 7705 C CA . ASN E 1 84 ? 31.325 148.949 29.791 1.00 25.74 83 ASN E CA 1
ATOM 7706 C C . ASN E 1 84 ? 32.275 147.800 29.528 1.00 25.72 83 ASN E C 1
ATOM 7707 O O . ASN E 1 84 ? 33.146 147.903 28.670 1.00 26.33 83 ASN E O 1
ATOM 7712 N N . ARG E 1 85 ? 32.111 146.696 30.249 1.00 25.71 84 ARG E N 1
ATOM 7713 C CA . ARG E 1 85 ? 32.925 145.513 30.003 1.00 25.39 84 ARG E CA 1
ATOM 7714 C C . ARG E 1 85 ? 32.621 144.938 28.606 1.00 24.62 84 ARG E C 1
ATOM 7715 O O . ARG E 1 85 ? 33.533 144.560 27.860 1.00 24.20 84 ARG E O 1
ATOM 7720 N N . PHE E 1 86 ? 31.357 144.975 28.214 1.00 24.01 85 PHE E N 1
ATOM 7721 C CA . PHE E 1 86 ? 30.944 144.548 26.853 1.00 23.85 85 PHE E CA 1
ATOM 7722 C C . PHE E 1 86 ? 31.532 145.460 25.771 1.00 24.48 85 PHE E C 1
ATOM 7723 O O . PHE E 1 86 ? 32.023 144.994 24.722 1.00 24.70 85 PHE E O 1
ATOM 7731 N N . ARG E 1 87 ? 31.532 146.760 26.038 1.00 24.35 86 ARG E N 1
ATOM 7732 C CA . ARG E 1 87 ? 32.130 147.717 25.114 1.00 24.21 86 ARG E CA 1
ATOM 7733 C C . ARG E 1 87 ? 33.594 147.372 24.809 1.00 24.98 86 ARG E C 1
ATOM 7734 O O . ARG E 1 87 ? 34.017 147.360 23.652 1.00 25.12 86 ARG E O 1
ATOM 7742 N N . LYS E 1 88 ? 34.369 147.096 25.850 1.00 25.35 87 LYS E N 1
ATOM 7743 C CA . LYS E 1 88 ? 35.803 146.784 25.664 1.00 25.57 87 LYS E CA 1
ATOM 7744 C C . LYS E 1 88 ? 35.962 145.413 25.025 1.00 25.48 87 LYS E C 1
ATOM 7745 O O . LYS E 1 88 ? 36.842 145.219 24.188 1.00 25.31 87 LYS E O 1
ATOM 7748 N N . PHE E 1 89 ? 35.100 144.473 25.430 1.00 25.32 88 PHE E N 1
ATOM 7749 C CA . PHE E 1 89 ? 35.172 143.100 24.919 1.00 25.72 88 PHE E CA 1
ATOM 7750 C C . PHE E 1 89 ? 35.018 143.065 23.405 1.00 25.18 88 PHE E C 1
ATOM 7751 O O . PHE E 1 89 ? 35.768 142.387 22.714 1.00 24.76 88 PHE E O 1
ATOM 7759 N N . VAL E 1 90 ? 34.059 143.811 22.877 1.00 25.39 89 VAL E N 1
ATOM 7760 C CA . VAL E 1 90 ? 33.771 143.701 21.452 1.00 25.83 89 VAL E CA 1
ATOM 7761 C C . VAL E 1 90 ? 34.932 144.303 20.640 1.00 25.34 89 VAL E C 1
ATOM 7762 O O . VAL E 1 90 ? 35.273 143.800 19.573 1.00 25.04 89 VAL E O 1
ATOM 7766 N N . LYS E 1 91 ? 35.543 145.370 21.153 1.00 26.48 90 LYS E N 1
ATOM 7767 C CA . LYS E 1 91 ? 36.697 145.965 20.495 1.00 27.53 90 LYS E CA 1
ATOM 7768 C C . LYS E 1 91 ? 37.870 145.022 20.427 1.00 26.84 90 LYS E C 1
ATOM 7769 O O . LYS E 1 91 ? 38.533 144.882 19.394 1.00 26.36 90 LYS E O 1
ATOM 7775 N N . ASN E 1 92 ? 38.172 144.407 21.556 1.00 26.70 91 ASN E N 1
ATOM 7776 C CA . ASN E 1 92 ? 39.365 143.623 21.671 1.00 26.29 91 ASN E CA 1
ATOM 7777 C C . ASN E 1 92 ? 39.197 142.200 21.192 1.00 26.04 91 ASN E C 1
ATOM 7778 O O . ASN E 1 92 ? 40.178 141.605 20.724 1.00 26.90 91 ASN E O 1
ATOM 7783 N N . PHE E 1 93 ? 37.975 141.659 21.284 1.00 26.26 92 PHE E N 1
ATOM 7784 C CA . PHE E 1 93 ? 37.753 140.256 20.901 1.00 26.03 92 PHE E CA 1
ATOM 7785 C C . PHE E 1 93 ? 36.782 140.035 19.747 1.00 25.92 92 PHE E C 1
ATOM 7786 O O . PHE E 1 93 ? 36.485 138.904 19.419 1.00 25.77 92 PHE E O 1
ATOM 7794 N N . THR E 1 94 ? 36.326 141.093 19.081 1.00 24.73 93 THR E N 1
ATOM 7795 C CA . THR E 1 94 ? 35.515 140.920 17.891 1.00 25.35 93 THR E CA 1
ATOM 7796 C C . THR E 1 94 ? 36.061 141.794 16.754 1.00 25.95 93 THR E C 1
ATOM 7797 O O . THR E 1 94 ? 36.486 141.245 15.744 1.00 26.92 93 THR E O 1
ATOM 7801 N N . LEU E 1 95 ? 36.115 143.125 16.917 1.00 25.34 94 LEU E N 1
ATOM 7802 C CA . LEU E 1 95 ? 36.326 143.985 15.760 1.00 25.06 94 LEU E CA 1
ATOM 7803 C C . LEU E 1 95 ? 37.797 144.071 15.340 1.00 25.01 94 LEU E C 1
ATOM 7804 O O . LEU E 1 95 ? 38.118 144.633 14.278 1.00 25.75 94 LEU E O 1
ATOM 7809 N N . PHE E 1 96 ? 38.686 143.494 16.145 1.00 24.22 95 PHE E N 1
ATOM 7810 C CA . PHE E 1 96 ? 40.091 143.361 15.766 1.00 24.13 95 PHE E CA 1
ATOM 7811 C C . PHE E 1 96 ? 40.292 142.615 14.432 1.00 24.73 95 PHE E C 1
ATOM 7812 O O . PHE E 1 96 ? 41.399 142.687 13.869 1.00 24.44 95 PHE E O 1
ATOM 7820 N N . TYR E 1 97 ? 39.285 141.890 13.910 1.00 24.30 96 TYR E N 1
ATOM 7821 C CA . TYR E 1 97 ? 39.494 141.120 12.675 1.00 25.04 96 TYR E CA 1
ATOM 7822 C C . TYR E 1 97 ? 39.843 142.043 11.504 1.00 25.65 96 TYR E C 1
ATOM 7823 O O . TYR E 1 97 ? 40.458 141.622 10.510 1.00 26.29 96 TYR E O 1
ATOM 7832 N N . LEU E 1 98 ? 39.440 143.302 11.614 1.00 25.38 97 LEU E N 1
ATOM 7833 C CA . LEU E 1 98 ? 39.761 144.295 10.584 1.00 25.27 97 LEU E CA 1
ATOM 7834 C C . LEU E 1 98 ? 41.262 144.495 10.423 1.00 25.66 97 LEU E C 1
ATOM 7835 O O . LEU E 1 98 ? 41.727 144.983 9.398 1.00 24.10 97 LEU E O 1
ATOM 7840 N N . LYS E 1 99 ? 42.027 144.117 11.437 1.00 25.34 98 LYS E N 1
ATOM 7841 C CA . LYS E 1 99 ? 43.483 144.207 11.344 1.00 25.30 98 LYS E CA 1
ATOM 7842 C C . LYS E 1 99 ? 44.082 143.206 10.364 1.00 25.09 98 LYS E C 1
ATOM 7843 O O . LYS E 1 99 ? 45.252 143.322 10.012 1.00 25.30 98 LYS E O 1
ATOM 7849 N N . ALA E 1 100 ? 43.295 142.216 9.941 1.00 25.16 99 ALA E N 1
ATOM 7850 C CA . ALA E 1 100 ? 43.801 141.125 9.103 1.00 25.23 99 ALA E CA 1
ATOM 7851 C C . ALA E 1 100 ? 43.464 141.426 7.650 1.00 25.75 99 ALA E C 1
ATOM 7852 O O . ALA E 1 100 ? 42.552 142.192 7.391 1.00 26.81 99 ALA E O 1
ATOM 7854 N N . PRO E 1 101 ? 44.243 140.891 6.702 1.00 25.19 100 PRO E N 1
ATOM 7855 C CA . PRO E 1 101 ? 43.889 141.018 5.295 1.00 24.63 100 PRO E CA 1
ATOM 7856 C C . PRO E 1 101 ? 42.746 140.133 4.797 1.00 24.16 100 PRO E C 1
ATOM 7857 O O . PRO E 1 101 ? 42.170 140.453 3.756 1.00 23.57 100 PRO E O 1
ATOM 7861 N N . VAL E 1 102 ? 42.434 139.041 5.498 1.00 24.20 101 VAL E N 1
ATOM 7862 C CA . VAL E 1 102 ? 41.391 138.117 5.051 1.00 24.33 101 VAL E CA 1
ATOM 7863 C C . VAL E 1 102 ? 40.424 137.878 6.177 1.00 24.88 101 VAL E C 1
ATOM 7864 O O . VAL E 1 102 ? 40.863 137.663 7.325 1.00 25.60 101 VAL E O 1
ATOM 7868 N N . LEU E 1 103 ? 39.130 137.907 5.852 1.00 24.82 102 LEU E N 1
ATOM 7869 C CA . LEU E 1 103 ? 38.067 137.444 6.734 1.00 24.78 102 LEU E CA 1
ATOM 7870 C C . LEU E 1 103 ? 37.443 136.202 6.094 1.00 24.52 102 LEU E C 1
ATOM 7871 O O . LEU E 1 103 ? 37.018 136.250 4.930 1.00 25.87 102 LEU E O 1
ATOM 7876 N N . VAL E 1 104 ? 37.377 135.102 6.834 1.00 24.01 103 VAL E N 1
ATOM 7877 C CA . VAL E 1 104 ? 36.705 133.914 6.329 1.00 23.76 103 VAL E CA 1
ATOM 7878 C C . VAL E 1 104 ? 35.410 133.720 7.150 1.00 24.37 103 VAL E C 1
ATOM 7879 O O . VAL E 1 104 ? 35.447 133.619 8.381 1.00 26.63 103 VAL E O 1
ATOM 7883 N N . LEU E 1 105 ? 34.277 133.711 6.482 1.00 23.99 104 LEU E N 1
ATOM 7884 C CA . LEU E 1 105 ? 33.028 133.388 7.161 1.00 23.88 104 LEU E CA 1
ATOM 7885 C C . LEU E 1 105 ? 32.785 131.902 6.995 1.00 24.08 104 LEU E C 1
ATOM 7886 O O . LEU E 1 105 ? 32.723 131.423 5.877 1.00 24.92 104 LEU E O 1
ATOM 7891 N N . VAL E 1 106 ? 32.656 131.172 8.104 1.00 24.10 105 VAL E N 1
ATOM 7892 C CA . VAL E 1 106 ? 32.471 129.734 8.061 1.00 23.91 105 VAL E CA 1
ATOM 7893 C C . VAL E 1 106 ? 30.997 129.455 8.326 1.00 24.12 105 VAL E C 1
ATOM 7894 O O . VAL E 1 106 ? 30.507 129.596 9.468 1.00 24.06 105 VAL E O 1
ATOM 7898 N N . PHE E 1 107 ? 30.296 129.103 7.244 1.00 23.85 106 PHE E N 1
ATOM 7899 C CA . PHE E 1 107 ? 28.904 128.732 7.313 1.00 23.74 106 PHE E CA 1
ATOM 7900 C C . PHE E 1 107 ? 28.815 127.277 7.675 1.00 23.65 106 PHE E C 1
ATOM 7901 O O . PHE E 1 107 ? 29.727 126.520 7.389 1.00 24.52 106 PHE E O 1
ATOM 7909 N N . THR E 1 108 ? 27.687 126.901 8.264 1.00 22.98 107 THR E N 1
ATOM 7910 C CA . THR E 1 108 ? 27.446 125.546 8.700 1.00 23.89 107 THR E CA 1
ATOM 7911 C C . THR E 1 108 ? 25.934 125.297 8.622 1.00 24.09 107 THR E C 1
ATOM 7912 O O . THR E 1 108 ? 25.176 126.209 8.285 1.00 24.76 107 THR E O 1
ATOM 7916 N N . LYS E 1 109 ? 25.523 124.060 8.881 1.00 23.52 108 LYS E N 1
ATOM 7917 C CA . LYS E 1 109 ? 24.109 123.695 8.945 1.00 24.26 108 LYS E CA 1
ATOM 7918 C C . LYS E 1 109 ? 23.870 122.700 10.056 1.00 24.65 108 LYS E C 1
ATOM 7919 O O . LYS E 1 109 ? 24.805 122.049 10.532 1.00 25.85 108 LYS E O 1
ATOM 7925 N N . VAL E 1 110 ? 22.611 122.591 10.490 1.00 26.28 109 VAL E N 1
ATOM 7926 C CA . VAL E 1 110 ? 22.282 121.686 11.574 1.00 26.79 109 VAL E CA 1
ATOM 7927 C C . VAL E 1 110 ? 22.515 120.256 11.124 1.00 27.77 109 VAL E C 1
ATOM 7928 O O . VAL E 1 110 ? 22.209 119.885 9.980 1.00 29.44 109 VAL E O 1
ATOM 7932 N N . TYR E 1 111 ? 23.067 119.456 12.013 1.00 28.39 110 TYR E N 1
ATOM 7933 C CA . TYR E 1 111 ? 23.203 118.026 11.824 1.00 28.02 110 TYR E CA 1
ATOM 7934 C C . TYR E 1 111 ? 22.322 117.392 12.856 1.00 28.05 110 TYR E C 1
ATOM 7935 O O . TYR E 1 111 ? 22.576 117.548 14.030 1.00 27.66 110 TYR E O 1
ATOM 7944 N N . ASN E 1 112 ? 21.304 116.656 12.431 1.00 27.52 111 ASN E N 1
ATOM 7945 C CA . ASN E 1 112 ? 20.492 115.927 13.383 1.00 27.46 111 ASN E CA 1
ATOM 7946 C C . ASN E 1 112 ? 21.157 114.585 13.669 1.00 27.05 111 ASN E C 1
ATOM 7947 O O . ASN E 1 112 ? 21.242 113.726 12.773 1.00 26.55 111 ASN E O 1
ATOM 7952 N N . PRO E 1 113 ? 21.627 114.388 14.918 1.00 26.56 112 PRO E N 1
ATOM 7953 C CA . PRO E 1 113 ? 22.530 113.282 15.209 1.00 27.31 112 PRO E CA 1
ATOM 7954 C C . PRO E 1 113 ? 21.812 111.947 15.414 1.00 27.40 112 PRO E C 1
ATOM 7955 O O . PRO E 1 113 ? 20.573 111.900 15.405 1.00 26.98 112 PRO E O 1
ATOM 7959 N N . SER E 1 114 ? 22.592 110.874 15.580 1.00 28.71 113 SER E N 1
ATOM 7960 C CA . SER E 1 114 ? 22.033 109.555 15.903 1.00 28.90 113 SER E CA 1
ATOM 7961 C C . SER E 1 114 ? 21.154 109.647 17.114 1.00 29.37 113 SER E C 1
ATOM 7962 O O . SER E 1 114 ? 21.504 110.276 18.132 1.00 29.16 113 SER E O 1
ATOM 7965 N N . GLY E 1 115 ? 20.014 108.982 16.998 1.00 27.74 114 GLY E N 1
ATOM 7966 C CA . GLY E 1 115 ? 18.971 109.052 17.984 1.00 27.08 114 GLY E CA 1
ATOM 7967 C C . GLY E 1 115 ? 17.845 110.000 17.643 1.00 26.52 114 GLY E C 1
ATOM 7968 O O . GLY E 1 115 ? 16.709 109.789 18.052 1.00 26.32 114 GLY E O 1
ATOM 7969 N N . TYR E 1 116 ? 18.136 111.040 16.881 1.00 26.54 115 TYR E N 1
ATOM 7970 C CA . TYR E 1 116 ? 17.142 112.062 16.605 1.00 26.50 115 TYR E CA 1
ATOM 7971 C C . TYR E 1 116 ? 15.925 111.497 15.869 1.00 25.59 115 TYR E C 1
ATOM 7972 O O . TYR E 1 116 ? 14.770 111.607 16.328 1.00 24.34 115 TYR E O 1
ATOM 7981 N N . TYR E 1 117 ? 16.155 110.907 14.710 1.00 24.87 116 TYR E N 1
ATOM 7982 C CA . TYR E 1 117 ? 15.003 110.402 13.910 1.00 25.46 116 TYR E CA 1
ATOM 7983 C C . TYR E 1 117 ? 14.339 109.193 14.573 1.00 24.83 116 TYR E C 1
ATOM 7984 O O . TYR E 1 117 ? 13.117 108.992 14.506 1.00 24.18 116 TYR E O 1
ATOM 7993 N N . GLU E 1 118 ? 15.141 108.386 15.242 1.00 25.27 117 GLU E N 1
ATOM 7994 C CA . GLU E 1 118 ? 14.612 107.242 15.991 1.00 25.18 117 GLU E CA 1
ATOM 7995 C C . GLU E 1 118 ? 13.698 107.697 17.112 1.00 25.95 117 GLU E C 1
ATOM 7996 O O . GLU E 1 118 ? 12.598 107.161 17.275 1.00 26.38 117 GLU E O 1
ATOM 8002 N N . LEU E 1 119 ? 14.117 108.700 17.866 1.00 26.31 118 LEU E N 1
ATOM 8003 C CA . LEU E 1 119 ? 13.271 109.228 18.924 1.00 26.48 118 LEU E CA 1
ATOM 8004 C C . LEU E 1 119 ? 12.083 109.991 18.346 1.00 26.93 118 LEU E C 1
ATOM 8005 O O . LEU E 1 119 ? 10.992 109.970 18.906 1.00 26.67 118 LEU E O 1
ATOM 8010 N N . GLU E 1 120 ? 12.277 110.683 17.232 1.00 27.21 119 GLU E N 1
ATOM 8011 C CA . GLU E 1 120 ? 11.128 111.339 16.607 1.00 27.79 119 GLU E CA 1
ATOM 8012 C C . GLU E 1 120 ? 10.113 110.315 16.112 1.00 27.26 119 GLU E C 1
ATOM 8013 O O . GLU E 1 120 ? 8.912 110.544 16.191 1.00 25.94 119 GLU E O 1
ATOM 8019 N N . LEU E 1 121 ? 10.590 109.199 15.563 1.00 26.35 120 LEU E N 1
ATOM 8020 C CA . LEU E 1 121 ? 9.668 108.164 15.059 1.00 26.86 120 LEU E CA 1
ATOM 8021 C C . LEU E 1 121 ? 8.647 107.758 16.117 1.00 27.38 120 LEU E C 1
ATOM 8022 O O . LEU E 1 121 ? 7.446 107.601 15.821 1.00 26.99 120 LEU E O 1
ATOM 8027 N N . ILE E 1 122 ? 9.131 107.609 17.354 1.00 27.92 121 ILE E N 1
ATOM 8028 C CA . ILE E 1 122 ? 8.319 107.174 18.473 1.00 26.91 121 ILE E CA 1
ATOM 8029 C C . ILE E 1 122 ? 7.705 108.320 19.295 1.00 27.08 121 ILE E C 1
ATOM 8030 O O . ILE E 1 122 ? 7.237 108.088 20.402 1.00 25.83 121 ILE E O 1
ATOM 8035 N N . ASP E 1 123 ? 7.715 109.534 18.751 1.00 26.44 122 ASP E N 1
ATOM 8036 C CA . ASP E 1 123 ? 7.175 110.720 19.427 1.00 26.87 122 ASP E CA 1
ATOM 8037 C C . ASP E 1 123 ? 7.734 110.943 20.861 1.00 26.61 122 ASP E C 1
ATOM 8038 O O . ASP E 1 123 ? 7.006 111.287 21.816 1.00 26.22 122 ASP E O 1
ATOM 8043 N N . ALA E 1 124 ? 9.039 110.788 21.004 1.00 26.24 123 ALA E N 1
ATOM 8044 C CA . ALA E 1 124 ? 9.686 111.033 22.280 1.00 26.89 123 ALA E CA 1
ATOM 8045 C C . ALA E 1 124 ? 9.548 112.518 22.606 1.00 26.87 123 ALA E C 1
ATOM 8046 O O . ALA E 1 124 ? 9.457 113.341 21.709 1.00 26.64 123 ALA E O 1
ATOM 8048 N N . PRO E 1 125 ? 9.516 112.871 23.893 1.00 28.01 124 PRO E N 1
ATOM 8049 C CA . PRO E 1 125 ? 9.368 114.290 24.219 1.00 28.49 124 PRO E CA 1
ATOM 8050 C C . PRO E 1 125 ? 10.523 115.141 23.666 1.00 29.27 124 PRO E C 1
ATOM 8051 O O . PRO E 1 125 ? 11.648 114.688 23.617 1.00 28.48 124 PRO E O 1
ATOM 8055 N N . LYS E 1 126 ? 10.232 116.370 23.261 1.00 30.21 125 LYS E N 1
ATOM 8056 C CA . LYS E 1 126 ? 11.276 117.259 22.751 1.00 31.90 125 LYS E CA 1
ATOM 8057 C C . LYS E 1 126 ? 12.410 117.433 23.761 1.00 30.57 125 LYS E C 1
ATOM 8058 O O . LYS E 1 126 ? 13.547 117.520 23.381 1.00 29.96 125 LYS E O 1
ATOM 8064 N N . GLU E 1 127 ? 12.071 117.489 25.042 1.00 30.76 126 GLU E N 1
ATOM 8065 C CA . GLU E 1 127 ? 13.063 117.593 26.119 1.00 30.73 126 GLU E CA 1
ATOM 8066 C C . GLU E 1 127 ? 14.084 116.438 26.110 1.00 30.95 126 GLU E C 1
ATOM 8067 O O . GLU E 1 127 ? 15.247 116.625 26.471 1.00 31.97 126 GLU E O 1
ATOM 8069 N N . THR E 1 128 ? 13.664 115.246 25.692 1.00 29.84 127 THR E N 1
ATOM 8070 C CA . THR E 1 128 ? 14.601 114.132 25.574 1.00 28.71 127 THR E CA 1
ATOM 8071 C C . THR E 1 128 ? 15.474 114.294 24.343 1.00 27.83 127 THR E C 1
ATOM 8072 O O . THR E 1 128 ? 16.668 114.048 24.388 1.00 25.19 127 THR E O 1
ATOM 8076 N N . ILE E 1 129 ? 14.863 114.698 23.240 1.00 26.96 128 ILE E N 1
ATOM 8077 C CA . ILE E 1 129 ? 15.606 114.820 21.998 1.00 26.80 128 ILE E CA 1
ATOM 8078 C C . ILE E 1 129 ? 16.633 115.961 22.125 1.00 27.21 128 ILE E C 1
ATOM 8079 O O . ILE E 1 129 ? 17.747 115.853 21.627 1.00 27.07 128 ILE E O 1
ATOM 8084 N N . ASP E 1 130 ? 16.236 117.038 22.806 1.00 27.15 129 ASP E N 1
ATOM 8085 C CA . ASP E 1 130 ? 17.089 118.206 23.017 1.00 27.44 129 ASP E CA 1
ATOM 8086 C C . ASP E 1 130 ? 18.388 117.836 23.722 1.00 27.05 129 ASP E C 1
ATOM 8087 O O . ASP E 1 130 ? 19.390 118.488 23.502 1.00 26.49 129 ASP E O 1
ATOM 8092 N N . LYS E 1 131 ? 18.368 116.796 24.557 1.00 26.03 130 LYS E N 1
ATOM 8093 C CA . LYS E 1 131 ? 19.597 116.330 25.227 1.00 26.54 130 LYS E CA 1
ATOM 8094 C C . LYS E 1 131 ? 20.670 115.908 24.253 1.00 26.24 130 LYS E C 1
ATOM 8095 O O . LYS E 1 131 ? 21.856 115.979 24.581 1.00 26.78 130 LYS E O 1
ATOM 8101 N N . LEU E 1 132 ? 20.287 115.467 23.056 1.00 25.42 131 LEU E N 1
ATOM 8102 C CA . LEU E 1 132 ? 21.309 115.107 22.074 1.00 25.91 131 LEU E CA 1
ATOM 8103 C C . LEU E 1 132 ? 22.123 116.316 21.632 1.00 25.71 131 LEU E C 1
ATOM 8104 O O . LEU E 1 132 ? 23.287 116.158 21.242 1.00 25.20 131 LEU E O 1
ATOM 8109 N N . PHE E 1 133 ? 21.526 117.504 21.687 1.00 25.22 132 PHE E N 1
ATOM 8110 C CA . PHE E 1 133 ? 22.176 118.716 21.181 1.00 26.08 132 PHE E CA 1
ATOM 8111 C C . PHE E 1 133 ? 23.017 119.478 22.211 1.00 26.34 132 PHE E C 1
ATOM 8112 O O . PHE E 1 133 ? 23.782 120.371 21.832 1.00 24.71 132 PHE E O 1
ATOM 8120 N N . ILE E 1 134 ? 22.953 119.103 23.496 1.00 25.55 133 ILE E N 1
ATOM 8121 C CA . ILE E 1 134 ? 23.807 119.754 24.493 1.00 25.32 133 ILE E CA 1
ATOM 8122 C C . ILE E 1 134 ? 25.288 119.442 24.181 1.00 24.81 133 ILE E C 1
ATOM 8123 O O . ILE E 1 134 ? 26.191 120.178 24.596 1.00 24.98 133 ILE E O 1
ATOM 8128 N N . ARG E 1 135 ? 25.525 118.354 23.455 1.00 25.03 134 ARG E N 1
ATOM 8129 C CA . ARG E 1 135 ? 26.870 118.041 22.960 1.00 25.61 134 ARG E CA 1
ATOM 8130 C C . ARG E 1 135 ? 26.977 118.128 21.438 1.00 25.95 134 ARG E C 1
ATOM 8131 O O . ARG E 1 135 ? 27.914 117.560 20.841 1.00 27.52 134 ARG E O 1
ATOM 8139 N N . ASN E 1 136 ? 26.065 118.910 20.847 1.00 25.45 135 ASN E N 1
ATOM 8140 C CA . ASN E 1 136 ? 25.966 119.193 19.431 1.00 25.10 135 ASN E CA 1
ATOM 8141 C C . ASN E 1 136 ? 27.033 118.580 18.546 1.00 24.39 135 ASN E C 1
ATOM 8142 O O . ASN E 1 136 ? 28.049 119.223 18.245 1.00 24.80 135 ASN E O 1
ATOM 8147 N N . PRO E 1 137 ? 26.822 117.324 18.118 1.00 24.79 136 PRO E N 1
ATOM 8148 C CA . PRO E 1 137 ? 27.813 116.678 17.210 1.00 23.86 136 PRO E CA 1
ATOM 8149 C C . PRO E 1 137 ? 28.083 117.388 15.894 1.00 23.78 136 PRO E C 1
ATOM 8150 O O . PRO E 1 137 ? 29.202 117.326 15.390 1.00 23.58 136 PRO E O 1
ATOM 8154 N N . GLY E 1 138 ? 27.080 118.033 15.337 1.00 23.81 137 GLY E N 1
ATOM 8155 C CA . GLY E 1 138 ? 27.276 118.880 14.172 1.00 23.76 137 GLY E CA 1
ATOM 8156 C C . GLY E 1 138 ? 28.322 119.960 14.398 1.00 24.07 137 GLY E C 1
ATOM 8157 O O . GLY E 1 138 ? 29.122 120.253 13.511 1.00 24.42 137 GLY E O 1
ATOM 8166 N N . GLN E 1 140 ? 30.691 119.829 16.913 1.00 25.04 139 GLN E N 1
ATOM 8167 C CA . GLN E 1 140 ? 31.929 119.110 17.082 1.00 23.94 139 GLN E CA 1
ATOM 8168 C C . GLN E 1 140 ? 32.594 118.933 15.735 1.00 24.13 139 GLN E C 1
ATOM 8169 O O . GLN E 1 140 ? 33.798 119.199 15.595 1.00 24.67 139 GLN E O 1
ATOM 8175 N N . SER E 1 141 ? 31.813 118.471 14.754 1.00 25.38 140 SER E N 1
ATOM 8176 C CA . SER E 1 141 ? 32.280 118.300 13.360 1.00 24.47 140 SER E CA 1
ATOM 8177 C C . SER E 1 141 ? 32.865 119.597 12.770 1.00 23.94 140 SER E C 1
ATOM 8178 O O . SER E 1 141 ? 33.974 119.609 12.225 1.00 24.03 140 SER E O 1
ATOM 8181 N N . LEU E 1 142 ? 32.121 120.686 12.885 1.00 24.56 141 LEU E N 1
ATOM 8182 C CA . LEU E 1 142 ? 32.590 121.992 12.410 1.00 23.98 141 LEU E CA 1
ATOM 8183 C C . LEU E 1 142 ? 33.907 122.383 13.089 1.00 23.48 141 LEU E C 1
ATOM 8184 O O . LEU E 1 142 ? 34.836 122.928 12.460 1.00 23.73 141 LEU E O 1
ATOM 8189 N N . GLY E 1 143 ? 34.007 122.092 14.390 1.00 23.94 142 GLY E N 1
ATOM 8190 C CA . GLY E 1 143 ? 35.211 122.416 15.141 1.00 24.59 142 GLY E CA 1
ATOM 8191 C C . GLY E 1 143 ? 36.403 121.647 14.623 1.00 23.93 142 GLY E C 1
ATOM 8192 O O . GLY E 1 143 ? 37.517 122.177 14.554 1.00 24.69 142 GLY E O 1
ATOM 8193 N N . ALA E 1 144 ? 36.198 120.386 14.239 1.00 23.60 143 ALA E N 1
ATOM 8194 C CA . ALA E 1 144 ? 37.291 119.588 13.669 1.00 23.63 143 ALA E CA 1
ATOM 8195 C C . ALA E 1 144 ? 37.807 120.189 12.345 1.00 23.44 143 ALA E C 1
ATOM 8196 O O . ALA E 1 144 ? 39.011 120.264 12.110 1.00 24.48 143 ALA E O 1
ATOM 8198 N N . ALA E 1 145 ? 36.874 120.625 11.496 1.00 23.29 144 ALA E N 1
ATOM 8199 C CA . ALA E 1 145 ? 37.153 121.269 10.224 1.00 23.95 144 ALA E CA 1
ATOM 8200 C C . ALA E 1 145 ? 37.936 122.577 10.404 1.00 24.01 144 ALA E C 1
ATOM 8201 O O . ALA E 1 145 ? 38.973 122.786 9.765 1.00 23.76 144 ALA E O 1
ATOM 8203 N N . ILE E 1 146 ? 37.443 123.432 11.294 1.00 24.36 145 ILE E N 1
ATOM 8204 C CA . ILE E 1 146 ? 38.123 124.718 11.559 1.00 23.76 145 ILE E CA 1
ATOM 8205 C C . ILE E 1 146 ? 39.485 124.507 12.214 1.00 23.06 145 ILE E C 1
ATOM 8206 O O . ILE E 1 146 ? 40.426 125.231 11.929 1.00 22.16 145 ILE E O 1
ATOM 8211 N N . GLU E 1 147 ? 39.622 123.487 13.047 1.00 24.41 146 GLU E N 1
ATOM 8212 C CA . GLU E 1 147 ? 40.946 123.199 13.618 1.00 23.40 146 GLU E CA 1
ATOM 8213 C C . GLU E 1 147 ? 41.895 122.716 12.539 1.00 24.11 146 GLU E C 1
ATOM 8214 O O . GLU E 1 147 ? 43.055 123.108 12.525 1.00 24.40 146 GLU E O 1
ATOM 8220 N N . ASN E 1 148 ? 41.419 121.879 11.602 1.00 24.59 147 ASN E N 1
ATOM 8221 C CA . ASN E 1 148 ? 42.282 121.512 10.462 1.00 24.10 147 ASN E CA 1
ATOM 8222 C C . ASN E 1 148 ? 42.718 122.728 9.641 1.00 24.48 147 ASN E C 1
ATOM 8223 O O . ASN E 1 148 ? 43.873 122.847 9.268 1.00 24.70 147 ASN E O 1
ATOM 8228 N N . PHE E 1 149 ? 41.785 123.638 9.376 1.00 24.44 148 PHE E N 1
ATOM 8229 C CA . PHE E 1 149 ? 42.089 124.914 8.705 1.00 23.99 148 PHE E CA 1
ATOM 8230 C C . PHE E 1 149 ? 43.178 125.673 9.459 1.00 23.80 148 PHE E C 1
ATOM 8231 O O . PHE E 1 149 ? 44.204 126.039 8.897 1.00 23.82 148 PHE E O 1
ATOM 8239 N N . THR E 1 150 ? 42.928 125.838 10.757 1.00 24.69 149 THR E N 1
ATOM 8240 C CA . THR E 1 150 ? 43.785 126.604 11.673 1.00 24.49 149 THR E CA 1
ATOM 8241 C C . THR E 1 150 ? 45.243 126.102 11.666 1.00 24.81 149 THR E C 1
ATOM 8242 O O . THR E 1 150 ? 46.211 126.894 11.541 1.00 24.32 149 THR E O 1
ATOM 8246 N N . LEU E 1 151 ? 45.415 124.779 11.818 1.00 24.91 150 LEU E N 1
ATOM 8247 C CA . LEU E 1 151 ? 46.757 124.202 11.848 1.00 25.04 150 LEU E CA 1
ATOM 8248 C C . LEU E 1 151 ? 47.428 124.348 10.495 1.00 25.66 150 LEU E C 1
ATOM 8249 O O . LEU E 1 151 ? 48.602 124.687 10.406 1.00 26.53 150 LEU E O 1
ATOM 8254 N N . SER E 1 152 ? 46.671 124.130 9.426 1.00 26.57 151 SER E N 1
ATOM 8255 C CA . SER E 1 152 ? 47.199 124.288 8.069 1.00 25.54 151 SER E CA 1
ATOM 8256 C C . SER E 1 152 ? 47.675 125.702 7.773 1.00 25.92 151 SER E C 1
ATOM 8257 O O . SER E 1 152 ? 48.718 125.897 7.144 1.00 23.82 151 SER E O 1
ATOM 8260 N N . ALA E 1 153 ? 46.916 126.685 8.235 1.00 24.77 152 ALA E N 1
ATOM 8261 C CA . ALA E 1 153 ? 47.343 128.097 8.148 1.00 24.99 152 ALA E CA 1
ATOM 8262 C C . ALA E 1 153 ? 48.756 128.325 8.690 1.00 25.18 152 ALA E C 1
ATOM 8263 O O . ALA E 1 153 ? 49.581 129.022 8.071 1.00 24.96 152 ALA E O 1
ATOM 8265 N N . ILE E 1 154 ? 49.029 127.711 9.835 1.00 25.16 153 ILE E N 1
ATOM 8266 C CA . ILE E 1 154 ? 50.311 127.822 10.511 1.00 25.23 153 ILE E CA 1
ATOM 8267 C C . ILE E 1 154 ? 51.391 127.130 9.702 1.00 25.36 153 ILE E C 1
ATOM 8268 O O . ILE E 1 154 ? 52.482 127.686 9.477 1.00 25.32 153 ILE E O 1
ATOM 8273 N N . GLU E 1 155 ? 51.114 125.921 9.235 1.00 25.28 154 GLU E N 1
ATOM 8274 C CA . GLU E 1 155 ? 52.120 125.238 8.414 1.00 25.64 154 GLU E CA 1
ATOM 8275 C C . GLU E 1 155 ? 52.552 126.103 7.212 1.00 25.45 154 GLU E C 1
ATOM 8276 O O . GLU E 1 155 ? 53.749 126.147 6.828 1.00 25.27 154 GLU E O 1
ATOM 8282 N N . LEU E 1 156 ? 51.590 126.825 6.656 1.00 25.11 155 LEU E N 1
ATOM 8283 C CA . LEU E 1 156 ? 51.817 127.657 5.475 1.00 25.58 155 LEU E CA 1
ATOM 8284 C C . LEU E 1 156 ? 52.455 129.040 5.738 1.00 25.38 155 LEU E C 1
ATOM 8285 O O . LEU E 1 156 ? 52.729 129.784 4.791 1.00 26.74 155 LEU E O 1
ATOM 8290 N N . GLY E 1 157 ? 52.745 129.369 6.990 1.00 24.72 156 GLY E N 1
ATOM 8291 C CA . GLY E 1 157 ? 53.390 130.624 7.331 1.00 25.07 156 GLY E CA 1
ATOM 8292 C C . GLY E 1 157 ? 52.479 131.710 7.821 1.00 25.66 156 GLY E C 1
ATOM 8293 O O . GLY E 1 157 ? 52.906 132.849 7.968 1.00 26.09 156 GLY E O 1
ATOM 8294 N N . TYR E 1 158 ? 51.227 131.353 8.103 1.00 25.26 157 TYR E N 1
ATOM 8295 C CA . TYR E 1 158 ? 50.195 132.320 8.505 1.00 25.85 157 TYR E CA 1
ATOM 8296 C C . TYR E 1 158 ? 49.688 132.000 9.908 1.00 25.34 157 TYR E C 1
ATOM 8297 O O . TYR E 1 158 ? 50.257 131.157 10.630 1.00 25.36 157 TYR E O 1
ATOM 8306 N N . GLY E 1 159 ? 48.625 132.690 10.304 1.00 24.73 158 GLY E N 1
ATOM 8307 C CA . GLY E 1 159 ? 48.028 132.456 11.592 1.00 25.45 158 GLY E CA 1
ATOM 8308 C C . GLY E 1 159 ? 46.648 133.025 11.589 1.00 25.09 158 GLY E C 1
ATOM 8309 O O . GLY E 1 159 ? 46.241 133.737 10.649 1.00 25.06 158 GLY E O 1
ATOM 8310 N N . SER E 1 160 ? 45.905 132.721 12.635 1.00 24.96 159 SER E N 1
ATOM 8311 C CA . SER E 1 160 ? 44.531 133.161 12.651 1.00 24.54 159 SER E CA 1
ATOM 8312 C C . SER E 1 160 ? 43.937 133.233 14.041 1.00 24.52 159 SER E C 1
ATOM 8313 O O . SER E 1 160 ? 44.492 132.706 15.013 1.00 25.32 159 SER E O 1
ATOM 8316 N N . CYS E 1 161 ? 42.766 133.846 14.116 1.00 25.04 160 CYS E N 1
ATOM 8317 C CA . CYS E 1 161 ? 41.909 133.741 15.290 1.00 24.54 160 CYS E CA 1
ATOM 8318 C C . CYS E 1 161 ? 40.559 133.249 14.838 1.00 25.37 160 CYS E C 1
ATOM 8319 O O . CYS E 1 161 ? 40.064 133.672 13.800 1.00 25.81 160 CYS E O 1
ATOM 8322 N N . TRP E 1 162 ? 39.991 132.343 15.634 1.00 24.95 161 TRP E N 1
ATOM 8323 C CA . TRP E 1 162 ? 38.663 131.791 15.472 1.00 25.54 161 TRP E CA 1
ATOM 8324 C C . TRP E 1 162 ? 37.710 132.715 16.223 1.00 25.36 161 TRP E C 1
ATOM 8325 O O . TRP E 1 162 ? 38.008 133.105 17.335 1.00 26.72 161 TRP E O 1
ATOM 8336 N N . LEU E 1 163 ? 36.568 133.045 15.641 1.00 25.79 162 LEU E N 1
ATOM 8337 C CA . LEU E 1 163 ? 35.620 133.967 16.274 1.00 25.14 162 LEU E CA 1
ATOM 8338 C C . LEU E 1 163 ? 34.183 133.465 16.243 1.00 24.42 162 LEU E C 1
ATOM 8339 O O . LEU E 1 163 ? 33.670 133.083 15.174 1.00 23.05 162 LEU E O 1
ATOM 8344 N N . THR E 1 164 ? 33.553 133.431 17.413 1.00 24.62 163 THR E N 1
ATOM 8345 C CA . THR E 1 164 ? 32.112 133.236 17.503 1.00 24.15 163 THR E CA 1
ATOM 8346 C C . THR E 1 164 ? 31.454 134.371 18.257 1.00 24.32 163 THR E C 1
ATOM 8347 O O . THR E 1 164 ? 30.221 134.369 18.416 1.00 23.84 163 THR E O 1
ATOM 8351 N N . SER E 1 165 ? 32.213 135.381 18.688 1.00 23.57 164 SER E N 1
ATOM 8352 C CA . SER E 1 165 ? 31.624 136.420 19.530 1.00 23.85 164 SER E CA 1
ATOM 8353 C C . SER E 1 165 ? 30.670 137.370 18.791 1.00 23.80 164 SER E C 1
ATOM 8354 O O . SER E 1 165 ? 29.812 138.025 19.420 1.00 24.40 164 SER E O 1
ATOM 8357 N N . GLN E 1 166 ? 30.751 137.368 17.468 1.00 23.47 165 GLN E N 1
ATOM 8358 C CA . GLN E 1 166 ? 29.878 138.149 16.605 1.00 23.20 165 GLN E CA 1
ATOM 8359 C C . GLN E 1 166 ? 28.464 137.579 16.470 1.00 23.45 165 GLN E C 1
ATOM 8360 O O . GLN E 1 166 ? 27.617 138.237 15.875 1.00 24.57 165 GLN E O 1
ATOM 8366 N N . ASN E 1 167 ? 28.205 136.358 16.959 1.00 22.95 166 ASN E N 1
ATOM 8367 C CA . ASN E 1 167 ? 27.017 135.603 16.531 1.00 23.03 166 ASN E CA 1
ATOM 8368 C C . ASN E 1 167 ? 25.690 136.094 17.034 1.00 22.98 166 ASN E C 1
ATOM 8369 O O . ASN E 1 167 ? 24.662 135.677 16.507 1.00 23.21 166 ASN E O 1
ATOM 8374 N N . TYR E 1 168 ? 25.690 137.005 18.004 1.00 23.08 167 TYR E N 1
ATOM 8375 C CA . TYR E 1 168 ? 24.451 137.690 18.339 1.00 22.71 167 TYR E CA 1
ATOM 8376 C C . TYR E 1 168 ? 23.974 138.558 17.154 1.00 22.26 167 TYR E C 1
ATOM 8377 O O . TYR E 1 168 ? 22.815 138.985 17.144 1.00 23.20 167 TYR E O 1
ATOM 8386 N N . ALA E 1 169 ? 24.833 138.787 16.157 1.00 21.12 168 ALA E N 1
ATOM 8387 C CA . ALA E 1 169 ? 24.492 139.557 14.953 1.00 21.60 168 ALA E CA 1
ATOM 8388 C C . ALA E 1 169 ? 24.590 138.710 13.665 1.00 22.45 168 ALA E C 1
ATOM 8389 O O . ALA E 1 169 ? 24.752 139.263 12.549 1.00 23.66 168 ALA E O 1
ATOM 8391 N N . ALA E 1 170 ? 24.522 137.387 13.820 1.00 23.40 169 ALA E N 1
ATOM 8392 C CA . ALA E 1 170 ? 24.721 136.466 12.691 1.00 23.77 169 ALA E CA 1
ATOM 8393 C C . ALA E 1 170 ? 23.734 136.710 11.563 1.00 24.07 169 ALA E C 1
ATOM 8394 O O . ALA E 1 170 ? 24.123 136.724 10.415 1.00 23.25 169 ALA E O 1
ATOM 8396 N N . ASP E 1 171 ? 22.453 136.903 11.880 1.00 24.00 170 ASP E N 1
ATOM 8397 C CA . ASP E 1 171 ? 21.466 137.099 10.845 1.00 24.22 170 ASP E CA 1
ATOM 8398 C C . ASP E 1 171 ? 21.788 138.347 10.053 1.00 23.93 170 ASP E C 1
ATOM 8399 O O . ASP E 1 171 ? 21.657 138.383 8.828 1.00 23.46 170 ASP E O 1
ATOM 8404 N N . GLU E 1 172 ? 22.207 139.383 10.764 1.00 23.16 171 GLU E N 1
ATOM 8405 C CA . GLU E 1 172 ? 22.514 140.659 10.153 1.00 23.06 171 GLU E CA 1
ATOM 8406 C C . GLU E 1 172 ? 23.754 140.576 9.288 1.00 23.86 171 GLU E C 1
ATOM 8407 O O . GLU E 1 172 ? 23.799 141.214 8.238 1.00 23.36 171 GLU E O 1
ATOM 8413 N N . ILE E 1 173 ? 24.734 139.793 9.718 1.00 23.50 172 ILE E N 1
ATOM 8414 C CA . ILE E 1 173 ? 25.962 139.543 8.918 1.00 23.32 172 ILE E CA 1
ATOM 8415 C C . ILE E 1 173 ? 25.616 138.819 7.612 1.00 23.99 172 ILE E C 1
ATOM 8416 O O . ILE E 1 173 ? 26.085 139.186 6.519 1.00 23.03 172 ILE E O 1
ATOM 8421 N N . GLU E 1 174 ? 24.797 137.790 7.746 1.00 23.90 173 GLU E N 1
ATOM 8422 C CA . GLU E 1 174 ? 24.319 137.037 6.590 1.00 23.59 173 GLU E CA 1
ATOM 8423 C C . GLU E 1 174 ? 23.570 137.951 5.615 1.00 23.20 173 GLU E C 1
ATOM 8424 O O . GLU E 1 174 ? 23.740 137.814 4.414 1.00 23.12 173 GLU E O 1
ATOM 8430 N N . ALA E 1 175 ? 22.711 138.849 6.128 1.00 23.22 174 ALA E N 1
ATOM 8431 C CA . ALA E 1 175 ? 21.968 139.786 5.280 1.00 23.10 174 ALA E CA 1
ATOM 8432 C C . ALA E 1 175 ? 22.887 140.710 4.465 1.00 22.95 174 ALA E C 1
ATOM 8433 O O . ALA E 1 175 ? 22.688 140.900 3.273 1.00 21.92 174 ALA E O 1
ATOM 8435 N N . VAL E 1 176 ? 23.896 141.295 5.100 1.00 23.50 175 VAL E N 1
ATOM 8436 C CA . VAL E 1 176 ? 24.874 142.120 4.378 1.00 23.54 175 VAL E CA 1
ATOM 8437 C C . VAL E 1 176 ? 25.577 141.315 3.304 1.00 23.12 175 VAL E C 1
ATOM 8438 O O . VAL E 1 176 ? 25.712 141.769 2.164 1.00 23.24 175 VAL E O 1
ATOM 8442 N N . LEU E 1 177 ? 26.080 140.149 3.669 1.00 22.94 176 LEU E N 1
ATOM 8443 C CA . LEU E 1 177 ? 26.813 139.314 2.716 1.00 23.19 176 LEU E CA 1
ATOM 8444 C C . LEU E 1 177 ? 25.924 139.054 1.499 1.00 21.99 176 LEU E C 1
ATOM 8445 O O . LEU E 1 177 ? 26.352 139.173 0.345 1.00 21.95 176 LEU E O 1
ATOM 8450 N N . GLU E 1 178 ? 24.662 138.724 1.746 1.00 22.47 177 GLU E N 1
ATOM 8451 C CA . GLU E 1 178 ? 23.754 138.395 0.644 1.00 22.41 177 GLU E CA 1
ATOM 8452 C C . GLU E 1 178 ? 23.497 139.591 -0.247 1.00 22.04 177 GLU E C 1
ATOM 8453 O O . GLU E 1 178 ? 23.525 139.496 -1.494 1.00 21.91 177 GLU E O 1
ATOM 8459 N N . ALA E 1 179 ? 23.229 140.728 0.407 1.00 21.93 178 ALA E N 1
ATOM 8460 C CA . ALA E 1 179 ? 22.868 141.966 -0.286 1.00 21.52 178 ALA E CA 1
ATOM 8461 C C . ALA E 1 179 ? 24.027 142.488 -1.144 1.00 21.35 178 ALA E C 1
ATOM 8462 O O . ALA E 1 179 ? 23.791 143.128 -2.194 1.00 21.03 178 ALA E O 1
ATOM 8464 N N . GLU E 1 180 ? 25.251 142.257 -0.675 1.00 22.09 179 GLU E N 1
ATOM 8465 C CA . GLU E 1 180 ? 26.460 142.817 -1.299 1.00 23.30 179 GLU E CA 1
ATOM 8466 C C . GLU E 1 180 ? 27.164 141.912 -2.314 1.00 23.62 179 GLU E C 1
ATOM 8467 O O . GLU E 1 180 ? 27.902 142.414 -3.159 1.00 25.04 179 GLU E O 1
ATOM 8473 N N . THR E 1 181 ? 26.917 140.607 -2.261 1.00 23.84 180 THR E N 1
ATOM 8474 C CA . THR E 1 181 ? 27.657 139.660 -3.092 1.00 24.09 180 THR E CA 1
ATOM 8475 C C . THR E 1 181 ? 26.797 138.689 -3.902 1.00 24.45 180 THR E C 1
ATOM 8476 O O . THR E 1 181 ? 27.313 138.049 -4.827 1.00 24.69 180 THR E O 1
ATOM 8480 N N . GLY E 1 182 ? 25.522 138.531 -3.550 1.00 24.82 181 GLY E N 1
ATOM 8481 C CA . GLY E 1 182 ? 24.696 137.521 -4.168 1.00 25.63 181 GLY E CA 1
ATOM 8482 C C . GLY E 1 182 ? 24.839 136.111 -3.636 1.00 26.17 181 GLY E C 1
ATOM 8483 O O . GLY E 1 182 ? 24.154 135.184 -4.109 1.00 25.88 181 GLY E O 1
ATOM 8484 N N . PHE E 1 183 ? 25.732 135.915 -2.668 1.00 26.26 182 PHE E N 1
ATOM 8485 C CA . PHE E 1 183 ? 25.868 134.624 -2.013 1.00 27.39 182 PHE E CA 1
ATOM 8486 C C . PHE E 1 183 ? 24.515 134.111 -1.530 1.00 27.98 182 PHE E C 1
ATOM 8487 O O . PHE E 1 183 ? 23.743 134.873 -0.932 1.00 29.68 182 PHE E O 1
ATOM 8495 N N . GLU E 1 184 ? 24.219 132.831 -1.796 1.00 28.22 183 GLU E N 1
ATOM 8496 C CA A GLU E 1 184 ? 22.980 132.218 -1.314 0.50 28.10 183 GLU E CA 1
ATOM 8497 C CA B GLU E 1 184 ? 22.978 132.202 -1.359 0.50 28.19 183 GLU E CA 1
ATOM 8498 C C . GLU E 1 184 ? 23.302 131.145 -0.280 1.00 28.36 183 GLU E C 1
ATOM 8499 O O . GLU E 1 184 ? 23.806 130.064 -0.606 1.00 27.71 183 GLU E O 1
ATOM 8510 N N . LYS E 1 185 ? 23.024 131.458 0.988 1.00 27.16 184 LYS E N 1
ATOM 8511 C CA . LYS E 1 185 ? 23.351 130.554 2.104 1.00 27.03 184 LYS E CA 1
ATOM 8512 C C . LYS E 1 185 ? 22.498 129.278 2.139 1.00 27.49 184 LYS E C 1
ATOM 8513 O O . LYS E 1 185 ? 22.895 128.295 2.727 1.00 27.30 184 LYS E O 1
ATOM 8519 N N . GLY E 1 186 ? 21.317 129.310 1.522 1.00 27.74 185 GLY E N 1
ATOM 8520 C CA . GLY E 1 186 ? 20.381 128.185 1.595 1.00 28.69 185 GLY E CA 1
ATOM 8521 C C . GLY E 1 186 ? 19.988 127.874 3.029 1.00 28.63 185 GLY E C 1
ATOM 8522 O O . GLY E 1 186 ? 19.581 128.759 3.760 1.00 27.64 185 GLY E O 1
ATOM 8523 N N . GLU E 1 187 ? 20.141 126.608 3.421 1.00 29.16 186 GLU E N 1
ATOM 8524 C CA . GLU E 1 187 ? 19.893 126.163 4.776 1.00 29.88 186 GLU E CA 1
ATOM 8525 C C . GLU E 1 187 ? 21.053 126.459 5.719 1.00 27.94 186 GLU E C 1
ATOM 8526 O O . GLU E 1 187 ? 20.963 126.181 6.912 1.00 27.28 186 GLU E O 1
ATOM 8532 N N . TYR E 1 188 ? 22.160 126.964 5.191 1.00 26.87 187 TYR E N 1
ATOM 8533 C CA . TYR E 1 188 ? 23.316 127.230 6.013 1.00 25.32 187 TYR E CA 1
ATOM 8534 C C . TYR E 1 188 ? 23.189 128.567 6.774 1.00 25.99 187 TYR E C 1
ATOM 8535 O O . TYR E 1 188 ? 22.416 129.491 6.399 1.00 25.28 187 TYR E O 1
ATOM 8544 N N . PHE E 1 189 ? 23.934 128.653 7.863 1.00 24.87 188 PHE E N 1
ATOM 8545 C CA . PHE E 1 189 ? 23.975 129.867 8.690 1.00 25.37 188 PHE E CA 1
ATOM 8546 C C . PHE E 1 189 ? 25.409 130.095 9.178 1.00 25.14 188 PHE E C 1
ATOM 8547 O O . PHE E 1 189 ? 26.244 129.185 9.100 1.00 24.90 188 PHE E O 1
ATOM 8555 N N . LEU E 1 190 ? 25.712 131.306 9.652 1.00 24.89 189 LEU E N 1
ATOM 8556 C CA . LEU E 1 190 ? 27.067 131.616 10.089 1.00 24.87 189 LEU E CA 1
ATOM 8557 C C . LEU E 1 190 ? 27.421 130.801 11.314 1.00 24.60 189 LEU E C 1
ATOM 8558 O O . LEU E 1 190 ? 26.670 130.815 12.276 1.00 24.46 189 LEU E O 1
ATOM 8563 N N . GLY E 1 191 ? 28.533 130.072 11.248 1.00 24.73 190 GLY E N 1
ATOM 8564 C CA . GLY E 1 191 ? 29.058 129.308 12.385 1.00 24.96 190 GLY E CA 1
ATOM 8565 C C . GLY E 1 191 ? 30.137 130.017 13.183 1.00 24.53 190 GLY E C 1
ATOM 8566 O O . GLY E 1 191 ? 30.128 130.013 14.413 1.00 25.36 190 GLY E O 1
ATOM 8567 N N . ALA E 1 192 ? 31.113 130.561 12.454 1.00 25.05 191 ALA E N 1
ATOM 8568 C CA . ALA E 1 192 ? 32.268 131.209 13.023 1.00 24.87 191 ALA E CA 1
ATOM 8569 C C . ALA E 1 192 ? 32.886 132.108 11.954 1.00 24.97 191 ALA E C 1
ATOM 8570 O O . ALA E 1 192 ? 32.512 132.026 10.783 1.00 24.97 191 ALA E O 1
ATOM 8580 N N . LEU E 1 194 ? 36.958 133.518 10.751 1.00 24.08 193 LEU E N 1
ATOM 8581 C CA . LEU E 1 194 ? 38.399 133.468 10.966 1.00 24.21 193 LEU E CA 1
ATOM 8582 C C . LEU E 1 194 ? 39.032 134.769 10.461 1.00 25.01 193 LEU E C 1
ATOM 8583 O O . LEU E 1 194 ? 38.753 135.192 9.331 1.00 24.34 193 LEU E O 1
ATOM 8588 N N . ALA E 1 195 ? 39.822 135.403 11.335 1.00 24.78 194 ALA E N 1
ATOM 8589 C CA . ALA E 1 195 ? 40.725 136.481 10.978 1.00 24.95 194 ALA E CA 1
ATOM 8590 C C . ALA E 1 195 ? 42.034 135.823 10.585 1.00 24.07 194 ALA E C 1
ATOM 8591 O O . ALA E 1 195 ? 42.613 135.104 11.370 1.00 24.25 194 ALA E O 1
ATOM 8593 N N . LEU E 1 196 ? 42.448 136.006 9.347 1.00 24.24 195 LEU E N 1
ATOM 8594 C CA . LEU E 1 196 ? 43.569 135.278 8.781 1.00 24.28 195 LEU E CA 1
ATOM 8595 C C . LEU E 1 196 ? 44.613 136.207 8.162 1.00 24.65 195 LEU E C 1
ATOM 8596 O O . LEU E 1 196 ? 44.265 137.127 7.405 1.00 24.49 195 LEU E O 1
ATOM 8601 N N . GLY E 1 197 ? 45.890 135.940 8.447 1.00 24.73 196 GLY E N 1
ATOM 8602 C CA . GLY E 1 197 ? 46.991 136.748 7.924 1.00 25.30 196 GLY E CA 1
ATOM 8603 C C . GLY E 1 197 ? 48.367 136.256 8.344 1.00 24.44 196 GLY E C 1
ATOM 8604 O O . GLY E 1 197 ? 48.542 135.170 8.902 1.00 22.96 196 GLY E O 1
ATOM 8605 N N . VAL E 1 198 ? 49.356 137.097 8.119 1.00 25.21 197 VAL E N 1
ATOM 8606 C CA . VAL E 1 198 ? 50.684 136.792 8.630 1.00 25.26 197 VAL E CA 1
ATOM 8607 C C . VAL E 1 198 ? 50.749 137.377 10.052 1.00 25.98 197 VAL E C 1
ATOM 8608 O O . VAL E 1 198 ? 50.567 138.573 10.217 1.00 27.16 197 VAL E O 1
ATOM 8612 N N . PRO E 1 199 ? 51.007 136.548 11.081 1.00 26.53 198 PRO E N 1
ATOM 8613 C CA . PRO E 1 199 ? 50.989 137.088 12.427 1.00 27.36 198 PRO E CA 1
ATOM 8614 C C . PRO E 1 199 ? 52.167 137.985 12.744 1.00 27.54 198 PRO E C 1
ATOM 8615 O O . PRO E 1 199 ? 53.262 137.785 12.221 1.00 27.09 198 PRO E O 1
ATOM 8619 N N . GLU E 1 200 ? 51.935 138.958 13.611 1.00 28.22 199 GLU E N 1
ATOM 8620 C CA . GLU E 1 200 ? 53.034 139.651 14.272 1.00 29.50 199 GLU E CA 1
ATOM 8621 C C . GLU E 1 200 ? 53.753 138.695 15.217 1.00 29.90 199 GLU E C 1
ATOM 8622 O O . GLU E 1 200 ? 53.235 137.634 15.566 1.00 28.72 199 GLU E O 1
ATOM 8628 N N . ASP E 1 201 ? 54.958 139.080 15.624 1.00 30.66 200 ASP E N 1
ATOM 8629 C CA . ASP E 1 201 ? 55.778 138.238 16.490 1.00 31.74 200 ASP E CA 1
ATOM 8630 C C . ASP E 1 201 ? 55.441 138.427 17.968 1.00 31.29 200 ASP E C 1
ATOM 8631 O O . ASP E 1 201 ? 54.780 139.392 18.333 1.00 30.84 200 ASP E O 1
ATOM 8636 N N . ASN E 1 202 ? 55.894 137.489 18.796 1.00 30.98 201 ASN E N 1
ATOM 8637 C CA . ASN E 1 202 ? 55.803 137.593 20.239 1.00 31.10 201 ASN E CA 1
ATOM 8638 C C . ASN E 1 202 ? 54.392 137.894 20.716 1.00 30.39 201 ASN E C 1
ATOM 8639 O O . ASN E 1 202 ? 54.166 138.830 21.490 1.00 31.20 201 ASN E O 1
ATOM 8644 N N . LEU E 1 203 ? 53.453 137.096 20.235 1.00 28.68 202 LEU E N 1
ATOM 8645 C CA . LEU E 1 203 ? 52.057 137.174 20.677 1.00 28.44 202 LEU E CA 1
ATOM 8646 C C . LEU E 1 203 ? 51.843 136.349 21.936 1.00 27.79 202 LEU E C 1
ATOM 8647 O O . LEU E 1 203 ? 52.580 135.424 22.214 1.00 28.32 202 LEU E O 1
ATOM 8652 N N . LYS E 1 204 ? 50.792 136.674 22.671 1.00 27.40 203 LYS E N 1
ATOM 8653 C CA . LYS E 1 204 ? 50.570 136.059 23.973 1.00 27.51 203 LYS E CA 1
ATOM 8654 C C . LYS E 1 204 ? 49.294 135.247 24.007 1.00 26.88 203 LYS E C 1
ATOM 8655 O O . LYS E 1 204 ? 48.315 135.569 23.346 1.00 25.38 203 LYS E O 1
ATOM 8659 N N . SER E 1 205 ? 49.349 134.168 24.778 1.00 25.89 204 SER E N 1
ATOM 8660 C CA . SER E 1 205 ? 48.228 133.281 25.011 1.00 25.31 204 SER E CA 1
ATOM 8661 C C . SER E 1 205 ? 48.106 133.099 26.507 1.00 25.47 204 SER E C 1
ATOM 8662 O O . SER E 1 205 ? 49.107 133.152 27.227 1.00 24.49 204 SER E O 1
ATOM 8665 N N . PRO E 1 206 ? 46.886 132.865 26.979 1.00 24.97 205 PRO E N 1
ATOM 8666 C CA . PRO E 1 206 ? 46.660 132.682 28.397 1.00 24.74 205 PRO E CA 1
ATOM 8667 C C . PRO E 1 206 ? 47.183 131.353 28.928 1.00 24.02 205 PRO E C 1
ATOM 8668 O O . PRO E 1 206 ? 47.428 130.387 28.163 1.00 24.18 205 PRO E O 1
ATOM 8672 N N . SER E 1 207 ? 47.379 131.309 30.241 1.00 23.82 206 SER E N 1
ATOM 8673 C CA A SER E 1 207 ? 47.818 130.086 30.900 0.50 23.79 206 SER E CA 1
ATOM 8674 C CA B SER E 1 207 ? 47.839 130.087 30.877 0.50 23.86 206 SER E CA 1
ATOM 8675 C C . SER E 1 207 ? 46.775 129.008 30.705 1.00 23.77 206 SER E C 1
ATOM 8676 O O . SER E 1 207 ? 45.581 129.307 30.623 1.00 23.05 206 SER E O 1
ATOM 8681 N N . LYS E 1 208 ? 47.231 127.761 30.642 1.00 23.52 207 LYS E N 1
ATOM 8682 C CA . LYS E 1 208 ? 46.342 126.643 30.411 1.00 23.09 207 LYS E CA 1
ATOM 8683 C C . LYS E 1 208 ? 46.302 125.703 31.599 1.00 23.10 207 LYS E C 1
ATOM 8684 O O . LYS E 1 208 ? 47.213 125.682 32.434 1.00 22.37 207 LYS E O 1
ATOM 8690 N N . LYS E 1 209 ? 45.246 124.894 31.668 1.00 23.76 208 LYS E N 1
ATOM 8691 C CA . LYS E 1 209 ? 45.153 123.839 32.691 1.00 24.32 208 LYS E CA 1
ATOM 8692 C C . LYS E 1 209 ? 46.333 122.886 32.537 1.00 24.45 208 LYS E C 1
ATOM 8693 O O . LYS E 1 209 ? 46.768 122.619 31.415 1.00 25.04 208 LYS E O 1
ATOM 8699 N N . PRO E 1 210 ? 46.867 122.370 33.654 1.00 24.28 209 PRO E N 1
ATOM 8700 C CA . PRO E 1 210 ? 47.878 121.334 33.533 1.00 24.05 209 PRO E CA 1
ATOM 8701 C C . PRO E 1 210 ? 47.223 120.061 32.998 1.00 24.13 209 PRO E C 1
ATOM 8702 O O . PRO E 1 210 ? 46.044 119.783 33.276 1.00 24.55 209 PRO E O 1
ATOM 8706 N N . VAL E 1 211 ? 47.969 119.298 32.214 1.00 24.82 210 VAL E N 1
ATOM 8707 C CA . VAL E 1 211 ? 47.398 118.122 31.575 1.00 24.90 210 VAL E CA 1
ATOM 8708 C C . VAL E 1 211 ? 46.803 117.145 32.570 1.00 25.57 210 VAL E C 1
ATOM 8709 O O . VAL E 1 211 ? 45.777 116.540 32.258 1.00 25.85 210 VAL E O 1
ATOM 8713 N N . GLU E 1 212 ? 47.395 117.008 33.763 1.00 25.54 211 GLU E N 1
ATOM 8714 C CA . GLU E 1 212 ? 46.857 116.099 34.774 1.00 26.05 211 GLU E CA 1
ATOM 8715 C C . GLU E 1 212 ? 45.412 116.452 35.137 1.00 26.68 211 GLU E C 1
ATOM 8716 O O . GLU E 1 212 ? 44.640 115.574 35.503 1.00 28.57 211 GLU E O 1
ATOM 8718 N N . GLU E 1 213 ? 45.014 117.719 35.004 1.00 27.76 212 GLU E N 1
ATOM 8719 C CA . GLU E 1 213 ? 43.649 118.119 35.378 1.00 27.95 212 GLU E CA 1
ATOM 8720 C C . GLU E 1 213 ? 42.605 117.753 34.324 1.00 26.71 212 GLU E C 1
ATOM 8721 O O . GLU E 1 213 ? 41.403 117.675 34.633 1.00 27.33 212 GLU E O 1
ATOM 8727 N N . ILE E 1 214 ? 43.031 117.584 33.080 1.00 25.84 213 ILE E N 1
ATOM 8728 C CA . ILE E 1 214 ? 42.071 117.322 32.008 1.00 25.68 213 ILE E CA 1
ATOM 8729 C C . ILE E 1 214 ? 41.991 115.861 31.631 1.00 25.00 213 ILE E C 1
ATOM 8730 O O . ILE E 1 214 ? 41.390 115.523 30.596 1.00 24.60 213 ILE E O 1
ATOM 8735 N N . CYS E 1 215 ? 42.605 114.981 32.434 1.00 25.08 214 CYS E N 1
ATOM 8736 C CA . CYS E 1 215 ? 42.391 113.570 32.177 1.00 25.08 214 CYS E CA 1
ATOM 8737 C C . CYS E 1 215 ? 42.310 112.716 33.407 1.00 25.06 214 CYS E C 1
ATOM 8738 O O . CYS E 1 215 ? 42.687 113.133 34.508 1.00 24.36 214 CYS E O 1
ATOM 8741 N N . THR E 1 216 ? 41.732 111.531 33.211 1.00 24.40 215 THR E N 1
ATOM 8742 C CA . THR E 1 216 ? 41.694 110.475 34.227 1.00 24.45 215 THR E CA 1
ATOM 8743 C C . THR E 1 216 ? 42.004 109.139 33.544 1.00 23.97 215 THR E C 1
ATOM 8744 O O . THR E 1 216 ? 41.310 108.755 32.607 1.00 23.90 215 THR E O 1
ATOM 8748 N N . PHE E 1 217 ? 43.063 108.463 33.984 1.00 24.54 216 PHE E N 1
ATOM 8749 C CA . PHE E 1 217 ? 43.369 107.092 33.548 1.00 24.97 216 PHE E CA 1
ATOM 8750 C C . PHE E 1 217 ? 42.751 106.094 34.520 1.00 26.29 216 PHE E C 1
ATOM 8751 O O . PHE E 1 217 ? 43.255 105.872 35.611 1.00 26.49 216 PHE E O 1
ATOM 8759 N N . ILE E 1 218 ? 41.618 105.536 34.121 1.00 26.98 217 ILE E N 1
ATOM 8760 C CA . ILE E 1 218 ? 40.903 104.554 34.920 1.00 28.10 217 ILE E CA 1
ATOM 8761 C C . ILE E 1 218 ? 41.751 103.302 35.021 1.00 28.79 217 ILE E C 1
ATOM 8762 O O . ILE E 1 218 ? 42.303 102.814 34.014 1.00 27.87 217 ILE E O 1
ATOM 8767 N N . LYS E 1 219 ? 41.865 102.794 36.236 1.00 29.73 218 LYS E N 1
ATOM 8768 C CA . LYS E 1 219 ? 42.508 101.514 36.444 1.00 31.80 218 LYS E CA 1
ATOM 8769 C C . LYS E 1 219 ? 41.523 100.463 36.981 1.00 33.00 218 LYS E C 1
ATOM 8770 O O . LYS E 1 219 ? 40.329 100.663 37.243 1.00 33.88 218 LYS E O 1
ATOM 8777 N N . GLY F 1 1 ? 58.381 111.713 13.886 1.00 35.45 0 GLY F N 1
ATOM 8778 C CA . GLY F 1 1 ? 57.129 112.539 13.709 1.00 35.40 0 GLY F CA 1
ATOM 8779 C C . GLY F 1 1 ? 56.562 112.491 12.304 1.00 34.48 0 GLY F C 1
ATOM 8780 O O . GLY F 1 1 ? 57.100 111.781 11.434 1.00 36.46 0 GLY F O 1
ATOM 8789 N N . GLU F 1 3 ? 54.415 114.894 9.074 1.00 29.35 2 GLU F N 1
ATOM 8790 C CA . GLU F 1 3 ? 54.064 116.226 8.550 1.00 28.98 2 GLU F CA 1
ATOM 8791 C C . GLU F 1 3 ? 52.547 116.448 8.654 1.00 28.36 2 GLU F C 1
ATOM 8792 O O . GLU F 1 3 ? 51.783 115.502 8.586 1.00 26.99 2 GLU F O 1
ATOM 8798 N N . LEU F 1 4 ? 52.122 117.689 8.867 1.00 27.20 3 LEU F N 1
ATOM 8799 C CA . LEU F 1 4 ? 50.703 117.976 9.159 1.00 26.64 3 LEU F CA 1
ATOM 8800 C C . LEU F 1 4 ? 49.751 117.486 8.048 1.00 27.20 3 LEU F C 1
ATOM 8801 O O . LEU F 1 4 ? 48.805 116.758 8.329 1.00 26.96 3 LEU F O 1
ATOM 8806 N N . GLN F 1 5 ? 49.984 117.882 6.799 1.00 27.86 4 GLN F N 1
ATOM 8807 C CA . GLN F 1 5 ? 49.074 117.483 5.733 1.00 29.31 4 GLN F CA 1
ATOM 8808 C C . GLN F 1 5 ? 49.003 115.958 5.587 1.00 30.07 4 GLN F C 1
ATOM 8809 O O . GLN F 1 5 ? 47.928 115.387 5.380 1.00 30.09 4 GLN F O 1
ATOM 8815 N N . ASP F 1 6 ? 50.142 115.295 5.739 1.00 30.75 5 ASP F N 1
ATOM 8816 C CA . ASP F 1 6 ? 50.174 113.833 5.691 1.00 31.03 5 ASP F CA 1
ATOM 8817 C C . ASP F 1 6 ? 49.234 113.259 6.769 1.00 30.16 5 ASP F C 1
ATOM 8818 O O . ASP F 1 6 ? 48.420 112.367 6.496 1.00 29.12 5 ASP F O 1
ATOM 8823 N N . THR F 1 7 ? 49.268 113.814 7.973 1.00 28.87 6 THR F N 1
ATOM 8824 C CA A THR F 1 7 ? 48.393 113.314 9.048 0.55 28.68 6 THR F CA 1
ATOM 8825 C CA B THR F 1 7 ? 48.420 113.329 9.044 0.45 28.41 6 THR F CA 1
ATOM 8826 C C . THR F 1 7 ? 46.941 113.652 8.755 1.00 28.19 6 THR F C 1
ATOM 8827 O O . THR F 1 7 ? 46.070 112.821 8.920 1.00 29.15 6 THR F O 1
ATOM 8834 N N . ILE F 1 8 ? 46.681 114.862 8.299 1.00 27.21 7 ILE F N 1
ATOM 8835 C CA . ILE F 1 8 ? 45.308 115.245 7.981 1.00 26.30 7 ILE F CA 1
ATOM 8836 C C . ILE F 1 8 ? 44.659 114.364 6.909 1.00 26.29 7 ILE F C 1
ATOM 8837 O O . ILE F 1 8 ? 43.492 113.991 7.054 1.00 26.44 7 ILE F O 1
ATOM 8842 N N . PHE F 1 9 ? 45.412 114.007 5.869 1.00 26.61 8 PHE F N 1
ATOM 8843 C CA . PHE F 1 9 ? 44.857 113.213 4.759 1.00 27.40 8 PHE F CA 1
ATOM 8844 C C . PHE F 1 9 ? 44.917 111.706 4.957 1.00 28.59 8 PHE F C 1
ATOM 8845 O O . PHE F 1 9 ? 44.230 110.958 4.250 1.00 29.92 8 PHE F O 1
ATOM 8853 N N . LYS F 1 10 ? 45.676 111.257 5.943 1.00 28.88 9 LYS F N 1
ATOM 8854 C CA . LYS F 1 10 ? 45.700 109.842 6.329 1.00 29.28 9 LYS F CA 1
ATOM 8855 C C . LYS F 1 10 ? 44.566 109.474 7.286 1.00 27.89 9 LYS F C 1
ATOM 8856 O O . LYS F 1 10 ? 44.198 108.311 7.402 1.00 28.82 9 LYS F O 1
ATOM 8861 N N . ARG F 1 11 ? 44.000 110.476 7.929 1.00 26.88 10 ARG F N 1
ATOM 8862 C CA . ARG F 1 11 ? 43.003 110.291 8.939 1.00 26.77 10 ARG F CA 1
ATOM 8863 C C . ARG F 1 11 ? 41.771 109.669 8.346 1.00 26.83 10 ARG F C 1
ATOM 8864 O O . ARG F 1 11 ? 41.193 110.199 7.408 1.00 27.75 10 ARG F O 1
ATOM 8872 N N . GLN F 1 12 ? 41.391 108.511 8.899 1.00 26.13 11 GLN F N 1
ATOM 8873 C CA . GLN F 1 12 ? 40.123 107.864 8.649 1.00 25.99 11 GLN F CA 1
ATOM 8874 C C . GLN F 1 12 ? 39.439 107.542 9.965 1.00 25.57 11 GLN F C 1
ATOM 8875 O O . GLN F 1 12 ? 40.080 107.549 11.029 1.00 25.15 11 GLN F O 1
ATOM 8881 N N . SER F 1 13 ? 38.137 107.270 9.886 1.00 25.38 12 SER F N 1
ATOM 8882 C CA . SER F 1 13 ? 37.410 106.677 10.979 1.00 24.28 12 SER F CA 1
ATOM 8883 C C . SER F 1 13 ? 37.714 105.176 11.061 1.00 24.88 12 SER F C 1
ATOM 8884 O O . SER F 1 13 ? 37.269 104.370 10.227 1.00 23.94 12 SER F O 1
ATOM 8887 N N . VAL F 1 14 ? 38.518 104.803 12.044 1.00 25.40 13 VAL F N 1
ATOM 8888 C CA . VAL F 1 14 ? 39.006 103.424 12.158 1.00 24.41 13 VAL F CA 1
ATOM 8889 C C . VAL F 1 14 ? 38.034 102.569 12.983 1.00 24.85 13 VAL F C 1
ATOM 8890 O O . VAL F 1 14 ? 37.789 102.867 14.140 1.00 24.23 13 VAL F O 1
ATOM 8894 N N . ARG F 1 15 ? 37.498 101.491 12.389 1.00 24.87 14 ARG F N 1
ATOM 8895 C CA . ARG F 1 15 ? 36.576 100.616 13.106 1.00 25.41 14 ARG F CA 1
ATOM 8896 C C . ARG F 1 15 ? 37.020 99.140 13.162 1.00 25.39 14 ARG F C 1
ATOM 8897 O O . ARG F 1 15 ? 36.270 98.283 13.576 1.00 23.95 14 ARG F O 1
ATOM 8905 N N . LYS F 1 16 ? 38.247 98.869 12.740 1.00 25.00 15 LYS F N 1
ATOM 8906 C CA . LYS F 1 16 ? 38.893 97.578 12.859 1.00 27.05 15 LYS F CA 1
ATOM 8907 C C . LYS F 1 16 ? 40.331 97.798 13.285 1.00 25.94 15 LYS F C 1
ATOM 8908 O O . LYS F 1 16 ? 41.034 98.668 12.742 1.00 25.19 15 LYS F O 1
ATOM 8914 N N . PHE F 1 17 ? 40.759 97.009 14.270 1.00 26.12 16 PHE F N 1
ATOM 8915 C CA . PHE F 1 17 ? 42.016 97.246 14.951 1.00 26.42 16 PHE F CA 1
ATOM 8916 C C . PHE F 1 17 ? 42.860 95.998 15.065 1.00 26.90 16 PHE F C 1
ATOM 8917 O O . PHE F 1 17 ? 42.332 94.888 15.230 1.00 27.52 16 PHE F O 1
ATOM 8925 N N . LYS F 1 18 ? 44.171 96.177 15.016 1.00 26.40 17 LYS F N 1
ATOM 8926 C CA . LYS F 1 18 ? 45.079 95.074 15.223 1.00 27.21 17 LYS F CA 1
ATOM 8927 C C . LYS F 1 18 ? 45.148 94.740 16.689 1.00 27.62 17 LYS F C 1
ATOM 8928 O O . LYS F 1 18 ? 44.726 95.526 17.537 1.00 28.52 17 LYS F O 1
ATOM 8933 N N . ASN F 1 19 ? 45.662 93.555 16.983 1.00 28.82 18 ASN F N 1
ATOM 8934 C CA . ASN F 1 19 ? 45.829 93.114 18.345 1.00 29.90 18 ASN F CA 1
ATOM 8935 C C . ASN F 1 19 ? 47.137 93.668 18.891 1.00 30.14 18 ASN F C 1
ATOM 8936 O O . ASN F 1 19 ? 48.140 92.938 19.009 1.00 30.29 18 ASN F O 1
ATOM 8941 N N . GLN F 1 20 ? 47.134 94.960 19.225 1.00 29.46 19 GLN F N 1
ATOM 8942 C CA . GLN F 1 20 ? 48.351 95.635 19.694 1.00 29.96 19 GLN F CA 1
ATOM 8943 C C . GLN F 1 20 ? 47.953 96.667 20.728 1.00 29.45 19 GLN F C 1
ATOM 8944 O O . GLN F 1 20 ? 46.866 97.206 20.654 1.00 28.60 19 GLN F O 1
ATOM 8950 N N . ASP F 1 21 ? 48.815 96.917 21.706 1.00 28.95 20 ASP F N 1
ATOM 8951 C CA A ASP F 1 21 ? 48.365 97.869 22.738 0.55 28.80 20 ASP F CA 1
ATOM 8952 C CA B ASP F 1 21 ? 48.567 97.839 22.816 0.45 28.72 20 ASP F CA 1
ATOM 8953 C C . ASP F 1 21 ? 48.748 99.307 22.405 1.00 28.15 20 ASP F C 1
ATOM 8954 O O . ASP F 1 21 ? 49.440 99.593 21.430 1.00 27.94 20 ASP F O 1
ATOM 8963 N N . VAL F 1 22 ? 48.188 100.212 23.198 1.00 27.35 21 VAL F N 1
ATOM 8964 C CA . VAL F 1 22 ? 48.438 101.653 23.102 1.00 26.13 21 VAL F CA 1
ATOM 8965 C C . VAL F 1 22 ? 49.025 102.072 24.453 1.00 25.55 21 VAL F C 1
ATOM 8966 O O . VAL F 1 22 ? 48.379 101.915 25.496 1.00 25.85 21 VAL F O 1
ATOM 8970 N N . SER F 1 23 ? 50.256 102.565 24.464 1.00 24.76 22 SER F N 1
ATOM 8971 C CA . SER F 1 23 ? 50.855 102.951 25.738 1.00 24.64 22 SER F CA 1
ATOM 8972 C C . SER F 1 23 ? 50.147 104.130 26.373 1.00 24.37 22 SER F C 1
ATOM 8973 O O . SER F 1 23 ? 49.739 105.078 25.689 1.00 22.88 22 SER F O 1
ATOM 8976 N N . ASP F 1 24 ? 50.024 104.080 27.699 1.00 25.14 23 ASP F N 1
ATOM 8977 C CA . ASP F 1 24 ? 49.519 105.216 28.479 1.00 24.77 23 ASP F CA 1
ATOM 8978 C C . ASP F 1 24 ? 50.314 106.479 28.125 1.00 24.30 23 ASP F C 1
ATOM 8979 O O . ASP F 1 24 ? 49.755 107.560 28.037 1.00 25.07 23 ASP F O 1
ATOM 8984 N N . GLU F 1 25 ? 51.628 106.344 27.937 1.00 24.11 24 GLU F N 1
ATOM 8985 C CA . GLU F 1 25 ? 52.469 107.491 27.603 1.00 24.23 24 GLU F CA 1
ATOM 8986 C C . GLU F 1 25 ? 52.035 108.157 26.295 1.00 23.44 24 GLU F C 1
ATOM 8987 O O . GLU F 1 25 ? 51.961 109.393 26.197 1.00 23.76 24 GLU F O 1
ATOM 8993 N N . ASP F 1 26 ? 51.724 107.343 25.294 1.00 23.06 25 ASP F N 1
ATOM 8994 C CA . ASP F 1 26 ? 51.301 107.862 23.995 1.00 23.08 25 ASP F CA 1
ATOM 8995 C C . ASP F 1 26 ? 49.922 108.478 24.129 1.00 22.07 25 ASP F C 1
ATOM 8996 O O . ASP F 1 26 ? 49.630 109.498 23.508 1.00 22.82 25 ASP F O 1
ATOM 9001 N N . ILE F 1 27 ? 49.050 107.879 24.943 1.00 22.56 26 ILE F N 1
ATOM 9002 C CA . ILE F 1 27 ? 47.717 108.455 25.125 1.00 22.43 26 ILE F CA 1
ATOM 9003 C C . ILE F 1 27 ? 47.847 109.819 25.807 1.00 22.96 26 ILE F C 1
ATOM 9004 O O . ILE F 1 27 ? 47.168 110.763 25.437 1.00 23.36 26 ILE F O 1
ATOM 9009 N N . LEU F 1 28 ? 48.738 109.938 26.782 1.00 23.92 27 LEU F N 1
ATOM 9010 C CA . LEU F 1 28 ? 48.924 111.259 27.395 1.00 24.70 27 LEU F CA 1
ATOM 9011 C C . LEU F 1 28 ? 49.431 112.288 26.363 1.00 24.52 27 LEU F C 1
ATOM 9012 O O . LEU F 1 28 ? 49.048 113.465 26.406 1.00 24.79 27 LEU F O 1
ATOM 9017 N N . LYS F 1 29 ? 50.300 111.881 25.435 1.00 24.97 28 LYS F N 1
ATOM 9018 C CA . LYS F 1 29 ? 50.702 112.798 24.351 1.00 25.37 28 LYS F CA 1
ATOM 9019 C C . LYS F 1 29 ? 49.498 113.325 23.540 1.00 24.92 28 LYS F C 1
ATOM 9020 O O . LYS F 1 29 ? 49.445 114.487 23.125 1.00 24.44 28 LYS F O 1
ATOM 9034 N N . ILE F 1 31 ? 46.418 113.621 24.644 1.00 23.96 30 ILE F N 1
ATOM 9035 C CA . ILE F 1 31 ? 45.636 114.498 25.523 1.00 23.42 30 ILE F CA 1
ATOM 9036 C C . ILE F 1 31 ? 46.308 115.860 25.653 1.00 23.66 30 ILE F C 1
ATOM 9037 O O . ILE F 1 31 ? 45.624 116.889 25.671 1.00 23.93 30 ILE F O 1
ATOM 9042 N N . LYS F 1 32 ? 47.639 115.885 25.698 1.00 23.61 31 LYS F N 1
ATOM 9043 C CA . LYS F 1 32 ? 48.381 117.175 25.730 1.00 24.35 31 LYS F CA 1
ATOM 9044 C C . LYS F 1 32 ? 48.063 117.975 24.478 1.00 24.06 31 LYS F C 1
ATOM 9045 O O . LYS F 1 32 ? 47.908 119.208 24.514 1.00 25.17 31 LYS F O 1
ATOM 9051 N N . ALA F 1 33 ? 47.983 117.271 23.353 1.00 24.08 32 ALA F N 1
ATOM 9052 C CA . ALA F 1 33 ? 47.679 117.924 22.076 1.00 23.35 32 ALA F CA 1
ATOM 9053 C C . ALA F 1 33 ? 46.257 118.475 22.120 1.00 23.94 32 ALA F C 1
ATOM 9054 O O . ALA F 1 33 ? 46.014 119.634 21.711 1.00 25.07 32 ALA F O 1
ATOM 9056 N N . ALA F 1 34 ? 45.322 117.657 22.611 1.00 24.24 33 ALA F N 1
ATOM 9057 C CA . ALA F 1 34 ? 43.959 118.108 22.846 1.00 24.17 33 ALA F CA 1
ATOM 9058 C C . ALA F 1 34 ? 43.905 119.385 23.694 1.00 24.78 33 ALA F C 1
ATOM 9059 O O . ALA F 1 34 ? 43.130 120.336 23.402 1.00 24.11 33 ALA F O 1
ATOM 9061 N N . GLY F 1 35 ? 44.682 119.379 24.761 1.00 24.94 34 GLY F N 1
ATOM 9062 C CA . GLY F 1 35 ? 44.664 120.440 25.749 1.00 24.79 34 GLY F CA 1
ATOM 9063 C C . GLY F 1 35 ? 45.172 121.761 25.219 1.00 23.98 34 GLY F C 1
ATOM 9064 O O . GLY F 1 35 ? 44.856 122.821 25.783 1.00 24.86 34 GLY F O 1
ATOM 9065 N N . ALA F 1 36 ? 45.960 121.686 24.148 1.00 23.52 35 ALA F N 1
ATOM 9066 C CA . ALA F 1 36 ? 46.465 122.823 23.442 1.00 23.15 35 ALA F CA 1
ATOM 9067 C C . ALA F 1 36 ? 45.474 123.418 22.437 1.00 23.26 35 ALA F C 1
ATOM 9068 O O . ALA F 1 36 ? 45.771 124.439 21.867 1.00 23.14 35 ALA F O 1
ATOM 9070 N N . ALA F 1 37 ? 44.278 122.825 22.260 1.00 23.82 36 ALA F N 1
ATOM 9071 C CA . ALA F 1 37 ? 43.289 123.378 21.307 1.00 23.19 36 ALA F CA 1
ATOM 9072 C C . ALA F 1 37 ? 42.735 124.767 21.733 1.00 23.42 36 ALA F C 1
ATOM 9073 O O . ALA F 1 37 ? 42.666 125.085 22.942 1.00 22.06 36 ALA F O 1
ATOM 9075 N N . PRO F 1 38 ? 42.273 125.564 20.753 1.00 22.70 37 PRO F N 1
ATOM 9076 C CA . PRO F 1 38 ? 41.584 126.794 21.138 1.00 23.95 37 PRO F CA 1
ATOM 9077 C C . PRO F 1 38 ? 40.247 126.488 21.785 1.00 24.45 37 PRO F C 1
ATOM 9078 O O . PRO F 1 38 ? 39.681 125.414 21.548 1.00 24.55 37 PRO F O 1
ATOM 9082 N N . SER F 1 39 ? 39.724 127.434 22.567 1.00 23.83 38 SER F N 1
ATOM 9083 C CA . SER F 1 39 ? 38.412 127.256 23.173 1.00 24.65 38 SER F CA 1
ATOM 9084 C C . SER F 1 39 ? 37.825 128.606 23.516 1.00 24.40 38 SER F C 1
ATOM 9085 O O . SER F 1 39 ? 38.565 129.543 23.847 1.00 24.86 38 SER F O 1
ATOM 9088 N N . GLY F 1 40 ? 36.500 128.722 23.435 1.00 24.90 39 GLY F N 1
ATOM 9089 C CA . GLY F 1 40 ? 35.835 129.982 23.714 1.00 24.49 39 GLY F CA 1
ATOM 9090 C C . GLY F 1 40 ? 36.245 130.500 25.086 1.00 24.37 39 GLY F C 1
ATOM 9091 O O . GLY F 1 40 ? 36.129 129.797 26.093 1.00 23.08 39 GLY F O 1
ATOM 9092 N N . LYS F 1 41 ? 36.804 131.711 25.117 1.00 24.40 40 LYS F N 1
ATOM 9093 C CA . LYS F 1 41 ? 37.241 132.350 26.363 1.00 24.14 40 LYS F CA 1
ATOM 9094 C C . LYS F 1 41 ? 38.153 131.447 27.191 1.00 24.65 40 LYS F C 1
ATOM 9095 O O . LYS F 1 41 ? 38.168 131.525 28.419 1.00 24.70 40 LYS F O 1
ATOM 9101 N N . ASN F 1 42 ? 38.923 130.602 26.520 1.00 24.84 41 ASN F N 1
ATOM 9102 C CA . ASN F 1 42 ? 39.825 129.685 27.200 1.00 24.47 41 ASN F CA 1
ATOM 9103 C C . ASN F 1 42 ? 39.124 128.785 28.224 1.00 24.03 41 ASN F C 1
ATOM 9104 O O . ASN F 1 42 ? 39.716 128.395 29.231 1.00 24.24 41 ASN F O 1
ATOM 9109 N N . ILE F 1 43 ? 37.857 128.447 27.974 1.00 23.76 42 ILE F N 1
ATOM 9110 C CA A ILE F 1 43 ? 37.127 127.599 28.922 0.55 23.65 42 ILE F CA 1
ATOM 9111 C CA B ILE F 1 43 ? 37.100 127.573 28.873 0.45 23.79 42 ILE F CA 1
ATOM 9112 C C . ILE F 1 43 ? 37.717 126.178 29.020 1.00 23.81 42 ILE F C 1
ATOM 9113 O O . ILE F 1 43 ? 37.572 125.523 30.072 1.00 22.87 42 ILE F O 1
ATOM 9122 N N . GLN F 1 44 ? 38.381 125.692 27.956 1.00 23.91 43 GLN F N 1
ATOM 9123 C CA . GLN F 1 44 ? 39.007 124.369 27.997 1.00 23.91 43 GLN F CA 1
ATOM 9124 C C . GLN F 1 44 ? 38.035 123.322 28.541 1.00 24.37 43 GLN F C 1
ATOM 9125 O O . GLN F 1 44 ? 38.332 122.594 29.528 1.00 24.60 43 GLN F O 1
ATOM 9131 N N . ASN F 1 45 ? 36.904 123.215 27.855 1.00 24.96 44 ASN F N 1
ATOM 9132 C CA . ASN F 1 45 ? 35.751 122.435 28.351 1.00 24.50 44 ASN F CA 1
ATOM 9133 C C . ASN F 1 45 ? 35.883 120.993 27.924 1.00 24.60 44 ASN F C 1
ATOM 9134 O O . ASN F 1 45 ? 35.098 120.499 27.101 1.00 23.95 44 ASN F O 1
ATOM 9139 N N . TRP F 1 46 ? 36.857 120.296 28.506 1.00 23.97 45 TRP F N 1
ATOM 9140 C CA . TRP F 1 46 ? 37.131 118.929 28.125 1.00 23.74 45 TRP F CA 1
ATOM 9141 C C . TRP F 1 46 ? 37.785 118.143 29.255 1.00 24.35 45 TRP F C 1
ATOM 9142 O O . TRP F 1 46 ? 38.550 118.700 30.067 1.00 23.95 45 TRP F O 1
ATOM 9153 N N . HIS F 1 47 ? 37.497 116.852 29.284 1.00 24.26 46 HIS F N 1
ATOM 9154 C CA . HIS F 1 47 ? 38.129 115.935 30.226 1.00 24.28 46 HIS F CA 1
ATOM 9155 C C . HIS F 1 47 ? 38.117 114.555 29.645 1.00 24.44 46 HIS F C 1
ATOM 9156 O O . HIS F 1 47 ? 37.074 114.026 29.324 1.00 24.66 46 HIS F O 1
ATOM 9163 N N . PHE F 1 48 ? 39.295 113.976 29.475 1.00 24.48 47 PHE F N 1
ATOM 9164 C CA . PHE F 1 48 ? 39.435 112.704 28.791 1.00 23.44 47 PHE F CA 1
ATOM 9165 C C . PHE F 1 48 ? 39.583 111.583 29.810 1.00 24.36 47 PHE F C 1
ATOM 9166 O O . PHE F 1 48 ? 40.565 111.591 30.587 1.00 24.19 47 PHE F O 1
ATOM 9174 N N . VAL F 1 49 ? 38.612 110.649 29.817 1.00 23.47 48 VAL F N 1
ATOM 9175 C CA . VAL F 1 49 ? 38.646 109.485 30.706 1.00 24.02 48 VAL F CA 1
ATOM 9176 C C . VAL F 1 49 ? 39.078 108.281 29.889 1.00 23.81 48 VAL F C 1
ATOM 9177 O O . VAL F 1 49 ? 38.375 107.865 28.973 1.00 24.04 48 VAL F O 1
ATOM 9181 N N . VAL F 1 50 ? 40.238 107.728 30.216 1.00 23.71 49 VAL F N 1
ATOM 9182 C CA . VAL F 1 50 ? 40.873 106.686 29.409 1.00 23.88 49 VAL F CA 1
ATOM 9183 C C . VAL F 1 50 ? 40.603 105.333 30.062 1.00 24.13 49 VAL F C 1
ATOM 9184 O O . VAL F 1 50 ? 40.931 105.142 31.254 1.00 23.37 49 VAL F O 1
ATOM 9188 N N . ILE F 1 51 ? 40.026 104.404 29.295 1.00 23.98 50 ILE F N 1
ATOM 9189 C CA . ILE F 1 51 ? 39.636 103.097 29.809 1.00 23.92 50 ILE F CA 1
ATOM 9190 C C . ILE F 1 51 ? 40.262 101.989 28.981 1.00 25.30 50 ILE F C 1
ATOM 9191 O O . ILE F 1 51 ? 40.126 101.995 27.758 1.00 25.21 50 ILE F O 1
ATOM 9196 N N . LYS F 1 52 ? 40.903 101.025 29.663 1.00 25.28 51 LYS F N 1
ATOM 9197 C CA . LYS F 1 52 ? 41.407 99.815 29.019 1.00 26.56 51 LYS F CA 1
ATOM 9198 C C . LYS F 1 52 ? 40.753 98.538 29.572 1.00 27.28 51 LYS F C 1
ATOM 9199 O O . LYS F 1 52 ? 40.732 97.505 28.891 1.00 27.76 51 LYS F O 1
ATOM 9205 N N . ARG F 1 53 ? 40.187 98.592 30.766 1.00 27.32 52 ARG F N 1
ATOM 9206 C CA . ARG F 1 53 ? 39.618 97.362 31.329 1.00 28.18 52 ARG F CA 1
ATOM 9207 C C . ARG F 1 53 ? 38.375 96.900 30.597 1.00 27.68 52 ARG F C 1
ATOM 9208 O O . ARG F 1 53 ? 37.434 97.665 30.392 1.00 27.98 52 ARG F O 1
ATOM 9216 N N . ARG F 1 54 ? 38.385 95.630 30.202 1.00 27.69 53 ARG F N 1
ATOM 9217 C CA . ARG F 1 54 ? 37.312 95.079 29.383 1.00 27.34 53 ARG F CA 1
ATOM 9218 C C . ARG F 1 54 ? 35.993 95.041 30.110 1.00 26.85 53 ARG F C 1
ATOM 9219 O O . ARG F 1 54 ? 34.937 95.231 29.491 1.00 27.56 53 ARG F O 1
ATOM 9227 N N . ASP F 1 55 ? 36.023 94.746 31.398 1.00 27.02 54 ASP F N 1
ATOM 9228 C CA . ASP F 1 55 ? 34.768 94.621 32.133 1.00 26.90 54 ASP F CA 1
ATOM 9229 C C . ASP F 1 55 ? 34.006 95.968 32.037 1.00 26.96 54 ASP F C 1
ATOM 9230 O O . ASP F 1 55 ? 32.799 95.999 31.810 1.00 26.96 54 ASP F O 1
ATOM 9235 N N . LEU F 1 56 ? 34.721 97.079 32.162 1.00 26.34 55 LEU F N 1
ATOM 9236 C CA . LEU F 1 56 ? 34.088 98.384 32.128 1.00 26.49 55 LEU F CA 1
ATOM 9237 C C . LEU F 1 56 ? 33.590 98.740 30.721 1.00 26.18 55 LEU F C 1
ATOM 9238 O O . LEU F 1 56 ? 32.472 99.262 30.564 1.00 25.21 55 LEU F O 1
ATOM 9251 N N . GLU F 1 58 ? 32.613 96.602 28.539 1.00 25.86 57 GLU F N 1
ATOM 9252 C CA . GLU F 1 58 ? 31.448 95.743 28.288 1.00 26.55 57 GLU F CA 1
ATOM 9253 C C . GLU F 1 58 ? 30.223 96.247 29.068 1.00 24.92 57 GLU F C 1
ATOM 9254 O O . GLU F 1 58 ? 29.116 96.189 28.557 1.00 26.18 57 GLU F O 1
ATOM 9260 N N . LYS F 1 59 ? 30.426 96.747 30.285 1.00 23.56 58 LYS F N 1
ATOM 9261 C CA A LYS F 1 59 ? 29.324 97.283 31.088 0.55 24.00 58 LYS F CA 1
ATOM 9262 C CA B LYS F 1 59 ? 29.332 97.282 31.093 0.45 23.89 58 LYS F CA 1
ATOM 9263 C C . LYS F 1 59 ? 28.750 98.523 30.434 1.00 23.60 58 LYS F C 1
ATOM 9264 O O . LYS F 1 59 ? 27.544 98.776 30.517 1.00 24.24 58 LYS F O 1
ATOM 9275 N N . ILE F 1 60 ? 29.620 99.303 29.801 1.00 23.11 59 ILE F N 1
ATOM 9276 C CA . ILE F 1 60 ? 29.170 100.458 29.036 1.00 23.26 59 ILE F CA 1
ATOM 9277 C C . ILE F 1 60 ? 28.356 100.010 27.812 1.00 23.50 59 ILE F C 1
ATOM 9278 O O . ILE F 1 60 ? 27.303 100.588 27.510 1.00 24.90 59 ILE F O 1
ATOM 9283 N N . ALA F 1 61 ? 28.825 98.991 27.107 1.00 24.12 60 ALA F N 1
ATOM 9284 C CA . ALA F 1 61 ? 28.083 98.401 25.983 1.00 23.90 60 ALA F CA 1
ATOM 9285 C C . ALA F 1 61 ? 26.698 97.935 26.414 1.00 24.64 60 ALA F C 1
ATOM 9286 O O . ALA F 1 61 ? 25.694 98.172 25.734 1.00 25.95 60 ALA F O 1
ATOM 9288 N N . ASP F 1 62 ? 26.638 97.284 27.565 1.00 24.05 61 ASP F N 1
ATOM 9289 C CA . ASP F 1 62 ? 25.360 96.795 28.089 1.00 24.47 61 ASP F CA 1
ATOM 9290 C C . ASP F 1 62 ? 24.349 97.894 28.382 1.00 23.98 61 ASP F C 1
ATOM 9291 O O . ASP F 1 62 ? 23.143 97.694 28.172 1.00 23.67 61 ASP F O 1
ATOM 9296 N N . VAL F 1 63 ? 24.795 99.044 28.912 1.00 23.88 62 VAL F N 1
ATOM 9297 C CA . VAL F 1 63 ? 23.832 100.101 29.189 1.00 24.27 62 VAL F CA 1
ATOM 9298 C C . VAL F 1 63 ? 23.373 100.769 27.899 1.00 23.39 62 VAL F C 1
ATOM 9299 O O . VAL F 1 63 ? 22.197 101.132 27.782 1.00 23.77 62 VAL F O 1
ATOM 9303 N N . ILE F 1 64 ? 24.277 100.882 26.927 1.00 23.99 63 ILE F N 1
ATOM 9304 C CA . ILE F 1 64 ? 23.908 101.345 25.589 1.00 24.24 63 ILE F CA 1
ATOM 9305 C C . ILE F 1 64 ? 22.813 100.428 25.043 1.00 24.79 63 ILE F C 1
ATOM 9306 O O . ILE F 1 64 ? 21.726 100.903 24.665 1.00 25.68 63 ILE F O 1
ATOM 9311 N N . THR F 1 65 ? 23.071 99.120 25.055 1.00 24.18 64 THR F N 1
ATOM 9312 C CA . THR F 1 65 ? 22.130 98.144 24.530 1.00 24.25 64 THR F CA 1
ATOM 9313 C C . THR F 1 65 ? 20.802 98.191 25.282 1.00 24.07 64 THR F C 1
ATOM 9314 O O . THR F 1 65 ? 19.758 98.083 24.681 1.00 23.80 64 THR F O 1
ATOM 9318 N N . LYS F 1 66 ? 20.850 98.347 26.599 1.00 23.86 65 LYS F N 1
ATOM 9319 C CA . LYS F 1 66 ? 19.622 98.404 27.371 1.00 24.33 65 LYS F CA 1
ATOM 9320 C C . LYS F 1 66 ? 18.741 99.597 26.947 1.00 24.33 65 LYS F C 1
ATOM 9321 O O . LYS F 1 66 ? 17.504 99.456 26.771 1.00 24.54 65 LYS F O 1
ATOM 9327 N N . LYS F 1 67 ? 19.370 100.762 26.782 1.00 24.28 66 LYS F N 1
ATOM 9328 C CA . LYS F 1 67 ? 18.667 101.984 26.378 1.00 24.61 66 LYS F CA 1
ATOM 9329 C C . LYS F 1 67 ? 18.132 101.835 24.957 1.00 24.87 66 LYS F C 1
ATOM 9330 O O . LYS F 1 67 ? 16.978 102.144 24.686 1.00 24.30 66 LYS F O 1
ATOM 9336 N N . GLN F 1 68 ? 18.973 101.309 24.082 1.00 24.43 67 GLN F N 1
ATOM 9337 C CA . GLN F 1 68 ? 18.604 101.013 22.705 1.00 25.28 67 GLN F CA 1
ATOM 9338 C C . GLN F 1 68 ? 17.366 100.101 22.605 1.00 25.23 67 GLN F C 1
ATOM 9339 O O . GLN F 1 68 ? 16.477 100.343 21.813 1.00 24.89 67 GLN F O 1
ATOM 9345 N N . GLN F 1 69 ? 17.325 99.056 23.420 1.00 25.04 68 GLN F N 1
ATOM 9346 C CA . GLN F 1 69 ? 16.218 98.128 23.395 1.00 25.58 68 GLN F CA 1
ATOM 9347 C C . GLN F 1 69 ? 14.909 98.782 23.854 1.00 25.70 68 GLN F C 1
ATOM 9348 O O . GLN F 1 69 ? 13.844 98.431 23.375 1.00 25.92 68 GLN F O 1
ATOM 9354 N N . GLU F 1 70 ? 14.981 99.710 24.795 1.00 25.88 69 GLU F N 1
ATOM 9355 C CA . GLU F 1 70 ? 13.782 100.434 25.210 1.00 27.31 69 GLU F CA 1
ATOM 9356 C C . GLU F 1 70 ? 13.222 101.225 24.018 1.00 26.00 69 GLU F C 1
ATOM 9357 O O . GLU F 1 70 ? 12.014 101.252 23.809 1.00 26.62 69 GLU F O 1
ATOM 9363 N N . ILE F 1 71 ? 14.119 101.840 23.249 1.00 25.20 70 ILE F N 1
ATOM 9364 C CA . ILE F 1 71 ? 13.759 102.596 22.045 1.00 24.42 70 ILE F CA 1
ATOM 9365 C C . ILE F 1 71 ? 13.190 101.644 20.985 1.00 25.09 70 ILE F C 1
ATOM 9366 O O . ILE F 1 71 ? 12.115 101.900 20.424 1.00 25.14 70 ILE F O 1
ATOM 9371 N N . LEU F 1 72 ? 13.858 100.514 20.790 1.00 24.52 71 LEU F N 1
ATOM 9372 C CA . LEU F 1 72 ? 13.417 99.492 19.807 1.00 24.25 71 LEU F CA 1
ATOM 9373 C C . LEU F 1 72 ? 12.035 98.896 20.095 1.00 24.66 71 LEU F C 1
ATOM 9374 O O . LEU F 1 72 ? 11.269 98.689 19.176 1.00 25.11 71 LEU F O 1
ATOM 9379 N N . VAL F 1 73 ? 11.700 98.648 21.360 1.00 25.08 72 VAL F N 1
ATOM 9380 C CA . VAL F 1 73 ? 10.358 98.182 21.684 1.00 24.73 72 VAL F CA 1
ATOM 9381 C C . VAL F 1 73 ? 9.291 99.156 21.160 1.00 24.86 72 VAL F C 1
ATOM 9382 O O . VAL F 1 73 ? 8.246 98.731 20.694 1.00 25.31 72 VAL F O 1
ATOM 9386 N N . GLU F 1 74 ? 9.555 100.452 21.223 1.00 24.75 73 GLU F N 1
ATOM 9387 C CA . GLU F 1 74 ? 8.606 101.424 20.699 1.00 25.45 73 GLU F CA 1
ATOM 9388 C C . GLU F 1 74 ? 8.708 101.599 19.192 1.00 23.81 73 GLU F C 1
ATOM 9389 O O . GLU F 1 74 ? 7.686 101.757 18.545 1.00 24.09 73 GLU F O 1
ATOM 9403 N N . ASP F 1 76 ? 9.450 99.281 17.047 1.00 23.59 75 ASP F N 1
ATOM 9404 C CA . ASP F 1 76 ? 8.846 98.098 16.454 1.00 23.95 75 ASP F CA 1
ATOM 9405 C C . ASP F 1 76 ? 7.352 98.248 16.279 1.00 24.50 75 ASP F C 1
ATOM 9406 O O . ASP F 1 76 ? 6.793 97.619 15.383 1.00 23.96 75 ASP F O 1
ATOM 9411 N N . LYS F 1 77 ? 6.711 99.023 17.165 1.00 25.16 76 LYS F N 1
ATOM 9412 C CA . LYS F 1 77 ? 5.289 99.307 17.063 1.00 26.46 76 LYS F CA 1
ATOM 9413 C C . LYS F 1 77 ? 4.976 100.247 15.886 1.00 26.50 76 LYS F C 1
ATOM 9414 O O . LYS F 1 77 ? 3.843 100.288 15.448 1.00 26.49 76 LYS F O 1
ATOM 9420 N N . VAL F 1 78 ? 5.962 100.962 15.367 1.00 26.77 77 VAL F N 1
ATOM 9421 C CA . VAL F 1 78 ? 5.711 101.992 14.351 1.00 27.42 77 VAL F CA 1
ATOM 9422 C C . VAL F 1 78 ? 6.168 101.498 12.980 1.00 27.89 77 VAL F C 1
ATOM 9423 O O . VAL F 1 78 ? 5.413 101.523 12.000 1.00 27.64 77 VAL F O 1
ATOM 9427 N N . SER F 1 79 ? 7.414 101.050 12.924 1.00 27.04 78 SER F N 1
ATOM 9428 C CA . SER F 1 79 ? 8.009 100.579 11.689 1.00 26.71 78 SER F CA 1
ATOM 9429 C C . SER F 1 79 ? 9.093 99.578 12.007 1.00 27.24 78 SER F C 1
ATOM 9430 O O . SER F 1 79 ? 10.168 99.971 12.457 1.00 27.44 78 SER F O 1
ATOM 9433 N N . VAL F 1 80 ? 8.850 98.306 11.7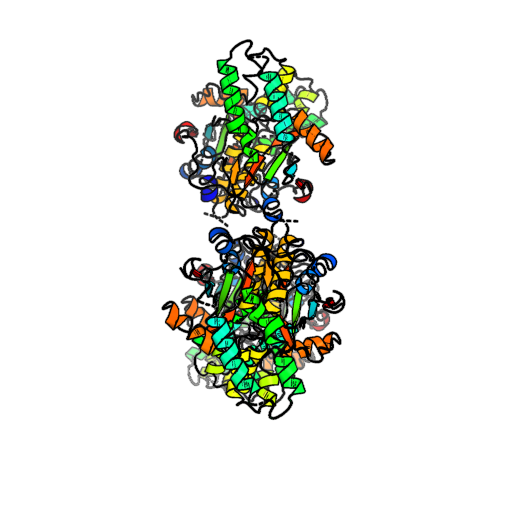20 1.00 26.55 79 VAL F N 1
ATOM 9434 C CA . VAL F 1 80 ? 9.874 97.292 11.914 1.00 26.98 79 VAL F CA 1
ATOM 9435 C C . VAL F 1 80 ? 11.057 97.536 10.990 1.00 26.71 79 VAL F C 1
ATOM 9436 O O . VAL F 1 80 ? 12.202 97.271 11.368 1.00 25.08 79 VAL F O 1
ATOM 9440 N N . ASP F 1 81 ? 10.796 98.081 9.802 1.00 26.30 80 ASP F N 1
ATOM 9441 C CA . ASP F 1 81 ? 11.869 98.437 8.872 1.00 27.25 80 ASP F CA 1
ATOM 9442 C C . ASP F 1 81 ? 12.851 99.399 9.540 1.00 26.73 80 ASP F C 1
ATOM 9443 O O . ASP F 1 81 ? 14.052 99.161 9.552 1.00 26.82 80 ASP F O 1
ATOM 9448 N N . LYS F 1 82 ? 12.327 100.468 10.143 1.00 26.19 81 LYS F N 1
ATOM 9449 C CA . LYS F 1 82 ? 13.165 101.484 10.733 1.00 26.17 81 LYS F CA 1
ATOM 9450 C C . LYS F 1 82 ? 13.886 100.947 11.960 1.00 25.38 81 LYS F C 1
ATOM 9451 O O . LYS F 1 82 ? 15.084 101.187 12.127 1.00 24.49 81 LYS F O 1
ATOM 9457 N N . ALA F 1 83 ? 13.161 100.170 12.765 1.00 25.29 82 ALA F N 1
ATOM 9458 C CA . ALA F 1 83 ? 13.733 99.493 13.937 1.00 24.27 82 ALA F CA 1
ATOM 9459 C C . ALA F 1 83 ? 14.913 98.601 13.532 1.00 24.31 82 ALA F C 1
ATOM 9460 O O . ALA F 1 83 ? 15.975 98.684 14.122 1.00 23.66 82 ALA F O 1
ATOM 9462 N N . ASN F 1 84 ? 14.734 97.779 12.498 1.00 24.01 83 ASN F N 1
ATOM 9463 C CA . ASN F 1 84 ? 15.805 96.876 12.070 1.00 24.67 83 ASN F CA 1
ATOM 9464 C C . ASN F 1 84 ? 16.998 97.606 11.542 1.00 24.62 83 ASN F C 1
ATOM 9465 O O . ASN F 1 84 ? 18.114 97.151 11.726 1.00 23.25 83 ASN F O 1
ATOM 9470 N N . ARG F 1 85 ? 16.793 98.742 10.891 1.00 24.90 84 ARG F N 1
ATOM 9471 C CA . ARG F 1 85 ? 17.939 99.542 10.426 1.00 25.07 84 ARG F CA 1
ATOM 9472 C C . ARG F 1 85 ? 18.724 100.099 11.612 1.00 24.95 84 ARG F C 1
ATOM 9473 O O . ARG F 1 85 ? 19.920 100.209 11.572 1.00 24.30 84 ARG F O 1
ATOM 9481 N N . PHE F 1 86 ? 18.016 100.437 12.689 1.00 24.36 85 PHE F N 1
ATOM 9482 C CA . PHE F 1 86 ? 18.669 100.954 13.914 1.00 24.12 85 PHE F CA 1
ATOM 9483 C C . PHE F 1 86 ? 19.397 99.818 14.660 1.00 23.89 85 PHE F C 1
ATOM 9484 O O . PHE F 1 86 ? 20.460 100.039 15.234 1.00 25.31 85 PHE F O 1
ATOM 9492 N N . ARG F 1 87 ? 18.854 98.599 14.620 1.00 24.45 86 ARG F N 1
ATOM 9493 C CA . ARG F 1 87 ? 19.570 97.421 15.149 1.00 24.57 86 ARG F CA 1
ATOM 9494 C C . ARG F 1 87 ? 20.919 97.247 14.428 1.00 25.74 86 ARG F C 1
ATOM 9495 O O . ARG F 1 87 ? 21.959 97.058 15.059 1.00 26.81 86 ARG F O 1
ATOM 9503 N N . LYS F 1 88 ? 20.892 97.332 13.106 1.00 25.84 87 LYS F N 1
ATOM 9504 C CA . LYS F 1 88 ? 22.136 97.192 12.323 1.00 25.14 87 LYS F CA 1
ATOM 9505 C C . LYS F 1 88 ? 23.083 98.368 12.577 1.00 25.35 87 LYS F C 1
ATOM 9506 O O . LYS F 1 88 ? 24.332 98.187 12.634 1.00 25.61 87 LYS F O 1
ATOM 9508 N N . PHE F 1 89 ? 22.500 99.560 12.728 1.00 25.49 88 PHE F N 1
ATOM 9509 C CA . PHE F 1 89 ? 23.252 100.794 12.887 1.00 25.70 88 PHE F CA 1
ATOM 9510 C C . PHE F 1 89 ? 24.043 100.710 14.189 1.00 25.53 88 PHE F C 1
ATOM 9511 O O . PHE F 1 89 ? 25.247 100.921 14.210 1.00 25.30 88 PHE F O 1
ATOM 9519 N N . VAL F 1 90 ? 23.383 100.360 15.275 1.00 24.77 89 VAL F N 1
ATOM 9520 C CA . VAL F 1 90 ? 24.084 100.356 16.559 1.00 24.69 89 VAL F CA 1
ATOM 9521 C C . VAL F 1 90 ? 25.226 99.314 16.581 1.00 25.13 89 VAL F C 1
ATOM 9522 O O . VAL F 1 90 ? 26.306 99.571 17.080 1.00 24.50 89 VAL F O 1
ATOM 9526 N N . LYS F 1 91 ? 25.002 98.163 15.979 1.00 26.36 90 LYS F N 1
ATOM 9527 C CA . LYS F 1 91 ? 26.041 97.116 15.925 1.00 26.61 90 LYS F CA 1
ATOM 9528 C C . LYS F 1 91 ? 27.274 97.594 15.142 1.00 27.08 90 LYS F C 1
ATOM 9529 O O . LYS F 1 91 ? 28.404 97.435 15.582 1.00 27.96 90 LYS F O 1
ATOM 9533 N N . ASN F 1 92 ? 27.055 98.189 13.978 1.00 27.03 91 ASN F N 1
ATOM 9534 C CA . ASN F 1 92 ? 28.168 98.523 13.075 1.00 26.92 91 ASN F CA 1
ATOM 9535 C C . ASN F 1 92 ? 28.832 99.869 13.362 1.00 26.65 91 ASN F C 1
ATOM 9536 O O . ASN F 1 92 ? 30.016 100.077 13.020 1.00 26.61 91 ASN F O 1
ATOM 9541 N N . PHE F 1 93 ? 28.088 100.788 13.963 1.00 26.03 92 PHE F N 1
ATOM 9542 C CA . PHE F 1 93 ? 28.565 102.165 14.177 1.00 26.55 92 PHE F CA 1
ATOM 9543 C C . PHE F 1 93 ? 28.528 102.638 15.633 1.00 27.01 92 PHE F C 1
ATOM 9544 O O . PHE F 1 93 ? 28.823 103.807 15.902 1.00 27.05 92 PHE F O 1
ATOM 9552 N N . THR F 1 94 ? 28.234 101.737 16.575 1.00 26.35 93 THR F N 1
ATOM 9553 C CA . THR F 1 94 ? 28.427 102.072 17.979 1.00 26.35 93 THR F CA 1
ATOM 9554 C C . THR F 1 94 ? 29.241 100.982 18.652 1.00 26.31 93 THR F C 1
ATOM 9555 O O . THR F 1 94 ? 30.381 101.210 19.068 1.00 27.19 93 THR F O 1
ATOM 9559 N N . LEU F 1 95 ? 28.695 99.782 18.738 1.00 26.50 94 LEU F N 1
ATOM 9560 C CA . LEU F 1 95 ? 29.347 98.732 19.549 1.00 26.14 94 LEU F CA 1
ATOM 9561 C C . LEU F 1 95 ? 30.647 98.128 18.970 1.00 25.71 94 LEU F C 1
ATOM 9562 O O . LEU F 1 95 ? 31.323 97.327 19.636 1.00 26.01 94 LEU F O 1
ATOM 9567 N N . PHE F 1 96 ? 31.034 98.529 17.765 1.00 25.22 95 PHE F N 1
ATOM 9568 C CA . PHE F 1 96 ? 32.338 98.122 17.221 1.00 25.14 95 PHE F CA 1
ATOM 9569 C C . PHE F 1 96 ? 33.495 98.659 18.067 1.00 25.29 95 PHE F C 1
ATOM 9570 O O . PHE F 1 96 ? 34.634 98.209 17.905 1.00 25.54 95 PHE F O 1
ATOM 9578 N N . TYR F 1 97 ? 33.240 99.644 18.940 1.00 24.94 96 TYR F N 1
ATOM 9579 C CA . TYR F 1 97 ? 34.317 100.173 19.766 1.00 24.93 96 TYR F CA 1
ATOM 9580 C C . TYR F 1 97 ? 34.982 99.065 20.609 1.00 24.27 96 TYR F C 1
ATOM 9581 O O . TYR F 1 97 ? 36.179 99.156 20.946 1.00 24.92 96 TYR F O 1
ATOM 9590 N N . LEU F 1 98 ? 34.212 98.030 20.937 1.00 24.35 97 LEU F N 1
ATOM 9591 C CA . LEU F 1 98 ? 34.741 96.871 21.659 1.00 23.79 97 LEU F CA 1
ATOM 9592 C C . LEU F 1 98 ? 35.913 96.179 20.949 1.00 24.45 97 LEU F C 1
ATOM 9593 O O . LEU F 1 98 ? 36.675 95.473 21.583 1.00 23.90 97 LEU F O 1
ATOM 9598 N N . LYS F 1 99 ? 36.036 96.378 19.638 1.00 24.84 98 LYS F N 1
ATOM 9599 C CA . LYS F 1 99 ? 37.158 95.854 18.859 1.00 26.03 98 LYS F CA 1
ATOM 9600 C C . LYS F 1 99 ? 38.492 96.528 19.104 1.00 25.93 98 LYS F C 1
ATOM 9601 O O . LYS F 1 99 ? 39.533 96.008 18.666 1.00 25.37 98 LYS F O 1
ATOM 9607 N N . ALA F 1 100 ? 38.481 97.676 19.781 1.00 25.48 99 ALA F N 1
ATOM 9608 C CA . ALA F 1 100 ? 39.699 98.439 20.058 1.00 24.54 99 ALA F CA 1
ATOM 9609 C C . ALA F 1 100 ? 40.214 98.101 21.455 1.00 24.56 99 ALA F C 1
ATOM 9610 O O . ALA F 1 100 ? 39.448 97.669 22.299 1.00 25.07 99 ALA F O 1
ATOM 9612 N N . PRO F 1 101 ? 41.522 98.286 21.690 1.00 23.77 100 PRO F N 1
ATOM 9613 C CA . PRO F 1 101 ? 42.059 98.113 23.020 1.00 23.77 100 PRO F CA 1
ATOM 9614 C C . PRO F 1 101 ? 41.757 99.241 24.023 1.00 23.26 100 PRO F C 1
ATOM 9615 O O . PRO F 1 101 ? 41.919 99.042 25.229 1.00 23.25 100 PRO F O 1
ATOM 9619 N N . VAL F 1 102 ? 41.418 100.422 23.534 1.00 22.65 101 VAL F N 1
ATOM 9620 C CA . VAL F 1 102 ? 41.229 101.607 24.406 1.00 22.98 101 VAL F CA 1
ATOM 9621 C C . VAL F 1 102 ? 39.933 102.305 24.059 1.00 23.28 101 VAL F C 1
ATOM 9622 O O . VAL F 1 102 ? 39.635 102.494 22.872 1.00 23.98 101 VAL F O 1
ATOM 9626 N N . LEU F 1 103 ? 39.136 102.618 25.081 1.00 23.09 102 LEU F N 1
ATOM 9627 C CA . LEU F 1 103 ? 37.974 103.459 24.939 1.00 22.32 102 LEU F CA 1
ATOM 9628 C C . LEU F 1 103 ? 38.281 104.739 25.688 1.00 22.32 102 LEU F C 1
ATOM 9629 O O . LEU F 1 103 ? 38.657 104.681 26.854 1.00 22.92 102 LEU F O 1
ATOM 9634 N N . VAL F 1 104 ? 38.152 105.878 25.027 1.00 22.04 103 VAL F N 1
ATOM 9635 C CA . VAL F 1 104 ? 38.260 107.163 25.721 1.00 22.70 103 VAL F CA 1
ATOM 9636 C C . VAL F 1 104 ? 36.876 107.835 25.781 1.00 23.71 103 VAL F C 1
ATOM 9637 O O . VAL F 1 104 ? 36.228 108.012 24.748 1.00 25.52 103 VAL F O 1
ATOM 9641 N N . LEU F 1 105 ? 36.404 108.169 26.979 1.00 24.18 104 LEU F N 1
ATOM 9642 C CA . LEU F 1 105 ? 35.178 108.937 27.132 1.00 23.63 104 LEU F CA 1
ATOM 9643 C C . LEU F 1 105 ? 35.552 110.405 27.239 1.00 24.14 104 LEU F C 1
ATOM 9644 O O . LEU F 1 105 ? 36.295 110.768 28.145 1.00 23.76 104 LEU F O 1
ATOM 9649 N N . VAL F 1 106 ? 35.063 111.233 26.315 1.00 23.44 105 VAL F N 1
ATOM 9650 C CA . VAL F 1 106 ? 35.421 112.651 26.284 1.00 24.23 105 VAL F CA 1
ATOM 9651 C C . VAL F 1 106 ? 34.254 113.380 26.902 1.00 25.14 105 VAL F C 1
ATOM 9652 O O . VAL F 1 106 ? 33.196 113.512 26.279 1.00 24.30 105 VAL F O 1
ATOM 9656 N N . PHE F 1 107 ? 34.488 113.849 28.127 1.00 24.62 106 PHE F N 1
ATOM 9657 C CA . PHE F 1 107 ? 33.529 114.644 28.879 1.00 24.78 106 PHE F CA 1
ATOM 9658 C C . PHE F 1 107 ? 33.731 116.115 28.515 1.00 24.62 106 PHE F C 1
ATOM 9659 O O . PHE F 1 107 ? 34.811 116.523 28.063 1.00 24.33 106 PHE F O 1
ATOM 9667 N N . THR F 1 108 ? 32.683 116.898 28.677 1.00 24.13 107 THR F N 1
ATOM 9668 C CA . THR F 1 108 ? 32.680 118.304 28.302 1.00 23.84 107 THR F CA 1
ATOM 9669 C C . THR F 1 108 ? 31.698 119.005 29.218 1.00 24.55 107 THR F C 1
ATOM 9670 O O . THR F 1 108 ? 31.076 118.372 30.048 1.00 22.59 107 THR F O 1
ATOM 9674 N N . LYS F 1 109 ? 31.610 120.319 29.101 1.00 24.86 108 LYS F N 1
ATOM 9675 C CA . LYS F 1 109 ? 30.587 121.058 29.824 1.00 24.30 108 LYS F CA 1
ATOM 9676 C C . LYS F 1 109 ? 30.035 122.164 28.924 1.00 25.46 108 LYS F C 1
ATOM 9677 O O . LYS F 1 109 ? 30.655 122.512 27.930 1.00 25.96 108 LYS F O 1
ATOM 9683 N N . VAL F 1 110 ? 28.885 122.729 29.300 1.00 26.11 109 VAL F N 1
ATOM 9684 C CA . VAL F 1 110 ? 28.262 123.801 28.521 1.00 27.27 109 VAL F CA 1
ATOM 9685 C C . VAL F 1 110 ? 29.140 125.036 28.589 1.00 28.60 109 VAL F C 1
ATOM 9686 O O . VAL F 1 110 ? 29.642 125.393 29.676 1.00 30.26 109 VAL F O 1
ATOM 9690 N N . TYR F 1 111 ? 29.350 125.670 27.437 1.00 27.63 110 TYR F N 1
ATOM 9691 C CA . TYR F 1 111 ? 29.942 126.987 27.369 1.00 28.03 110 TYR F CA 1
ATOM 9692 C C . TYR F 1 111 ? 28.870 127.994 26.958 1.00 28.02 110 TYR F C 1
ATOM 9693 O O . TYR F 1 111 ? 28.327 127.910 25.860 1.00 27.31 110 TYR F O 1
ATOM 9702 N N . ASN F 1 112 ? 28.573 128.944 27.834 1.00 27.75 111 ASN F N 1
ATOM 9703 C CA . ASN F 1 112 ? 27.641 130.007 27.477 1.00 28.49 111 ASN F CA 1
ATOM 9704 C C . ASN F 1 112 ? 28.423 131.074 26.730 1.00 28.72 111 ASN F C 1
ATOM 9705 O O . ASN F 1 112 ? 29.299 131.728 27.320 1.00 28.24 111 ASN F O 1
ATOM 9710 N N . PRO F 1 113 ? 28.137 131.237 25.425 1.00 29.08 112 PRO F N 1
ATOM 9711 C CA . PRO F 1 113 ? 28.996 132.060 24.588 1.00 28.85 112 PRO F CA 1
ATOM 9712 C C . PRO F 1 113 ? 28.732 133.560 24.681 1.00 29.28 112 PRO F C 1
ATOM 9713 O O . PRO F 1 113 ? 27.811 133.991 25.389 1.00 28.30 112 PRO F O 1
ATOM 9717 N N . SER F 1 114 ? 29.554 134.340 23.970 1.00 28.85 113 SER F N 1
ATOM 9718 C CA . SER F 1 114 ? 29.389 135.788 23.920 1.00 28.64 113 SER F CA 1
ATOM 9719 C C . SER F 1 114 ? 27.964 136.150 23.521 1.00 27.88 113 SER F C 1
ATOM 9720 O O . SER F 1 114 ? 27.381 135.548 22.607 1.00 27.24 113 SER F O 1
ATOM 9723 N N . GLY F 1 115 ? 27.388 137.125 24.216 1.00 27.38 114 GLY F N 1
ATOM 9724 C CA . GLY F 1 115 ? 26.006 137.502 24.014 1.00 26.88 114 GLY F CA 1
ATOM 9725 C C . GLY F 1 115 ? 25.115 136.878 25.060 1.00 27.41 114 GLY F C 1
ATOM 9726 O O . GLY F 1 115 ? 24.073 137.418 25.375 1.00 26.31 114 GLY F O 1
ATOM 9727 N N . TYR F 1 116 ? 25.514 135.740 25.641 1.00 27.51 115 TYR F N 1
ATOM 9728 C CA . TYR F 1 116 ? 24.583 135.022 26.511 1.00 27.29 115 TYR F CA 1
ATOM 9729 C C . TYR F 1 116 ? 24.256 135.811 27.763 1.00 26.66 115 TYR F C 1
ATOM 9730 O O . TYR F 1 116 ? 23.099 136.073 28.027 1.00 27.18 115 TYR F O 1
ATOM 9739 N N . TYR F 1 117 ? 25.253 136.192 28.537 1.00 26.42 116 TYR F N 1
ATOM 9740 C CA . TYR F 1 117 ? 24.987 136.909 29.780 1.00 26.72 116 TYR F CA 1
ATOM 9741 C C . TYR F 1 117 ? 24.487 138.320 29.536 1.00 26.97 116 TYR F C 1
ATOM 9742 O O . TYR F 1 117 ? 23.761 138.898 30.341 1.00 25.87 116 TYR F O 1
ATOM 9751 N N . GLU F 1 118 ? 24.898 138.884 28.410 1.00 27.08 117 GLU F N 1
ATOM 9752 C CA . GLU F 1 118 ? 24.521 140.239 28.053 1.00 26.63 117 GLU F CA 1
ATOM 9753 C C . GLU F 1 118 ? 23.029 140.255 27.771 1.00 26.82 117 GLU F C 1
ATOM 9754 O O . GLU F 1 118 ? 22.291 141.086 28.301 1.00 26.37 117 GLU F O 1
ATOM 9760 N N . LEU F 1 119 ? 22.560 139.276 26.989 1.00 27.36 118 LEU F N 1
ATOM 9761 C CA . LEU F 1 119 ? 21.135 139.158 26.689 1.00 27.02 118 LEU F CA 1
ATOM 9762 C C . LEU F 1 119 ? 20.294 138.767 27.917 1.00 27.52 118 LEU F C 1
ATOM 9763 O O . LEU F 1 119 ? 19.169 139.270 28.084 1.00 28.15 118 LEU F O 1
ATOM 9768 N N . GLU F 1 120 ? 20.840 137.889 28.781 1.00 28.28 119 GLU F N 1
ATOM 9769 C CA A GLU F 1 120 ? 20.180 137.546 30.034 0.50 28.44 119 GLU F CA 1
ATOM 9770 C CA B GLU F 1 120 ? 20.189 137.545 30.049 0.50 28.28 119 GLU F CA 1
ATOM 9771 C C . GLU F 1 120 ? 20.035 138.769 30.938 1.00 28.46 119 GLU F C 1
ATOM 9772 O O . GLU F 1 120 ? 19.008 138.959 31.578 1.00 28.54 119 GLU F O 1
ATOM 9783 N N . LEU F 1 121 ? 21.059 139.599 30.981 1.00 28.80 120 LEU F N 1
ATOM 9784 C CA . LEU F 1 121 ? 21.014 140.795 31.844 1.00 29.36 120 LEU F CA 1
ATOM 9785 C C . LEU F 1 121 ? 19.829 141.689 31.493 1.00 29.12 120 LEU F C 1
ATOM 9786 O O . LEU F 1 121 ? 19.204 142.312 32.376 1.00 30.05 120 LEU F O 1
ATOM 9791 N N . ILE F 1 122 ? 19.500 141.744 30.208 1.00 28.92 121 ILE F N 1
ATOM 9792 C CA . ILE F 1 122 ? 18.436 142.630 29.729 1.00 29.44 121 ILE F CA 1
ATOM 9793 C C . ILE F 1 122 ? 17.112 141.877 29.520 1.00 29.99 121 ILE F C 1
ATOM 9794 O O . ILE F 1 122 ? 16.177 142.420 28.927 1.00 29.77 121 ILE F O 1
ATOM 9799 N N . ASP F 1 123 ? 17.036 140.654 30.054 1.00 29.91 122 ASP F N 1
ATOM 9800 C CA . ASP F 1 123 ? 15.840 139.810 29.935 1.00 30.88 122 ASP F CA 1
ATOM 9801 C C . ASP F 1 123 ? 15.387 139.684 28.482 1.00 30.06 122 ASP F C 1
ATOM 9802 O O . ASP F 1 123 ? 14.207 139.828 28.168 1.00 29.44 122 ASP F O 1
ATOM 9807 N N . ALA F 1 124 ? 16.346 139.426 27.592 1.00 28.93 123 ALA F N 1
ATOM 9808 C CA . ALA F 1 124 ? 16.034 139.108 26.207 1.00 29.07 123 ALA F CA 1
ATOM 9809 C C . ALA F 1 124 ? 15.210 137.817 26.181 1.00 29.45 123 ALA F C 1
ATOM 9810 O O . ALA F 1 124 ? 15.355 136.973 27.086 1.00 28.96 123 ALA F O 1
ATOM 9812 N N . PRO F 1 125 ? 14.342 137.665 25.159 1.00 29.98 124 PRO F N 1
ATOM 9813 C CA . PRO F 1 125 ? 13.597 136.424 24.949 1.00 30.73 124 PRO F CA 1
ATOM 9814 C C . PRO F 1 125 ? 14.506 135.224 24.875 1.00 30.93 124 PRO F C 1
ATOM 9815 O O . PRO F 1 125 ? 15.542 135.288 24.207 1.00 29.54 124 PRO F O 1
ATOM 9819 N N . LYS F 1 126 ? 14.118 134.128 25.529 1.00 32.15 125 LYS F N 1
ATOM 9820 C CA . LYS F 1 126 ? 14.899 132.888 25.465 1.00 32.45 125 LYS F CA 1
ATOM 9821 C C . LYS F 1 126 ? 15.088 132.439 24.026 1.00 31.49 125 LYS F C 1
ATOM 9822 O O . LYS F 1 126 ? 16.162 131.916 23.660 1.00 30.60 125 LYS F O 1
ATOM 9828 N N . GLU F 1 127 ? 14.057 132.638 23.203 1.00 30.58 126 GLU F N 1
ATOM 9829 C CA . GLU F 1 127 ? 14.145 132.270 21.775 1.00 30.39 126 GLU F CA 1
ATOM 9830 C C . GLU F 1 127 ? 15.349 132.946 21.090 1.00 29.68 126 GLU F C 1
ATOM 9831 O O . GLU F 1 127 ? 15.996 132.367 20.196 1.00 30.14 126 GLU F O 1
ATOM 9833 N N . THR F 1 128 ? 15.660 134.160 21.516 1.00 28.34 127 THR F N 1
ATOM 9834 C CA . THR F 1 128 ? 16.810 134.922 20.946 1.00 28.22 127 THR F CA 1
ATOM 9835 C C . THR F 1 128 ? 18.145 134.394 21.443 1.00 27.35 127 THR F C 1
ATOM 9836 O O . THR F 1 128 ? 19.095 134.238 20.679 1.00 28.06 127 THR F O 1
ATOM 9840 N N . ILE F 1 129 ? 18.199 134.112 22.734 1.00 26.87 128 ILE F N 1
ATOM 9841 C CA . ILE F 1 129 ? 19.384 133.604 23.376 1.00 26.91 128 ILE F CA 1
ATOM 9842 C C . ILE F 1 129 ? 19.682 132.209 22.803 1.00 26.50 128 ILE F C 1
ATOM 9843 O O . ILE F 1 129 ? 20.815 131.901 22.488 1.00 26.41 128 ILE F O 1
ATOM 9848 N N . ASP F 1 130 ? 18.644 131.402 22.598 1.00 26.33 129 ASP F N 1
ATOM 9849 C CA . ASP F 1 130 ? 18.789 130.058 22.014 1.00 26.20 129 ASP F CA 1
ATOM 9850 C C . ASP F 1 130 ? 19.545 130.061 20.690 1.00 25.17 129 ASP F C 1
ATOM 9851 O O . ASP F 1 130 ? 20.243 129.101 20.351 1.00 24.57 129 ASP F O 1
ATOM 9856 N N . LYS F 1 131 ? 19.382 131.123 19.910 1.00 25.13 130 LYS F N 1
ATOM 9857 C CA . LYS F 1 131 ? 20.027 131.202 18.620 1.00 25.15 130 LYS F CA 1
ATOM 9858 C C . LYS F 1 131 ? 21.529 131.135 18.710 1.00 24.87 130 LYS F C 1
ATOM 9859 O O . LYS F 1 131 ? 22.190 130.687 17.766 1.00 24.82 130 LYS F O 1
ATOM 9865 N N . LEU F 1 132 ? 22.091 131.556 19.835 1.00 24.39 131 LEU F N 1
ATOM 9866 C CA . LEU F 1 132 ? 23.564 131.449 20.001 1.00 24.83 131 LEU F CA 1
ATOM 9867 C C . LEU F 1 132 ? 24.028 129.986 20.006 1.00 24.91 131 LEU F C 1
ATOM 9868 O O . LEU F 1 132 ? 25.147 129.680 19.579 1.00 25.33 131 LEU F O 1
ATOM 9873 N N . PHE F 1 133 ? 23.153 129.087 20.429 1.00 24.86 132 PHE F N 1
ATOM 9874 C CA . PHE F 1 133 ? 23.553 127.701 20.577 1.00 24.92 132 PHE F CA 1
ATOM 9875 C C . PHE F 1 133 ? 23.361 126.843 19.328 1.00 24.57 132 PHE F C 1
ATOM 9876 O O . PHE F 1 133 ? 23.841 125.735 19.303 1.00 23.84 132 PHE F O 1
ATOM 9884 N N . ILE F 1 134 ? 22.711 127.341 18.273 1.00 24.06 133 ILE F N 1
ATOM 9885 C CA . ILE F 1 134 ? 22.592 126.527 17.061 1.00 24.35 133 ILE F CA 1
ATOM 9886 C C . ILE F 1 134 ? 23.954 126.294 16.401 1.00 24.65 133 ILE F C 1
ATOM 9887 O O . ILE F 1 134 ? 24.117 125.344 15.611 1.00 25.29 133 ILE F O 1
ATOM 9892 N N . ARG F 1 135 ? 24.917 127.146 16.766 1.00 25.11 134 ARG F N 1
ATOM 9893 C CA . ARG F 1 135 ? 26.286 126.995 16.310 1.00 25.00 134 ARG F CA 1
ATOM 9894 C C . ARG F 1 135 ? 27.224 126.720 17.503 1.00 25.62 134 ARG F C 1
ATOM 9895 O O . ARG F 1 135 ? 28.441 126.858 17.361 1.00 24.51 134 ARG F O 1
ATOM 9903 N N . ASN F 1 136 ? 26.620 126.286 18.618 1.00 25.41 135 ASN F N 1
ATOM 9904 C CA . ASN F 1 136 ? 27.283 125.869 19.867 1.00 25.19 135 ASN F CA 1
ATOM 9905 C C . ASN F 1 136 ? 28.813 125.976 19.867 1.00 24.97 135 ASN F C 1
ATOM 9906 O O . ASN F 1 136 ? 29.506 125.013 19.576 1.00 23.50 135 ASN F O 1
ATOM 9911 N N . PRO F 1 137 ? 29.337 127.181 20.173 1.00 25.12 136 PRO F N 1
ATOM 9912 C CA . PRO F 1 137 ? 30.763 127.407 20.264 1.00 24.65 136 PRO F CA 1
ATOM 9913 C C . PRO F 1 137 ? 31.470 126.515 21.264 1.00 24.36 136 PRO F C 1
ATOM 9914 O O . PRO F 1 137 ? 32.614 126.137 21.030 1.00 24.03 136 PRO F O 1
ATOM 9918 N N . GLY F 1 138 ? 30.785 126.148 22.332 1.00 24.67 137 GLY F N 1
ATOM 9919 C CA . GLY F 1 138 ? 31.339 125.156 23.276 1.00 25.44 137 GLY F CA 1
ATOM 9920 C C . GLY F 1 138 ? 31.664 123.820 22.618 1.00 24.83 137 GLY F C 1
ATOM 9921 O O . GLY F 1 138 ? 32.648 123.151 22.961 1.00 24.89 137 GLY F O 1
ATOM 9930 N N . GLN F 1 140 ? 32.107 123.440 19.228 1.00 23.84 139 GLN F N 1
ATOM 9931 C CA . GLN F 1 140 ? 33.208 123.763 18.323 1.00 23.56 139 GLN F CA 1
ATOM 9932 C C . GLN F 1 140 ? 34.543 123.577 19.020 1.00 22.73 139 GLN F C 1
ATOM 9933 O O . GLN F 1 140 ? 35.531 123.022 18.455 1.00 22.55 139 GLN F O 1
ATOM 9939 N N . SER F 1 141 ? 34.620 124.118 20.228 1.00 23.30 140 SER F N 1
ATOM 9940 C CA . SER F 1 141 ? 35.825 124.041 21.046 1.00 23.26 140 SER F CA 1
ATOM 9941 C C . SER F 1 141 ? 36.175 122.578 21.290 1.00 22.85 140 SER F C 1
ATOM 9942 O O . SER F 1 141 ? 37.318 122.158 21.099 1.00 22.38 140 SER F O 1
ATOM 9945 N N . LEU F 1 142 ? 35.194 121.791 21.735 1.00 22.94 141 LEU F N 1
ATOM 9946 C CA . LEU F 1 142 ? 35.429 120.367 21.969 1.00 22.06 141 LEU F CA 1
ATOM 9947 C C . LEU F 1 142 ? 35.943 119.674 20.716 1.00 22.87 141 LEU F C 1
ATOM 9948 O O . LEU F 1 142 ? 36.888 118.859 20.784 1.00 22.71 141 LEU F O 1
ATOM 9953 N N . GLY F 1 143 ? 35.366 120.002 19.566 1.00 22.69 142 GLY F N 1
ATOM 9954 C CA . GLY F 1 143 ? 35.794 119.383 18.322 1.00 22.91 142 GLY F CA 1
ATOM 9955 C C . GLY F 1 143 ? 37.225 119.698 17.978 1.00 23.40 142 GLY F C 1
ATOM 9956 O O . GLY F 1 143 ? 37.934 118.861 17.450 1.00 24.02 142 GLY F O 1
ATOM 9957 N N . ALA F 1 144 ? 37.666 120.924 18.261 1.00 23.56 143 ALA F N 1
ATOM 9958 C CA . ALA F 1 144 ? 39.094 121.269 18.008 1.00 22.42 143 ALA F CA 1
ATOM 9959 C C . ALA F 1 144 ? 40.000 120.386 18.847 1.00 22.38 143 ALA F C 1
ATOM 9960 O O . ALA F 1 144 ? 41.037 119.900 18.372 1.00 22.15 143 ALA F O 1
ATOM 9962 N N . ALA F 1 145 ? 39.623 120.172 20.098 1.00 23.37 144 ALA F N 1
ATOM 9963 C CA . ALA F 1 145 ? 40.456 119.367 21.023 1.00 23.76 144 ALA F CA 1
ATOM 9964 C C . ALA F 1 145 ? 40.483 117.921 20.545 1.00 22.94 144 ALA F C 1
ATOM 9965 O O . ALA F 1 145 ? 41.534 117.286 20.508 1.00 24.50 144 ALA F O 1
ATOM 9967 N N . ILE F 1 146 ? 39.312 117.373 20.247 1.00 23.52 145 ILE F N 1
ATOM 9968 C CA . ILE F 1 146 ? 39.253 115.960 19.810 1.00 23.07 145 ILE F CA 1
ATOM 9969 C C . ILE F 1 146 ? 39.972 115.768 18.490 1.00 23.82 145 ILE F C 1
ATOM 9970 O O . ILE F 1 146 ? 40.668 114.751 18.263 1.00 24.36 145 ILE F O 1
ATOM 9975 N N . GLU F 1 147 ? 39.877 116.760 17.616 1.00 24.33 146 GLU F N 1
ATOM 9976 C CA . GLU F 1 147 ? 40.635 116.695 16.356 1.00 24.17 146 GLU F CA 1
ATOM 9977 C C . GLU F 1 147 ? 42.149 116.721 16.596 1.00 23.41 146 GLU F C 1
ATOM 9978 O O . GLU F 1 147 ? 42.898 115.973 15.974 1.00 23.14 146 GLU F O 1
ATOM 9984 N N . ASN F 1 148 ? 42.612 117.588 17.494 1.00 22.95 147 ASN F N 1
ATOM 9985 C CA . ASN F 1 148 ? 44.026 117.552 17.902 1.00 22.23 147 ASN F CA 1
ATOM 9986 C C . ASN F 1 148 ? 44.435 116.155 18.420 1.00 22.29 147 ASN F C 1
ATOM 9987 O O . ASN F 1 148 ? 45.481 115.619 18.064 1.00 22.32 147 ASN F O 1
ATOM 9992 N N . PHE F 1 149 ? 43.595 115.557 19.240 1.00 22.99 148 PHE F N 1
ATOM 9993 C CA . PHE F 1 149 ? 43.859 114.212 19.767 1.00 23.37 148 PHE F CA 1
ATOM 9994 C C . PHE F 1 149 ? 43.969 113.219 18.604 1.00 23.22 148 PHE F C 1
ATOM 9995 O O . PHE F 1 149 ? 44.926 112.440 18.502 1.00 23.08 148 PHE F O 1
ATOM 10003 N N . THR F 1 150 ? 42.972 113.304 17.728 1.00 23.28 149 THR F N 1
ATOM 10004 C CA . THR F 1 150 ? 42.796 112.443 16.561 1.00 23.59 149 THR F CA 1
ATOM 10005 C C . THR F 1 150 ? 44.043 112.473 15.709 1.00 24.10 149 THR F C 1
ATOM 10006 O O . THR F 1 150 ? 44.621 111.427 15.414 1.00 24.01 149 THR F O 1
ATOM 10010 N N . LEU F 1 151 ? 44.456 113.666 15.300 1.00 24.19 150 LEU F N 1
ATOM 10011 C CA . LEU F 1 151 ? 45.681 113.796 14.477 1.00 25.03 150 LEU F CA 1
ATOM 10012 C C . LEU F 1 151 ? 46.944 113.313 15.194 1.00 25.39 150 LEU F C 1
ATOM 10013 O O . LEU F 1 151 ? 47.829 112.680 14.578 1.00 24.76 150 LEU F O 1
ATOM 10018 N N . SER F 1 152 ? 47.048 113.575 16.494 1.00 24.76 151 SER F N 1
ATOM 10019 C CA . SER F 1 152 ? 48.198 113.112 17.248 1.00 25.02 151 SER F CA 1
ATOM 10020 C C . SER F 1 152 ? 48.282 111.590 17.325 1.00 23.69 151 SER F C 1
ATOM 10021 O O . SER F 1 152 ? 49.364 111.034 17.241 1.00 23.30 151 SER F O 1
ATOM 10024 N N . ALA F 1 153 ? 47.136 110.923 17.470 1.00 23.99 152 ALA F N 1
ATOM 10025 C CA . ALA F 1 153 ? 47.097 109.460 17.478 1.00 23.96 152 ALA F CA 1
ATOM 10026 C C . ALA F 1 153 ? 47.772 108.885 16.225 1.00 24.92 152 ALA F C 1
ATOM 10027 O O . ALA F 1 153 ? 48.526 107.927 16.288 1.00 25.93 152 ALA F O 1
ATOM 10029 N N . ILE F 1 154 ? 47.457 109.485 15.082 1.00 25.43 153 ILE F N 1
ATOM 10030 C CA . ILE F 1 154 ? 47.944 109.038 13.776 1.00 25.25 153 ILE F CA 1
ATOM 10031 C C . ILE F 1 154 ? 49.451 109.239 13.689 1.00 25.62 153 ILE F C 1
ATOM 10032 O O . ILE F 1 154 ? 50.163 108.325 13.266 1.00 26.79 153 ILE F O 1
ATOM 10037 N N . GLU F 1 155 ? 49.952 110.400 14.112 1.00 25.33 154 GLU F N 1
ATOM 10038 C CA . GLU F 1 155 ? 51.401 110.642 14.074 1.00 25.93 154 GLU F CA 1
ATOM 10039 C C . GLU F 1 155 ? 52.174 109.593 14.863 1.00 25.16 154 GLU F C 1
ATOM 10040 O O . GLU F 1 155 ? 53.299 109.239 14.490 1.00 25.05 154 GLU F O 1
ATOM 10046 N N . LEU F 1 156 ? 51.557 109.089 15.929 1.00 24.42 155 LEU F N 1
ATOM 10047 C CA . LEU F 1 156 ? 52.170 108.101 16.827 1.00 24.91 155 LEU F CA 1
ATOM 10048 C C . LEU F 1 156 ? 51.929 106.647 16.392 1.00 24.86 155 LEU F C 1
ATOM 10049 O O . LEU F 1 156 ? 52.342 105.723 17.096 1.00 26.03 155 LEU F O 1
ATOM 10054 N N . GLY F 1 157 ? 51.312 106.446 15.231 1.00 24.99 156 GLY F N 1
ATOM 10055 C CA . GLY F 1 157 ? 51.115 105.120 14.686 1.00 25.00 156 GLY F CA 1
ATOM 10056 C C . GLY F 1 157 ? 49.811 104.429 15.048 1.00 25.31 156 GLY F C 1
ATOM 10057 O O . GLY F 1 157 ? 49.679 103.219 14.840 1.00 25.06 156 GLY F O 1
ATOM 10058 N N . TYR F 1 158 ? 48.865 105.171 15.605 1.00 24.60 157 TYR F N 1
ATOM 10059 C CA . TYR F 1 158 ? 47.557 104.642 15.937 1.00 24.72 157 TYR F CA 1
ATOM 10060 C C . TYR F 1 158 ? 46.474 105.238 15.056 1.00 24.41 157 TYR F C 1
ATOM 10061 O O . TYR F 1 158 ? 46.756 105.916 14.093 1.00 25.12 157 TYR F O 1
ATOM 10070 N N . GLY F 1 159 ? 45.208 105.015 15.409 1.00 23.67 158 GLY F N 1
ATOM 10071 C CA . GLY F 1 159 ? 44.139 105.689 14.729 1.00 23.12 158 GLY F CA 1
ATOM 10072 C C . GLY F 1 159 ? 42.922 105.445 15.577 1.00 23.23 158 GLY F C 1
ATOM 10073 O O . GLY F 1 159 ? 42.996 104.703 16.576 1.00 23.04 158 GLY F O 1
ATOM 10074 N N . SER F 1 160 ? 41.823 106.046 15.160 1.00 22.74 159 SER F N 1
ATOM 10075 C CA . SER F 1 160 ? 40.644 106.090 15.996 1.00 23.30 159 SER F CA 1
ATOM 10076 C C . SER F 1 160 ? 39.399 106.384 15.210 1.00 24.15 159 SER F C 1
ATOM 10077 O O . SER F 1 160 ? 39.464 106.827 14.067 1.00 21.16 159 SER F O 1
ATOM 10080 N N . CYS F 1 161 ? 38.254 106.130 15.852 1.00 24.19 160 CYS F N 1
ATOM 10081 C CA . CYS F 1 161 ? 36.986 106.606 15.386 1.00 25.25 160 CYS F CA 1
ATOM 10082 C C . CYS F 1 161 ? 36.370 107.435 16.513 1.00 25.10 160 CYS F C 1
ATOM 10083 O O . CYS F 1 161 ? 36.402 107.059 17.649 1.00 25.22 160 CYS F O 1
ATOM 10086 N N . TRP F 1 162 ? 35.825 108.573 16.137 1.00 25.07 161 TRP F N 1
ATOM 10087 C CA . TRP F 1 162 ? 35.084 109.490 17.000 1.00 25.13 161 TRP F CA 1
ATOM 10088 C C . TRP F 1 162 ? 33.664 109.005 17.005 1.00 25.52 161 TRP F C 1
ATOM 10089 O O . TRP F 1 162 ? 33.154 108.656 15.941 1.00 25.84 161 TRP F O 1
ATOM 10100 N N . LEU F 1 163 ? 32.996 109.032 18.163 1.00 24.70 162 LEU F N 1
ATOM 10101 C CA . LEU F 1 163 ? 31.628 108.553 18.279 1.00 25.76 162 LEU F CA 1
ATOM 10102 C C . LEU F 1 163 ? 30.767 109.466 19.105 1.00 24.87 162 LEU F C 1
ATOM 10103 O O . LEU F 1 163 ? 31.146 109.827 20.236 1.00 24.67 162 LEU F O 1
ATOM 10108 N N . THR F 1 164 ? 29.603 109.820 18.570 1.00 24.83 163 THR F N 1
ATOM 10109 C CA . THR F 1 164 ? 28.534 110.409 19.367 1.00 24.18 163 THR F CA 1
ATOM 10110 C C . THR F 1 164 ? 27.221 109.614 19.264 1.00 24.17 163 THR F C 1
ATOM 10111 O O . THR F 1 164 ? 26.194 109.992 19.869 1.00 25.53 163 THR F O 1
ATOM 10115 N N . SER F 1 165 ? 27.212 108.483 18.551 1.00 24.98 164 SER F N 1
ATOM 10116 C CA . SER F 1 165 ? 25.946 107.746 18.362 1.00 24.64 164 SER F CA 1
ATOM 10117 C C . SER F 1 165 ? 25.401 107.118 19.635 1.00 24.81 164 SER F C 1
ATOM 10118 O O . SER F 1 165 ? 24.248 106.764 19.697 1.00 25.82 164 SER F O 1
ATOM 10121 N N . GLN F 1 166 ? 26.238 106.962 20.651 1.00 25.45 165 GLN F N 1
ATOM 10122 C CA . GLN F 1 166 ? 25.801 106.399 21.918 1.00 25.38 165 GLN F CA 1
ATOM 10123 C C . GLN F 1 166 ? 25.043 107.392 22.792 1.00 24.59 165 GLN F C 1
ATOM 10124 O O . GLN F 1 166 ? 24.579 107.033 23.853 1.00 24.86 165 GLN F O 1
ATOM 10130 N N . ASN F 1 167 ? 24.944 108.661 22.385 1.00 24.81 166 ASN F N 1
ATOM 10131 C CA . ASN F 1 167 ? 24.554 109.691 23.345 1.00 24.44 166 ASN F CA 1
ATOM 10132 C C . ASN F 1 167 ? 23.093 109.675 23.768 1.00 24.10 166 ASN F C 1
ATOM 10133 O O . ASN F 1 167 ? 22.763 110.324 24.721 1.00 24.12 166 ASN F O 1
ATOM 10138 N N . TYR F 1 168 ? 22.222 108.911 23.114 1.00 24.16 167 TYR F N 1
ATOM 10139 C CA . TYR F 1 168 ? 20.892 108.709 23.687 1.00 24.49 167 TYR F CA 1
ATOM 10140 C C . TYR F 1 168 ? 20.945 107.972 25.020 1.00 24.34 167 TYR F C 1
ATOM 10141 O O . TYR F 1 168 ? 19.945 107.914 25.742 1.00 25.10 167 TYR F O 1
ATOM 10150 N N . ALA F 1 169 ? 22.086 107.384 25.309 1.00 24.23 168 ALA F N 1
ATOM 10151 C CA . ALA F 1 169 ? 22.368 106.652 26.553 1.00 23.82 168 ALA F CA 1
ATOM 10152 C C . ALA F 1 169 ? 23.488 107.289 27.400 1.00 23.44 168 ALA F C 1
ATOM 10153 O O . ALA F 1 169 ? 24.006 106.650 28.335 1.00 21.99 168 ALA F O 1
ATOM 10155 N N . ALA F 1 170 ? 23.774 108.561 27.131 1.00 23.05 169 ALA F N 1
ATOM 10156 C CA . ALA F 1 170 ? 24.856 109.294 27.788 1.00 23.53 169 ALA F CA 1
ATOM 10157 C C . ALA F 1 170 ? 24.715 109.264 29.290 1.00 24.40 169 ALA F C 1
ATOM 10158 O O . ALA F 1 170 ? 25.676 109.006 29.983 1.00 23.64 169 ALA F O 1
ATOM 10160 N N . ASP F 1 171 ? 23.509 109.531 29.797 1.00 23.32 170 ASP F N 1
ATOM 10161 C CA . ASP F 1 171 ? 23.294 109.614 31.227 1.00 24.86 170 ASP F CA 1
ATOM 10162 C C . ASP F 1 171 ? 23.591 108.285 31.873 1.00 24.85 170 ASP F C 1
ATOM 10163 O O . ASP F 1 171 ? 24.148 108.241 32.949 1.00 24.55 170 ASP F O 1
ATOM 10168 N N . GLU F 1 172 ? 23.217 107.208 31.188 1.00 24.36 171 GLU F N 1
ATOM 10169 C CA . GLU F 1 172 ? 23.409 105.841 31.661 1.00 23.86 171 GLU F CA 1
ATOM 10170 C C . GLU F 1 172 ? 24.878 105.405 31.646 1.00 23.10 171 GLU F C 1
ATOM 10171 O O . GLU F 1 172 ? 25.335 104.671 32.543 1.00 23.39 171 GLU F O 1
ATOM 10177 N N . ILE F 1 173 ? 25.602 105.824 30.618 1.00 23.30 172 ILE F N 1
ATOM 10178 C CA . ILE F 1 173 ? 27.045 105.605 30.541 1.00 22.57 172 ILE F CA 1
ATOM 10179 C C . ILE F 1 173 ? 27.713 106.361 31.714 1.00 24.00 172 ILE F C 1
ATOM 10180 O O . ILE F 1 173 ? 28.553 105.812 32.388 1.00 24.87 172 ILE F O 1
ATOM 10185 N N . GLU F 1 174 ? 27.353 107.622 31.938 1.00 24.36 173 GLU F N 1
ATOM 10186 C CA . GLU F 1 174 ? 27.934 108.365 33.052 1.00 25.44 173 GLU F CA 1
ATOM 10187 C C . GLU F 1 174 ? 27.665 107.650 34.381 1.00 25.74 173 GLU F C 1
ATOM 10188 O O . GLU F 1 174 ? 28.550 107.524 35.238 1.00 26.29 173 GLU F O 1
ATOM 10194 N N . ALA F 1 175 ? 26.450 107.144 34.541 1.00 26.11 174 ALA F N 1
ATOM 10195 C CA . ALA F 1 175 ? 26.063 106.493 35.786 1.00 26.39 174 ALA F CA 1
ATOM 10196 C C . ALA F 1 175 ? 26.858 105.230 36.011 1.00 26.44 174 ALA F C 1
ATOM 10197 O O . ALA F 1 175 ? 27.266 104.959 37.140 1.00 26.34 174 ALA F O 1
ATOM 10199 N N . VAL F 1 176 ? 27.102 104.437 34.962 1.00 26.01 175 VAL F N 1
ATOM 10200 C CA . VAL F 1 176 ? 27.828 103.186 35.178 1.00 26.32 175 VAL F CA 1
ATOM 10201 C C . VAL F 1 176 ? 29.311 103.449 35.429 1.00 25.97 175 VAL F C 1
ATOM 10202 O O . VAL F 1 176 ? 29.919 102.788 36.254 1.00 26.18 175 VAL F O 1
ATOM 10206 N N . LEU F 1 177 ? 29.863 104.476 34.788 1.00 26.63 176 LEU F N 1
ATOM 10207 C CA . LEU F 1 177 ? 31.255 104.857 35.020 1.00 26.76 176 LEU F CA 1
ATOM 10208 C C . LEU F 1 177 ? 31.453 105.220 36.490 1.00 26.98 176 LEU F C 1
ATOM 10209 O O . LEU F 1 177 ? 32.365 104.732 37.141 1.00 27.09 176 LEU F O 1
ATOM 10214 N N . GLU F 1 178 ? 30.557 106.051 36.998 1.00 26.83 177 GLU F N 1
ATOM 10215 C CA . GLU F 1 178 ? 30.601 106.525 38.383 1.00 27.89 177 GLU F CA 1
ATOM 10216 C C . GLU F 1 178 ? 30.485 105.375 39.399 1.00 27.01 177 GLU F C 1
ATOM 10217 O O . GLU F 1 178 ? 31.258 105.284 40.376 1.00 25.23 177 GLU F O 1
ATOM 10223 N N . ALA F 1 179 ? 29.497 104.501 39.175 1.00 26.67 178 ALA F N 1
ATOM 10224 C CA . ALA F 1 179 ? 29.258 103.386 40.067 1.00 27.15 178 ALA F CA 1
ATOM 10225 C C . ALA F 1 179 ? 30.461 102.449 40.104 1.00 27.15 178 ALA F C 1
ATOM 10226 O O . ALA F 1 179 ? 30.858 101.991 41.171 1.00 27.20 178 ALA F O 1
ATOM 10228 N N . GLU F 1 180 ? 31.012 102.146 38.938 1.00 26.52 179 GLU F N 1
ATOM 10229 C CA . GLU F 1 180 ? 32.107 101.176 38.847 1.00 26.52 179 GLU F CA 1
ATOM 10230 C C . GLU F 1 180 ? 33.435 101.704 39.390 1.00 26.23 179 GLU F C 1
ATOM 10231 O O . GLU F 1 180 ? 34.205 100.942 39.992 1.00 25.27 179 GLU F O 1
ATOM 10237 N N . THR F 1 181 ? 33.722 102.980 39.128 1.00 25.93 180 THR F N 1
ATOM 10238 C CA . THR F 1 181 ? 35.055 103.546 39.330 1.00 26.04 180 THR F CA 1
ATOM 10239 C C . THR F 1 181 ? 35.151 104.661 40.370 1.00 26.97 180 THR F C 1
ATOM 10240 O O . THR F 1 181 ? 36.253 105.025 40.797 1.00 26.84 180 THR F O 1
ATOM 10244 N N . GLY F 1 182 ? 34.031 105.264 40.708 1.00 25.95 181 GLY F N 1
ATOM 10245 C CA . GLY F 1 182 ? 34.054 106.430 41.557 1.00 27.03 181 GLY F CA 1
ATOM 10246 C C . GLY F 1 182 ? 34.402 107.757 40.913 1.00 27.69 181 GLY F C 1
ATOM 10247 O O . GLY F 1 182 ? 34.467 108.768 41.613 1.00 28.74 181 GLY F O 1
ATOM 10248 N N . PHE F 1 183 ? 34.584 107.785 39.592 1.00 27.04 182 PHE F N 1
ATOM 10249 C CA . PHE F 1 183 ? 34.805 109.023 38.850 1.00 27.15 182 PHE F CA 1
ATOM 10250 C C . PHE F 1 183 ? 33.688 109.990 39.142 1.00 27.58 182 PHE F C 1
ATOM 10251 O O . PHE F 1 183 ? 32.524 109.601 39.067 1.00 26.60 182 PHE F O 1
ATOM 10259 N N . GLU F 1 184 ? 34.060 111.253 39.396 1.00 27.89 183 GLU F N 1
ATOM 10260 C CA . GLU F 1 184 ? 33.129 112.314 39.711 1.00 28.60 183 GLU F CA 1
ATOM 10261 C C . GLU F 1 184 ? 33.127 113.367 38.609 1.00 28.09 183 GLU F C 1
ATOM 10262 O O . GLU F 1 184 ? 34.071 114.148 38.489 1.00 27.88 183 GLU F O 1
ATOM 10268 N N . LYS F 1 185 ? 32.072 113.368 37.805 1.00 27.47 184 LYS F N 1
ATOM 10269 C CA . LYS F 1 185 ? 31.964 114.244 36.634 1.00 27.45 184 LYS F CA 1
ATOM 10270 C C . LYS F 1 185 ? 31.706 115.721 36.959 1.00 27.32 184 LYS F C 1
ATOM 10271 O O . LYS F 1 185 ? 31.953 116.608 36.122 1.00 26.31 184 LYS F O 1
ATOM 10277 N N . GLY F 1 186 ? 31.193 115.987 38.156 1.00 28.34 185 GLY F N 1
ATOM 10278 C CA . GLY F 1 186 ? 30.802 117.344 38.559 1.00 28.52 185 GLY F CA 1
ATOM 10279 C C . GLY F 1 186 ? 29.798 117.895 37.568 1.00 29.16 185 GLY F C 1
ATOM 10280 O O . GLY F 1 186 ? 28.751 117.261 37.332 1.00 28.28 185 GLY F O 1
ATOM 10281 N N . GLU F 1 187 ? 30.138 119.030 36.948 1.00 29.22 186 GLU F N 1
ATOM 10282 C CA . GLU F 1 187 ? 29.242 119.727 36.013 1.00 31.16 186 GLU F CA 1
ATOM 10283 C C . GLU F 1 187 ? 29.377 119.201 34.569 1.00 29.62 186 GLU F C 1
ATOM 10284 O O . GLU F 1 187 ? 28.649 119.636 33.651 1.00 30.14 186 GLU F O 1
ATOM 10290 N N . TYR F 1 188 ? 30.324 118.288 34.359 1.00 28.09 187 TYR F N 1
ATOM 10291 C CA . TYR F 1 188 ? 30.601 117.764 33.038 1.00 26.17 187 TYR F CA 1
ATOM 10292 C C . TYR F 1 188 ? 29.627 116.638 32.665 1.00 26.44 187 TYR F C 1
ATOM 10293 O O . TYR F 1 188 ? 29.048 115.987 33.541 1.00 25.85 187 TYR F O 1
ATOM 10302 N N . PHE F 1 189 ? 29.489 116.405 31.362 1.00 24.98 188 PHE F N 1
ATOM 10303 C CA . PHE F 1 189 ? 28.655 115.305 30.821 1.00 25.20 188 PHE F CA 1
ATOM 10304 C C . PHE F 1 189 ? 29.354 114.696 29.625 1.00 24.56 188 PHE F C 1
ATOM 10305 O O . PHE F 1 189 ? 30.307 115.244 29.098 1.00 23.96 188 PHE F O 1
ATOM 10313 N N . LEU F 1 190 ? 28.887 113.527 29.185 1.00 24.81 189 LEU F N 1
ATOM 10314 C CA . LEU F 1 190 ? 29.566 112.862 28.065 1.00 24.09 189 LEU F CA 1
ATOM 10315 C C . LEU F 1 190 ? 29.329 113.631 26.757 1.00 24.61 189 LEU F C 1
ATOM 10316 O O . LEU F 1 190 ? 28.171 113.899 26.377 1.00 25.35 189 LEU F O 1
ATOM 10321 N N . GLY F 1 191 ? 30.417 113.949 26.062 1.00 24.46 190 GLY F N 1
ATOM 10322 C CA . GLY F 1 191 ? 30.349 114.618 24.759 1.00 24.58 190 GLY F CA 1
ATOM 10323 C C . GLY F 1 191 ? 30.526 113.669 23.590 1.00 24.32 190 GLY F C 1
ATOM 10324 O O . GLY F 1 191 ? 29.833 113.771 22.557 1.00 24.91 190 GLY F O 1
ATOM 10325 N N . ALA F 1 192 ? 31.504 112.794 23.738 1.00 24.04 191 ALA F N 1
ATOM 10326 C CA . ALA F 1 192 ? 31.932 111.883 22.683 1.00 23.50 191 ALA F CA 1
ATOM 10327 C C . ALA F 1 192 ? 32.690 110.693 23.267 1.00 24.20 191 ALA F C 1
ATOM 10328 O O . ALA F 1 192 ? 33.084 110.714 24.423 1.00 23.86 191 ALA F O 1
ATOM 10338 N N . LEU F 1 194 ? 36.007 107.921 21.931 1.00 23.19 193 LEU F N 1
ATOM 10339 C CA . LEU F 1 194 ? 36.976 107.540 20.920 1.00 22.69 193 LEU F CA 1
ATOM 10340 C C . LEU F 1 194 ? 37.338 106.094 21.080 1.00 22.64 193 LEU F C 1
ATOM 10341 O O . LEU F 1 194 ? 37.683 105.681 22.181 1.00 22.95 193 LEU F O 1
ATOM 10346 N N . ALA F 1 195 ? 37.180 105.321 20.000 1.00 23.29 194 ALA F N 1
ATOM 10347 C CA . ALA F 1 195 ? 37.712 103.962 19.922 1.00 23.07 194 ALA F CA 1
ATOM 10348 C C . ALA F 1 195 ? 39.137 104.108 19.402 1.00 22.93 194 ALA F C 1
ATOM 10349 O O . ALA F 1 195 ? 39.354 104.676 18.343 1.00 23.21 194 ALA F O 1
ATOM 10351 N N . LEU F 1 196 ? 40.119 103.597 20.127 1.00 23.17 195 LEU F N 1
ATOM 10352 C CA . LEU F 1 196 ? 41.512 103.940 19.831 1.00 23.06 195 LEU F CA 1
ATOM 10353 C C . LEU F 1 196 ? 42.379 102.703 19.834 1.00 23.72 195 LEU F C 1
ATOM 10354 O O . LEU F 1 196 ? 42.263 101.857 20.725 1.00 23.14 195 LEU F O 1
ATOM 10359 N N . GLY F 1 197 ? 43.275 102.612 18.863 1.00 24.98 196 GLY F N 1
ATOM 10360 C CA . GLY F 1 197 ? 44.139 101.445 18.719 1.00 25.66 196 GLY F CA 1
ATOM 10361 C C . GLY F 1 197 ? 45.012 101.530 17.474 1.00 25.94 196 GLY F C 1
ATOM 10362 O O . GLY F 1 197 ? 45.071 102.572 16.827 1.00 25.83 196 GLY F O 1
ATOM 10363 N N . VAL F 1 198 ? 45.698 100.435 17.152 1.00 25.31 197 VAL F N 1
ATOM 10364 C CA . VAL F 1 198 ? 46.470 100.350 15.912 1.00 25.55 197 VAL F CA 1
ATOM 10365 C C . VAL F 1 198 ? 45.492 99.884 14.818 1.00 25.55 197 VAL F C 1
ATOM 10366 O O . VAL F 1 198 ? 44.832 98.856 14.965 1.00 25.93 197 VAL F O 1
ATOM 10370 N N . PRO F 1 199 ? 45.357 100.678 13.746 1.00 26.90 198 PRO F N 1
ATOM 10371 C CA . PRO F 1 199 ? 44.394 100.337 12.714 1.00 27.30 198 PRO F CA 1
ATOM 10372 C C . PRO F 1 199 ? 44.796 99.114 11.890 1.00 27.82 198 PRO F C 1
ATOM 10373 O O . PRO F 1 199 ? 45.978 98.904 11.616 1.00 27.45 198 PRO F O 1
ATOM 10377 N N . GLU F 1 200 ? 43.809 98.315 11.518 1.00 28.98 199 GLU F N 1
ATOM 10378 C CA . GLU F 1 200 ? 44.006 97.363 10.430 1.00 30.40 199 GLU F CA 1
ATOM 10379 C C . GLU F 1 200 ? 44.285 98.130 9.143 1.00 31.02 199 GLU F C 1
ATOM 10380 O O . GLU F 1 200 ? 44.033 99.338 9.046 1.00 31.56 199 GLU F O 1
ATOM 10386 N N . ASP F 1 201 ? 44.809 97.431 8.147 1.00 31.66 200 ASP F N 1
ATOM 10387 C CA . ASP F 1 201 ? 45.153 98.075 6.888 1.00 32.44 200 ASP F CA 1
ATOM 10388 C C . ASP F 1 201 ? 43.943 98.142 5.972 1.00 32.11 200 ASP F C 1
ATOM 10389 O O . ASP F 1 201 ? 42.953 97.478 6.220 1.00 31.62 200 ASP F O 1
ATOM 10394 N N . ASN F 1 202 ? 44.049 98.967 4.934 1.00 31.76 201 ASN F N 1
ATOM 10395 C CA . ASN F 1 202 ? 43.080 99.009 3.827 1.00 32.16 201 ASN F CA 1
ATOM 10396 C C . ASN F 1 202 ? 41.649 99.288 4.278 1.00 30.75 201 ASN F C 1
ATOM 10397 O O . ASN F 1 202 ? 40.719 98.598 3.879 1.00 30.73 201 ASN F O 1
ATOM 10402 N N . LEU F 1 203 ? 41.493 100.300 5.118 1.00 29.66 202 LEU F N 1
ATOM 10403 C CA . LEU F 1 203 ? 40.184 100.698 5.594 1.00 29.02 202 LEU F CA 1
ATOM 10404 C C . LEU F 1 203 ? 39.561 101.662 4.598 1.00 28.76 202 LEU F C 1
ATOM 10405 O O . LEU F 1 203 ? 40.265 102.333 3.853 1.00 28.03 202 LEU F O 1
ATOM 10410 N N . LYS F 1 204 ? 38.239 101.728 4.618 1.00 29.02 203 LYS F N 1
ATOM 10411 C CA . LYS F 1 204 ? 37.484 102.529 3.651 1.00 29.50 203 LYS F CA 1
ATOM 10412 C C . LYS F 1 204 ? 36.821 103.733 4.302 1.00 28.07 203 LYS F C 1
ATOM 10413 O O . LYS F 1 204 ? 36.386 103.664 5.459 1.00 28.09 203 LYS F O 1
ATOM 10419 N N . SER F 1 205 ? 36.783 104.827 3.539 1.00 27.33 204 SER F N 1
ATOM 10420 C CA . SER F 1 205 ? 36.078 106.044 3.901 1.00 26.99 204 SER F CA 1
ATOM 10421 C C . SER F 1 205 ? 35.195 106.478 2.754 1.00 26.55 204 SER F C 1
ATOM 10422 O O . SER F 1 205 ? 35.540 106.269 1.609 1.00 26.82 204 SER F O 1
ATOM 10425 N N . PRO F 1 206 ? 34.040 107.090 3.053 1.00 25.33 205 PRO F N 1
ATOM 10426 C CA . PRO F 1 206 ? 33.254 107.612 1.936 1.00 25.76 205 PRO F CA 1
ATOM 10427 C C . PRO F 1 206 ? 33.932 108.815 1.299 1.00 25.20 205 PRO F C 1
ATOM 10428 O O . PRO F 1 206 ? 34.774 109.467 1.929 1.00 26.52 205 PRO F O 1
ATOM 10432 N N . SER F 1 207 ? 33.623 109.086 0.038 1.00 24.82 206 SER F N 1
ATOM 10433 C CA . SER F 1 207 ? 34.257 110.193 -0.651 1.00 24.88 206 SER F CA 1
ATOM 10434 C C . SER F 1 207 ? 33.827 111.529 -0.067 1.00 24.44 206 SER F C 1
ATOM 10435 O O . SER F 1 207 ? 32.754 111.664 0.521 1.00 24.99 206 SER F O 1
ATOM 10438 N N . LYS F 1 208 ? 34.677 112.520 -0.264 1.00 23.98 207 LYS F N 1
ATOM 10439 C CA . LYS F 1 208 ? 34.450 113.832 0.258 1.00 23.85 207 LYS F CA 1
ATOM 10440 C C . LYS F 1 208 ? 34.141 114.810 -0.881 1.00 23.58 207 LYS F C 1
ATOM 10441 O O . LYS F 1 208 ? 34.495 114.581 -2.058 1.00 25.08 207 LYS F O 1
ATOM 10447 N N . LYS F 1 209 ? 33.471 115.890 -0.503 1.00 24.36 208 LYS F N 1
ATOM 10448 C CA . LYS F 1 209 ? 33.146 116.965 -1.408 1.00 24.48 208 LYS F CA 1
ATOM 10449 C C . LYS F 1 209 ? 34.395 117.536 -2.035 1.00 25.07 208 LYS F C 1
ATOM 10450 O O . LYS F 1 209 ? 35.433 117.693 -1.372 1.00 24.11 208 LYS F O 1
ATOM 10456 N N . PRO F 1 210 ? 34.306 117.900 -3.316 1.00 26.39 209 PRO F N 1
ATOM 10457 C CA . PRO F 1 210 ? 35.502 118.539 -3.890 1.00 27.16 209 PRO F CA 1
ATOM 10458 C C . PRO F 1 210 ? 35.738 119.874 -3.163 1.00 27.22 209 PRO F C 1
ATOM 10459 O O . PRO F 1 210 ? 34.771 120.499 -2.724 1.00 27.13 209 PRO F O 1
ATOM 10463 N N . VAL F 1 211 ? 36.990 120.313 -3.037 1.00 27.36 210 VAL F N 1
ATOM 10464 C CA . VAL F 1 211 ? 37.260 121.527 -2.253 1.00 27.81 210 VAL F CA 1
ATOM 10465 C C . VAL F 1 211 ? 36.528 122.718 -2.835 1.00 27.56 210 VAL F C 1
ATOM 10466 O O . VAL F 1 211 ? 36.044 123.569 -2.133 1.00 26.49 210 VAL F O 1
ATOM 10470 N N . GLU F 1 212 ? 36.387 122.762 -4.148 1.00 28.23 211 GLU F N 1
ATOM 10471 C CA . GLU F 1 212 ? 35.706 123.881 -4.746 1.00 29.13 211 GLU F CA 1
ATOM 10472 C C . GLU F 1 212 ? 34.233 123.959 -4.331 1.00 29.15 211 GLU F C 1
ATOM 10473 O O . GLU F 1 212 ? 33.675 125.036 -4.327 1.00 29.53 211 GLU F O 1
ATOM 10479 N N . GLU F 1 213 ? 33.617 122.839 -3.947 1.00 28.88 212 GLU F N 1
ATOM 10480 C CA . GLU F 1 213 ? 32.200 122.842 -3.548 1.00 29.25 212 GLU F CA 1
ATOM 10481 C C . GLU F 1 213 ? 31.993 123.508 -2.190 1.00 27.82 212 GLU F C 1
ATOM 10482 O O . GLU F 1 213 ? 30.929 124.077 -1.912 1.00 27.99 212 GLU F O 1
ATOM 10488 N N . ILE F 1 214 ? 33.002 123.424 -1.332 1.00 26.59 213 ILE F N 1
ATOM 10489 C CA . ILE F 1 214 ? 32.865 123.848 0.052 1.00 25.44 213 ILE F CA 1
ATOM 10490 C C . ILE F 1 214 ? 33.421 125.244 0.323 1.00 24.63 213 ILE F C 1
ATOM 10491 O O . ILE F 1 214 ? 33.657 125.618 1.482 1.00 24.58 213 ILE F O 1
ATOM 10496 N N . CYS F 1 215 ? 33.553 126.049 -0.727 1.00 24.79 214 CYS F N 1
ATOM 10497 C CA . CYS F 1 215 ? 33.971 127.416 -0.549 1.00 24.55 214 CYS F CA 1
ATOM 10498 C C . CYS F 1 215 ? 33.513 128.345 -1.668 1.00 24.72 214 CYS F C 1
ATOM 10499 O O . CYS F 1 215 ? 33.173 127.905 -2.778 1.00 23.61 214 CYS F O 1
ATOM 10502 N N . THR F 1 216 ? 33.536 129.631 -1.351 1.00 24.27 215 THR F N 1
ATOM 10503 C CA . THR F 1 216 ? 33.220 130.675 -2.287 1.00 23.89 215 THR F CA 1
ATOM 10504 C C . THR F 1 216 ? 34.176 131.812 -1.987 1.00 24.03 215 THR F C 1
ATOM 10505 O O . THR F 1 216 ? 34.249 132.285 -0.841 1.00 23.95 215 THR F O 1
ATOM 10509 N N . PHE F 1 217 ? 34.930 132.223 -3.000 1.00 24.58 216 PHE F N 1
ATOM 10510 C CA . PHE F 1 217 ? 35.858 133.329 -2.870 1.00 25.17 216 PHE F CA 1
ATOM 10511 C C . PHE F 1 217 ? 35.163 134.584 -3.378 1.00 25.96 216 PHE F C 1
ATOM 10512 O O . PHE F 1 217 ? 34.913 134.723 -4.579 1.00 25.95 216 PHE F O 1
ATOM 10520 N N . ILE F 1 218 ? 34.849 135.501 -2.488 1.00 27.36 217 ILE F N 1
ATOM 10521 C CA . ILE F 1 218 ? 34.150 136.707 -2.896 1.00 28.96 217 ILE F CA 1
ATOM 10522 C C . ILE F 1 218 ? 35.109 137.579 -3.675 1.00 30.72 217 ILE F C 1
ATOM 10523 O O . ILE F 1 218 ? 36.211 137.842 -3.212 1.00 31.50 217 ILE F O 1
ATOM 10528 N N . LYS F 1 219 ? 34.675 138.039 -4.846 1.00 33.09 218 LYS F N 1
ATOM 10529 C CA . LYS F 1 219 ? 35.474 138.944 -5.660 1.00 34.95 218 LYS F CA 1
ATOM 10530 C C . LYS F 1 219 ? 34.965 140.366 -5.414 1.00 36.95 218 LYS F C 1
ATOM 10531 O O . LYS F 1 219 ? 33.758 140.605 -5.575 1.00 38.88 218 LYS F O 1
#

Radius of gyration: 40.03 Å; Cα contacts (8 Å, |Δi|>4): 2326; chains: 6; bounding box: 88×116×83 Å

Organism: Clostridioides difficile (strain 630) (NCBI:txid272563)

CATH classification: 3.40.109.10